Protein AF-0000000072584137 (afdb_homodimer)

Solvent-accessible surface area (backbone atoms only — not comparable to full-atom values): 40515 Å² total; per-residue (Å²): 128,87,74,75,76,69,61,25,71,66,62,80,59,77,85,67,78,55,66,66,57,53,51,50,49,50,27,58,75,66,68,50,82,61,41,59,30,57,46,79,56,51,59,75,38,82,65,82,69,66,58,68,61,53,21,49,43,50,46,73,45,74,51,58,66,57,70,93,46,38,44,40,56,66,70,41,37,46,48,52,31,48,56,41,40,75,72,74,38,88,64,60,50,87,39,39,34,49,24,19,20,59,47,46,42,50,52,54,51,45,49,49,39,37,42,71,72,36,33,30,35,35,51,16,55,17,64,53,60,57,59,58,55,30,33,72,62,43,30,41,78,41,76,32,56,45,38,72,94,60,58,46,35,74,52,58,88,38,57,53,66,74,54,53,73,62,35,54,34,37,45,44,51,36,28,19,44,52,58,5,24,62,66,26,71,70,48,48,58,66,36,42,62,59,32,55,75,61,52,36,40,37,36,36,37,31,43,32,60,84,38,60,77,38,93,62,72,82,65,91,78,70,36,61,81,43,48,24,34,38,36,35,40,35,39,60,53,56,40,34,58,19,59,25,47,14,33,38,39,62,31,24,33,68,67,59,45,53,52,49,50,56,52,46,38,53,55,30,54,63,41,63,44,55,35,31,47,55,48,64,33,43,68,64,53,58,72,45,31,66,66,40,43,49,54,53,51,51,42,34,50,51,47,50,52,52,49,53,59,57,37,61,38,71,81,36,43,78,52,42,45,67,53,79,39,35,17,48,58,30,35,38,38,36,21,49,79,31,42,58,23,61,61,39,30,49,47,37,31,73,77,67,28,32,40,52,36,33,30,64,67,28,43,45,78,91,46,89,67,49,10,31,37,35,36,29,29,53,29,45,59,69,55,43,53,52,49,48,61,73,72,98,129,86,73,76,76,68,60,26,72,66,63,81,58,76,85,68,79,54,67,65,58,52,51,50,50,49,27,59,75,66,69,49,83,61,40,60,29,57,47,80,57,51,60,74,37,81,64,81,69,67,58,68,61,53,22,50,43,49,45,73,45,73,52,57,66,55,70,93,47,38,44,41,56,66,69,43,36,46,48,52,30,49,55,40,41,77,72,74,38,87,63,59,50,87,39,40,34,50,25,20,19,61,48,46,41,49,52,54,49,46,48,49,38,38,43,71,70,36,34,29,35,36,51,15,56,17,64,54,60,58,57,57,55,30,34,70,62,43,31,42,76,42,74,32,56,45,41,73,94,60,57,47,35,75,52,58,89,37,58,54,66,74,55,52,74,62,35,55,36,37,44,42,52,34,28,19,44,52,58,4,21,61,65,27,71,68,48,49,58,68,36,43,62,60,32,55,74,62,52,36,38,37,37,35,37,32,42,32,59,82,39,58,76,38,93,61,71,80,65,92,78,69,38,61,81,43,46,24,34,36,36,35,41,35,39,62,51,55,40,34,57,18,59,26,47,13,36,37,39,63,32,24,32,69,68,59,46,52,52,49,50,55,52,46,38,53,55,28,54,63,42,63,43,54,37,29,49,55,47,64,33,42,70,64,54,58,73,44,30,67,66,41,42,50,54,52,51,50,41,34,50,51,44,50,50,52,50,53,60,59,37,62,39,70,80,34,43,79,53,40,45,66,55,79,40,36,16,48,56,32,34,38,37,37,22,48,79,29,42,59,24,60,60,40,31,51,48,37,30,72,77,68,28,31,42,51,36,33,29,64,68,29,43,45,78,90,47,89,66,48,12,31,38,35,37,28,30,53,29,45,59,69,54,42,52,51,49,49,60,74,72,98

Foldseek 3Di:
DPDDDDDDCLCVDDDDDDPVRVVVVVCVVVVNDFQEQPDDQLVPQPFDDPVVLLVVLLVPWDQDDDDLQLQADLVLLVLVQVVLVVVVDHADSLQKRKFLALLVVVLLVCVLFHDQAAEEEEEVLADLCNCVSQSVRNYHYDYFYADVVVLSQDAPVSDDPVCLLGHRAYEEEACGPPSQDHCAPVRCVRCVVVCVVSQHEYEYEDQFQVFFAAPDHHHDDADAAHWYKYKYFCCSQQSCSVLRMIMIGIHYHPVVSVVSSVSSSVVSSVCSPHHRSSSGSVSSSVVCRCVRSVVQNVLLVLLVVLLVVVCPPDVNVVFKDKSDHRTDFKIKIKGLQCPPVSVNQSCCCVPVSYHWAWSVSSRHDDDPSMTMTMGTSSHHNVSSNVNSVVVD/DPDDDDDDPLCVDDDDDDPVRVVVVVCVVVVNDFQEQPDDQLVPLPFDDPVVLLVVLLVPWDQDDDDLQLQADLVLLVLVQVVLVVVVDHADSLQKRKFLALLVVVLLVCVLFHDQAAEEEEEVLADLCNCVSQSVRNYHYDYFYADVVVLSQDAPVSDDPVCLLGHRAYEEEACGPPSQDHCAPVRCVRCVVVCVVSQHEYEYEDQFQVFFAAPDHHHDDADAAHWYKYKYFCCSQQSCSVLRMIMIGIHYHPVVSVVSSVSSSVVSSVCSPHHRSSSGSVSSSVVCRCVRSVVQNVLLVLLVVLLVVVCPPDVNVVFKDKSDHRTDFKIKIKGLQCPPVSVNQSCCCVPVSYHWAWSVSSRHDDDPSMTMTMGTSSHHNVSSNVNSVVVD

Radius of gyration: 27.63 Å; Cα contacts (8 Å, |Δi|>4): 1580; chains: 2; bounding box: 61×88×61 Å

Secondary structure (DSSP, 8-state):
---S-PPPGGG---SS--HHHHHHHHHHHTT---EETT---GGGTT----HHHHHHHHHHS--S-----TT--HHHHHHHHHHHHHTT----GGGEEEES-HHHHHHHHHHHH--TT-EEEEEESS-THHHHHHHHTT-EEEEEE--GGGTT---GGGS-HHHHHH-S-EEEESS-TTT-----HHHHHHHHHHHHHHT--EEEE-TTTT-B-SS--------SSS-EEEEEEHHHHSS-GGG--EEEEEES-HHHHHHHHHHHHHHHHHH----HHHHHTHHHHHTTHHHHHHHHHHHHHHHHHHHHHHHTSHHHHTTEEEE--SBSSEEEEEEGGG-SHHHHHHHHHHHH-EE-EEGGGGT----TT-EEEEEETTS-HHHHHHHHHHH-/---S-PPPGGG---SS--HHHHHHHHHHHTT---EETT---GGGTT----HHHHHHHHHHS--S-----TT--HHHHHHHHHHHHHTT----GGGEEEES-HHHHHHHHHHHH--TT-EEEEEESS-THHHHHHHHTT-EEEEEE--GGGTT---GGGS-HHHHHH-S-EEEESS-TTT-----HHHHHHHHHHHHHTT--EEEE-TTTT-B-SS--------SSS-EEEEEEHHHHSS-GGG--EEEEEES-HHHHHHHHHHHHHHHHHH----HHHHHTHHHHHTTHHHHHHHHHHHHHHHHHHHHHHHTSHHHHTT-EEE--SBSSEEEEEEGGG-SHHHHHHHHHHHH-EE-EEGGGGT----TT-EEEEEETTS-HHHHHHHHHHH-

Sequence (784 aa):
MKESFRFSSRFSFQEGENEFSKILSEYKKNQIYYFDLTLSNPTQADFQYPTEAIRHSFATSDLITYHPNPQGNLETRKKIQGYYASKGLDIDPDDLFLTSSSSEAYSFLFKLFCDPGDSILIPAPGYPLFEFLSVMEGIRTVSYFTKKENGWKLTNSDLDPKDLEKCKLILSVSPNNPTGSVLNQSDFYSIKNTLKYYNLPIIIDEVFSDYIYGTESYNTLIDPDIPVVNVNGLSKMLGLPGMKLSWILLSGPKVWKQKSKEYLELISDTYLSVNTPVQNILADLFQWKNFIQSQINKRIQRNLSFLKENLSHDGVSKKIQCDFPNAGWYCVLESEEFFPEEKYALRLLKEKKIYVHPGEIFGFPKEKNLGRIVLSLLTPTETFEFGVKEILMKESFRFSSRFSFQEGENEFSKILSEYKKNQIYYFDLTLSNPTQADFQYPTEAIRHSFATSDLITYHPNPQGNLETRKKIQGYYASKGLDIDPDDLFLTSSSSEAYSFLFKLFCDPGDSILIPAPGYPLFEFLSVMEGIRTVSYFTKKENGWKLTNSDLDPKDLEKCKLILSVSPNNPTGSVLNQSDFYSIKNTLKYYNLPIIIDEVFSDYIYGTESYNTLIDPDIPVVNVNGLSKMLGLPGMKLSWILLSGPKVWKQKSKEYLELISDTYLSVNTPVQNILADLFQWKNFIQSQINKRIQRNLSFLKENLSHDGVSKKIQCDFPNAGWYCVLESEEFFPEEKYALRLLKEKKIYVHPGEIFGFPKEKNLGRIVLSLLTPTETFEFGVKEIL

Structure (mmCIF, N/CA/C/O backbone):
data_AF-0000000072584137-model_v1
#
loop_
_entity.id
_entity.type
_entity.pdbx_description
1 polymer Aminotransferase
#
loop_
_atom_site.group_PDB
_atom_site.id
_atom_site.type_symbol
_atom_site.label_atom_id
_atom_site.label_alt_id
_atom_site.label_comp_id
_atom_site.label_asym_id
_atom_site.label_entity_id
_atom_site.label_seq_id
_atom_site.pdbx_PDB_ins_code
_atom_site.Cartn_x
_atom_site.Cartn_y
_atom_site.Cartn_z
_atom_site.occupancy
_atom_site.B_iso_or_equiv
_atom_site.auth_seq_id
_atom_site.auth_comp_id
_atom_site.auth_asym_id
_atom_site.auth_atom_id
_atom_site.pdbx_PDB_model_num
ATOM 1 N N . MET A 1 1 ? 30.875 1.577 23.969 1 33.38 1 MET A N 1
ATOM 2 C CA . MET A 1 1 ? 30.469 2.193 22.703 1 33.38 1 MET A CA 1
ATOM 3 C C . MET A 1 1 ? 29.078 1.729 22.297 1 33.38 1 MET A C 1
ATOM 5 O O . MET A 1 1 ? 28.844 0.532 22.125 1 33.38 1 MET A O 1
ATOM 9 N N . LYS A 1 2 ? 27.984 2.406 22.719 1 44.88 2 LYS A N 1
ATOM 10 C CA . LYS A 1 2 ? 26.578 2.02 22.547 1 44.88 2 LYS A CA 1
ATOM 11 C C . LYS A 1 2 ? 26.359 1.388 21.172 1 44.88 2 LYS A C 1
ATOM 13 O O . LYS A 1 2 ? 26.906 1.859 20.172 1 44.88 2 LYS A O 1
ATOM 18 N N . GLU A 1 3 ? 25.953 0.283 21.031 1 51.53 3 GLU A N 1
ATOM 19 C CA . GLU A 1 3 ? 25.625 -0.597 19.906 1 51.53 3 GLU A CA 1
ATOM 20 C C . GLU A 1 3 ? 24.938 0.174 18.781 1 51.53 3 GLU A C 1
ATOM 22 O O . GLU A 1 3 ? 24.344 1.231 19.016 1 51.53 3 GLU A O 1
ATOM 27 N N . SER A 1 4 ? 25.188 -0.303 17.469 1 64.5 4 SER A N 1
ATOM 28 C CA . SER A 1 4 ? 24.672 -0.08 16.125 1 64.5 4 SER A CA 1
ATOM 29 C C . SER A 1 4 ? 23.156 0.1 16.141 1 64.5 4 SER A C 1
ATOM 31 O O . SER A 1 4 ? 22.484 -0.4 17.031 1 64.5 4 SER A O 1
ATOM 33 N N . PHE A 1 5 ? 22.594 1.159 15.562 1 75.62 5 PHE A N 1
ATOM 34 C CA . PHE A 1 5 ? 21.156 1.388 15.383 1 75.62 5 PHE A CA 1
ATOM 35 C C . PHE A 1 5 ? 20.406 0.066 15.25 1 75.62 5 PHE A C 1
ATOM 37 O O . PHE A 1 5 ? 20.891 -0.855 14.578 1 75.62 5 PHE A O 1
ATOM 44 N N . ARG A 1 6 ? 19.422 -0.014 16.141 1 84.31 6 ARG A N 1
ATOM 45 C CA . ARG A 1 6 ? 18.688 -1.266 16.234 1 84.31 6 ARG A CA 1
ATOM 46 C C . ARG A 1 6 ? 17.594 -1.336 15.164 1 84.31 6 ARG A C 1
ATOM 48 O O . ARG A 1 6 ? 16.891 -0.352 14.914 1 84.31 6 ARG A O 1
ATOM 55 N N . PHE A 1 7 ? 17.531 -2.393 14.375 1 93.06 7 PHE A N 1
ATOM 56 C CA . PHE A 1 7 ? 16.484 -2.74 13.43 1 93.06 7 PHE A CA 1
ATOM 57 C C . PHE A 1 7 ? 15.547 -3.783 14.023 1 93.06 7 PHE A C 1
ATOM 59 O O . PHE A 1 7 ? 15.859 -4.398 15.047 1 93.06 7 PHE A O 1
ATOM 66 N N . SER A 1 8 ? 14.367 -3.859 13.461 1 93.19 8 SER A N 1
ATOM 67 C CA . SER A 1 8 ? 13.414 -4.883 13.883 1 93.19 8 SER A CA 1
ATOM 68 C C . SER A 1 8 ? 13.984 -6.281 13.688 1 93.19 8 SER A C 1
ATOM 70 O O . SER A 1 8 ? 14.867 -6.488 12.852 1 93.19 8 SER A O 1
ATOM 72 N N . SER A 1 9 ? 13.492 -7.227 14.43 1 87.75 9 SER A N 1
ATOM 73 C CA . SER A 1 9 ? 13.938 -8.617 14.328 1 87.75 9 SER A CA 1
ATOM 74 C C . SER A 1 9 ? 13.086 -9.398 13.336 1 87.75 9 SER A C 1
ATOM 76 O O . SER A 1 9 ? 13.227 -10.617 13.219 1 87.75 9 SER A O 1
ATOM 78 N N . ARG A 1 10 ? 12.195 -8.695 12.703 1 82.88 10 ARG A N 1
ATOM 79 C CA . ARG A 1 10 ? 11.312 -9.344 11.75 1 82.88 10 ARG A CA 1
ATOM 80 C C . ARG A 1 10 ? 12.102 -10.008 10.625 1 82.88 10 ARG A C 1
ATOM 82 O O . ARG A 1 10 ? 11.641 -10.977 10.016 1 82.88 10 ARG A O 1
ATOM 89 N N . PHE A 1 11 ? 13.219 -9.438 10.312 1 72.5 11 PHE A N 1
ATOM 90 C CA . PHE A 1 11 ? 13.969 -9.789 9.109 1 72.5 11 PHE A CA 1
ATOM 91 C C . PHE A 1 11 ? 15.062 -10.789 9.43 1 72.5 11 PHE A C 1
ATOM 93 O O . PHE A 1 11 ? 15.992 -10.977 8.641 1 72.5 11 PHE A O 1
ATOM 100 N N . SER A 1 12 ? 14.953 -11.664 10.422 1 61.16 12 SER A N 1
ATOM 101 C CA . SER A 1 12 ? 16.078 -12.562 10.695 1 61.16 12 SER A CA 1
ATOM 102 C C . SER A 1 12 ? 16.5 -13.305 9.438 1 61.16 12 SER A C 1
ATOM 104 O O . SER A 1 12 ? 16.203 -14.492 9.281 1 61.16 12 SER A O 1
ATOM 106 N N . PHE A 1 13 ? 16.391 -12.594 8.375 1 56.41 13 PHE A N 1
ATOM 107 C CA . PHE A 1 13 ? 16.812 -13.344 7.195 1 56.41 13 PHE A CA 1
ATOM 108 C C . PHE A 1 13 ? 18.328 -13.453 7.133 1 56.41 13 PHE A C 1
ATOM 110 O O . PHE A 1 13 ? 19.031 -12.602 7.672 1 56.41 13 PHE A O 1
ATOM 117 N N . GLN A 1 14 ? 18.766 -14.641 6.859 1 51.72 14 GLN A N 1
ATOM 118 C CA . GLN A 1 14 ? 20.172 -14.984 6.656 1 51.72 14 GLN A CA 1
ATOM 119 C C . GLN A 1 14 ? 20.844 -14.008 5.699 1 51.72 14 GLN A C 1
ATOM 121 O O . GLN A 1 14 ? 20.328 -13.719 4.625 1 51.72 14 GLN A O 1
ATOM 126 N N . GLU A 1 15 ? 21.734 -13.367 6.281 1 53.22 15 GLU A N 1
ATOM 127 C CA . GLU A 1 15 ? 22.641 -12.484 5.551 1 53.22 15 GLU A CA 1
ATOM 128 C C . GLU A 1 15 ? 23.266 -13.203 4.355 1 53.22 15 GLU A C 1
ATOM 130 O O . GLU A 1 15 ? 23.562 -14.398 4.422 1 53.22 15 GLU A O 1
ATOM 135 N N . GLY A 1 16 ? 23.047 -12.766 3.145 1 54.22 16 GLY A N 1
ATOM 136 C CA . GLY A 1 16 ? 23.797 -13.227 1.98 1 54.22 16 GLY A CA 1
ATOM 137 C C . GLY A 1 16 ? 22.953 -13.273 0.718 1 54.22 16 GLY A C 1
ATOM 138 O O . GLY A 1 16 ? 21.719 -13.383 0.786 1 54.22 16 GLY A O 1
ATOM 139 N N . GLU A 1 17 ? 23.531 -12.688 -0.214 1 59.5 17 GLU A N 1
ATOM 140 C CA . GLU A 1 17 ? 22.938 -12.695 -1.55 1 59.5 17 GLU A CA 1
ATOM 141 C C . GLU A 1 17 ? 22.703 -14.117 -2.041 1 59.5 17 GLU A C 1
ATOM 143 O O . GLU A 1 17 ? 23.562 -14.984 -1.917 1 59.5 17 GLU A O 1
ATOM 148 N N . ASN A 1 18 ? 21.281 -14.391 -2.35 1 79.94 18 ASN A N 1
ATOM 149 C CA . ASN A 1 18 ? 20.938 -15.609 -3.064 1 79.94 18 ASN A CA 1
ATOM 150 C C . ASN A 1 18 ? 21.859 -15.852 -4.254 1 79.94 18 ASN A C 1
ATOM 152 O O . ASN A 1 18 ? 22.156 -14.93 -5.012 1 79.94 18 ASN A O 1
ATOM 156 N N . GLU A 1 19 ? 22.594 -16.953 -4.258 1 87 19 GLU A N 1
ATOM 157 C CA . GLU A 1 19 ? 23.547 -17.297 -5.312 1 87 19 GLU A CA 1
ATOM 158 C C . GLU A 1 19 ? 22.953 -17.031 -6.695 1 87 19 GLU A C 1
ATOM 160 O O . GLU A 1 19 ? 23.656 -16.594 -7.605 1 87 19 GLU A O 1
ATOM 165 N N . PHE A 1 20 ? 21.688 -17.312 -6.848 1 93.19 20 PHE A N 1
ATOM 166 C CA . PHE A 1 20 ? 21.031 -17.047 -8.117 1 93.19 20 PHE A CA 1
ATOM 167 C C . PHE A 1 20 ? 21.094 -15.562 -8.461 1 93.19 20 PHE A C 1
ATOM 169 O O . PHE A 1 20 ? 21.453 -15.195 -9.578 1 93.19 20 PHE A O 1
ATOM 176 N N . SER A 1 21 ? 20.781 -14.797 -7.449 1 88.88 21 SER A N 1
ATOM 177 C CA . SER A 1 21 ? 20.75 -13.352 -7.652 1 88.88 21 SER A CA 1
ATOM 178 C C . SER A 1 21 ? 22.125 -12.812 -8.039 1 88.88 21 SER A C 1
ATOM 180 O O . SER A 1 21 ? 22.234 -11.922 -8.883 1 88.88 21 SER A O 1
ATOM 182 N N . LYS A 1 22 ? 23.109 -13.32 -7.398 1 90.75 22 LYS A N 1
ATOM 183 C CA . LYS A 1 22 ? 24.484 -12.906 -7.688 1 90.75 22 LYS A CA 1
ATOM 184 C C . LYS A 1 22 ? 24.859 -13.211 -9.133 1 90.75 22 LYS A C 1
ATOM 186 O O . LYS A 1 22 ? 25.406 -12.359 -9.836 1 90.75 22 LYS A O 1
ATOM 191 N N . ILE A 1 23 ? 24.547 -14.367 -9.555 1 94.81 23 ILE A N 1
ATOM 192 C CA . ILE A 1 23 ? 24.891 -14.805 -10.898 1 94.81 23 ILE A CA 1
ATOM 193 C C . ILE A 1 23 ? 24.109 -13.977 -11.922 1 94.81 23 ILE A C 1
ATOM 195 O O . ILE A 1 23 ? 24.672 -13.5 -12.906 1 94.81 23 ILE A O 1
ATOM 199 N N . LEU A 1 24 ? 22.875 -13.812 -11.664 1 94.25 24 LEU A N 1
ATOM 200 C CA . LEU A 1 24 ? 22.016 -13.07 -12.594 1 94.25 24 LEU A CA 1
ATOM 201 C C . LEU A 1 24 ? 22.453 -11.609 -12.68 1 94.25 24 LEU A C 1
ATOM 203 O O . LEU A 1 24 ? 22.406 -11.008 -13.758 1 94.25 24 LEU A O 1
ATOM 207 N N . SER A 1 25 ? 22.828 -11.102 -11.547 1 91.19 25 SER A N 1
ATOM 208 C CA . SER A 1 25 ? 23.344 -9.734 -11.547 1 91.19 25 SER A CA 1
ATOM 209 C C . SER A 1 25 ? 24.609 -9.633 -12.391 1 91.19 25 SER A C 1
ATOM 211 O O . SER A 1 25 ? 24.797 -8.656 -13.125 1 91.19 25 SER A O 1
ATOM 213 N N . GLU A 1 26 ? 25.438 -10.547 -12.258 1 94 26 GLU A N 1
ATOM 214 C CA . GLU A 1 26 ? 26.656 -10.609 -13.055 1 94 26 GLU A CA 1
ATOM 215 C C . GLU A 1 26 ? 26.328 -10.742 -14.547 1 94 26 GLU A C 1
ATOM 217 O O . GLU A 1 26 ? 26.969 -10.094 -15.383 1 94 26 GLU A O 1
ATOM 222 N N . TYR A 1 27 ? 25.375 -11.648 -14.844 1 95.56 27 TYR A N 1
ATOM 223 C CA . TYR A 1 27 ? 24.953 -11.805 -16.234 1 95.56 27 TYR A CA 1
ATOM 224 C C . TYR A 1 27 ? 24.453 -10.484 -16.797 1 95.56 27 TYR A C 1
ATOM 226 O O . TYR A 1 27 ? 24.812 -10.117 -17.922 1 95.56 27 TYR A O 1
ATOM 234 N N . LYS A 1 28 ? 23.719 -9.789 -16.016 1 91.12 28 LYS A N 1
ATOM 235 C CA . LYS A 1 28 ? 23.172 -8.508 -16.453 1 91.12 28 LYS A CA 1
ATOM 236 C C . LYS A 1 28 ? 24.281 -7.473 -16.656 1 91.12 28 LYS A C 1
ATOM 238 O O . LYS A 1 28 ? 24.312 -6.789 -17.688 1 91.12 28 LYS A O 1
ATOM 243 N N . LYS A 1 29 ? 25.141 -7.379 -15.742 1 93.06 29 LYS A N 1
ATOM 244 C CA . LYS A 1 29 ? 26.25 -6.43 -15.789 1 93.06 29 LYS A CA 1
ATOM 245 C C . LYS A 1 29 ? 27.141 -6.68 -17 1 93.06 29 LYS A C 1
ATOM 247 O O . LYS A 1 29 ? 27.609 -5.734 -17.641 1 93.06 29 LYS A O 1
ATOM 252 N N . ASN A 1 30 ? 27.297 -7.891 -17.312 1 96 30 ASN A N 1
ATOM 253 C CA . ASN A 1 30 ? 28.219 -8.266 -18.391 1 96 30 ASN A CA 1
ATOM 254 C C . ASN A 1 30 ? 27.469 -8.539 -19.688 1 96 30 ASN A C 1
ATOM 256 O O . ASN A 1 30 ? 28.062 -9.023 -20.656 1 96 30 ASN A O 1
ATOM 260 N N . GLN A 1 31 ? 26.203 -8.391 -19.672 1 95.06 31 GLN A N 1
ATOM 261 C CA . GLN A 1 31 ? 25.359 -8.555 -20.844 1 95.06 31 GLN A CA 1
ATOM 262 C C . GLN A 1 31 ? 25.422 -9.984 -21.375 1 95.06 31 GLN A C 1
ATOM 264 O O . GLN A 1 31 ? 25.594 -10.195 -22.578 1 95.06 31 GLN A O 1
ATOM 269 N N . ILE A 1 32 ? 25.484 -10.859 -20.422 1 95.94 32 ILE A N 1
ATOM 270 C CA . ILE A 1 32 ? 25.422 -12.273 -20.781 1 95.94 32 ILE A CA 1
ATOM 271 C C . ILE A 1 32 ? 23.969 -12.703 -20.922 1 95.94 32 ILE A C 1
ATOM 273 O O . ILE A 1 32 ? 23.172 -12.531 -20 1 95.94 32 ILE A O 1
ATOM 277 N N . TYR A 1 33 ? 23.75 -13.297 -22.031 1 94.56 33 TYR A N 1
ATOM 278 C CA . TYR A 1 33 ? 22.391 -13.758 -22.297 1 94.56 33 TYR A CA 1
ATOM 279 C C . TYR A 1 33 ? 22.109 -15.078 -21.594 1 94.56 33 TYR A C 1
ATOM 281 O O . TYR A 1 33 ? 22.984 -15.945 -21.516 1 94.56 33 TYR A O 1
ATOM 28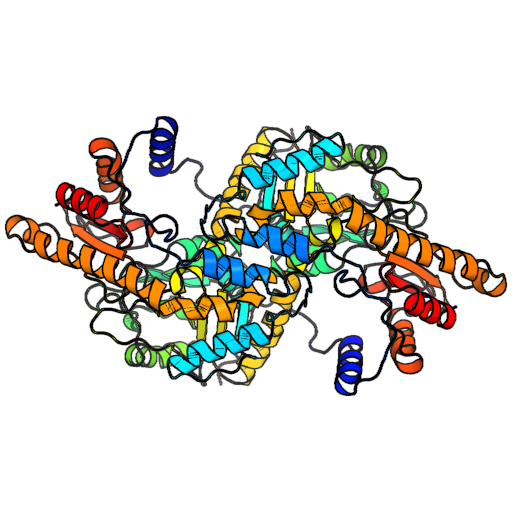9 N N . TYR A 1 34 ? 21 -15.195 -21.062 1 96.44 34 TYR A N 1
ATOM 290 C CA . TYR A 1 34 ? 20.531 -16.453 -20.469 1 96.44 34 TYR A CA 1
ATOM 291 C C . TYR A 1 34 ? 19.062 -16.688 -20.781 1 96.44 34 TYR A C 1
ATOM 293 O O . TYR A 1 34 ? 18.328 -15.734 -21.078 1 96.44 34 TYR A O 1
ATOM 301 N N . PHE A 1 35 ? 18.609 -17.938 -20.812 1 97.12 35 PHE A N 1
ATOM 302 C CA . PHE A 1 35 ? 17.234 -18.328 -21.047 1 97.12 35 PHE A CA 1
ATOM 303 C C . PHE A 1 35 ? 16.438 -18.375 -19.75 1 97.12 35 PHE A C 1
ATOM 305 O O . PHE A 1 35 ? 16.625 -19.281 -18.938 1 97.12 35 PHE A O 1
ATOM 312 N N . ASP A 1 36 ? 15.602 -17.391 -19.562 1 97.75 36 ASP A N 1
ATOM 313 C CA . ASP A 1 36 ? 14.828 -17.266 -18.328 1 97.75 36 ASP A CA 1
ATOM 314 C C . ASP A 1 36 ? 13.523 -18.047 -18.406 1 97.75 36 ASP A C 1
ATOM 316 O O . ASP A 1 36 ? 12.531 -17.562 -18.953 1 97.75 36 ASP A O 1
ATOM 320 N N . LEU A 1 37 ? 13.477 -19.188 -17.812 1 98.62 37 LEU A N 1
ATOM 321 C CA . LEU A 1 37 ? 12.266 -20 -17.781 1 98.62 37 LEU A CA 1
ATOM 322 C C . LEU A 1 37 ? 11.461 -19.719 -16.516 1 98.62 37 LEU A C 1
ATOM 324 O O . LEU A 1 37 ? 10.586 -20.516 -16.141 1 98.62 37 LEU A O 1
ATOM 328 N N . THR A 1 38 ? 11.773 -18.594 -15.844 1 97.94 38 THR A N 1
ATOM 329 C CA . THR A 1 38 ? 11.062 -18.203 -14.633 1 97.94 38 THR A CA 1
ATOM 330 C C . THR A 1 38 ? 10.242 -16.938 -14.867 1 97.94 38 THR A C 1
ATOM 332 O O . THR A 1 38 ? 9.648 -16.406 -13.938 1 97.94 38 THR A O 1
ATOM 335 N N . LEU A 1 39 ? 10.141 -16.484 -16.109 1 97.12 39 LEU A N 1
ATOM 336 C CA . LEU A 1 39 ? 9.492 -15.227 -16.469 1 97.12 39 LEU A CA 1
ATOM 337 C C . LEU A 1 39 ? 8.055 -15.195 -15.969 1 97.12 39 LEU A C 1
ATOM 339 O O . LEU A 1 39 ? 7.258 -16.078 -16.297 1 97.12 39 LEU A O 1
ATOM 343 N N . SER A 1 40 ? 7.758 -14.18 -15.148 1 95 40 SER A N 1
ATOM 344 C CA . SER A 1 40 ? 6.418 -14.094 -14.578 1 95 40 SER A CA 1
ATOM 345 C C . SER A 1 40 ? 5.789 -12.734 -14.836 1 95 40 SER A C 1
ATOM 347 O O . SER A 1 40 ? 4.652 -12.477 -14.43 1 95 40 SER A O 1
ATOM 349 N N . ASN A 1 41 ? 6.504 -11.789 -15.43 1 97.44 41 ASN A N 1
ATOM 350 C CA . ASN A 1 41 ? 6.012 -10.461 -15.805 1 97.44 41 ASN A CA 1
ATOM 351 C C . ASN A 1 41 ? 5.453 -10.453 -17.219 1 97.44 41 ASN A C 1
ATOM 353 O O . ASN A 1 41 ? 6.211 -10.352 -18.188 1 97.44 41 ASN A O 1
ATOM 357 N N . PRO A 1 42 ? 4.18 -10.445 -17.375 1 98.12 42 PRO A N 1
ATOM 358 C CA . PRO A 1 42 ? 3.598 -10.547 -18.719 1 98.12 42 PRO A CA 1
ATOM 359 C C . PRO A 1 42 ? 3.98 -9.375 -19.625 1 98.12 42 PRO A C 1
ATOM 361 O O . PRO A 1 42 ? 4.055 -9.523 -20.844 1 98.12 42 PRO A O 1
ATOM 364 N N . THR A 1 43 ? 4.258 -8.227 -19.047 1 97.88 43 THR A N 1
ATOM 365 C CA . THR A 1 43 ? 4.551 -7.043 -19.828 1 97.88 43 THR A CA 1
ATOM 366 C C . THR A 1 43 ? 5.938 -7.141 -20.469 1 97.88 43 THR A C 1
ATOM 368 O O . THR A 1 43 ? 6.312 -6.301 -21.281 1 97.88 43 THR A O 1
ATOM 371 N N . GLN A 1 44 ? 6.637 -8.211 -20.094 1 96.19 44 GLN A N 1
ATOM 372 C CA . GLN A 1 44 ? 7.961 -8.445 -20.672 1 96.19 44 GLN A CA 1
ATOM 373 C C . GLN A 1 44 ? 8.023 -9.805 -21.359 1 96.19 44 GLN A C 1
ATOM 375 O O . GLN A 1 44 ? 9.109 -10.359 -21.547 1 96.19 44 GLN A O 1
ATOM 380 N N . ALA A 1 45 ? 6.906 -10.391 -21.703 1 97.5 45 ALA A N 1
ATOM 381 C CA . ALA A 1 45 ? 6.832 -11.734 -22.281 1 97.5 45 ALA A CA 1
ATOM 382 C C . ALA A 1 45 ? 6.422 -11.664 -23.75 1 97.5 45 ALA A C 1
ATOM 384 O O . ALA A 1 45 ? 5.922 -12.648 -24.312 1 97.5 45 ALA A O 1
ATOM 385 N N . ASP A 1 46 ? 6.52 -10.453 -24.375 1 97.06 46 ASP A N 1
ATOM 386 C CA . ASP A 1 46 ? 6.312 -10.234 -25.797 1 97.06 46 ASP A CA 1
ATOM 387 C C . ASP A 1 46 ? 4.84 -10.398 -26.172 1 97.06 46 ASP A C 1
ATOM 389 O O . ASP A 1 46 ? 4.52 -10.852 -27.266 1 97.06 46 ASP A O 1
ATOM 393 N N . PHE A 1 47 ? 3.969 -10.188 -25.266 1 98.06 47 PHE A N 1
ATOM 394 C CA . PHE A 1 47 ? 2.551 -10.086 -25.594 1 98.06 47 PHE A CA 1
ATOM 395 C C . PHE A 1 47 ? 2.227 -8.711 -26.156 1 98.06 47 PHE A C 1
ATOM 397 O O . PHE A 1 47 ? 2.906 -7.73 -25.859 1 98.06 47 PHE A O 1
ATOM 404 N N . GLN A 1 48 ? 1.22 -8.68 -26.984 1 97.31 48 GLN A N 1
ATOM 405 C CA . GLN A 1 48 ? 0.731 -7.414 -27.531 1 97.31 48 GLN A CA 1
ATOM 406 C C . GLN A 1 48 ? -0.366 -6.824 -26.641 1 97.31 48 GLN A C 1
ATOM 408 O O . GLN A 1 48 ? -1.255 -7.547 -26.188 1 97.31 48 GLN A O 1
ATOM 413 N N . TYR A 1 49 ? -0.225 -5.562 -26.359 1 97.69 49 TYR A N 1
ATOM 414 C CA . TYR A 1 49 ? -1.242 -4.832 -25.609 1 97.69 49 TYR A CA 1
ATOM 415 C C . TYR A 1 49 ? -1.866 -3.736 -26.469 1 97.69 49 TYR A C 1
ATOM 417 O O . TYR A 1 49 ? -1.215 -3.193 -27.359 1 97.69 49 TYR A O 1
ATOM 425 N N . PRO A 1 50 ? -3.096 -3.471 -26.219 1 97.31 50 PRO A N 1
ATOM 426 C CA . PRO A 1 50 ? -3.701 -2.32 -26.891 1 97.31 50 PRO A CA 1
ATOM 427 C C . PRO A 1 50 ? -3.26 -0.986 -26.297 1 97.31 50 PRO A C 1
ATOM 429 O O . PRO A 1 50 ? -4.086 -0.245 -25.75 1 97.31 50 PRO A O 1
ATOM 432 N N . THR A 1 51 ? -2.051 -0.637 -26.484 1 97.06 51 THR A N 1
ATOM 433 C CA . THR A 1 51 ? -1.383 0.479 -25.828 1 97.06 51 THR A CA 1
ATOM 434 C C . THR A 1 51 ? -2.098 1.793 -26.125 1 97.06 51 THR A C 1
ATOM 436 O O . THR A 1 51 ? -2.354 2.59 -25.219 1 97.06 51 THR A O 1
ATOM 439 N N . GLU A 1 52 ? -2.424 2.016 -27.359 1 97.19 52 GLU A N 1
ATOM 440 C CA . GLU A 1 52 ? -3.07 3.264 -27.766 1 97.19 52 GLU A CA 1
ATOM 441 C C . GLU A 1 52 ? -4.457 3.389 -27.141 1 97.19 52 GLU A C 1
ATOM 443 O O . GLU A 1 52 ? -4.852 4.473 -26.703 1 97.19 52 GLU A O 1
ATOM 448 N N . ALA A 1 53 ? -5.148 2.311 -27.125 1 97.56 53 ALA A N 1
ATOM 449 C CA . ALA A 1 53 ? -6.477 2.32 -26.531 1 97.56 53 ALA A CA 1
ATOM 450 C C . ALA A 1 53 ? -6.402 2.596 -25.031 1 97.56 53 ALA A C 1
ATOM 452 O O . ALA A 1 53 ? -7.219 3.346 -24.484 1 97.56 53 ALA A O 1
ATOM 453 N N . ILE A 1 54 ? -5.473 2.01 -24.359 1 97.56 54 ILE A N 1
ATOM 454 C CA . ILE A 1 54 ? -5.289 2.217 -22.922 1 97.56 54 ILE A CA 1
ATOM 455 C C . ILE A 1 54 ? -4.91 3.67 -22.656 1 97.56 54 ILE A C 1
ATOM 457 O O . ILE A 1 54 ? -5.48 4.316 -21.781 1 97.56 54 ILE A O 1
ATOM 461 N N . ARG A 1 55 ? -3.98 4.18 -23.438 1 97.5 55 ARG A N 1
ATOM 462 C CA . ARG A 1 55 ? -3.576 5.574 -23.312 1 97.5 55 ARG A CA 1
ATOM 463 C C . ARG A 1 55 ? -4.766 6.512 -23.516 1 97.5 55 ARG A C 1
ATOM 465 O O . ARG A 1 55 ? -4.918 7.496 -22.797 1 97.5 55 ARG A O 1
ATOM 472 N N . HIS A 1 56 ? -5.578 6.211 -24.484 1 97.25 56 HIS A N 1
ATOM 473 C CA . HIS A 1 56 ? -6.77 7.012 -24.75 1 97.25 56 HIS A CA 1
ATOM 474 C C . HIS A 1 56 ? -7.719 7.016 -23.562 1 97.25 56 HIS A C 1
ATOM 476 O O . HIS A 1 56 ? -8.328 8.039 -23.25 1 97.25 56 HIS A O 1
ATOM 482 N N . SER A 1 57 ? -7.852 5.906 -22.891 1 97.62 57 SER A N 1
ATOM 483 C CA . SER A 1 57 ? -8.711 5.816 -21.719 1 97.62 57 SER A CA 1
ATOM 484 C C . SER A 1 57 ? -8.242 6.762 -20.609 1 97.62 57 SER A C 1
ATOM 486 O O . SER A 1 57 ? -9.047 7.449 -19.984 1 97.62 57 SER A O 1
ATOM 488 N N . PHE A 1 58 ? -6.969 6.859 -20.391 1 97.62 58 PHE A N 1
ATOM 489 C CA . PHE A 1 58 ? -6.422 7.797 -19.422 1 97.62 58 PHE A CA 1
ATOM 490 C C . PHE A 1 58 ? -6.637 9.234 -19.875 1 97.62 58 PHE A C 1
ATOM 492 O O . PHE A 1 58 ? -6.965 10.109 -19.062 1 97.62 58 PHE A O 1
ATOM 499 N N . ALA A 1 59 ? -6.574 9.492 -21.125 1 96.5 59 ALA A N 1
ATOM 500 C CA . ALA A 1 59 ? -6.637 10.836 -21.703 1 96.5 59 ALA A CA 1
ATOM 501 C C . ALA A 1 59 ? -8.047 11.406 -21.594 1 96.5 59 ALA A C 1
ATOM 503 O O . ALA A 1 59 ? -8.234 12.625 -21.656 1 96.5 59 ALA A O 1
ATOM 504 N N . THR A 1 60 ? -9.047 10.617 -21.375 1 95.31 60 THR A N 1
ATOM 505 C CA . THR A 1 60 ? -10.43 11.086 -21.422 1 95.31 60 THR A CA 1
ATOM 506 C C . THR A 1 60 ? -11.102 10.945 -20.062 1 95.31 60 THR A C 1
ATOM 508 O O . THR A 1 60 ? -12.266 11.32 -19.906 1 95.31 60 THR A O 1
ATOM 511 N N . SER A 1 61 ? -10.406 10.469 -19.125 1 94.62 61 SER A N 1
ATOM 512 C CA . SER A 1 61 ? -11.008 10.203 -17.812 1 94.62 61 SER A CA 1
ATOM 513 C C . SER A 1 61 ? -10.672 11.297 -16.812 1 94.62 61 SER A C 1
ATOM 515 O O . SER A 1 61 ? -9.773 12.109 -17.047 1 94.62 61 SER A O 1
ATOM 517 N N . ASP A 1 62 ? -11.461 11.352 -15.758 1 95.12 62 ASP A N 1
ATOM 518 C CA . ASP A 1 62 ? -11.102 12.172 -14.602 1 95.12 62 ASP A CA 1
ATOM 519 C C . ASP A 1 62 ? -9.984 11.531 -13.797 1 95.12 62 ASP A C 1
ATOM 521 O O . ASP A 1 62 ? -10.211 10.57 -13.062 1 95.12 62 ASP A O 1
ATOM 525 N N . LEU A 1 63 ? -8.805 12.062 -13.883 1 95.38 63 LEU A N 1
ATOM 526 C CA . LEU A 1 63 ? -7.613 11.492 -13.258 1 95.38 63 LEU A CA 1
ATOM 527 C C . LEU A 1 63 ? -7.289 12.203 -11.953 1 95.38 63 LEU A C 1
ATOM 529 O O . LEU A 1 63 ? -6.488 11.711 -11.156 1 95.38 63 LEU A O 1
ATOM 533 N N . ILE A 1 64 ? -7.914 13.328 -11.711 1 95.44 64 ILE A N 1
ATOM 534 C CA . ILE A 1 64 ? -7.41 14.25 -10.695 1 95.44 64 ILE A CA 1
ATOM 535 C C . ILE A 1 64 ? -8.328 14.227 -9.477 1 95.44 64 ILE A C 1
ATOM 537 O O . ILE A 1 64 ? -7.852 14.211 -8.336 1 95.44 64 ILE A O 1
ATOM 541 N N . THR A 1 65 ? -9.672 14.203 -9.688 1 96.44 65 THR A N 1
ATOM 542 C CA . THR A 1 65 ? -10.609 14.273 -8.578 1 96.44 65 THR A CA 1
ATOM 543 C C . THR A 1 65 ? -10.469 13.055 -7.668 1 96.44 65 THR A C 1
ATOM 545 O O . THR A 1 65 ? -10.711 11.93 -8.102 1 96.44 65 THR A O 1
ATOM 548 N N . TYR A 1 66 ? -10.117 13.344 -6.449 1 97 66 TYR A N 1
ATOM 549 C CA . TYR A 1 66 ? -9.836 12.281 -5.496 1 97 66 TYR A CA 1
ATOM 550 C C . TYR A 1 66 ? -11.016 12.062 -4.559 1 97 66 TYR A C 1
ATOM 552 O O . TYR A 1 66 ? -11.508 13.008 -3.932 1 97 66 TYR A O 1
ATOM 560 N N . HIS A 1 67 ? -11.516 10.898 -4.477 1 95.38 67 HIS A N 1
ATOM 561 C CA . HIS A 1 67 ? -12.523 10.461 -3.52 1 95.38 67 HIS A CA 1
ATOM 562 C C . HIS A 1 67 ? -11.945 9.453 -2.529 1 95.38 67 HIS A C 1
ATOM 564 O O . HIS A 1 67 ? -11.812 8.266 -2.85 1 95.38 67 HIS A O 1
ATOM 570 N N . PRO A 1 68 ? -11.742 9.898 -1.324 1 94.25 68 PRO A N 1
ATOM 571 C CA . PRO A 1 68 ? -11.086 9.023 -0.348 1 94.25 68 PRO A CA 1
ATOM 572 C C . PRO A 1 68 ? -12.047 8 0.268 1 94.25 68 PRO A C 1
ATOM 574 O O . PRO A 1 68 ? -12.148 7.91 1.494 1 94.25 68 PRO A O 1
ATOM 577 N N . ASN A 1 69 ? -12.695 7.223 -0.558 1 95.19 69 ASN A N 1
ATOM 578 C CA . ASN A 1 69 ? -13.516 6.113 -0.084 1 95.19 69 ASN A CA 1
ATOM 579 C C . ASN A 1 69 ? -12.656 4.922 0.33 1 95.19 69 ASN A C 1
ATOM 581 O O . ASN A 1 69 ? -11.945 4.348 -0.495 1 95.19 69 ASN A O 1
ATOM 585 N N . PRO A 1 70 ? -12.781 4.516 1.621 1 95.88 70 PRO A N 1
ATOM 586 C CA . PRO A 1 70 ? -11.938 3.416 2.096 1 95.88 70 PRO A CA 1
ATOM 587 C C . PRO A 1 70 ? -12.141 2.129 1.3 1 95.88 70 PRO A C 1
ATOM 589 O O . PRO A 1 70 ? -11.227 1.314 1.188 1 95.88 70 PRO A O 1
ATOM 592 N N . GLN A 1 71 ? -13.281 1.903 0.696 1 97.75 71 GLN A N 1
ATOM 593 C CA . GLN A 1 71 ? -13.57 0.699 -0.073 1 97.75 71 GLN A CA 1
ATOM 594 C C . GLN A 1 71 ? -13.125 0.849 -1.523 1 97.75 71 GLN A C 1
ATOM 596 O O . GLN A 1 71 ? -13.117 -0.124 -2.281 1 97.75 71 GLN A O 1
ATOM 601 N N . GLY A 1 72 ? -12.703 2.006 -1.918 1 97.94 72 GLY A N 1
ATOM 602 C CA . GLY A 1 72 ? -12.492 2.318 -3.322 1 97.94 72 GLY A CA 1
ATOM 603 C C . GLY A 1 72 ? -13.711 2.916 -3.992 1 97.94 72 GLY A C 1
ATOM 604 O O . GLY A 1 72 ? -14.805 2.916 -3.416 1 97.94 72 GLY A O 1
ATOM 605 N N . ASN A 1 73 ? -13.562 3.439 -5.16 1 97.62 73 ASN A N 1
ATOM 606 C CA . ASN A 1 73 ? -14.648 4.094 -5.883 1 97.62 73 ASN A CA 1
ATOM 607 C C . ASN A 1 73 ? -15.812 3.135 -6.145 1 97.62 73 ASN A C 1
ATOM 609 O O . ASN A 1 73 ? -15.594 1.997 -6.566 1 97.62 73 ASN A O 1
ATOM 613 N N . LEU A 1 74 ? -17.016 3.617 -5.879 1 97.5 74 LEU A N 1
ATOM 614 C CA . LEU A 1 74 ? -18.203 2.791 -6.059 1 97.5 74 LEU A CA 1
ATOM 615 C C . LEU A 1 74 ? -18.328 2.336 -7.508 1 97.5 74 LEU A C 1
ATOM 617 O O . LEU A 1 74 ? -18.625 1.168 -7.77 1 97.5 74 LEU A O 1
ATOM 621 N N . GLU A 1 75 ? -18.094 3.254 -8.43 1 97.44 75 GLU A N 1
ATOM 622 C CA . GLU A 1 75 ? -18.219 2.914 -9.844 1 97.44 75 GLU A CA 1
ATOM 623 C C . GLU A 1 75 ? -17.234 1.812 -10.234 1 97.44 75 GLU A C 1
ATOM 625 O O . GLU A 1 75 ? -17.562 0.936 -11.039 1 97.44 75 GLU A O 1
ATOM 630 N N . THR A 1 76 ? -16.062 1.902 -9.695 1 98.31 76 THR A N 1
ATOM 631 C CA . THR A 1 76 ? -15.07 0.868 -9.945 1 98.31 76 THR A CA 1
ATOM 632 C C . THR A 1 76 ? -15.531 -0.472 -9.375 1 98.31 76 THR A C 1
ATOM 634 O O . THR A 1 76 ? -15.438 -1.502 -10.039 1 98.31 76 THR A O 1
ATOM 637 N N . ARG A 1 77 ? -16.047 -0.514 -8.141 1 98.75 77 ARG A N 1
ATOM 638 C CA . ARG A 1 77 ? -16.547 -1.733 -7.512 1 98.75 77 ARG A CA 1
ATOM 639 C C . ARG A 1 77 ? -17.703 -2.326 -8.305 1 98.75 77 ARG A C 1
ATOM 641 O O . ARG A 1 77 ? -17.828 -3.547 -8.422 1 98.75 77 ARG A O 1
ATOM 648 N N . LYS A 1 78 ? -18.516 -1.458 -8.875 1 98.75 78 LYS A N 1
ATOM 649 C CA . LYS A 1 78 ? -19.609 -1.926 -9.711 1 98.75 78 LYS A CA 1
ATOM 650 C C . LYS A 1 78 ? -19.109 -2.611 -10.969 1 98.75 78 LYS A C 1
ATOM 652 O O . LYS A 1 78 ? -19.703 -3.58 -11.445 1 98.75 78 LYS A O 1
ATOM 657 N N . LYS A 1 79 ? -18.047 -2.084 -11.531 1 98.56 79 LYS A N 1
ATOM 658 C CA . LYS A 1 79 ? -17.453 -2.744 -12.695 1 98.56 79 LYS A CA 1
ATOM 659 C C . LYS A 1 79 ? -16.938 -4.133 -12.328 1 98.56 79 LYS A C 1
ATOM 661 O O . LYS A 1 79 ? -17.047 -5.074 -13.117 1 98.56 79 LYS A O 1
ATOM 666 N N . ILE A 1 80 ? -16.391 -4.258 -11.133 1 98.75 80 ILE A N 1
ATOM 667 C CA . ILE A 1 80 ? -15.914 -5.555 -10.664 1 98.75 80 ILE A CA 1
ATOM 668 C C . ILE A 1 80 ? -17.109 -6.48 -10.422 1 98.75 80 ILE A C 1
ATOM 670 O O . ILE A 1 80 ? -17.047 -7.676 -10.727 1 98.75 80 ILE A O 1
ATOM 674 N N . GLN A 1 81 ? -18.156 -5.914 -9.883 1 98.69 81 GLN A N 1
ATOM 675 C CA . GLN A 1 81 ? -19.406 -6.676 -9.781 1 98.69 81 GLN A CA 1
ATOM 676 C C . GLN A 1 81 ? -19.812 -7.238 -11.141 1 98.69 81 GLN A C 1
ATOM 678 O O . GLN A 1 81 ? -20.234 -8.391 -11.242 1 98.69 81 GLN A O 1
ATOM 683 N N . GLY A 1 82 ? -19.75 -6.414 -12.164 1 98.38 82 GLY A N 1
ATOM 684 C CA . GLY A 1 82 ? -20.062 -6.855 -13.508 1 98.38 82 GLY A CA 1
ATOM 685 C C . GLY A 1 82 ? -19.188 -8 -13.977 1 98.38 82 GLY A C 1
ATOM 686 O O . GLY A 1 82 ? -19.672 -8.93 -14.633 1 98.38 82 GLY A O 1
ATOM 687 N N . TYR A 1 83 ? -17.953 -7.953 -13.672 1 97.75 83 TYR A N 1
ATOM 688 C CA . TYR A 1 83 ? -17.031 -9.031 -13.984 1 97.75 83 TYR A CA 1
ATOM 689 C C . TYR A 1 83 ? -17.5 -10.352 -13.367 1 97.75 83 TYR A C 1
ATOM 691 O O . TYR A 1 83 ? -17.562 -11.375 -14.055 1 97.75 83 TYR A O 1
ATOM 699 N N . TYR A 1 84 ? -17.797 -10.359 -12.07 1 98.06 84 TYR A N 1
ATOM 700 C CA . TYR A 1 84 ? -18.266 -11.57 -11.406 1 98.06 84 TYR A CA 1
ATOM 701 C C . TYR A 1 84 ? -19.609 -12.023 -11.977 1 98.06 84 TYR A C 1
ATOM 703 O O . TYR A 1 84 ? -19.844 -13.227 -12.133 1 98.06 84 TYR A O 1
ATOM 711 N N . ALA A 1 85 ? -20.453 -11.078 -12.312 1 97.81 85 ALA A N 1
ATOM 712 C CA . ALA A 1 85 ? -21.75 -11.398 -12.898 1 97.81 85 ALA A CA 1
ATOM 713 C C . ALA A 1 85 ? -21.594 -12.125 -14.234 1 97.81 85 ALA A C 1
ATOM 715 O O . ALA A 1 85 ? -22.344 -13.047 -14.539 1 97.81 85 ALA A O 1
ATOM 716 N N . SER A 1 86 ? -20.625 -11.688 -15.016 1 95.94 86 SER A N 1
ATOM 717 C CA . SER A 1 86 ? -20.344 -12.305 -16.312 1 95.94 86 SER A CA 1
ATOM 718 C C . SER A 1 86 ? -19.938 -13.766 -16.141 1 95.94 86 SER A C 1
ATOM 720 O O . SER A 1 86 ? -20 -14.547 -17.094 1 95.94 86 SER A O 1
ATOM 722 N N . LYS A 1 87 ? -19.562 -14.117 -14.945 1 94.19 87 LYS A N 1
ATOM 723 C CA . LYS A 1 87 ? -19.172 -15.484 -14.648 1 94.19 87 LYS A CA 1
ATOM 724 C C . LYS A 1 87 ? -20.266 -16.234 -13.898 1 94.19 87 LYS A C 1
ATOM 726 O O . LYS A 1 87 ? -20.031 -17.312 -13.352 1 94.19 87 LYS A O 1
ATOM 731 N N . GLY A 1 88 ? -21.359 -15.578 -13.734 1 95.44 88 GLY A N 1
ATOM 732 C CA . GLY A 1 88 ? -22.531 -16.219 -13.148 1 95.44 88 GLY A CA 1
ATOM 733 C C . GLY A 1 88 ? -22.641 -16 -11.648 1 95.44 88 GLY A C 1
ATOM 734 O O . GLY A 1 88 ? -23.391 -16.703 -10.969 1 95.44 88 GLY A O 1
ATOM 735 N N . LEU A 1 89 ? -21.875 -15.117 -11.125 1 97.12 89 LEU A N 1
ATOM 736 C CA . LEU A 1 89 ? -21.891 -14.852 -9.688 1 97.12 89 LEU A CA 1
ATOM 737 C C . LEU A 1 89 ? -22.391 -13.438 -9.406 1 97.12 89 LEU A C 1
ATOM 739 O O . LEU A 1 89 ? -21.797 -12.461 -9.875 1 97.12 89 LEU A O 1
ATOM 743 N N . ASP A 1 90 ? -23.422 -13.336 -8.648 1 96.81 90 ASP A N 1
ATOM 744 C CA . ASP A 1 90 ? -23.938 -12.039 -8.227 1 96.81 90 ASP A CA 1
ATOM 745 C C . ASP A 1 90 ? -23.359 -11.625 -6.879 1 96.81 90 ASP A C 1
ATOM 747 O O . ASP A 1 90 ? -23.562 -12.32 -5.875 1 96.81 90 ASP A O 1
ATOM 751 N N . ILE A 1 91 ? -22.656 -10.555 -6.859 1 97.88 91 ILE A N 1
ATOM 752 C CA . ILE A 1 91 ? -22.078 -10.078 -5.609 1 97.88 91 ILE A CA 1
ATOM 753 C C . ILE A 1 91 ? -22.562 -8.656 -5.332 1 97.88 91 ILE A C 1
ATOM 755 O O . ILE A 1 91 ? -23.047 -7.969 -6.234 1 97.88 91 ILE A O 1
ATOM 759 N N . ASP A 1 92 ? -22.531 -8.242 -4.059 1 98.19 92 ASP A N 1
ATOM 760 C CA . ASP A 1 92 ? -22.781 -6.871 -3.635 1 98.19 92 ASP A CA 1
ATOM 761 C C . ASP A 1 92 ? -21.516 -6.035 -3.67 1 98.19 92 ASP A C 1
ATOM 763 O O . ASP A 1 92 ? -20.516 -6.383 -3.033 1 98.19 92 ASP A O 1
ATOM 767 N N . PRO A 1 93 ? -21.516 -4.941 -4.422 1 98.44 93 PRO A N 1
ATOM 768 C CA . PRO A 1 93 ? -20.328 -4.086 -4.438 1 98.44 93 PRO A CA 1
ATOM 769 C C . PRO A 1 93 ? -19.891 -3.664 -3.037 1 98.44 93 PRO A C 1
ATOM 771 O O . PRO A 1 93 ? -18.703 -3.355 -2.822 1 98.44 93 PRO A O 1
ATOM 774 N N . ASP A 1 94 ? -20.781 -3.691 -2.078 1 97.94 94 ASP A N 1
ATOM 775 C CA . ASP A 1 94 ? -20.469 -3.322 -0.701 1 97.94 94 ASP A CA 1
ATOM 776 C C . ASP A 1 94 ? -19.609 -4.383 -0.029 1 97.94 94 ASP A C 1
ATOM 778 O O . ASP A 1 94 ? -19.047 -4.152 1.048 1 97.94 94 ASP A O 1
ATOM 782 N N . ASP A 1 95 ? -19.469 -5.527 -0.675 1 98.56 95 ASP A N 1
ATOM 783 C CA . ASP A 1 95 ? -18.656 -6.609 -0.122 1 98.56 95 ASP A CA 1
ATOM 784 C C . ASP A 1 95 ? -17.25 -6.59 -0.701 1 98.56 95 ASP A C 1
ATOM 786 O O . ASP A 1 95 ? -16.453 -7.496 -0.448 1 98.56 95 ASP A O 1
ATOM 790 N N . LEU A 1 96 ? -16.969 -5.508 -1.46 1 98.81 96 LEU A N 1
ATOM 791 C CA . LEU A 1 96 ? -15.672 -5.391 -2.105 1 98.81 96 LEU A CA 1
ATOM 792 C C . LEU A 1 96 ? -14.82 -4.328 -1.418 1 98.81 96 LEU A C 1
ATOM 794 O O . LEU A 1 96 ? -15.328 -3.271 -1.032 1 98.81 96 LEU A O 1
ATOM 798 N N . PHE A 1 97 ? -13.555 -4.605 -1.25 1 98.88 97 PHE A N 1
ATOM 799 C CA . PHE A 1 97 ? -12.547 -3.633 -0.845 1 98.88 97 PHE A CA 1
ATOM 800 C C . PHE A 1 97 ? -11.391 -3.609 -1.837 1 98.88 97 PHE A C 1
ATOM 802 O O . PHE A 1 97 ? -10.734 -4.629 -2.062 1 98.88 97 PHE A O 1
ATOM 809 N N . LEU A 1 98 ? -11.172 -2.463 -2.451 1 98.81 98 LEU A N 1
ATOM 810 C CA . LEU A 1 98 ? -10.078 -2.324 -3.406 1 98.81 98 LEU A CA 1
ATOM 811 C C . LEU A 1 98 ? -8.75 -2.115 -2.688 1 98.81 98 LEU A C 1
ATOM 813 O O . LEU A 1 98 ? -8.695 -1.444 -1.654 1 98.81 98 LEU A O 1
ATOM 817 N N . THR A 1 99 ? -7.695 -2.689 -3.199 1 98.62 99 THR A N 1
ATOM 818 C CA . THR A 1 99 ? -6.336 -2.551 -2.686 1 98.62 99 THR A CA 1
ATOM 819 C C . THR A 1 99 ? -5.348 -2.312 -3.824 1 98.62 99 THR A C 1
ATOM 821 O O . THR A 1 99 ? -5.664 -2.561 -4.988 1 98.62 99 THR A O 1
ATOM 824 N N . SER A 1 100 ? -4.164 -1.837 -3.525 1 97.75 100 SER A N 1
ATOM 825 C CA . SER A 1 100 ? -3.162 -1.513 -4.535 1 97.75 100 SER A CA 1
ATOM 826 C C . SER A 1 100 ? -2.502 -2.773 -5.082 1 97.75 100 SER A C 1
ATOM 828 O O . SER A 1 100 ? -1.905 -2.75 -6.16 1 97.75 100 SER A O 1
ATOM 830 N N . SER A 1 101 ? -2.531 -3.859 -4.348 1 96.94 101 SER A N 1
ATOM 831 C CA . SER A 1 101 ? -1.972 -5.145 -4.746 1 96.94 101 SER A CA 1
ATOM 832 C C . SER A 1 101 ? -2.598 -6.289 -3.961 1 96.94 101 SER A C 1
ATOM 834 O O . SER A 1 101 ? -3.248 -6.066 -2.938 1 96.94 101 SER A O 1
ATOM 836 N N . SER A 1 102 ? -2.42 -7.492 -4.473 1 97.81 102 SER A N 1
ATOM 837 C CA . SER A 1 102 ? -2.85 -8.648 -3.695 1 97.81 102 SER A CA 1
ATOM 838 C C . SER A 1 102 ? -2.062 -8.766 -2.393 1 97.81 102 SER A C 1
ATOM 840 O O . SER A 1 102 ? -2.6 -9.203 -1.374 1 97.81 102 SER A O 1
ATOM 842 N N . SER A 1 103 ? -0.78 -8.391 -2.447 1 97.88 103 SER A N 1
ATOM 843 C CA . SER A 1 103 ? 0.028 -8.398 -1.231 1 97.88 103 SER A CA 1
ATOM 844 C C . SER A 1 103 ? -0.571 -7.484 -0.167 1 97.88 103 SER A C 1
ATOM 846 O O . SER A 1 103 ? -0.586 -7.828 1.017 1 97.88 103 SER A O 1
ATOM 848 N N . GLU A 1 104 ? -1.011 -6.324 -0.602 1 98.06 104 GLU A N 1
ATOM 849 C CA . GLU A 1 104 ? -1.675 -5.434 0.346 1 98.06 104 GLU A CA 1
ATOM 850 C C . GLU A 1 104 ? -2.969 -6.051 0.869 1 98.06 104 GLU A C 1
ATOM 852 O O . GLU A 1 104 ? -3.303 -5.898 2.045 1 98.06 104 GLU A O 1
ATOM 857 N N . ALA A 1 105 ? -3.701 -6.707 -0.019 1 98.62 105 ALA A N 1
ATOM 858 C CA . ALA A 1 105 ? -4.91 -7.398 0.417 1 98.62 105 ALA A CA 1
ATOM 859 C C . ALA A 1 105 ? -4.605 -8.367 1.556 1 98.62 105 ALA A C 1
ATOM 861 O O . ALA A 1 105 ? -5.309 -8.383 2.57 1 98.62 105 ALA A O 1
ATOM 862 N N . TYR A 1 106 ? -3.553 -9.133 1.432 1 98.44 106 TYR A N 1
ATOM 863 C CA . TYR A 1 106 ? -3.164 -10.07 2.479 1 98.44 106 TYR A CA 1
ATOM 864 C C . TYR A 1 106 ? -2.783 -9.336 3.758 1 98.44 106 TYR A C 1
ATOM 866 O O . TYR A 1 106 ? -3.131 -9.766 4.859 1 98.44 106 TYR A O 1
ATOM 874 N N . SER A 1 107 ? -2.062 -8.266 3.559 1 97.75 107 SER A N 1
ATOM 875 C CA . SER A 1 107 ? -1.715 -7.469 4.73 1 97.75 107 SER A CA 1
ATOM 876 C C . SER A 1 107 ? -2.961 -7.035 5.496 1 97.75 107 SER A C 1
ATOM 878 O O . SER A 1 107 ? -3.006 -7.137 6.723 1 97.75 107 SER A O 1
ATOM 880 N N . PHE A 1 108 ? -3.959 -6.508 4.766 1 98 108 PHE A N 1
ATOM 881 C CA . PHE A 1 108 ? -5.211 -6.094 5.387 1 98 108 PHE A CA 1
ATOM 882 C C . PHE A 1 108 ? -5.887 -7.27 6.082 1 98 108 PHE A C 1
ATOM 884 O O . PHE A 1 108 ? -6.336 -7.148 7.223 1 98 108 PHE A O 1
ATOM 891 N N . LEU A 1 109 ? -5.922 -8.375 5.418 1 98.44 109 LEU A N 1
ATOM 892 C CA . LEU A 1 109 ? -6.617 -9.555 5.938 1 98.44 109 LEU A CA 1
ATOM 893 C C . LEU A 1 109 ? -5.895 -10.117 7.156 1 98.44 109 LEU A C 1
ATOM 895 O O . LEU A 1 109 ? -6.535 -10.57 8.109 1 98.44 109 LEU A O 1
ATOM 899 N N . PHE A 1 110 ? -4.582 -10.117 7.113 1 97.69 110 PHE A N 1
ATOM 900 C CA . PHE A 1 110 ? -3.811 -10.547 8.273 1 97.69 110 PHE A CA 1
ATOM 901 C C . PHE A 1 110 ? -4.078 -9.641 9.469 1 97.69 110 PHE A C 1
ATOM 903 O O . PHE A 1 110 ? -4.215 -10.117 10.602 1 97.69 110 PHE A O 1
ATOM 910 N N . LYS A 1 111 ? -4.156 -8.359 9.234 1 96.94 111 LYS A N 1
ATOM 911 C CA . LYS A 1 111 ? -4.48 -7.422 10.305 1 96.94 111 LYS A CA 1
ATOM 912 C C . LYS A 1 111 ? -5.906 -7.629 10.805 1 96.94 111 LYS A C 1
ATOM 914 O O . LYS A 1 111 ? -6.188 -7.43 11.992 1 96.94 111 LYS A O 1
ATOM 919 N N . LEU A 1 112 ? -6.773 -7.973 9.922 1 96.75 112 LEU A N 1
ATOM 920 C CA . LEU A 1 112 ? -8.172 -8.203 10.25 1 96.75 112 LEU A CA 1
ATOM 921 C C . LEU A 1 112 ? -8.32 -9.406 11.188 1 96.75 112 LEU A C 1
ATOM 923 O O . LEU A 1 112 ? -9.07 -9.352 12.164 1 96.75 112 LEU A O 1
ATOM 927 N N . PHE A 1 113 ? -7.508 -10.484 10.969 1 96.94 113 PHE A N 1
ATOM 928 C CA . PHE A 1 113 ? -7.816 -11.766 11.594 1 96.94 113 PHE A CA 1
ATOM 929 C C . PHE A 1 113 ? -6.777 -12.117 12.648 1 96.94 113 PHE A C 1
ATOM 931 O O . PHE A 1 113 ? -7.023 -12.961 13.516 1 96.94 113 PHE A O 1
ATOM 938 N N . CYS A 1 114 ? -5.605 -11.508 12.609 1 96.5 114 CYS A N 1
ATOM 939 C CA . CYS A 1 114 ? -4.508 -12.016 13.422 1 96.5 114 CYS A CA 1
ATOM 940 C C . CYS A 1 114 ? -3.912 -10.922 14.289 1 96.5 114 CYS A C 1
ATOM 942 O O . CYS A 1 114 ? -3.783 -9.773 13.852 1 96.5 114 CYS A O 1
ATOM 944 N N . ASP A 1 115 ? -3.582 -11.273 15.453 1 95.38 115 ASP A N 1
ATOM 945 C CA . ASP A 1 115 ? -2.658 -10.508 16.281 1 95.38 115 ASP A CA 1
ATOM 946 C C . ASP A 1 115 ? -1.217 -10.969 16.062 1 95.38 115 ASP A C 1
ATOM 948 O O . ASP A 1 115 ? -0.977 -12.086 15.609 1 95.38 115 ASP A O 1
ATOM 952 N N . PRO A 1 116 ? -0.263 -10.047 16.344 1 94.25 116 PRO A N 1
ATOM 953 C CA . PRO A 1 116 ? 1.12 -10.523 16.281 1 94.25 116 PRO A CA 1
ATOM 954 C C . PRO A 1 116 ? 1.349 -11.773 17.125 1 94.25 116 PRO A C 1
ATOM 956 O O . PRO A 1 116 ? 0.872 -11.859 18.266 1 94.25 116 PRO A O 1
ATOM 959 N N . GLY A 1 117 ? 2.02 -12.766 16.531 1 94.75 117 GLY A N 1
ATOM 960 C CA . GLY A 1 117 ? 2.287 -14.023 17.219 1 94.75 117 GLY A CA 1
ATOM 961 C C . GLY A 1 117 ? 1.333 -15.133 16.828 1 94.75 117 GLY A C 1
ATOM 962 O O . GLY A 1 117 ? 1.626 -16.312 17.031 1 94.75 117 GLY A O 1
ATOM 963 N N . ASP A 1 118 ? 0.198 -14.781 16.25 1 96.75 118 ASP A N 1
ATOM 964 C CA . ASP A 1 118 ? -0.758 -15.797 15.812 1 96.75 118 ASP A CA 1
ATOM 965 C C . ASP A 1 118 ? -0.197 -16.609 14.648 1 96.75 118 ASP A C 1
ATOM 967 O O . ASP A 1 118 ? 0.814 -16.234 14.055 1 96.75 118 ASP A O 1
ATOM 971 N N . SER A 1 119 ? -0.866 -17.734 14.375 1 97.12 119 SER A N 1
ATOM 972 C CA . SER A 1 119 ? -0.438 -18.609 13.297 1 97.12 119 SER A CA 1
ATOM 973 C C . SER A 1 119 ? -1.521 -18.75 12.234 1 97.12 119 SER A C 1
ATOM 975 O O . SER A 1 119 ? -2.713 -18.719 12.547 1 97.12 119 SER A O 1
ATOM 977 N N . ILE A 1 120 ? -1.075 -18.891 11.039 1 98 120 ILE A N 1
ATOM 978 C CA . ILE A 1 120 ? -1.975 -19.156 9.914 1 98 120 ILE A CA 1
ATOM 979 C C . ILE A 1 120 ? -1.496 -20.391 9.141 1 98 120 ILE A C 1
ATOM 981 O O . ILE A 1 120 ? -0.321 -20.75 9.219 1 98 120 ILE A O 1
ATOM 985 N N . LEU A 1 121 ? -2.426 -21.047 8.461 1 98.38 121 LEU A N 1
ATOM 986 C CA . LEU A 1 121 ? -2.076 -22.188 7.609 1 98.38 121 LEU A CA 1
ATOM 987 C C . LEU A 1 121 ? -1.902 -21.75 6.16 1 98.38 121 LEU A C 1
ATOM 989 O O . LEU A 1 121 ? -2.754 -21.047 5.613 1 98.38 121 LEU A O 1
ATOM 993 N N . ILE A 1 122 ? -0.808 -22.094 5.551 1 98.06 122 ILE A N 1
ATOM 994 C CA . ILE A 1 122 ? -0.557 -21.797 4.145 1 98.06 122 ILE A CA 1
ATOM 995 C C . ILE A 1 122 ? -0.296 -23.078 3.371 1 98.06 122 ILE A C 1
ATOM 997 O O . ILE A 1 122 ? 0.123 -24.078 3.951 1 98.06 122 ILE A O 1
ATOM 1001 N N . PRO A 1 123 ? -0.519 -23.047 2.115 1 97.94 123 PRO A N 1
ATOM 1002 C CA . PRO A 1 123 ? -0.329 -24.266 1.316 1 97.94 123 PRO A CA 1
ATOM 1003 C C . PRO A 1 123 ? 1.14 -24.547 1.002 1 97.94 123 PRO A C 1
ATOM 1005 O O . PRO A 1 123 ? 1.923 -23.609 0.821 1 97.94 123 PRO A O 1
ATOM 1008 N N . ALA A 1 124 ? 1.423 -25.797 0.929 1 97.38 124 ALA A N 1
ATOM 1009 C CA . ALA A 1 124 ? 2.68 -26.312 0.401 1 97.38 124 ALA A CA 1
ATOM 1010 C C . ALA A 1 124 ? 2.438 -27.547 -0.469 1 97.38 124 ALA A C 1
ATOM 1012 O O . ALA A 1 124 ? 1.868 -28.531 -0.007 1 97.38 124 ALA A O 1
ATOM 1013 N N . PRO A 1 125 ? 2.861 -27.547 -1.736 1 97.06 125 PRO A N 1
ATOM 1014 C CA . PRO A 1 125 ? 3.449 -26.406 -2.434 1 97.06 125 PRO A CA 1
ATOM 1015 C C . PRO A 1 125 ? 2.479 -25.234 -2.57 1 97.06 125 PRO A C 1
ATOM 1017 O O . PRO A 1 125 ? 1.262 -25.438 -2.592 1 97.06 125 PRO A O 1
ATOM 1020 N N . GLY A 1 126 ? 3.033 -24.031 -2.635 1 96.88 126 GLY A N 1
ATOM 1021 C CA . GLY A 1 126 ? 2.23 -22.828 -2.771 1 96.88 126 GLY A CA 1
ATOM 1022 C C . GLY A 1 126 ? 3.061 -21.594 -3.039 1 96.88 126 GLY A C 1
ATOM 1023 O O . GLY A 1 126 ? 4.27 -21.672 -3.252 1 96.88 126 GLY A O 1
ATOM 1024 N N . TYR A 1 127 ? 2.4 -20.531 -3.104 1 95.25 127 TYR A N 1
ATOM 1025 C CA . TYR A 1 127 ? 3.025 -19.234 -3.367 1 95.25 127 TYR A CA 1
ATOM 1026 C C . TYR A 1 127 ? 4.004 -18.859 -2.258 1 95.25 127 TYR A C 1
ATOM 1028 O O . TYR A 1 127 ? 3.609 -18.703 -1.1 1 95.25 127 TYR A O 1
ATOM 1036 N N . PRO A 1 128 ? 5.195 -18.641 -2.572 1 93.38 128 PRO A N 1
ATOM 1037 C CA . PRO A 1 128 ? 6.234 -18.469 -1.552 1 93.38 128 PRO A CA 1
ATOM 1038 C C . PRO A 1 128 ? 6.086 -17.156 -0.78 1 93.38 128 PRO A C 1
ATOM 1040 O O . PRO A 1 128 ? 6.531 -17.062 0.368 1 93.38 128 PRO A O 1
ATOM 1043 N N . LEU A 1 129 ? 5.469 -16.219 -1.356 1 93.88 129 LEU A N 1
ATOM 1044 C CA . LEU A 1 129 ? 5.434 -14.875 -0.778 1 93.88 129 LEU A CA 1
ATOM 1045 C C . LEU A 1 129 ? 4.574 -14.844 0.481 1 93.88 129 LEU A C 1
ATOM 1047 O O . LEU A 1 129 ? 4.648 -13.898 1.269 1 93.88 129 LEU A O 1
ATOM 1051 N N . PHE A 1 130 ? 3.736 -15.812 0.752 1 95.81 130 PHE A N 1
ATOM 1052 C CA . PHE A 1 130 ? 2.865 -15.836 1.921 1 95.81 130 PHE A CA 1
ATOM 1053 C C . PHE A 1 130 ? 3.684 -15.812 3.207 1 95.81 130 PHE A C 1
ATOM 1055 O O . PHE A 1 130 ? 3.309 -15.148 4.176 1 95.81 130 PHE A O 1
ATOM 1062 N N . GLU A 1 131 ? 4.77 -16.516 3.137 1 92.38 131 GLU A N 1
ATOM 1063 C CA . GLU A 1 131 ? 5.621 -16.547 4.324 1 92.38 131 GLU A CA 1
ATOM 1064 C C . GLU A 1 131 ? 6.23 -15.172 4.602 1 92.38 131 GLU A C 1
ATOM 1066 O O . GLU A 1 131 ? 6.27 -14.727 5.754 1 92.38 131 GLU A O 1
ATOM 1071 N N . PHE A 1 132 ? 6.691 -14.508 3.539 1 91.56 132 PHE A N 1
ATOM 1072 C CA . PHE A 1 132 ? 7.281 -13.18 3.699 1 91.56 132 PHE A CA 1
ATOM 1073 C C . PHE A 1 132 ? 6.234 -12.18 4.176 1 91.56 132 PHE A C 1
ATOM 1075 O O . PHE A 1 132 ? 6.496 -11.383 5.078 1 91.56 132 PHE A O 1
ATOM 1082 N N . LEU A 1 133 ? 5.078 -12.258 3.625 1 95.5 133 LEU A N 1
ATOM 1083 C CA . LEU A 1 133 ? 3.986 -11.359 3.994 1 95.5 133 LEU A CA 1
ATOM 1084 C C . LEU A 1 133 ? 3.598 -11.547 5.457 1 95.5 133 LEU A C 1
ATOM 1086 O O . LEU A 1 133 ? 3.354 -10.57 6.168 1 95.5 133 LEU A O 1
ATOM 1090 N N . SER A 1 134 ? 3.568 -12.789 5.914 1 94.25 134 SER A N 1
ATOM 1091 C CA . SER A 1 134 ? 3.189 -13.094 7.289 1 94.25 134 SER A CA 1
ATOM 1092 C C . SER A 1 134 ? 4.223 -12.57 8.281 1 94.25 134 SER A C 1
ATOM 1094 O O . SER A 1 134 ? 3.869 -11.992 9.312 1 94.25 134 SER A O 1
ATOM 1096 N N . VAL A 1 135 ? 5.465 -12.758 7.918 1 91.56 135 VAL A N 1
ATOM 1097 C CA . VAL A 1 135 ? 6.555 -12.305 8.781 1 91.56 135 VAL A CA 1
ATOM 1098 C C . VAL A 1 135 ? 6.512 -10.789 8.914 1 91.56 135 VAL A C 1
ATOM 1100 O O . VAL A 1 135 ? 6.707 -10.25 10.008 1 91.56 135 VAL A O 1
ATOM 1103 N N . MET A 1 136 ? 6.262 -10.133 7.852 1 93.94 136 MET A N 1
ATOM 1104 C CA . MET A 1 136 ? 6.191 -8.68 7.875 1 93.94 136 MET A CA 1
ATOM 1105 C C . MET A 1 136 ? 5.094 -8.203 8.82 1 93.94 136 MET A C 1
ATOM 1107 O O . MET A 1 136 ? 5.203 -7.125 9.406 1 93.94 136 MET A O 1
ATOM 1111 N N . GLU A 1 137 ? 4.074 -9.047 9.016 1 94.5 137 GLU A N 1
ATOM 1112 C CA . GLU A 1 137 ? 2.947 -8.664 9.859 1 94.5 137 GLU A CA 1
ATOM 1113 C C . GLU A 1 137 ? 3.076 -9.273 11.25 1 94.5 137 GLU A C 1
ATOM 1115 O O . GLU A 1 137 ? 2.146 -9.195 12.055 1 94.5 137 GLU A O 1
ATOM 1120 N N . GLY A 1 138 ? 4.191 -9.945 11.539 1 93.44 138 GLY A N 1
ATOM 1121 C CA . GLY A 1 138 ? 4.441 -10.539 12.844 1 93.44 138 GLY A CA 1
ATOM 1122 C C . GLY A 1 138 ? 3.652 -11.805 13.086 1 93.44 138 GLY A C 1
ATOM 1123 O O . GLY A 1 138 ? 3.33 -12.141 14.227 1 93.44 138 GLY A O 1
ATOM 1124 N N . ILE A 1 139 ? 3.295 -12.469 12.039 1 95.44 139 ILE A N 1
ATOM 1125 C CA . ILE A 1 139 ? 2.469 -13.672 12.109 1 95.44 139 ILE A CA 1
ATOM 1126 C C . ILE A 1 139 ? 3.311 -14.891 11.75 1 95.44 139 ILE A C 1
ATOM 1128 O O . ILE A 1 139 ? 4.277 -14.789 10.992 1 95.44 139 ILE A O 1
ATOM 1132 N N . ARG A 1 140 ? 2.973 -16.016 12.305 1 95 140 ARG A N 1
ATOM 1133 C CA . ARG A 1 140 ? 3.652 -17.266 12.008 1 95 140 ARG A CA 1
ATOM 1134 C C . ARG A 1 140 ? 2.883 -18.078 10.969 1 95 140 ARG A C 1
ATOM 1136 O O . ARG A 1 140 ? 1.651 -18.031 10.93 1 95 140 ARG A O 1
ATOM 1143 N N . THR A 1 141 ? 3.641 -18.828 10.188 1 96.19 141 THR A N 1
ATOM 1144 C CA . THR A 1 141 ? 2.996 -19.672 9.188 1 96.19 141 THR A CA 1
ATOM 1145 C C . THR A 1 141 ? 3.248 -21.156 9.477 1 96.19 141 THR A C 1
ATOM 1147 O O . THR A 1 141 ? 4.328 -21.516 9.945 1 96.19 141 THR A O 1
ATOM 1150 N N . VAL A 1 142 ? 2.244 -21.906 9.328 1 97.38 142 VAL A N 1
ATOM 1151 C CA . VAL A 1 142 ? 2.324 -23.359 9.336 1 97.38 142 VAL A CA 1
ATOM 1152 C C . VAL A 1 142 ? 1.851 -23.906 7.992 1 97.38 142 VAL A C 1
ATOM 1154 O O . VAL A 1 142 ? 0.771 -23.562 7.516 1 97.38 142 VAL A O 1
ATOM 1157 N N . SER A 1 143 ? 2.662 -24.781 7.41 1 97 143 SER A N 1
ATOM 1158 C CA . SER A 1 143 ? 2.314 -25.328 6.105 1 97 143 SER A CA 1
ATOM 1159 C C . SER A 1 143 ? 1.411 -26.547 6.246 1 97 143 SER A C 1
ATOM 1161 O O . SER A 1 143 ? 1.612 -27.391 7.133 1 97 143 SER A O 1
ATOM 1163 N N . TYR A 1 144 ? 0.408 -26.594 5.453 1 97.25 144 TYR A N 1
ATOM 1164 C CA . TYR A 1 144 ? -0.235 -27.875 5.176 1 97.25 144 TYR A CA 1
ATOM 1165 C C . TYR A 1 144 ? 0.199 -28.422 3.82 1 97.25 144 TYR A C 1
ATOM 1167 O O . TYR A 1 144 ? 0.377 -27.656 2.867 1 97.25 144 TYR A O 1
ATOM 1175 N N . PHE A 1 145 ? 0.372 -29.719 3.74 1 96.62 145 PHE A N 1
ATOM 1176 C CA . PHE A 1 145 ? 0.968 -30.297 2.549 1 96.62 145 PHE A CA 1
ATOM 1177 C C . PHE A 1 145 ? -0.083 -31.031 1.722 1 96.62 145 PHE A C 1
ATOM 1179 O O . PHE A 1 145 ? -0.716 -31.969 2.203 1 96.62 145 PHE A O 1
ATOM 1186 N N . THR A 1 146 ? -0.302 -30.516 0.527 1 96.44 146 THR A N 1
ATOM 1187 C CA . THR A 1 146 ? -1.12 -31.266 -0.421 1 96.44 146 THR A CA 1
ATOM 1188 C C . THR A 1 146 ? -0.294 -32.344 -1.117 1 96.44 146 THR A C 1
ATOM 1190 O O . THR A 1 146 ? 0.937 -32.312 -1.058 1 96.44 146 THR A O 1
ATOM 1193 N N . LYS A 1 147 ? -1.008 -33.25 -1.776 1 94.5 147 LYS A N 1
ATOM 1194 C CA . LYS A 1 147 ? -0.313 -34.438 -2.277 1 94.5 147 LYS A CA 1
ATOM 1195 C C . LYS A 1 147 ? -0.497 -34.594 -3.783 1 94.5 147 LYS A C 1
ATOM 1197 O O . LYS A 1 147 ? -1.576 -34.312 -4.312 1 94.5 147 LYS A O 1
ATOM 1202 N N . LYS A 1 148 ? 0.521 -35.125 -4.348 1 93.12 148 LYS A N 1
ATOM 1203 C CA . LYS A 1 148 ? 0.488 -35.406 -5.785 1 93.12 148 LYS A CA 1
ATOM 1204 C C . LYS A 1 148 ? -0.595 -36.406 -6.133 1 93.12 148 LYS A C 1
ATOM 1206 O O . LYS A 1 148 ? -1.271 -36.281 -7.156 1 93.12 148 LYS A O 1
ATOM 1211 N N . GLU A 1 149 ? -0.739 -37.406 -5.316 1 92.88 149 GLU A N 1
ATOM 1212 C CA . GLU A 1 149 ? -1.677 -38.5 -5.555 1 92.88 149 GLU A CA 1
ATOM 1213 C C . GLU A 1 149 ? -3.107 -37.969 -5.676 1 92.88 149 GLU A C 1
ATOM 1215 O O . GLU A 1 149 ? -3.947 -38.594 -6.324 1 92.88 149 GLU A O 1
ATOM 1220 N N . ASN A 1 150 ? -3.342 -36.781 -5.094 1 92.62 150 ASN A N 1
ATOM 1221 C CA . ASN A 1 150 ? -4.672 -36.188 -5.168 1 92.62 150 ASN A CA 1
ATOM 1222 C C . ASN A 1 150 ? -4.688 -34.969 -6.082 1 92.62 150 ASN A C 1
ATOM 1224 O O . ASN A 1 150 ? -5.492 -34.062 -5.891 1 92.62 150 ASN A O 1
ATOM 1228 N N . GLY A 1 151 ? -3.686 -34.875 -6.949 1 92.5 151 GLY A N 1
ATOM 1229 C CA . GLY A 1 151 ? -3.596 -33.75 -7.883 1 92.5 151 GLY A CA 1
ATOM 1230 C C . GLY A 1 151 ? -3.238 -32.438 -7.215 1 92.5 151 GLY A C 1
ATOM 1231 O O . GLY A 1 151 ? -3.633 -31.375 -7.688 1 92.5 151 GLY A O 1
ATOM 1232 N N . TRP A 1 152 ? -2.686 -32.531 -6.027 1 95.38 152 TRP A N 1
ATOM 1233 C CA . TRP A 1 152 ? -2.264 -31.375 -5.234 1 95.38 152 TRP A CA 1
ATOM 1234 C C . TRP A 1 152 ? -3.469 -30.578 -4.75 1 95.38 152 TRP A C 1
ATOM 1236 O O . TRP A 1 152 ? -3.338 -29.422 -4.375 1 95.38 152 TRP A O 1
ATOM 1246 N N . LYS A 1 153 ? -4.641 -31.156 -4.738 1 94.75 153 LYS A N 1
ATOM 1247 C CA . LYS A 1 153 ? -5.852 -30.516 -4.234 1 94.75 153 LYS A CA 1
ATOM 1248 C C . LYS A 1 153 ? -5.895 -30.547 -2.707 1 94.75 153 LYS A C 1
ATOM 1250 O O . LYS A 1 153 ? -5.504 -31.547 -2.092 1 94.75 153 LYS A O 1
ATOM 1255 N N . LEU A 1 154 ? -6.371 -29.516 -2.145 1 96.69 154 LEU A N 1
ATOM 1256 C CA . LEU A 1 154 ? -6.566 -29.469 -0.7 1 96.69 154 LEU A CA 1
ATOM 1257 C C . LEU A 1 154 ? -7.688 -30.406 -0.273 1 96.69 154 LEU A C 1
ATOM 1259 O O . LEU A 1 154 ? -8.789 -30.359 -0.823 1 96.69 154 LEU A O 1
ATOM 1263 N N . THR A 1 155 ? -7.422 -31.266 0.664 1 96.19 155 THR A N 1
ATOM 1264 C CA . THR A 1 155 ? -8.406 -32.188 1.261 1 96.19 155 THR A CA 1
ATOM 1265 C C . THR A 1 155 ? -8.367 -32.094 2.783 1 96.19 155 THR A C 1
ATOM 1267 O O . THR A 1 155 ? -7.43 -31.516 3.354 1 96.19 155 THR A O 1
ATOM 1270 N N . ASN A 1 156 ? -9.352 -32.656 3.383 1 95.81 156 ASN A N 1
ATOM 1271 C CA . ASN A 1 156 ? -9.43 -32.656 4.84 1 95.81 156 ASN A CA 1
ATOM 1272 C C . ASN A 1 156 ? -8.211 -33.312 5.465 1 95.81 156 ASN A C 1
ATOM 1274 O O . ASN A 1 156 ? -7.746 -32.906 6.531 1 95.81 156 ASN A O 1
ATOM 1278 N N . SER A 1 157 ? -7.766 -34.344 4.793 1 95.5 157 SER A N 1
ATOM 1279 C CA . SER A 1 157 ? -6.664 -35.125 5.336 1 95.5 157 SER A CA 1
ATOM 1280 C C . SER A 1 157 ? -5.375 -34.312 5.375 1 95.5 157 SER A C 1
ATOM 1282 O O . SER A 1 157 ? -4.422 -34.688 6.066 1 95.5 157 SER A O 1
ATOM 1284 N N . ASP A 1 158 ? -5.305 -33.281 4.66 1 96.38 158 ASP A N 1
ATOM 1285 C CA . ASP A 1 158 ? -4.117 -32.438 4.629 1 96.38 158 ASP A CA 1
ATOM 1286 C C . ASP A 1 158 ? -4.082 -31.484 5.836 1 96.38 158 ASP A C 1
ATOM 1288 O O . ASP A 1 158 ? -3.055 -30.859 6.109 1 96.38 158 ASP A O 1
ATOM 1292 N N . LEU A 1 159 ? -5.195 -31.359 6.551 1 97.31 159 LEU A N 1
ATOM 1293 C CA . LEU A 1 159 ? -5.336 -30.391 7.637 1 97.31 159 LEU A CA 1
ATOM 1294 C C . LEU A 1 159 ? -5.207 -31.078 8.992 1 97.31 159 LEU A C 1
ATOM 1296 O O . LEU A 1 159 ? -6.121 -31.781 9.422 1 97.31 159 LEU A O 1
ATOM 1300 N N . ASP A 1 160 ? -4.148 -30.859 9.68 1 97.12 160 ASP A N 1
ATOM 1301 C CA . ASP A 1 160 ? -3.891 -31.422 11 1 97.12 160 ASP A CA 1
ATOM 1302 C C . ASP A 1 160 ? -4.766 -30.766 12.062 1 97.12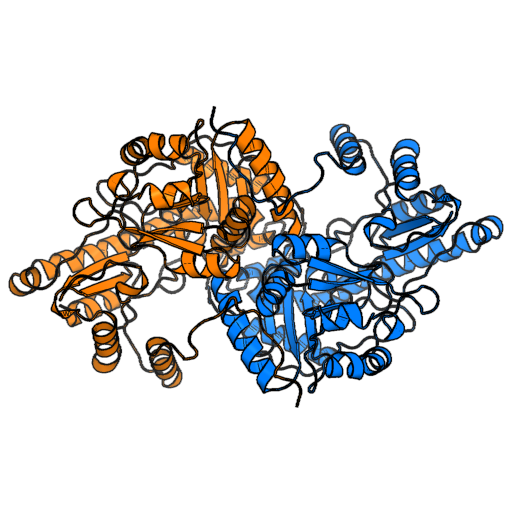 160 ASP A C 1
ATOM 1304 O O . ASP A 1 160 ? -4.703 -29.547 12.258 1 97.12 160 ASP A O 1
ATOM 1308 N N . PRO A 1 161 ? -5.465 -31.547 12.828 1 96.88 161 PRO A N 1
ATOM 1309 C CA . PRO A 1 161 ? -6.328 -30.984 13.867 1 96.88 161 PRO A CA 1
ATOM 1310 C C . PRO A 1 161 ? -5.562 -30.109 14.859 1 96.88 161 PRO A C 1
ATOM 1312 O O . PRO A 1 161 ? -6.094 -29.094 15.336 1 96.88 161 PRO A O 1
ATOM 1315 N N . LYS A 1 162 ? -4.367 -30.469 15.133 1 97.25 162 LYS A N 1
ATOM 1316 C CA . LYS A 1 162 ? -3.562 -29.703 16.078 1 97.25 162 LYS A CA 1
ATOM 1317 C C . LYS A 1 162 ? -3.285 -28.297 15.539 1 97.25 162 LYS A C 1
ATOM 1319 O O . LYS A 1 162 ? -3.281 -27.328 16.297 1 97.25 162 LYS A O 1
ATOM 1324 N N . ASP A 1 163 ? -3.029 -28.234 14.266 1 97.56 163 ASP A N 1
ATOM 1325 C CA . ASP A 1 163 ? -2.791 -26.938 13.633 1 97.56 163 ASP A CA 1
ATOM 1326 C C . ASP A 1 163 ? -4.086 -26.141 13.516 1 97.56 163 ASP A C 1
ATOM 1328 O O . ASP A 1 163 ? -4.09 -24.922 13.719 1 97.56 163 ASP A O 1
ATOM 1332 N N . LEU A 1 164 ? -5.172 -26.844 13.258 1 97.06 164 LEU A N 1
ATOM 1333 C CA . LEU A 1 164 ? -6.477 -26.219 13.094 1 97.06 164 LEU A CA 1
ATOM 1334 C C . LEU A 1 164 ? -6.938 -25.578 14.398 1 97.06 164 LEU A C 1
ATOM 1336 O O . LEU A 1 164 ? -7.594 -24.531 14.383 1 97.06 164 LEU A O 1
ATOM 1340 N N . GLU A 1 165 ? -6.578 -26.141 15.477 1 95.75 165 GLU A N 1
ATOM 1341 C CA . GLU A 1 165 ? -6.969 -25.625 16.781 1 95.75 165 GLU A CA 1
ATOM 1342 C C . GLU A 1 165 ? -6.242 -24.328 17.109 1 95.75 165 GLU A C 1
ATOM 1344 O O . GLU A 1 165 ? -6.773 -23.469 17.828 1 95.75 165 GLU A O 1
ATOM 1349 N N . LYS A 1 166 ? -5.148 -24.203 16.5 1 95.5 166 LYS A N 1
ATOM 1350 C CA . LYS A 1 166 ? -4.281 -23.109 16.906 1 95.5 166 LYS A CA 1
ATOM 1351 C C . LYS A 1 166 ? -4.34 -21.969 15.891 1 95.5 166 LYS A C 1
ATOM 1353 O O . LYS A 1 166 ? -4.172 -20.797 16.25 1 95.5 166 LYS A O 1
ATOM 1358 N N . CYS A 1 167 ? -4.539 -22.188 14.656 1 96.94 167 CYS A N 1
ATOM 1359 C CA . CYS A 1 167 ? -4.398 -21.188 13.602 1 96.94 167 CYS A CA 1
ATOM 1360 C C . CYS A 1 167 ? -5.609 -20.266 13.57 1 96.94 167 CYS A C 1
ATOM 1362 O O . CYS A 1 167 ? -6.66 -20.578 14.125 1 96.94 167 CYS A O 1
ATOM 1364 N N . LYS A 1 168 ? -5.438 -19.078 12.945 1 97.19 168 LYS A N 1
ATOM 1365 C CA . LYS A 1 168 ? -6.484 -18.062 12.898 1 97.19 168 LYS A CA 1
ATOM 1366 C C . LYS A 1 168 ? -7.168 -18.031 11.539 1 97.19 168 LYS A C 1
ATOM 1368 O O . LYS A 1 168 ? -8.273 -17.5 11.398 1 97.19 168 LYS A O 1
ATOM 1373 N N . LEU A 1 169 ? -6.508 -18.5 10.516 1 97 169 LEU A N 1
ATOM 1374 C CA . LEU A 1 169 ? -7.074 -18.578 9.172 1 97 169 LEU A CA 1
ATOM 1375 C C . LEU A 1 169 ? -6.305 -19.578 8.312 1 97 169 LEU A C 1
ATOM 1377 O O . LEU A 1 169 ? -5.199 -19.984 8.672 1 97 169 LEU A O 1
ATOM 1381 N N . ILE A 1 170 ? -6.945 -20 7.254 1 97.88 170 ILE A N 1
ATOM 1382 C CA . ILE A 1 170 ? -6.336 -20.859 6.25 1 97.88 170 ILE A CA 1
ATOM 1383 C C . ILE A 1 170 ? -6.27 -20.141 4.91 1 97.88 170 ILE A C 1
ATOM 1385 O O . ILE A 1 170 ? -7.25 -19.516 4.484 1 97.88 170 ILE A O 1
ATOM 1389 N N . LEU A 1 171 ? -5.121 -20.156 4.301 1 98.25 171 LEU A N 1
ATOM 1390 C CA . LEU A 1 171 ? -4.945 -19.625 2.953 1 98.25 171 LEU A CA 1
ATOM 1391 C C . LEU A 1 171 ? -4.91 -20.75 1.928 1 98.25 171 LEU A C 1
ATOM 1393 O O . LEU A 1 171 ? -4.25 -21.766 2.141 1 98.25 171 LEU A O 1
ATOM 1397 N N . SER A 1 172 ? -5.66 -20.578 0.929 1 97.75 172 SER A N 1
ATOM 1398 C CA . SER A 1 172 ? -5.621 -21.453 -0.229 1 97.75 172 SER A CA 1
ATOM 1399 C C . SER A 1 172 ? -5.414 -20.672 -1.521 1 97.75 172 SER A C 1
ATOM 1401 O O . SER A 1 172 ? -5.793 -19.5 -1.608 1 97.75 172 SER A O 1
ATOM 1403 N N . VAL A 1 173 ? -4.711 -21.25 -2.379 1 97.69 173 VAL A N 1
ATOM 1404 C CA . VAL A 1 173 ? -4.508 -20.672 -3.707 1 97.69 173 VAL A CA 1
ATOM 1405 C C . VAL A 1 173 ? -5.191 -21.547 -4.754 1 97.69 173 VAL A C 1
ATOM 1407 O O . VAL A 1 173 ? -4.84 -22.719 -4.914 1 97.69 173 VAL A O 1
ATOM 1410 N N . SER A 1 174 ? -6.133 -21.047 -5.406 1 97.44 174 SER A N 1
ATOM 1411 C CA . SER A 1 174 ? -6.883 -21.797 -6.402 1 97.44 174 SER A CA 1
ATOM 1412 C C . SER A 1 174 ? -7.281 -20.922 -7.582 1 97.44 174 SER A C 1
ATOM 1414 O O . SER A 1 174 ? -8.164 -20.062 -7.453 1 97.44 174 SER A O 1
ATOM 1416 N N . PRO A 1 175 ? -6.691 -21.156 -8.703 1 97.25 175 PRO A N 1
ATOM 1417 C CA . PRO A 1 175 ? -5.723 -22.188 -9.07 1 97.25 175 PRO A CA 1
ATOM 1418 C C . PRO A 1 175 ? -4.387 -22.031 -8.352 1 97.25 175 PRO A C 1
ATOM 1420 O O . PRO A 1 175 ? -3.908 -20.906 -8.18 1 97.25 175 PRO A O 1
ATOM 1423 N N . ASN A 1 176 ? -3.848 -23.188 -7.988 1 97.75 176 ASN A N 1
ATOM 1424 C CA . ASN A 1 176 ? -2.645 -23.188 -7.16 1 97.75 176 ASN A CA 1
ATOM 1425 C C . ASN A 1 176 ? -1.405 -22.812 -7.969 1 97.75 176 ASN A C 1
ATOM 1427 O O . ASN A 1 176 ? -1.254 -23.25 -9.117 1 97.75 176 ASN A O 1
ATOM 1431 N N . ASN A 1 177 ? -0.584 -22.016 -7.461 1 96.88 177 ASN A N 1
ATOM 1432 C CA . ASN A 1 177 ? 0.779 -21.766 -7.918 1 96.88 177 ASN A CA 1
ATOM 1433 C C . ASN A 1 177 ? 1.801 -22.531 -7.082 1 96.88 177 ASN A C 1
ATOM 1435 O O . ASN A 1 177 ? 1.956 -22.281 -5.891 1 96.88 177 ASN A O 1
ATOM 1439 N N . PRO A 1 178 ? 2.426 -23.531 -7.613 1 97.69 178 PRO A N 1
ATOM 1440 C CA . PRO A 1 178 ? 2.701 -23.641 -9.047 1 97.69 178 PRO A CA 1
ATOM 1441 C C . PRO A 1 178 ? 2.01 -24.844 -9.688 1 97.69 178 PRO A C 1
ATOM 1443 O O . PRO A 1 178 ? 2.184 -25.109 -10.883 1 97.69 178 PRO A O 1
ATOM 1446 N N . THR A 1 179 ? 1.197 -25.562 -8.961 1 97.19 179 THR A N 1
ATOM 1447 C CA . THR A 1 179 ? 0.77 -26.875 -9.422 1 97.19 179 THR A CA 1
ATOM 1448 C C . THR A 1 179 ? -0.359 -26.75 -10.445 1 97.19 179 THR A C 1
ATOM 1450 O O . THR A 1 179 ? -0.633 -27.688 -11.195 1 97.19 179 THR A O 1
ATOM 1453 N N . GLY A 1 180 ? -1.064 -25.656 -10.352 1 97 180 GLY A N 1
ATOM 1454 C CA . GLY A 1 180 ? -2.203 -25.469 -11.242 1 97 180 GLY A CA 1
ATOM 1455 C C . GLY A 1 180 ? -3.443 -26.203 -10.781 1 97 180 GLY A C 1
ATOM 1456 O O . GLY A 1 180 ? -4.453 -26.234 -11.492 1 97 180 GLY A O 1
ATOM 1457 N N . SER A 1 181 ? -3.387 -26.766 -9.625 1 95.94 181 SER A N 1
ATOM 1458 C CA . SER A 1 181 ? -4.551 -27.469 -9.086 1 95.94 181 SER A CA 1
ATOM 1459 C C . SER A 1 181 ? -5.688 -26.5 -8.781 1 95.94 181 SER A C 1
ATOM 1461 O O . SER A 1 181 ? -5.449 -25.344 -8.422 1 95.94 181 SER A O 1
ATOM 1463 N N . VAL A 1 182 ? -6.914 -27 -8.914 1 96.38 182 VAL A N 1
ATOM 1464 C CA . VAL A 1 182 ? -8.109 -26.172 -8.727 1 96.38 182 VAL A CA 1
ATOM 1465 C C . VAL A 1 182 ? -8.961 -26.75 -7.602 1 96.38 182 VAL A C 1
ATOM 1467 O O . VAL A 1 182 ? -9.25 -27.953 -7.586 1 96.38 182 VAL A O 1
ATOM 1470 N N . LEU A 1 183 ? -9.234 -25.953 -6.629 1 95.75 183 LEU A N 1
ATOM 1471 C CA . LEU A 1 183 ? -10.227 -26.281 -5.613 1 95.75 183 LEU A CA 1
ATOM 1472 C C . LEU A 1 183 ? -11.641 -26.016 -6.125 1 95.75 183 LEU A C 1
ATOM 1474 O O . LEU A 1 183 ? -12.148 -24.891 -5.992 1 95.75 183 LEU A O 1
ATOM 1478 N N . ASN A 1 184 ? -12.289 -27 -6.66 1 93.12 184 ASN A N 1
ATOM 1479 C CA . ASN A 1 184 ? -13.625 -26.781 -7.207 1 93.12 184 ASN A CA 1
ATOM 1480 C C . ASN A 1 184 ? -14.688 -26.812 -6.117 1 93.12 184 ASN A C 1
ATOM 1482 O O . ASN A 1 184 ? -14.367 -26.953 -4.934 1 93.12 184 ASN A O 1
ATOM 1486 N N . GLN A 1 185 ? -15.898 -26.656 -6.469 1 93.75 185 GLN A N 1
ATOM 1487 C CA . GLN A 1 185 ? -17 -26.547 -5.527 1 93.75 185 GLN A CA 1
ATOM 1488 C C . GLN A 1 185 ? -17.125 -27.797 -4.664 1 93.75 185 GLN A C 1
ATOM 1490 O O . GLN A 1 185 ? -17.328 -27.703 -3.453 1 93.75 185 GLN A O 1
ATOM 1495 N N . SER A 1 186 ? -16.984 -28.938 -5.309 1 93.38 186 SER A N 1
ATOM 1496 C CA . SER A 1 186 ? -17.094 -30.203 -4.59 1 93.38 186 SER A CA 1
ATOM 1497 C C . SER A 1 186 ? -15.977 -30.344 -3.562 1 93.38 186 SER A C 1
ATOM 1499 O O . SER A 1 186 ? -16.219 -30.781 -2.434 1 93.38 186 SER A O 1
ATOM 1501 N N . ASP A 1 187 ? -14.758 -30 -4 1 94.25 187 ASP A N 1
ATOM 1502 C CA . ASP A 1 187 ? -13.633 -30.031 -3.082 1 94.25 187 ASP A CA 1
ATOM 1503 C C . ASP A 1 187 ? -13.867 -29.109 -1.89 1 94.25 187 ASP A C 1
ATOM 1505 O O . ASP A 1 187 ? -13.625 -29.484 -0.743 1 94.25 187 ASP A O 1
ATOM 1509 N N . PHE A 1 188 ? -14.359 -27.922 -2.154 1 95.44 188 PHE A N 1
ATOM 1510 C CA . PHE A 1 188 ? -14.625 -26.922 -1.126 1 95.44 188 PHE A CA 1
ATOM 1511 C C . PHE A 1 188 ? -15.664 -27.438 -0.135 1 95.44 188 PHE A C 1
ATOM 1513 O O . PHE A 1 188 ? -15.5 -27.281 1.077 1 95.44 188 PHE A O 1
ATOM 1520 N N . TYR A 1 189 ? -16.656 -28.031 -0.601 1 94 189 TYR A N 1
ATOM 1521 C CA . TYR A 1 189 ? -17.719 -28.562 0.263 1 94 189 TYR A CA 1
ATOM 1522 C C . TYR A 1 189 ? -17.172 -29.641 1.184 1 94 189 TYR A C 1
ATOM 1524 O O . TYR A 1 189 ? -17.625 -29.781 2.324 1 94 189 TYR A O 1
ATOM 1532 N N . SER A 1 190 ? -16.234 -30.375 0.679 1 93.44 190 SER A N 1
ATOM 1533 C CA . SER A 1 190 ? -15.664 -31.469 1.453 1 93.44 190 SER A CA 1
ATOM 1534 C C . SER A 1 190 ? -14.891 -30.953 2.664 1 93.44 190 SER A C 1
ATOM 1536 O O . SER A 1 190 ? -14.727 -31.672 3.652 1 93.44 190 SER A O 1
ATOM 1538 N N . ILE A 1 191 ? -14.406 -29.75 2.607 1 96 191 ILE A N 1
ATOM 1539 C CA . ILE A 1 191 ? -13.625 -29.234 3.73 1 96 191 ILE A CA 1
ATOM 1540 C C . ILE A 1 191 ? -14.445 -28.234 4.527 1 96 191 ILE A C 1
ATOM 1542 O O . ILE A 1 191 ? -14.023 -27.781 5.59 1 96 191 ILE A O 1
ATOM 1546 N N . LYS A 1 192 ? -15.586 -27.859 4.086 1 95.94 192 LYS A N 1
ATOM 1547 C CA . LYS A 1 192 ? -16.438 -26.844 4.676 1 95.94 192 LYS A CA 1
ATOM 1548 C C . LYS A 1 192 ? -16.75 -27.156 6.133 1 95.94 192 LYS A C 1
ATOM 1550 O O . LYS A 1 192 ? -16.688 -26.266 6.992 1 95.94 192 LYS A O 1
ATOM 1555 N N . ASN A 1 193 ? -17.109 -28.406 6.379 1 95 193 ASN A N 1
ATOM 1556 C CA . ASN A 1 193 ? -17.469 -28.812 7.734 1 95 193 ASN A CA 1
ATOM 1557 C C . ASN A 1 193 ? -16.297 -28.641 8.695 1 95 193 ASN A C 1
ATOM 1559 O O . ASN A 1 193 ? -16.5 -28.281 9.859 1 95 193 ASN A O 1
ATOM 1563 N N . THR A 1 194 ? -15.172 -29 8.188 1 96.5 194 THR A N 1
ATOM 1564 C CA . THR A 1 194 ? -13.977 -28.828 9 1 96.5 194 THR A CA 1
ATOM 1565 C C . THR A 1 194 ? -13.766 -27.344 9.336 1 96.5 194 THR A C 1
ATOM 1567 O O . THR A 1 194 ? -13.508 -27 10.492 1 96.5 194 THR A O 1
ATOM 1570 N N . LEU A 1 195 ? -13.906 -26.469 8.367 1 96 195 LEU A N 1
ATOM 1571 C CA . LEU A 1 195 ? -13.75 -25.031 8.578 1 96 195 LEU A CA 1
ATOM 1572 C C . LEU A 1 195 ? -14.789 -24.516 9.57 1 96 195 LEU A C 1
ATOM 1574 O O . LEU A 1 195 ? -14.469 -23.719 10.453 1 96 195 LEU A O 1
ATOM 1578 N N . LYS A 1 196 ? -15.977 -25.016 9.438 1 94.44 196 LYS A N 1
ATOM 1579 C CA . LYS A 1 196 ? -17.062 -24.625 10.328 1 94.44 196 LYS A CA 1
ATOM 1580 C C . LYS A 1 196 ? -16.797 -25.078 11.758 1 94.44 196 LYS A C 1
ATOM 1582 O O . LYS A 1 196 ? -16.969 -24.312 12.711 1 94.44 196 LYS A O 1
ATOM 1587 N N . TY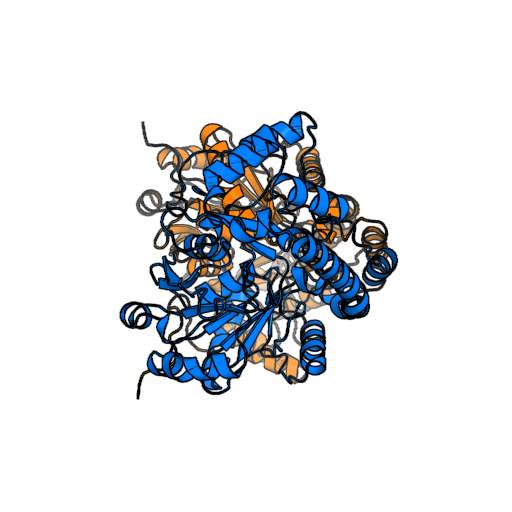R A 1 197 ? -16.391 -26.297 11.891 1 94.38 197 TYR A N 1
ATOM 1588 C CA . TYR A 1 197 ? -16.141 -26.891 13.203 1 94.38 197 TYR A CA 1
ATOM 1589 C C . TYR A 1 197 ? -15.086 -26.094 13.961 1 94.38 197 TYR A C 1
ATOM 1591 O O . TYR A 1 197 ? -15.242 -25.812 15.148 1 94.38 197 TYR A O 1
ATOM 1599 N N . TYR A 1 198 ? -14.07 -25.672 13.297 1 94.94 198 TYR A N 1
ATOM 1600 C CA . TYR A 1 198 ? -12.969 -24.969 13.953 1 94.94 198 TYR A CA 1
ATOM 1601 C C . TYR A 1 198 ? -13.164 -23.469 13.891 1 94.94 198 TYR A C 1
ATOM 1603 O O . TYR A 1 198 ? -12.328 -22.703 14.391 1 94.94 198 TYR A O 1
ATOM 1611 N N . ASN A 1 199 ? -14.266 -23.031 13.234 1 94.06 199 ASN A N 1
ATOM 1612 C CA . ASN A 1 199 ? -14.594 -21.609 13.094 1 94.06 199 ASN A CA 1
ATOM 1613 C C . ASN A 1 199 ? -13.461 -20.844 12.43 1 94.06 199 ASN A C 1
ATOM 1615 O O . ASN A 1 199 ? -13 -19.828 12.953 1 94.06 199 ASN A O 1
ATOM 1619 N N . LEU A 1 200 ? -13 -21.344 11.305 1 96.31 200 LEU A N 1
ATOM 1620 C CA . LEU A 1 200 ? -11.859 -20.75 10.609 1 96.31 200 LEU A CA 1
ATOM 1621 C C . LEU A 1 200 ? -12.289 -20.109 9.297 1 96.31 200 LEU A C 1
ATOM 1623 O O . LEU A 1 200 ? -12.969 -20.75 8.484 1 96.31 200 LEU A O 1
ATOM 1627 N N . PRO A 1 201 ? -11.969 -18.812 9.117 1 97.81 201 PRO A N 1
ATOM 1628 C CA . PRO A 1 201 ? -12.094 -18.266 7.762 1 97.81 201 PRO A CA 1
ATOM 1629 C C . PRO A 1 201 ? -11.094 -18.875 6.781 1 97.81 201 PRO A C 1
ATOM 1631 O O . PRO A 1 201 ? -10.008 -19.297 7.184 1 97.81 201 PRO A O 1
ATOM 1634 N N . ILE A 1 202 ? -11.5 -18.953 5.539 1 98.25 202 ILE A N 1
ATOM 1635 C CA . ILE A 1 202 ? -10.586 -19.359 4.48 1 98.25 202 ILE A CA 1
ATOM 1636 C C . ILE A 1 202 ? -10.414 -18.234 3.477 1 98.25 202 ILE A C 1
ATOM 1638 O O . ILE A 1 202 ? -11.391 -17.625 3.043 1 98.25 202 ILE A O 1
ATOM 1642 N N . ILE A 1 203 ? -9.211 -17.875 3.207 1 98.56 203 ILE A N 1
ATOM 1643 C CA . ILE A 1 203 ? -8.875 -16.953 2.129 1 98.56 203 ILE A CA 1
ATOM 1644 C C . ILE A 1 203 ? -8.516 -17.734 0.87 1 98.56 203 ILE A C 1
ATOM 1646 O O . ILE A 1 203 ? -7.684 -18.641 0.917 1 98.56 203 ILE A O 1
ATOM 1650 N N . ILE A 1 204 ? -9.117 -17.406 -0.182 1 98.44 204 ILE A N 1
ATOM 1651 C CA . ILE A 1 204 ? -8.828 -18.047 -1.461 1 98.44 204 ILE A CA 1
ATOM 1652 C C . ILE A 1 204 ? -8.188 -17.031 -2.41 1 98.44 204 ILE A C 1
ATOM 1654 O O . ILE A 1 204 ? -8.852 -16.094 -2.861 1 98.44 204 ILE A O 1
ATOM 1658 N N . ASP A 1 205 ? -6.945 -17.219 -2.641 1 98.38 205 ASP A N 1
ATOM 1659 C CA . ASP A 1 205 ? -6.27 -16.484 -3.697 1 98.38 205 ASP A CA 1
ATOM 1660 C C . ASP A 1 205 ? -6.699 -16.969 -5.078 1 98.38 205 ASP A C 1
ATOM 1662 O O . ASP A 1 205 ? -6.363 -18.094 -5.477 1 98.38 205 ASP A O 1
ATOM 1666 N N . GLU A 1 206 ? -7.398 -16.156 -5.812 1 98.12 206 GLU A N 1
ATOM 1667 C CA . GLU A 1 206 ? -7.926 -16.641 -7.082 1 98.12 206 GLU A CA 1
ATOM 1668 C C . GLU A 1 206 ? -7.414 -15.797 -8.25 1 98.12 206 GLU A C 1
ATOM 1670 O O . GLU A 1 206 ? -8.125 -15.586 -9.227 1 98.12 206 GLU A O 1
ATOM 1675 N N . VAL A 1 207 ? -6.195 -15.312 -8.148 1 98.06 207 VAL A N 1
ATOM 1676 C CA . VAL A 1 207 ? -5.613 -14.406 -9.141 1 98.06 207 VAL A CA 1
ATOM 1677 C C . VAL A 1 207 ? -5.48 -15.133 -10.484 1 98.06 207 VAL A C 1
ATOM 1679 O O . VAL A 1 207 ? -5.438 -14.492 -11.539 1 98.06 207 VAL A O 1
ATOM 1682 N N . PHE A 1 208 ? -5.473 -16.484 -10.5 1 97.62 208 PHE A N 1
ATOM 1683 C CA . PHE A 1 208 ? -5.34 -17.234 -11.734 1 97.62 208 PHE A CA 1
ATOM 1684 C C . PHE A 1 208 ? -6.691 -17.797 -12.18 1 97.62 208 PHE A C 1
ATOM 1686 O O . PHE A 1 208 ? -6.758 -18.656 -13.055 1 97.62 208 PHE A O 1
ATOM 1693 N N . SER A 1 209 ? -7.773 -17.312 -11.633 1 96.62 209 SER A N 1
ATOM 1694 C CA . SER A 1 209 ? -9.102 -17.875 -11.867 1 96.62 209 SER A CA 1
ATOM 1695 C C . SER A 1 209 ? -9.508 -17.734 -13.336 1 96.62 209 SER A C 1
ATOM 1697 O O . SER A 1 209 ? -10.367 -18.469 -13.812 1 96.62 209 SER A O 1
ATOM 1699 N N . ASP A 1 210 ? -8.898 -16.859 -14.094 1 96.25 210 ASP A N 1
ATOM 1700 C CA . ASP A 1 210 ? -9.242 -16.656 -15.492 1 96.25 210 ASP A CA 1
ATOM 1701 C C . ASP A 1 210 ? -8.398 -17.547 -16.406 1 96.25 210 ASP A C 1
ATOM 1703 O O . ASP A 1 210 ? -8.609 -17.578 -17.625 1 96.25 210 ASP A O 1
ATOM 1707 N N . TYR A 1 211 ? -7.5 -18.25 -15.883 1 97.06 211 TYR A N 1
ATOM 1708 C CA . TYR A 1 211 ? -6.586 -19.047 -16.688 1 97.06 211 TYR A CA 1
ATOM 1709 C C . TYR A 1 211 ? -6.758 -20.531 -16.406 1 97.06 211 TYR A C 1
ATOM 1711 O O . TYR A 1 211 ? -5.789 -21.234 -16.078 1 97.06 211 TYR A O 1
ATOM 1719 N N . ILE A 1 212 ? -7.918 -20.984 -16.609 1 95.44 212 ILE A N 1
ATOM 1720 C CA . ILE A 1 212 ? -8.273 -22.391 -16.5 1 95.44 212 ILE A CA 1
ATOM 1721 C C . ILE A 1 212 ? -8.266 -23.031 -17.891 1 95.44 212 ILE A C 1
ATOM 1723 O O . ILE A 1 212 ? -8.883 -22.5 -18.828 1 95.44 212 ILE A O 1
ATOM 1727 N N . TYR A 1 213 ? -7.586 -24.109 -18.172 1 89.81 213 TYR A N 1
ATOM 1728 C CA . TYR A 1 213 ? -7.512 -24.688 -19.5 1 89.81 213 TYR A CA 1
ATOM 1729 C C . TYR A 1 213 ? -7.477 -26.219 -19.438 1 89.81 213 TYR A C 1
ATOM 1731 O O . TYR A 1 213 ? -7.445 -26.875 -20.484 1 89.81 213 TYR A O 1
ATOM 1739 N N . GLY A 1 214 ? -7.512 -26.734 -18.281 1 82.69 214 GLY A N 1
ATOM 1740 C CA . GLY A 1 214 ? -7.645 -28.172 -18.125 1 82.69 214 GLY A CA 1
ATOM 1741 C C . GLY A 1 214 ? -9.086 -28.641 -18.062 1 82.69 214 GLY A C 1
ATOM 1742 O O . GLY A 1 214 ? -9.977 -27.984 -18.609 1 82.69 214 GLY A O 1
ATOM 1743 N N . THR A 1 215 ? -9.25 -29.734 -17.578 1 79 215 THR A N 1
ATOM 1744 C CA . THR A 1 215 ? -10.539 -30.422 -17.594 1 79 215 THR A CA 1
ATOM 1745 C C . THR A 1 215 ? -11.438 -29.891 -16.469 1 79 215 THR A C 1
ATOM 1747 O O . THR A 1 215 ? -12.648 -30.109 -16.484 1 79 215 THR A O 1
ATOM 1750 N N . GLU A 1 216 ? -10.859 -29.125 -15.68 1 81 216 GLU A N 1
ATOM 1751 C CA . GLU A 1 216 ? -11.617 -28.703 -14.508 1 81 216 GLU A CA 1
ATOM 1752 C C . GLU A 1 216 ? -12.242 -27.328 -14.734 1 81 216 GLU A C 1
ATOM 1754 O O . GLU A 1 216 ? -11.695 -26.5 -15.461 1 81 216 GLU A O 1
ATOM 1759 N N . SER A 1 217 ? -13.391 -27.219 -14.156 1 83.19 217 SER A N 1
ATOM 1760 C CA . SER A 1 217 ? -14.023 -25.891 -14.133 1 83.19 217 SER A CA 1
ATOM 1761 C C . SER A 1 217 ? -13.797 -25.203 -12.789 1 83.19 217 SER A C 1
ATOM 1763 O O . SER A 1 217 ? -13.539 -25.859 -11.781 1 83.19 217 SER A O 1
ATOM 1765 N N . TYR A 1 218 ? -13.734 -23.938 -12.844 1 85.75 218 TYR A N 1
ATOM 1766 C CA . TYR A 1 218 ? -13.57 -23.156 -11.625 1 85.75 218 TYR A CA 1
ATOM 1767 C C . TYR A 1 218 ? -14.641 -22.078 -11.516 1 85.75 218 TYR A C 1
ATOM 1769 O O . TYR A 1 218 ? -14.969 -21.422 -12.5 1 85.75 218 TYR A O 1
ATOM 1777 N N . ASN A 1 219 ? -15.227 -22.078 -10.359 1 90.31 219 ASN A N 1
ATOM 1778 C CA . ASN A 1 219 ? -16.062 -20.953 -9.945 1 90.31 219 ASN A CA 1
ATOM 1779 C C . ASN A 1 219 ? -15.539 -20.312 -8.664 1 90.31 219 ASN A C 1
ATOM 1781 O O . ASN A 1 219 ? -15 -21 -7.789 1 90.31 219 ASN A O 1
ATOM 1785 N N . THR A 1 220 ? -15.695 -19 -8.648 1 95.94 220 THR A N 1
ATOM 1786 C CA . THR A 1 220 ? -15.367 -18.328 -7.402 1 95.94 220 THR A CA 1
ATOM 1787 C C . THR A 1 220 ? -16.156 -18.922 -6.238 1 95.94 220 THR A C 1
ATOM 1789 O O . THR A 1 220 ? -17.375 -19.047 -6.305 1 95.94 220 THR A O 1
ATOM 1792 N N . LEU A 1 221 ? -15.461 -19.312 -5.219 1 96.19 221 LEU A N 1
ATOM 1793 C CA . LEU A 1 221 ? -16.062 -20 -4.078 1 96.19 221 LEU A CA 1
ATOM 1794 C C . LEU A 1 221 ? -16.562 -19 -3.045 1 96.19 221 LEU A C 1
ATOM 1796 O O . LEU A 1 221 ? -15.797 -18.172 -2.557 1 96.19 221 LEU A O 1
ATOM 1800 N N . ILE A 1 222 ? -17.766 -18.969 -2.738 1 97 222 ILE A N 1
ATOM 1801 C CA . ILE A 1 222 ? -18.406 -18.156 -1.707 1 97 222 ILE A CA 1
ATOM 1802 C C . ILE A 1 222 ? -19.281 -19.047 -0.829 1 97 222 ILE A C 1
ATOM 1804 O O . ILE A 1 222 ? -19.609 -20.172 -1.208 1 97 222 ILE A O 1
ATOM 1808 N N . ASP A 1 223 ? -19.625 -18.625 0.278 1 96.56 223 ASP A N 1
ATOM 1809 C CA . ASP A 1 223 ? -20.5 -19.359 1.184 1 96.56 223 ASP A CA 1
ATOM 1810 C C . ASP A 1 223 ? -21.203 -18.422 2.16 1 96.56 223 ASP A C 1
ATOM 1812 O O . ASP A 1 223 ? -20.578 -17.516 2.713 1 96.56 223 ASP A O 1
ATOM 1816 N N . PRO A 1 224 ? -22.484 -18.609 2.365 1 94.94 224 PRO A N 1
ATOM 1817 C CA . PRO A 1 224 ? -23.188 -17.734 3.301 1 94.94 224 PRO A CA 1
ATOM 1818 C C . PRO A 1 224 ? -23.031 -18.172 4.754 1 94.94 224 PRO A C 1
ATOM 1820 O O . PRO A 1 224 ? -23.344 -17.422 5.672 1 94.94 224 PRO A O 1
ATOM 1823 N N . ASP A 1 225 ? -22.531 -19.406 4.965 1 94.56 225 ASP A N 1
ATOM 1824 C CA . ASP A 1 225 ? -22.562 -19.969 6.316 1 94.56 225 ASP A CA 1
ATOM 1825 C C . ASP A 1 225 ? -21.172 -19.906 6.965 1 94.56 225 ASP A C 1
ATOM 1827 O O . ASP A 1 225 ? -21.062 -19.969 8.195 1 94.56 225 ASP A O 1
ATOM 1831 N N . ILE A 1 226 ? -20.156 -19.875 6.184 1 95.81 226 ILE A N 1
ATOM 1832 C CA . ILE A 1 226 ? -18.812 -19.797 6.742 1 95.81 226 ILE A CA 1
ATOM 1833 C C . ILE A 1 226 ? -18.047 -18.656 6.086 1 95.81 226 ILE A C 1
ATOM 1835 O O . ILE A 1 226 ? -18.344 -18.281 4.945 1 95.81 226 ILE A O 1
ATOM 1839 N N . PRO A 1 227 ? -17.062 -18.078 6.789 1 97.5 227 PRO A N 1
ATOM 1840 C CA . PRO A 1 227 ? -16.281 -16.969 6.238 1 97.5 227 PRO A CA 1
ATOM 1841 C C . PRO A 1 227 ? -15.391 -17.406 5.07 1 97.5 227 PRO A C 1
ATOM 1843 O O . PRO A 1 227 ? -14.516 -18.266 5.238 1 97.5 227 PRO A O 1
ATOM 1846 N N . VAL A 1 228 ? -15.617 -16.844 3.924 1 98.31 228 VAL A N 1
ATOM 1847 C CA . VAL A 1 228 ? -14.789 -17.031 2.738 1 98.31 228 VAL A CA 1
ATOM 1848 C C . VAL A 1 228 ? -14.383 -15.672 2.174 1 98.31 228 VAL A C 1
ATOM 1850 O O . VAL A 1 228 ? -15.227 -14.805 1.947 1 98.31 228 VAL A O 1
ATOM 1853 N N . VAL A 1 229 ? -13.117 -15.516 1.991 1 98.75 229 VAL A N 1
ATOM 1854 C CA . VAL A 1 229 ? -12.586 -14.273 1.426 1 98.75 229 VAL A CA 1
ATOM 1855 C C . VAL A 1 229 ? -11.82 -14.586 0.142 1 98.75 229 VAL A C 1
ATOM 1857 O O . VAL A 1 229 ? -10.938 -15.445 0.131 1 98.75 229 VAL A O 1
ATOM 1860 N N . ASN A 1 230 ? -12.172 -13.922 -0.907 1 98.81 230 ASN A N 1
ATOM 1861 C CA . ASN A 1 230 ? -11.453 -14.078 -2.164 1 98.81 230 ASN A CA 1
ATOM 1862 C C . ASN A 1 230 ? -10.547 -12.883 -2.449 1 98.81 230 ASN A C 1
ATOM 1864 O O . ASN A 1 230 ? -10.922 -11.742 -2.172 1 98.81 230 ASN A O 1
ATOM 1868 N N . VAL A 1 231 ? -9.391 -13.133 -2.955 1 98.81 231 VAL A N 1
ATOM 1869 C CA . VAL A 1 231 ? -8.453 -12.102 -3.381 1 98.81 231 VAL A CA 1
ATOM 1870 C C . VAL A 1 231 ? -8.164 -12.242 -4.875 1 98.81 231 VAL A C 1
ATOM 1872 O O . VAL A 1 231 ? -7.859 -13.336 -5.352 1 98.81 231 VAL A O 1
ATOM 1875 N N . ASN A 1 232 ? -8.32 -11.211 -5.629 1 98.62 232 ASN A N 1
ATOM 1876 C CA . ASN A 1 232 ? -8.078 -11.148 -7.066 1 98.62 232 ASN A CA 1
ATOM 1877 C C . ASN A 1 232 ? -7.562 -9.781 -7.488 1 98.62 232 ASN A C 1
ATOM 1879 O O . ASN A 1 232 ? -7.355 -8.906 -6.648 1 98.62 232 ASN A O 1
ATOM 1883 N N . GLY A 1 233 ? -7.215 -9.609 -8.805 1 98.19 233 GLY A N 1
ATOM 1884 C CA . GLY A 1 233 ? -6.699 -8.328 -9.258 1 98.19 233 GLY A CA 1
ATOM 1885 C C . GLY A 1 233 ? -6.312 -8.32 -10.727 1 98.19 233 GLY A C 1
ATOM 1886 O O . GLY A 1 233 ? -6.434 -9.336 -11.406 1 98.19 233 GLY A O 1
ATOM 1887 N N . LEU A 1 234 ? -5.754 -7.203 -11.18 1 98.19 234 LEU A N 1
ATOM 1888 C CA . LEU A 1 234 ? -5.5 -6.961 -12.602 1 98.19 234 LEU A CA 1
ATOM 1889 C C . LEU A 1 234 ? -4.184 -7.594 -13.031 1 98.19 234 LEU A C 1
ATOM 1891 O O . LEU A 1 234 ? -3.961 -7.82 -14.227 1 98.19 234 LEU A O 1
ATOM 1895 N N . SER A 1 235 ? -3.311 -7.871 -12.078 1 97.81 235 SER A N 1
ATOM 1896 C CA . SER A 1 235 ? -1.951 -8.305 -12.398 1 97.81 235 SER A CA 1
ATOM 1897 C C . SER A 1 235 ? -1.955 -9.531 -13.305 1 97.81 235 SER A C 1
ATOM 1899 O O . SER A 1 235 ? -1.259 -9.562 -14.32 1 97.81 235 SER A O 1
ATOM 1901 N N . LYS A 1 236 ? -2.723 -10.547 -12.898 1 98.12 236 LYS A N 1
ATOM 1902 C CA . LYS A 1 236 ? -2.809 -11.758 -13.703 1 98.12 236 LYS A CA 1
ATOM 1903 C C . LYS A 1 236 ? -4.008 -11.711 -14.648 1 98.12 236 LYS A C 1
ATOM 1905 O O . LYS A 1 236 ? -3.887 -12.039 -15.828 1 98.12 236 LYS A O 1
ATOM 1910 N N . MET A 1 237 ? -5.082 -11.172 -14.164 1 97.75 237 MET A N 1
ATOM 1911 C CA . MET A 1 237 ? -6.32 -11.125 -14.938 1 97.75 237 MET A CA 1
ATOM 1912 C C . MET A 1 237 ? -6.102 -10.453 -16.281 1 97.75 237 MET A C 1
ATOM 1914 O O . MET A 1 237 ? -6.547 -10.961 -17.312 1 97.75 237 MET A O 1
ATOM 1918 N N . LEU A 1 238 ? -5.398 -9.32 -16.312 1 98.06 238 LEU A N 1
ATOM 1919 C CA . LEU A 1 238 ? -5.18 -8.555 -17.531 1 98.06 238 LEU A CA 1
ATOM 1920 C C . LEU A 1 238 ? -3.697 -8.508 -17.891 1 98.06 238 LEU A C 1
ATOM 1922 O O . LEU A 1 238 ? -3.287 -7.75 -18.766 1 98.06 238 LEU A O 1
ATOM 1926 N N . GLY A 1 239 ? -2.879 -9.281 -17.109 1 98.25 239 GLY A N 1
ATOM 1927 C CA . GLY A 1 239 ? -1.449 -9.195 -17.344 1 98.25 239 GLY A CA 1
ATOM 1928 C C . GLY A 1 239 ? -0.899 -7.793 -17.172 1 98.25 239 GLY A C 1
ATOM 1929 O O . GLY A 1 239 ? -0.027 -7.367 -17.938 1 98.25 239 GLY A O 1
ATOM 1930 N N . LEU A 1 240 ? -1.451 -6.996 -16.312 1 98.12 240 LEU A N 1
ATOM 1931 C CA . LEU A 1 240 ? -1.052 -5.609 -16.094 1 98.12 240 LEU A CA 1
ATOM 1932 C C . LEU A 1 240 ? -0.661 -5.387 -14.641 1 98.12 240 LEU A C 1
ATOM 1934 O O . LEU A 1 240 ? -1.315 -4.621 -13.922 1 98.12 240 LEU A O 1
ATOM 1938 N N . PRO A 1 241 ? 0.465 -5.98 -14.211 1 97.88 241 PRO A N 1
ATOM 1939 C CA . PRO A 1 241 ? 0.849 -5.859 -12.805 1 97.88 241 PRO A CA 1
ATOM 1940 C C . PRO A 1 241 ? 1.163 -4.422 -12.398 1 97.88 241 PRO A C 1
ATOM 1942 O O . PRO A 1 241 ? 0.981 -4.051 -11.234 1 97.88 241 PRO A O 1
ATOM 1945 N N . GLY A 1 242 ? 1.576 -3.562 -13.336 1 97.69 242 GLY A N 1
ATOM 1946 C CA . GLY A 1 242 ? 1.979 -2.199 -13.031 1 97.69 242 GLY A CA 1
ATOM 1947 C C . GLY A 1 242 ? 0.806 -1.285 -12.727 1 97.69 242 GLY A C 1
ATOM 1948 O O . GLY A 1 242 ? 0.989 -0.184 -12.203 1 97.69 242 GLY A O 1
ATOM 1949 N N . MET A 1 243 ? -0.456 -1.685 -13.047 1 98.06 243 MET A N 1
ATOM 1950 C CA . MET A 1 243 ? -1.636 -0.854 -12.82 1 98.06 243 MET A CA 1
ATOM 1951 C C . MET A 1 243 ? -1.963 -0.766 -11.336 1 98.06 243 MET A C 1
ATOM 1953 O O . MET A 1 243 ? -2.564 0.211 -10.883 1 98.06 243 MET A O 1
ATOM 1957 N N . LYS A 1 244 ? -1.594 -1.85 -10.586 1 97.94 244 LYS A N 1
ATOM 1958 C CA . LYS A 1 244 ? -1.687 -1.905 -9.133 1 97.94 244 LYS A CA 1
ATOM 1959 C C . LYS A 1 244 ? -3.125 -1.706 -8.664 1 97.94 244 LYS A C 1
ATOM 1961 O O . LYS A 1 244 ? -3.416 -0.779 -7.902 1 97.94 244 LYS A O 1
ATOM 1966 N N . LEU A 1 245 ? -3.977 -2.602 -9.016 1 98.62 245 LEU A N 1
ATOM 1967 C CA . LEU A 1 245 ? -5.359 -2.652 -8.555 1 98.62 245 LEU A CA 1
ATOM 1968 C C . LEU A 1 245 ? -5.785 -4.09 -8.273 1 98.62 245 LEU A C 1
ATOM 1970 O O . LEU A 1 245 ? -5.758 -4.938 -9.172 1 98.62 245 LEU A O 1
ATOM 1974 N N . SER A 1 246 ? -6.102 -4.395 -7.078 1 98.69 246 SER A N 1
ATOM 1975 C CA . SER A 1 246 ? -6.59 -5.672 -6.57 1 98.69 246 SER A CA 1
ATOM 1976 C C . SER A 1 246 ? -7.812 -5.48 -5.676 1 98.69 246 SER A C 1
ATOM 1978 O O . SER A 1 246 ? -8.258 -4.352 -5.457 1 98.69 246 SER A O 1
ATOM 1980 N N . TRP A 1 247 ? -8.406 -6.605 -5.223 1 98.88 247 TRP A N 1
ATOM 1981 C CA . TRP A 1 247 ? -9.562 -6.43 -4.352 1 98.88 247 TRP A CA 1
ATOM 1982 C C . TRP A 1 247 ? -9.781 -7.66 -3.477 1 98.88 247 TRP A C 1
ATOM 1984 O O . TRP A 1 247 ? -9.289 -8.75 -3.791 1 98.88 247 TRP A O 1
ATOM 1994 N N . ILE A 1 248 ? -10.438 -7.434 -2.418 1 98.88 248 ILE A N 1
ATOM 1995 C CA . ILE A 1 248 ? -10.961 -8.422 -1.483 1 98.88 248 ILE A CA 1
ATOM 1996 C C . ILE A 1 248 ? -12.469 -8.57 -1.684 1 98.88 248 ILE A C 1
ATOM 1998 O O . ILE A 1 248 ? -13.188 -7.574 -1.791 1 98.88 248 ILE A O 1
ATOM 2002 N N . LEU A 1 249 ? -12.93 -9.75 -1.83 1 98.94 249 LEU A N 1
ATOM 2003 C CA . LEU A 1 249 ? -14.359 -10.047 -1.844 1 98.94 249 LEU A CA 1
ATOM 2004 C C . LEU A 1 249 ? -14.758 -10.844 -0.611 1 98.94 249 LEU A C 1
ATOM 2006 O O . LEU A 1 249 ? -14.25 -11.945 -0.389 1 98.94 249 LEU A O 1
ATOM 2010 N N . LEU A 1 250 ? -15.656 -10.344 0.222 1 98.75 250 LEU A N 1
ATOM 2011 C CA . LEU A 1 250 ? -16.109 -10.969 1.455 1 98.75 250 LEU A CA 1
ATOM 2012 C C . LEU A 1 250 ? -17.375 -11.789 1.213 1 98.75 250 LEU A C 1
ATOM 2014 O O . LEU A 1 250 ? -18.297 -11.328 0.545 1 98.75 250 LEU A O 1
ATOM 2018 N N . SER A 1 251 ? -17.406 -12.984 1.693 1 98.19 251 SER A N 1
ATOM 2019 C CA . SER A 1 251 ? -18.594 -13.828 1.738 1 98.19 251 SER A CA 1
ATOM 2020 C C . SER A 1 251 ? -18.672 -14.594 3.055 1 98.19 251 SER A C 1
ATOM 2022 O O . SER A 1 251 ? -17.656 -15.062 3.568 1 98.19 251 SER A O 1
ATOM 2024 N N . GLY A 1 252 ? -19.812 -14.758 3.602 1 96.69 252 GLY A N 1
ATOM 2025 C CA . GLY A 1 252 ? -20.016 -15.43 4.875 1 96.69 252 GLY A CA 1
ATOM 2026 C C . GLY A 1 252 ? -21.297 -14.992 5.582 1 96.69 252 GLY A C 1
ATOM 2027 O O . GLY A 1 252 ? -22.172 -14.375 4.969 1 96.69 252 GLY A O 1
ATOM 2028 N N . PRO A 1 253 ? -21.438 -15.391 6.895 1 96.06 253 PRO A N 1
ATOM 2029 C CA . PRO A 1 253 ? -22.609 -14.984 7.668 1 96.06 253 PRO A CA 1
ATOM 2030 C C . PRO A 1 253 ? -22.75 -13.469 7.762 1 96.06 253 PRO A C 1
ATOM 2032 O O . PRO A 1 253 ? -21.75 -12.75 7.863 1 96.06 253 PRO A O 1
ATOM 2035 N N . LYS A 1 254 ? -23.984 -13.039 7.816 1 95.44 254 LYS A N 1
ATOM 2036 C CA . LYS A 1 254 ? -24.312 -11.617 7.758 1 95.44 254 LYS A CA 1
ATOM 2037 C C . LYS A 1 254 ? -23.578 -10.844 8.852 1 95.44 254 LYS A C 1
ATOM 2039 O O . LYS A 1 254 ? -22.953 -9.812 8.578 1 95.44 254 LYS A O 1
ATOM 2044 N N . VAL A 1 255 ? -23.625 -11.344 10.008 1 94.06 255 VAL A N 1
ATOM 2045 C CA . VAL A 1 255 ? -23.047 -10.648 11.148 1 94.06 255 VAL A CA 1
ATOM 2046 C C . VAL A 1 255 ? -21.531 -10.578 10.992 1 94.06 255 VAL A C 1
ATOM 2048 O O . VAL A 1 255 ? -20.922 -9.531 11.234 1 94.06 255 VAL A O 1
ATOM 2051 N N . TRP A 1 256 ? -20.938 -11.695 10.602 1 95.62 256 TRP A N 1
ATOM 2052 C CA . TRP A 1 256 ? -19.5 -11.734 10.391 1 95.62 256 TRP A CA 1
ATOM 2053 C C . TRP A 1 256 ? -19.078 -10.773 9.289 1 95.62 256 TRP A C 1
ATOM 2055 O O . TRP A 1 256 ? -18.094 -10.039 9.43 1 95.62 256 TRP A O 1
ATOM 2065 N N . LYS A 1 257 ? -19.828 -10.82 8.234 1 96.62 257 LYS A N 1
ATOM 2066 C CA . LYS A 1 257 ? -19.516 -9.977 7.086 1 96.62 257 LYS A CA 1
ATOM 2067 C C . LYS A 1 257 ? -19.594 -8.492 7.453 1 96.62 257 LYS A C 1
ATOM 2069 O O . LYS A 1 257 ? -18.719 -7.711 7.066 1 96.62 257 LYS A O 1
ATOM 2074 N N . GLN A 1 258 ? -20.578 -8.094 8.18 1 95.12 258 GLN A N 1
ATOM 2075 C CA . GLN A 1 258 ? -20.734 -6.707 8.594 1 95.12 258 GLN A CA 1
ATOM 2076 C C . GLN A 1 258 ? -19.562 -6.262 9.469 1 95.12 258 GLN A C 1
ATOM 2078 O O . GLN A 1 258 ? -19.016 -5.172 9.273 1 95.12 258 GLN A O 1
ATOM 2083 N N . LYS A 1 259 ? -19.234 -7.086 10.398 1 93.94 259 LYS A N 1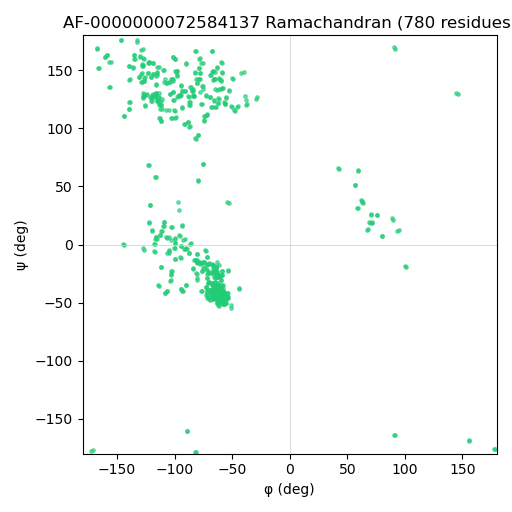
ATOM 2084 C CA . LYS A 1 259 ? -18.109 -6.766 11.273 1 93.94 259 LYS A CA 1
ATOM 2085 C C . LYS A 1 259 ? -16.812 -6.684 10.477 1 93.94 259 LYS A C 1
ATOM 2087 O O . LYS A 1 259 ? -15.984 -5.801 10.719 1 93.94 259 LYS A O 1
ATOM 2092 N N . SER A 1 260 ? -16.609 -7.629 9.562 1 96.5 260 SER A N 1
ATOM 2093 C CA . SER A 1 260 ? -15.43 -7.609 8.695 1 96.5 260 SER A CA 1
ATOM 2094 C C . SER A 1 260 ? -15.344 -6.305 7.906 1 96.5 260 SER A C 1
ATOM 2096 O O . SER A 1 260 ? -14.266 -5.719 7.781 1 96.5 260 SER A O 1
ATOM 2098 N N . LYS A 1 261 ? -16.484 -5.887 7.391 1 96.88 261 LYS A N 1
ATOM 2099 C CA . LYS A 1 261 ? -16.516 -4.648 6.617 1 96.88 261 LYS A CA 1
ATOM 2100 C C . LYS A 1 261 ? -16.141 -3.449 7.48 1 96.88 261 LYS A C 1
ATOM 2102 O O . LYS A 1 261 ? -15.398 -2.572 7.039 1 96.88 261 LYS A O 1
ATOM 2107 N N . GLU A 1 262 ? -16.609 -3.391 8.656 1 93.81 262 GLU A N 1
ATOM 2108 C CA . GLU A 1 262 ? -16.297 -2.301 9.578 1 93.81 262 GLU A CA 1
ATOM 2109 C C . GLU A 1 262 ? -14.797 -2.234 9.859 1 93.81 262 GLU A C 1
ATOM 2111 O O . GLU A 1 262 ? -14.195 -1.16 9.797 1 93.81 262 GLU A O 1
ATOM 2116 N N . TYR A 1 263 ? -14.195 -3.344 10.117 1 94.75 263 TYR A N 1
ATOM 2117 C CA . TYR A 1 263 ? -12.773 -3.389 10.445 1 94.75 263 TYR A CA 1
ATOM 2118 C C . TYR A 1 263 ? -11.922 -3.115 9.211 1 94.75 263 TYR A C 1
ATOM 2120 O O . TYR A 1 263 ? -10.914 -2.4 9.289 1 94.75 263 TYR A O 1
ATOM 2128 N N . LEU A 1 264 ? -12.336 -3.682 8.117 1 97.06 264 LEU A N 1
ATOM 2129 C CA . LEU A 1 264 ? -11.594 -3.441 6.887 1 97.06 264 LEU A CA 1
ATOM 2130 C C . LEU A 1 264 ? -11.672 -1.973 6.484 1 97.06 264 LEU A C 1
ATOM 2132 O O . LEU A 1 264 ? -10.719 -1.429 5.922 1 97.06 264 LEU A O 1
ATOM 2136 N N . GLU A 1 265 ? -12.836 -1.396 6.727 1 95.62 265 GLU A N 1
ATOM 2137 C CA . GLU A 1 265 ? -12.953 0.035 6.457 1 95.62 265 GLU A CA 1
ATOM 2138 C C . GLU A 1 265 ? -11.945 0.838 7.273 1 95.62 265 GLU A C 1
ATOM 2140 O O . GLU A 1 265 ? -11.328 1.77 6.754 1 95.62 265 GLU A O 1
ATOM 2145 N N . LEU A 1 266 ? -11.781 0.508 8.477 1 93.75 266 LEU A N 1
ATOM 2146 C CA . LEU A 1 266 ? -10.812 1.177 9.336 1 93.75 266 LEU A CA 1
ATOM 2147 C C . LEU A 1 266 ? -9.391 0.974 8.812 1 93.75 266 LEU A C 1
ATOM 2149 O O . LEU A 1 266 ? -8.617 1.927 8.727 1 93.75 266 LEU A O 1
ATOM 2153 N N . ILE A 1 267 ? -9.07 -0.244 8.438 1 96.12 267 ILE A N 1
ATOM 2154 C CA . ILE A 1 267 ? -7.746 -0.576 7.926 1 96.12 267 ILE A CA 1
ATOM 2155 C C . ILE A 1 267 ? -7.492 0.182 6.625 1 96.12 267 ILE A C 1
ATOM 2157 O O . ILE A 1 267 ? -6.473 0.863 6.484 1 96.12 267 ILE A O 1
ATOM 2161 N N . SER A 1 268 ? -8.469 0.073 5.734 1 96.94 268 SER A N 1
ATOM 2162 C CA . SER A 1 268 ? -8.336 0.708 4.426 1 96.94 268 SER A CA 1
ATOM 2163 C C . SER A 1 268 ? -8.234 2.225 4.555 1 96.94 268 SER A C 1
ATOM 2165 O O . SER A 1 268 ? -7.488 2.867 3.818 1 96.94 268 SER A O 1
ATOM 2167 N N . ASP A 1 269 ? -8.992 2.762 5.453 1 94.5 269 ASP A N 1
ATOM 2168 C CA . ASP A 1 269 ? -8.984 4.203 5.684 1 94.5 269 ASP A CA 1
ATOM 2169 C C . ASP A 1 269 ? -7.633 4.668 6.219 1 94.5 269 ASP A C 1
ATOM 2171 O O . ASP A 1 269 ? -7.23 5.812 5.996 1 94.5 269 ASP A O 1
ATOM 2175 N N . THR A 1 270 ? -6.973 3.834 6.891 1 94.12 270 THR A N 1
ATOM 2176 C CA . THR A 1 270 ? -5.684 4.145 7.496 1 94.12 270 THR A CA 1
ATOM 2177 C C . THR A 1 270 ? -4.602 4.293 6.426 1 94.12 270 THR A C 1
ATOM 2179 O O . THR A 1 270 ? -3.736 5.16 6.527 1 94.12 270 THR A O 1
ATOM 2182 N N . TYR A 1 271 ? -4.695 3.549 5.336 1 93.75 271 TYR A N 1
ATOM 2183 C CA . TYR A 1 271 ? -3.607 3.523 4.367 1 93.75 271 TYR A CA 1
ATOM 2184 C C . TYR A 1 271 ? -3.982 4.289 3.104 1 93.75 271 TYR A C 1
ATOM 2186 O O . TYR A 1 271 ? -3.135 4.945 2.494 1 93.75 271 TYR A O 1
ATOM 2194 N N . LEU A 1 272 ? -5.27 4.168 2.623 1 94 272 LEU A N 1
ATOM 2195 C CA . LEU A 1 272 ? -5.805 4.832 1.438 1 94 272 LEU A CA 1
ATOM 2196 C C . LEU A 1 272 ? -4.797 4.793 0.294 1 94 272 LEU A C 1
ATOM 2198 O O . LEU A 1 272 ? -4.418 5.84 -0.24 1 94 272 LEU A O 1
ATOM 2202 N N . SER A 1 273 ? -4.508 3.594 -0.197 1 93.88 273 SER A N 1
ATOM 2203 C CA . SER A 1 273 ? -3.342 3.43 -1.062 1 93.88 273 SER A CA 1
ATOM 2204 C C . SER A 1 273 ? -3.754 3.275 -2.521 1 93.88 273 SER A C 1
ATOM 2206 O O . SER A 1 273 ? -2.902 3.234 -3.412 1 93.88 273 SER A O 1
ATOM 2208 N N . VAL A 1 274 ? -5.062 3.199 -2.809 1 97.56 274 VAL A N 1
ATOM 2209 C CA . VAL A 1 274 ? -5.496 2.865 -4.16 1 97.56 274 VAL A CA 1
ATOM 2210 C C . VAL A 1 274 ? -5.531 4.129 -5.02 1 97.56 274 VAL A C 1
ATOM 2212 O O . VAL A 1 274 ? -6.117 5.137 -4.621 1 97.56 274 VAL A O 1
ATOM 2215 N N . ASN A 1 275 ? -4.965 4.078 -6.191 1 97.5 275 ASN A N 1
ATOM 2216 C CA . ASN A 1 275 ? -4.816 5.273 -7.016 1 97.5 275 ASN A CA 1
ATOM 2217 C C . ASN A 1 275 ? -6.09 5.582 -7.797 1 97.5 275 ASN A C 1
ATOM 2219 O O . ASN A 1 275 ? -6.781 4.668 -8.25 1 97.5 275 ASN A O 1
ATOM 2223 N N . THR A 1 276 ? -6.387 6.82 -8.047 1 97.75 276 THR A N 1
ATOM 2224 C CA . THR A 1 276 ? -7.574 7.312 -8.734 1 97.75 276 THR A CA 1
ATOM 2225 C C . THR A 1 276 ? -7.523 6.977 -10.219 1 97.75 276 THR A C 1
ATOM 2227 O O . THR A 1 276 ? -8.492 6.453 -10.773 1 97.75 276 THR A O 1
ATOM 2230 N N . PRO A 1 277 ? -6.344 7.199 -10.914 1 97.88 277 PRO A N 1
ATOM 2231 C CA . PRO A 1 277 ? -6.336 7.043 -12.367 1 97.88 277 PRO A CA 1
ATOM 2232 C C . PRO A 1 277 ? -6.75 5.641 -12.812 1 97.88 277 PRO A C 1
ATOM 2234 O O . PRO A 1 277 ? -7.637 5.488 -13.656 1 97.88 277 PRO A O 1
ATOM 2237 N N . VAL A 1 278 ? -6.207 4.586 -12.234 1 98.06 278 VAL A N 1
ATOM 2238 C CA . VAL A 1 278 ? -6.477 3.225 -12.68 1 98.06 278 VAL A CA 1
ATOM 2239 C C . VAL A 1 278 ? -7.902 2.83 -12.305 1 98.06 278 VAL A C 1
ATOM 2241 O O . VAL A 1 278 ? -8.586 2.15 -13.07 1 98.06 278 VAL A O 1
ATOM 2244 N N . GLN A 1 279 ? -8.359 3.25 -11.109 1 98.38 279 GLN A N 1
ATOM 2245 C CA . GLN A 1 279 ? -9.75 2.996 -10.734 1 98.38 279 GLN A CA 1
ATOM 2246 C C . GLN A 1 279 ? -10.711 3.525 -11.797 1 98.38 279 GLN A C 1
ATOM 2248 O O . GLN A 1 279 ? -11.656 2.84 -12.18 1 98.38 279 GLN A O 1
ATOM 2253 N N . ASN A 1 280 ? -10.406 4.691 -12.297 1 97.69 280 ASN A N 1
ATOM 2254 C CA . ASN A 1 280 ? -11.344 5.406 -13.156 1 97.69 280 ASN A CA 1
ATOM 2255 C C . ASN A 1 280 ? -11.359 4.84 -14.57 1 97.69 280 ASN A C 1
ATOM 2257 O O . ASN A 1 280 ? -12.281 5.098 -15.344 1 97.69 280 ASN A O 1
ATOM 2261 N N . ILE A 1 281 ? -10.344 4.051 -14.945 1 97.94 281 ILE A N 1
ATOM 2262 C CA . ILE A 1 281 ? -10.336 3.551 -16.312 1 97.94 281 ILE A CA 1
ATOM 2263 C C . ILE A 1 281 ? -10.578 2.043 -16.312 1 97.94 281 ILE A C 1
ATOM 2265 O O . ILE A 1 281 ? -10.414 1.381 -17.344 1 97.94 281 ILE A O 1
ATOM 2269 N N . LEU A 1 282 ? -10.969 1.469 -15.203 1 98.25 282 LEU A N 1
ATOM 2270 C CA . LEU A 1 282 ? -11.102 0.021 -15.078 1 98.25 282 LEU A CA 1
ATOM 2271 C C . LEU A 1 282 ? -12.062 -0.534 -16.125 1 98.25 282 LEU A C 1
ATOM 2273 O O . LEU A 1 282 ? -11.797 -1.58 -16.719 1 98.25 282 LEU A O 1
ATOM 2277 N N . ALA A 1 283 ? -13.195 0.132 -16.328 1 96.88 283 ALA A N 1
ATOM 2278 C CA . ALA A 1 283 ? -14.18 -0.316 -17.297 1 96.88 283 ALA A CA 1
ATOM 2279 C C . ALA A 1 283 ? -13.547 -0.468 -18.688 1 96.88 283 ALA A C 1
ATOM 2281 O O . ALA A 1 283 ? -13.805 -1.449 -19.391 1 96.88 283 ALA A O 1
ATOM 2282 N N . ASP A 1 284 ? -12.734 0.525 -19.062 1 97.31 284 ASP A N 1
ATOM 2283 C CA . ASP A 1 284 ? -12.055 0.487 -20.359 1 97.31 284 ASP A CA 1
ATOM 2284 C C . ASP A 1 284 ? -11.047 -0.663 -20.422 1 97.31 284 ASP A C 1
ATOM 2286 O O . ASP A 1 284 ? -10.906 -1.316 -21.453 1 97.31 284 ASP A O 1
ATOM 2290 N N . LEU A 1 285 ? -10.383 -0.892 -19.312 1 98.06 285 LEU A N 1
ATOM 2291 C CA . LEU A 1 285 ? -9.406 -1.977 -19.281 1 98.06 285 LEU A CA 1
ATOM 2292 C C . LEU A 1 285 ? -10.094 -3.326 -19.484 1 98.06 285 LEU A C 1
ATOM 2294 O O . LEU A 1 285 ? -9.562 -4.199 -20.188 1 98.06 285 LEU A O 1
ATOM 2298 N N . PHE A 1 286 ? -11.25 -3.504 -18.906 1 98.12 286 PHE A N 1
ATOM 2299 C CA . PHE A 1 286 ? -11.977 -4.766 -18.953 1 98.12 286 PHE A CA 1
ATOM 2300 C C . PHE A 1 286 ? -12.391 -5.086 -20.391 1 98.12 286 PHE A C 1
ATOM 2302 O O . PHE A 1 286 ? -12.57 -6.254 -20.75 1 98.12 286 PHE A O 1
ATOM 2309 N N . GLN A 1 287 ? -12.477 -4.105 -21.234 1 97.38 287 GLN A N 1
ATOM 2310 C CA . GLN A 1 287 ? -12.859 -4.316 -22.625 1 97.38 287 GLN A CA 1
ATOM 2311 C C . GLN A 1 287 ? -11.789 -5.109 -23.375 1 97.38 287 GLN A C 1
ATOM 2313 O O . GLN A 1 287 ? -12.078 -5.727 -24.391 1 97.38 287 GLN A O 1
ATOM 2318 N N . TRP A 1 288 ? -10.633 -5.141 -22.812 1 97.38 288 TRP A N 1
ATOM 2319 C CA . TRP A 1 288 ? -9.516 -5.758 -23.516 1 97.38 288 TRP A CA 1
ATOM 2320 C C . TRP A 1 288 ? -9.148 -7.094 -22.891 1 97.38 288 TRP A C 1
ATOM 2322 O O . TRP A 1 288 ? -8.148 -7.715 -23.266 1 97.38 288 TRP A O 1
ATOM 2332 N N . LYS A 1 289 ? -9.93 -7.516 -21.969 1 97.69 289 LYS A N 1
ATOM 2333 C CA . LYS A 1 289 ? -9.656 -8.727 -21.203 1 97.69 289 LYS A CA 1
ATOM 2334 C C . LYS A 1 289 ? -9.508 -9.938 -22.125 1 97.69 289 LYS A C 1
ATOM 2336 O O . LYS A 1 289 ? -8.492 -10.641 -22.078 1 97.69 289 LYS A O 1
ATOM 2341 N N . ASN A 1 290 ? -10.461 -10.164 -23.016 1 97.5 290 ASN A N 1
ATOM 2342 C CA . ASN A 1 290 ? -10.445 -11.336 -23.891 1 97.5 290 ASN A CA 1
ATOM 2343 C C . ASN A 1 290 ? -9.234 -11.328 -24.812 1 97.5 290 ASN A C 1
ATOM 2345 O O . ASN A 1 290 ? -8.602 -12.359 -25.031 1 97.5 290 ASN A O 1
ATOM 2349 N N . PHE A 1 291 ? -8.922 -10.188 -25.359 1 98.19 291 PHE A N 1
ATOM 2350 C CA . PHE A 1 291 ? -7.789 -10.055 -26.266 1 98.19 291 PHE A CA 1
ATOM 2351 C C . PHE A 1 291 ? -6.488 -10.43 -25.562 1 98.19 291 PHE A C 1
ATOM 2353 O O . PHE A 1 291 ? -5.699 -11.219 -26.078 1 98.19 291 PHE A O 1
ATOM 2360 N N . ILE A 1 292 ? -6.324 -9.914 -24.391 1 98.19 292 ILE A N 1
ATOM 2361 C CA . ILE A 1 292 ? -5.09 -10.133 -23.641 1 98.19 292 ILE A CA 1
ATOM 2362 C C . ILE A 1 292 ? -5.016 -11.586 -23.188 1 98.19 292 ILE A C 1
ATOM 2364 O O . ILE A 1 292 ? -4.004 -12.258 -23.406 1 98.19 292 ILE A O 1
ATOM 2368 N N . GLN A 1 293 ? -6.078 -12.117 -22.641 1 98.19 293 GLN A N 1
ATOM 2369 C CA . GLN A 1 293 ? -6.082 -13.469 -22.094 1 98.19 293 GLN A CA 1
ATOM 2370 C C . GLN A 1 293 ? -5.93 -14.516 -23.188 1 98.19 293 GLN A C 1
ATOM 2372 O O . GLN A 1 293 ? -5.316 -15.562 -22.969 1 98.19 293 GLN A O 1
ATOM 2377 N N . SER A 1 294 ? -6.465 -14.219 -24.344 1 98.19 294 SER A N 1
ATOM 2378 C CA . SER A 1 294 ? -6.344 -15.164 -25.453 1 98.19 294 SER A CA 1
ATOM 2379 C C . SER A 1 294 ? -4.887 -15.375 -25.844 1 98.19 294 SER A C 1
ATOM 2381 O O . SER A 1 294 ? -4.473 -16.5 -26.141 1 98.19 294 SER A O 1
ATOM 2383 N N . GLN A 1 295 ? -4.086 -14.336 -25.875 1 98.38 295 GLN A N 1
ATOM 2384 C CA . GLN A 1 295 ? -2.668 -14.453 -26.203 1 98.38 295 GLN A CA 1
ATOM 2385 C C . GLN A 1 295 ? -1.931 -15.281 -25.156 1 98.38 295 GLN A C 1
ATOM 2387 O O . GLN A 1 295 ? -1.105 -16.125 -25.5 1 98.38 295 GLN A O 1
ATOM 2392 N N . ILE A 1 296 ? -2.252 -15 -23.922 1 98.5 296 ILE A N 1
ATOM 2393 C CA . ILE A 1 296 ? -1.579 -15.688 -22.828 1 98.5 296 ILE A CA 1
ATOM 2394 C C . ILE A 1 296 ? -1.936 -17.172 -22.859 1 98.5 296 ILE A C 1
ATOM 2396 O O . ILE A 1 296 ? -1.055 -18.031 -22.766 1 98.5 296 ILE A O 1
ATOM 2400 N N . ASN A 1 297 ? -3.195 -17.469 -23.062 1 97.88 297 ASN A N 1
ATOM 2401 C CA . ASN A 1 297 ? -3.637 -18.859 -23.125 1 97.88 297 ASN A CA 1
ATOM 2402 C C . ASN A 1 297 ? -2.994 -19.594 -24.312 1 97.88 297 ASN A C 1
ATOM 2404 O O . ASN A 1 297 ? -2.625 -20.75 -24.188 1 97.88 297 ASN A O 1
ATOM 2408 N N . LYS A 1 298 ? -2.889 -18.922 -25.422 1 98.12 298 LYS A N 1
ATOM 2409 C CA . LYS A 1 298 ? -2.246 -19.531 -26.578 1 98.12 298 LYS A CA 1
ATOM 2410 C C . LYS A 1 298 ? -0.788 -19.875 -26.297 1 98.12 298 LYS A C 1
ATOM 2412 O O . LYS A 1 298 ? -0.302 -20.938 -26.688 1 98.12 298 LYS A O 1
ATOM 2417 N N . ARG A 1 299 ? -0.047 -18.891 -25.672 1 98.5 299 ARG A N 1
ATOM 2418 C CA . ARG A 1 299 ? 1.331 -19.141 -25.25 1 98.5 299 ARG A CA 1
ATOM 2419 C C . ARG A 1 299 ? 1.424 -20.359 -24.344 1 98.5 299 ARG A C 1
ATOM 2421 O O . ARG A 1 299 ? 2.268 -21.234 -24.547 1 98.5 299 ARG A O 1
ATOM 2428 N N . ILE A 1 300 ? 0.561 -20.453 -23.375 1 98.25 300 ILE A N 1
ATOM 2429 C CA . ILE A 1 300 ? 0.545 -21.547 -22.406 1 98.25 300 ILE A CA 1
ATOM 2430 C C . ILE A 1 300 ? 0.305 -22.875 -23.141 1 98.25 300 ILE A C 1
ATOM 2432 O O . ILE A 1 300 ? 1.039 -23.844 -22.922 1 98.25 300 ILE A O 1
ATOM 2436 N N . GLN A 1 301 ? -0.638 -22.906 -24 1 97.31 301 GLN A N 1
ATOM 2437 C CA . GLN A 1 301 ? -0.986 -24.125 -24.734 1 97.31 301 GLN A CA 1
ATOM 2438 C C . GLN A 1 301 ? 0.163 -24.562 -25.625 1 97.31 301 GLN A C 1
ATOM 2440 O O . GLN A 1 301 ? 0.474 -25.766 -25.703 1 97.31 301 GLN A O 1
ATOM 2445 N N . ARG A 1 302 ? 0.723 -23.656 -26.297 1 98.12 302 ARG A N 1
ATOM 2446 C CA . ARG A 1 302 ? 1.835 -23.969 -27.172 1 98.12 302 ARG A CA 1
ATOM 2447 C C . ARG A 1 302 ? 3.006 -24.562 -26.391 1 98.12 302 ARG A C 1
ATOM 2449 O O . ARG A 1 302 ? 3.57 -25.578 -26.781 1 98.12 302 ARG A O 1
ATOM 2456 N N . ASN A 1 303 ? 3.375 -23.906 -25.344 1 98.38 303 ASN A N 1
ATOM 2457 C CA . ASN A 1 303 ? 4.496 -24.375 -24.531 1 98.38 303 ASN A CA 1
ATOM 2458 C C . ASN A 1 303 ? 4.207 -25.734 -23.906 1 98.38 303 ASN A C 1
ATOM 2460 O O . ASN A 1 303 ? 5.082 -26.609 -23.859 1 98.38 303 ASN A O 1
ATOM 2464 N N . LEU A 1 304 ? 2.99 -25.938 -23.453 1 97.62 304 LEU A N 1
ATOM 2465 C CA . LEU A 1 304 ? 2.613 -27.234 -22.875 1 97.62 304 LEU A CA 1
ATOM 2466 C C . LEU A 1 304 ? 2.615 -28.328 -23.938 1 97.62 304 LEU A C 1
ATOM 2468 O O . LEU A 1 304 ? 3.029 -29.453 -23.672 1 97.62 304 LEU A O 1
ATOM 2472 N N . SER A 1 305 ? 2.113 -27.969 -25.094 1 97.12 305 SER A N 1
ATOM 2473 C CA . SER A 1 305 ? 2.104 -28.938 -26.188 1 97.12 305 SER A CA 1
ATOM 2474 C C . SER A 1 305 ? 3.518 -29.391 -26.562 1 97.12 305 SER A C 1
ATOM 2476 O O . SER A 1 305 ? 3.768 -30.578 -26.766 1 97.12 305 SER A O 1
ATOM 2478 N N . PHE A 1 306 ? 4.363 -28.469 -26.656 1 97.62 306 PHE A N 1
ATOM 2479 C CA . PHE A 1 306 ? 5.754 -28.781 -26.953 1 97.62 306 PHE A CA 1
ATOM 2480 C C . PHE A 1 306 ? 6.344 -29.703 -25.875 1 97.62 306 PHE A C 1
ATOM 2482 O O . PHE A 1 306 ? 7.027 -30.672 -26.203 1 97.62 306 PHE A O 1
ATOM 2489 N N . LEU A 1 307 ? 6.125 -29.328 -24.625 1 97.06 307 LEU A N 1
ATOM 2490 C CA . LEU A 1 307 ? 6.633 -30.125 -23.516 1 97.06 307 LEU A CA 1
ATOM 2491 C C . LEU A 1 307 ? 6.098 -31.547 -23.578 1 97.06 307 LEU A C 1
ATOM 2493 O O . LEU A 1 307 ? 6.852 -32.5 -23.406 1 97.06 307 LEU A O 1
ATOM 2497 N N . LYS A 1 308 ? 4.832 -31.688 -23.766 1 95.38 308 LYS A N 1
ATOM 2498 C CA . LYS A 1 308 ? 4.184 -33 -23.844 1 95.38 308 LYS A CA 1
ATOM 2499 C C . LYS A 1 308 ? 4.785 -33.844 -24.953 1 95.38 308 LYS A C 1
ATOM 2501 O O . LYS A 1 308 ? 5.059 -35.031 -24.75 1 95.38 308 LYS A O 1
ATOM 2506 N N . GLU A 1 309 ? 4.957 -33.25 -26.031 1 95.31 309 GLU A N 1
ATOM 2507 C CA . GLU A 1 309 ? 5.523 -33.938 -27.188 1 95.31 309 GLU A CA 1
ATOM 2508 C C . GLU A 1 309 ? 6.941 -34.438 -26.891 1 95.31 309 GLU A C 1
ATOM 2510 O O . GLU A 1 309 ? 7.297 -35.562 -27.234 1 95.31 309 GLU A O 1
ATOM 2515 N N . ASN A 1 310 ? 7.691 -33.656 -26.281 1 94.5 310 ASN A N 1
ATOM 2516 C CA . ASN A 1 310 ? 9.094 -34 -26.047 1 94.5 310 ASN A CA 1
ATOM 2517 C C . ASN A 1 310 ? 9.258 -34.938 -24.859 1 94.5 310 ASN A C 1
ATOM 2519 O O . ASN A 1 310 ? 10.219 -35.719 -24.828 1 94.5 310 ASN A O 1
ATOM 2523 N N . LEU A 1 311 ? 8.391 -34.875 -23.922 1 94.5 311 LEU A N 1
ATOM 2524 C CA . LEU A 1 311 ? 8.453 -35.781 -22.781 1 94.5 311 LEU A CA 1
ATOM 2525 C C . LEU A 1 311 ? 7.973 -37.188 -23.172 1 94.5 311 LEU A C 1
ATOM 2527 O O . LEU A 1 311 ? 8.242 -38.156 -22.469 1 94.5 311 LEU A O 1
ATOM 2531 N N . SER A 1 312 ? 7.258 -37.281 -24.219 1 89.81 312 SER A N 1
ATOM 2532 C CA . SER A 1 312 ? 6.688 -38.531 -24.641 1 89.81 312 SER A CA 1
ATOM 2533 C C . SER A 1 312 ? 7.75 -39.438 -25.281 1 89.81 312 SER A C 1
ATOM 2535 O O . SER A 1 312 ? 7.535 -40.625 -25.453 1 89.81 312 SER A O 1
ATOM 2537 N N . HIS A 1 313 ? 8.812 -38.812 -25.609 1 87.25 313 HIS A N 1
ATOM 2538 C CA . HIS A 1 313 ? 9.883 -39.656 -26.156 1 87.25 313 HIS A CA 1
ATOM 2539 C C . HIS A 1 313 ? 10.383 -40.656 -25.125 1 87.25 313 HIS A C 1
ATOM 2541 O O . HIS A 1 313 ? 10.547 -40.312 -23.953 1 87.25 313 HIS A O 1
ATOM 2547 N N . ASP A 1 314 ? 10.523 -41.906 -25.516 1 75.19 314 ASP A N 1
ATOM 2548 C CA . ASP A 1 314 ? 10.766 -43.031 -24.641 1 75.19 314 ASP A CA 1
ATOM 2549 C C . ASP A 1 314 ? 11.938 -42.781 -23.688 1 75.19 314 ASP A C 1
ATOM 2551 O O . ASP A 1 314 ? 11.812 -42.969 -22.484 1 75.19 314 ASP A O 1
ATOM 2555 N N . GLY A 1 315 ? 12.984 -42.438 -24.047 1 77.56 315 GLY A N 1
ATOM 2556 C CA . GLY A 1 315 ? 14.125 -42.25 -23.172 1 77.56 315 GLY A CA 1
ATOM 2557 C C . GLY A 1 315 ? 13.922 -41.156 -22.156 1 77.56 315 GLY A C 1
ATOM 2558 O O . GLY A 1 315 ? 14.367 -41.25 -21.016 1 77.56 315 GLY A O 1
ATOM 2559 N N . VAL A 1 316 ? 13.102 -40.25 -22.391 1 83.38 316 VAL A N 1
ATOM 2560 C CA . VAL A 1 316 ? 12.914 -39.062 -21.562 1 83.38 316 VAL A CA 1
ATOM 2561 C C . VAL A 1 316 ? 11.805 -39.312 -20.547 1 83.38 316 VAL A C 1
ATOM 2563 O O . VAL A 1 316 ? 11.953 -38.969 -19.359 1 83.38 316 VAL A O 1
ATOM 2566 N N . SER A 1 317 ? 10.805 -39.969 -21.031 1 83.25 317 SER A N 1
ATOM 2567 C CA . SER A 1 317 ? 9.625 -40.156 -20.219 1 83.25 317 SER A CA 1
ATOM 2568 C C . SER A 1 317 ? 9.945 -41.031 -19 1 83.25 317 SER A C 1
ATOM 2570 O O . SER A 1 317 ? 9.258 -40.969 -17.984 1 83.25 317 SER A O 1
ATOM 2572 N N . LYS A 1 318 ? 10.945 -41.812 -19.062 1 86.88 318 LYS A N 1
ATOM 2573 C CA . LYS A 1 318 ? 11.336 -42.719 -17.969 1 86.88 318 LYS A CA 1
ATOM 2574 C C . LYS A 1 318 ? 12.117 -41.938 -16.906 1 86.88 318 LYS A C 1
ATOM 2576 O O . LYS A 1 318 ? 12.164 -42.344 -15.742 1 86.88 318 LYS A O 1
ATOM 2581 N N . LYS A 1 319 ? 12.547 -40.812 -17.266 1 92 319 LYS A N 1
ATOM 2582 C CA . LYS A 1 319 ? 13.469 -40.094 -16.375 1 92 319 LYS A CA 1
ATOM 2583 C C . LYS A 1 319 ? 12.836 -38.844 -15.828 1 92 319 LYS A C 1
ATOM 2585 O O . LYS A 1 319 ? 13.117 -38.438 -14.695 1 92 319 LYS A O 1
ATOM 2590 N N . ILE A 1 320 ? 12.055 -38.219 -16.641 1 95.81 320 ILE A N 1
ATOM 2591 C CA . ILE A 1 320 ? 11.484 -36.906 -16.281 1 95.81 320 ILE A CA 1
ATOM 2592 C C . ILE A 1 320 ? 9.969 -36.938 -16.453 1 95.81 320 ILE A C 1
ATOM 2594 O O . ILE A 1 320 ? 9.461 -37.406 -17.469 1 95.81 320 ILE A O 1
ATOM 2598 N N . GLN A 1 321 ? 9.328 -36.562 -15.453 1 94.38 321 GLN A N 1
ATOM 2599 C CA . GLN A 1 321 ? 7.871 -36.469 -15.461 1 94.38 321 GLN A CA 1
ATOM 2600 C C . GLN A 1 321 ? 7.398 -35.031 -15.297 1 94.38 321 GLN A C 1
ATOM 2602 O O . GLN A 1 321 ? 8.133 -34.188 -14.781 1 94.38 321 GLN A O 1
ATOM 2607 N N . CYS A 1 322 ? 6.254 -34.812 -15.82 1 95.06 322 CYS A N 1
ATOM 2608 C CA . CYS A 1 322 ? 5.621 -33.5 -15.656 1 95.06 322 CYS A CA 1
ATOM 2609 C C . CYS A 1 322 ? 4.23 -33.625 -15.047 1 95.06 322 CYS A C 1
ATOM 2611 O O . CYS A 1 322 ? 3.453 -34.5 -15.461 1 95.06 322 CYS A O 1
ATOM 2613 N N . ASP A 1 323 ? 3.967 -32.906 -14.039 1 91.38 323 ASP A N 1
ATOM 2614 C CA . ASP A 1 323 ? 2.6 -32.688 -13.57 1 91.38 323 ASP A CA 1
ATOM 2615 C C . ASP A 1 323 ? 1.905 -31.594 -14.375 1 91.38 323 ASP A C 1
ATOM 2617 O O . ASP A 1 323 ? 1.956 -30.422 -14.008 1 91.38 323 ASP A O 1
ATOM 2621 N N . PHE A 1 324 ? 1.25 -32.031 -15.414 1 94.19 324 PHE A N 1
ATOM 2622 C CA . PHE A 1 324 ? 0.625 -31.047 -16.297 1 94.19 324 PHE A CA 1
ATOM 2623 C C . PHE A 1 324 ? -0.488 -30.297 -15.578 1 94.19 324 PHE A C 1
ATOM 2625 O O . PHE A 1 324 ? -1.412 -30.922 -15.039 1 94.19 324 PHE A O 1
ATOM 2632 N N . PRO A 1 325 ? -0.416 -28.984 -15.547 1 95.75 325 PRO A N 1
ATOM 2633 C CA . PRO A 1 325 ? -1.36 -28.188 -14.758 1 95.75 325 PRO A CA 1
ATOM 2634 C C . PRO A 1 325 ? -2.73 -28.062 -15.422 1 95.75 325 PRO A C 1
ATOM 2636 O O . PRO A 1 325 ? -2.838 -28.172 -16.656 1 95.75 325 PRO A O 1
ATOM 2639 N N . ASN A 1 326 ? -3.742 -27.797 -14.586 1 94.88 326 ASN A N 1
ATOM 2640 C CA . ASN A 1 326 ? -5.086 -27.531 -15.078 1 94.88 326 ASN A CA 1
ATOM 2641 C C . ASN A 1 326 ? -5.336 -26.031 -15.227 1 94.88 326 ASN A C 1
ATOM 2643 O O . ASN A 1 326 ? -6.316 -25.609 -15.844 1 94.88 326 ASN A O 1
ATOM 2647 N N . ALA A 1 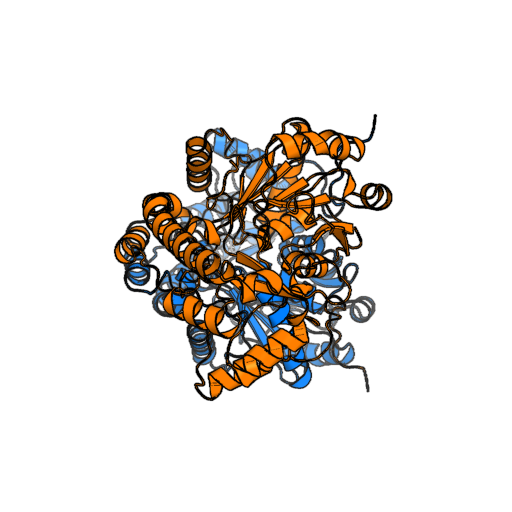327 ? -4.438 -25.25 -14.688 1 97.19 327 ALA A N 1
ATOM 2648 C CA . ALA A 1 327 ? -4.629 -23.797 -14.656 1 97.19 327 ALA A CA 1
ATOM 2649 C C . ALA A 1 327 ? -3.334 -23.094 -14.273 1 97.19 327 ALA A C 1
ATOM 2651 O O . ALA A 1 327 ? -2.342 -23.734 -13.93 1 97.19 327 ALA A O 1
ATOM 2652 N N . GLY A 1 328 ? -3.326 -21.812 -14.445 1 97.31 328 GLY A N 1
ATOM 2653 C CA . GLY A 1 328 ? -2.203 -21 -14.008 1 97.31 328 GLY A CA 1
ATOM 2654 C C . GLY A 1 328 ? -1.147 -20.812 -15.078 1 97.31 328 GLY A C 1
ATOM 2655 O O . GLY A 1 328 ? -1.416 -21.016 -16.266 1 97.31 328 GLY A O 1
ATOM 2656 N N . TRP A 1 329 ? 0.033 -20.375 -14.648 1 98.38 329 TRP A N 1
ATOM 2657 C CA . TRP A 1 329 ? 1.061 -19.938 -15.594 1 98.38 329 TRP A CA 1
ATOM 2658 C C . TRP A 1 329 ? 2.318 -20.797 -15.453 1 98.38 329 TRP A C 1
ATOM 2660 O O . TRP A 1 329 ? 3.387 -20.406 -15.938 1 98.38 329 TRP A O 1
ATOM 2670 N N . TYR A 1 330 ? 2.248 -21.984 -14.703 1 98.25 330 TYR A N 1
ATOM 2671 C CA . TYR A 1 330 ? 3.469 -22.719 -14.406 1 98.25 330 TYR A CA 1
ATOM 2672 C C . TYR A 1 330 ? 3.271 -24.219 -14.648 1 98.25 330 TYR A C 1
ATOM 2674 O O . TYR A 1 330 ? 2.139 -24.703 -14.711 1 98.25 330 TYR A O 1
ATOM 2682 N N . CYS A 1 331 ? 4.367 -24.891 -14.812 1 97.69 331 CYS A N 1
ATOM 2683 C CA . CYS A 1 331 ? 4.379 -26.359 -14.82 1 97.69 331 CYS A CA 1
ATOM 2684 C C . CYS A 1 331 ? 5.535 -26.891 -13.992 1 97.69 331 CYS A C 1
ATOM 2686 O O . CYS A 1 331 ? 6.547 -26.219 -13.812 1 97.69 331 CYS A O 1
ATOM 2688 N N . VAL A 1 332 ? 5.344 -28.062 -13.477 1 97.88 332 VAL A N 1
ATOM 2689 C CA . VAL A 1 332 ? 6.312 -28.672 -12.578 1 97.88 332 VAL A CA 1
ATOM 2690 C C . VAL A 1 332 ? 6.898 -29.922 -13.227 1 97.88 332 VAL A C 1
ATOM 2692 O O . VAL A 1 332 ? 6.16 -30.812 -13.648 1 97.88 332 VAL A O 1
ATOM 2695 N N . LEU A 1 333 ? 8.211 -30 -13.344 1 97.62 333 LEU A N 1
ATOM 2696 C CA . LEU A 1 333 ? 8.922 -31.188 -13.781 1 97.62 333 LEU A CA 1
ATOM 2697 C C . LEU A 1 333 ? 9.57 -31.906 -12.594 1 97.62 333 LEU A C 1
ATOM 2699 O O . LEU A 1 333 ? 10.07 -31.25 -11.672 1 97.62 333 LEU A O 1
ATOM 2703 N N . GLU A 1 334 ? 9.547 -33.156 -12.648 1 96.19 334 GLU A N 1
ATOM 2704 C CA . GLU A 1 334 ? 10.117 -33.969 -11.586 1 96.19 334 GLU A CA 1
ATOM 2705 C C . GLU A 1 334 ? 11.086 -35 -12.141 1 96.19 334 GLU A C 1
ATOM 2707 O O . GLU A 1 334 ? 10.836 -35.594 -13.203 1 96.19 334 GLU A O 1
ATOM 2712 N N . SER A 1 335 ? 12.188 -35.188 -11.438 1 96.75 335 SER A N 1
ATOM 2713 C CA . SER A 1 335 ? 13.172 -36.188 -11.836 1 96.75 335 SER A CA 1
ATOM 2714 C C . SER A 1 335 ? 14.172 -36.469 -10.711 1 96.75 335 SER A C 1
ATOM 2716 O O . SER A 1 335 ? 14.477 -35.562 -9.922 1 96.75 335 SER A O 1
ATOM 2718 N N . GLU A 1 336 ? 14.695 -37.625 -10.68 1 95.88 336 GLU A N 1
ATOM 2719 C CA . GLU A 1 336 ? 15.812 -37.906 -9.781 1 95.88 336 GLU A CA 1
ATOM 2720 C C . GLU A 1 336 ? 17.047 -37.094 -10.164 1 95.88 336 GLU A C 1
ATOM 2722 O O . GLU A 1 336 ? 17.859 -36.75 -9.312 1 95.88 336 GLU A O 1
ATOM 2727 N N . GLU A 1 337 ? 17.125 -36.719 -11.383 1 95.12 337 GLU A N 1
ATOM 2728 C CA . GLU A 1 337 ? 18.266 -35.969 -11.898 1 95.12 337 GLU A CA 1
ATOM 2729 C C . GLU A 1 337 ? 18.266 -34.531 -11.367 1 95.12 337 GLU A C 1
ATOM 2731 O O . GLU A 1 337 ? 19.281 -33.844 -11.398 1 95.12 337 GLU A O 1
ATOM 2736 N N . PHE A 1 338 ? 17.125 -34.125 -10.984 1 97.25 338 PHE A N 1
ATOM 2737 C CA . PHE A 1 338 ? 16.984 -32.719 -10.547 1 97.25 338 PHE A CA 1
ATOM 2738 C C . PHE A 1 338 ? 17.359 -32.594 -9.078 1 97.25 338 PHE A C 1
ATOM 2740 O O . PHE A 1 338 ? 17.375 -31.469 -8.539 1 97.25 338 PHE A O 1
ATOM 2747 N N . PHE A 1 339 ? 17.766 -33.75 -8.461 1 95.69 339 PHE A N 1
ATOM 2748 C CA . PHE A 1 339 ? 18.047 -33.75 -7.035 1 95.69 339 PHE A CA 1
ATOM 2749 C C . PHE A 1 339 ? 19.531 -33.531 -6.785 1 95.69 339 PHE A C 1
ATOM 2751 O O . PHE A 1 339 ? 20.375 -34.188 -7.422 1 95.69 339 PHE A O 1
ATOM 2758 N N . PRO A 1 340 ? 19.875 -32.719 -5.848 1 95.44 340 PRO A N 1
ATOM 2759 C CA . PRO A 1 340 ? 19.062 -31.75 -5.113 1 95.44 340 PRO A CA 1
ATOM 2760 C C . PRO A 1 340 ? 18.609 -30.562 -5.977 1 95.44 340 PRO A C 1
ATOM 2762 O O . PRO A 1 340 ? 19.391 -30.062 -6.789 1 95.44 340 PRO A O 1
ATOM 2765 N N . GLU A 1 341 ? 17.453 -30.016 -5.777 1 96.56 341 GLU A N 1
ATOM 2766 C CA . GLU A 1 341 ? 16.781 -29.094 -6.672 1 96.56 341 GLU A CA 1
ATOM 2767 C C . GLU A 1 341 ? 17.578 -27.812 -6.871 1 96.56 341 GLU A C 1
ATOM 2769 O O . GLU A 1 341 ? 17.812 -27.391 -8 1 96.56 341 GLU A O 1
ATOM 2774 N N . GLU A 1 342 ? 18.031 -27.219 -5.754 1 94.94 342 GLU A N 1
ATOM 2775 C CA . GLU A 1 342 ? 18.766 -25.953 -5.828 1 94.94 342 GLU A CA 1
ATOM 2776 C C . GLU A 1 342 ? 20.094 -26.125 -6.562 1 94.94 342 GLU A C 1
ATOM 2778 O O . GLU A 1 342 ? 20.484 -25.281 -7.371 1 94.94 342 GLU A O 1
ATOM 2783 N N . LYS A 1 343 ? 20.812 -27.172 -6.234 1 95.62 343 LYS A N 1
ATOM 2784 C CA . LYS A 1 343 ? 22.109 -27.438 -6.875 1 95.62 343 LYS A CA 1
ATOM 2785 C C . LYS A 1 343 ? 21.938 -27.672 -8.375 1 95.62 343 LYS A C 1
ATOM 2787 O O . LYS A 1 343 ? 22.734 -27.172 -9.172 1 95.62 343 LYS A O 1
ATOM 2792 N N . TYR A 1 344 ? 20.984 -28.438 -8.695 1 97.12 344 TYR A N 1
ATOM 2793 C CA . TYR A 1 344 ? 20.719 -28.688 -10.109 1 97.12 344 TYR A CA 1
ATOM 2794 C C . TYR A 1 344 ? 20.422 -27.391 -10.844 1 97.12 344 TYR A C 1
ATOM 2796 O O . TYR A 1 344 ? 20.984 -27.125 -11.906 1 97.12 344 TYR A O 1
ATOM 2804 N N . ALA A 1 345 ? 19.469 -26.578 -10.281 1 97.88 345 ALA A N 1
ATOM 2805 C CA . ALA A 1 345 ? 19.062 -25.328 -10.914 1 97.88 345 ALA A CA 1
ATOM 2806 C C . ALA A 1 345 ? 20.25 -24.391 -11.078 1 97.88 345 ALA A C 1
ATOM 2808 O O . ALA A 1 345 ? 20.391 -23.719 -12.102 1 97.88 345 ALA A O 1
ATOM 2809 N N . LEU A 1 346 ? 21.094 -24.359 -10.055 1 97.31 346 LEU A N 1
ATOM 2810 C CA . LEU A 1 346 ? 22.281 -23.516 -10.102 1 97.31 346 LEU A CA 1
ATOM 2811 C C . LEU A 1 346 ? 23.234 -23.969 -11.195 1 97.31 346 LEU A C 1
ATOM 2813 O O . LEU A 1 346 ? 23.797 -23.156 -11.922 1 97.31 346 LEU A O 1
ATOM 2817 N N . ARG A 1 347 ? 23.469 -25.234 -11.25 1 97.44 347 ARG A N 1
ATOM 2818 C CA . ARG A 1 347 ? 24.328 -25.797 -12.289 1 97.44 347 ARG A CA 1
ATOM 2819 C C . ARG A 1 347 ? 23.797 -25.5 -13.68 1 97.44 347 ARG A C 1
ATOM 2821 O O . ARG A 1 347 ? 24.547 -25.125 -14.578 1 97.44 347 ARG A O 1
ATOM 2828 N N . LEU A 1 348 ? 22.516 -25.703 -13.828 1 97.94 348 LEU A N 1
ATOM 2829 C CA . LEU A 1 348 ? 21.859 -25.422 -15.102 1 97.94 348 LEU A CA 1
ATOM 2830 C C . LEU A 1 348 ? 22.062 -23.969 -15.516 1 97.94 348 LEU A C 1
ATOM 2832 O O . LEU A 1 348 ? 22.328 -23.688 -16.688 1 97.94 348 LEU A O 1
ATOM 2836 N N . LEU A 1 349 ? 21.969 -23.016 -14.578 1 98.12 349 LEU A N 1
ATOM 2837 C CA . LEU A 1 349 ? 22.156 -21.594 -14.844 1 98.12 349 LEU A CA 1
ATOM 2838 C C . LEU A 1 349 ? 23.609 -21.297 -15.211 1 98.12 349 LEU A C 1
ATOM 2840 O O . LEU A 1 349 ? 23.875 -20.578 -16.188 1 98.12 349 LEU A O 1
ATOM 2844 N N . LYS A 1 350 ? 24.5 -21.859 -14.492 1 97.19 350 LYS A N 1
ATOM 2845 C CA . LYS A 1 350 ? 25.922 -21.578 -14.68 1 97.19 350 LYS A CA 1
ATOM 2846 C C . LYS A 1 350 ? 26.453 -22.203 -15.969 1 97.19 350 LYS A C 1
ATOM 2848 O O . LYS A 1 350 ? 27.172 -21.562 -16.734 1 97.19 350 LYS A O 1
ATOM 2853 N N . GLU A 1 351 ? 26.062 -23.438 -16.234 1 97.25 351 GLU A N 1
ATOM 2854 C CA . GLU A 1 351 ? 26.672 -24.203 -17.312 1 97.25 351 GLU A CA 1
ATOM 2855 C C . GLU A 1 351 ? 25.922 -24 -18.625 1 97.25 351 GLU A C 1
ATOM 2857 O O . GLU A 1 351 ? 26.516 -23.969 -19.688 1 97.25 351 GLU A O 1
ATOM 2862 N N . LYS A 1 352 ? 24.625 -23.859 -18.5 1 97.5 352 LYS A N 1
ATOM 2863 C CA . LYS A 1 352 ? 23.828 -23.828 -19.719 1 97.5 352 LYS A CA 1
ATOM 2864 C C . LYS A 1 352 ? 23.125 -22.484 -19.891 1 97.5 352 LYS A C 1
ATOM 2866 O O . LYS A 1 352 ? 22.469 -22.25 -20.906 1 97.5 352 LYS A O 1
ATOM 2871 N N . LYS A 1 353 ? 23.203 -21.594 -18.906 1 97.75 353 LYS A N 1
ATOM 2872 C CA . LYS A 1 353 ? 22.562 -20.281 -18.938 1 97.75 353 LYS A CA 1
ATOM 2873 C C . LYS A 1 353 ? 21.031 -20.406 -19 1 97.75 353 LYS A C 1
ATOM 2875 O O . LYS A 1 353 ? 20.375 -19.703 -19.75 1 97.75 353 LYS A O 1
ATOM 2880 N N . ILE A 1 354 ? 20.531 -21.406 -18.328 1 98.44 354 ILE A N 1
ATOM 2881 C CA . ILE A 1 354 ? 19.094 -21.609 -18.219 1 98.44 354 ILE A CA 1
ATOM 2882 C C . ILE A 1 354 ? 18.641 -21.406 -16.766 1 98.44 354 ILE A C 1
ATOM 2884 O O . ILE A 1 354 ? 19.141 -22.078 -15.859 1 98.44 354 ILE A O 1
ATOM 2888 N N . TYR A 1 355 ? 17.766 -20.5 -16.594 1 98.31 355 TYR A N 1
ATOM 2889 C CA . TYR A 1 355 ? 17.281 -20.141 -15.258 1 98.31 355 TYR A CA 1
ATOM 2890 C C . TYR A 1 355 ? 15.93 -20.781 -14.984 1 98.31 355 TYR A C 1
ATOM 2892 O O . TYR A 1 355 ? 14.969 -20.562 -15.727 1 98.31 355 TYR A O 1
ATOM 2900 N N . VAL A 1 356 ? 15.828 -21.672 -14.008 1 98.5 356 VAL A N 1
ATOM 2901 C CA . VAL A 1 356 ? 14.594 -22.312 -13.57 1 98.5 356 VAL A CA 1
ATOM 2902 C C . VAL A 1 356 ? 14.422 -22.141 -12.07 1 98.5 356 VAL A C 1
ATOM 2904 O O . VAL A 1 356 ? 15.375 -21.812 -11.359 1 98.5 356 VAL A O 1
ATOM 2907 N N . HIS A 1 357 ? 13.172 -22.312 -11.602 1 97.62 357 HIS A N 1
ATOM 2908 C CA . HIS A 1 357 ? 12.945 -22.281 -10.156 1 97.62 357 HIS A CA 1
ATOM 2909 C C . HIS A 1 357 ? 13.117 -23.672 -9.547 1 97.62 357 HIS A C 1
ATOM 2911 O O . HIS A 1 357 ? 12.5 -24.641 -10.008 1 97.62 357 HIS A O 1
ATOM 2917 N N . PRO A 1 358 ? 13.945 -23.766 -8.516 1 96.81 358 PRO A N 1
ATOM 2918 C CA . PRO A 1 358 ? 13.898 -25.016 -7.758 1 96.81 358 PRO A CA 1
ATOM 2919 C C . PRO A 1 358 ? 12.562 -25.203 -7.043 1 96.81 358 PRO A C 1
ATOM 2921 O O . PRO A 1 358 ? 11.969 -24.25 -6.543 1 96.81 358 PRO A O 1
ATOM 2924 N N . GLY A 1 359 ? 12.102 -26.391 -7.004 1 96.06 359 GLY A N 1
ATOM 2925 C CA . GLY A 1 359 ? 10.812 -26.703 -6.398 1 96.06 359 GLY A CA 1
ATOM 2926 C C . GLY A 1 359 ? 10.75 -26.375 -4.922 1 96.06 359 GLY A C 1
ATOM 2927 O O . GLY A 1 359 ? 9.68 -26.047 -4.398 1 96.06 359 GLY A O 1
ATOM 2928 N N . GLU A 1 360 ? 11.836 -26.375 -4.289 1 93.38 360 GLU A N 1
ATOM 2929 C CA . GLU A 1 360 ? 11.898 -26.156 -2.848 1 93.38 360 GLU A CA 1
ATOM 2930 C C . GLU A 1 360 ? 11.398 -24.766 -2.482 1 93.38 360 GLU A C 1
ATOM 2932 O O . GLU A 1 360 ? 10.836 -24.562 -1.401 1 93.38 360 GLU A O 1
ATOM 2937 N N . ILE A 1 361 ? 11.508 -23.797 -3.361 1 93.94 361 ILE A N 1
ATOM 2938 C CA . ILE A 1 361 ? 11.094 -22.422 -3.09 1 93.94 361 ILE A CA 1
ATOM 2939 C C . ILE A 1 361 ? 9.578 -22.359 -2.91 1 93.94 361 ILE A C 1
ATOM 2941 O O . ILE A 1 361 ? 9.062 -21.469 -2.246 1 93.94 361 ILE A O 1
ATOM 2945 N N . PHE A 1 362 ? 8.867 -23.359 -3.418 1 96.81 362 PHE A N 1
ATOM 2946 C CA . PHE A 1 362 ? 7.406 -23.375 -3.371 1 96.81 362 PHE A CA 1
ATOM 2947 C C . PHE A 1 362 ? 6.914 -24.281 -2.246 1 96.81 362 PHE A C 1
ATOM 2949 O O . PHE A 1 362 ? 5.707 -24.469 -2.078 1 96.81 362 PHE A O 1
ATOM 2956 N N . GLY A 1 363 ? 7.785 -24.906 -1.574 1 95 363 GLY A N 1
ATOM 2957 C CA . GLY A 1 363 ? 7.422 -25.688 -0.406 1 95 363 GLY A CA 1
ATOM 2958 C C . GLY A 1 363 ? 7.09 -27.141 -0.738 1 95 363 GLY A C 1
ATOM 2959 O O . GLY A 1 363 ? 6.363 -27.797 0.005 1 95 363 GLY A O 1
ATOM 2960 N N . PHE A 1 364 ? 7.559 -27.641 -1.869 1 94.5 364 PHE A N 1
ATOM 2961 C CA . PHE A 1 364 ? 7.363 -29.047 -2.164 1 94.5 364 PHE A CA 1
ATOM 2962 C C . PHE A 1 364 ? 8.008 -29.922 -1.095 1 94.5 364 PHE A C 1
ATOM 2964 O O . PHE A 1 364 ? 9.07 -29.578 -0.564 1 94.5 364 PHE A O 1
ATOM 2971 N N . PRO A 1 365 ? 7.336 -30.984 -0.762 1 85.75 365 PRO A N 1
ATOM 2972 C CA . PRO A 1 365 ? 7.941 -31.859 0.245 1 85.75 365 PRO A CA 1
ATOM 2973 C C . PRO A 1 365 ? 9.281 -32.438 -0.202 1 85.75 365 PRO A C 1
ATOM 2975 O O . PRO A 1 365 ? 9.469 -32.719 -1.385 1 85.75 365 PRO A O 1
ATOM 2978 N N . LYS A 1 366 ? 10.109 -32.531 0.759 1 83 366 LYS A N 1
ATOM 2979 C CA . LYS A 1 366 ? 11.398 -33.156 0.479 1 83 366 LYS A CA 1
ATOM 2980 C C . LYS A 1 366 ? 11.25 -34.656 0.329 1 83 366 LYS A C 1
ATOM 2982 O O . LYS A 1 366 ? 10.695 -35.344 1.207 1 83 366 LYS A O 1
ATOM 2987 N N . GLU A 1 367 ? 11.422 -35.125 -0.836 1 83.5 367 GLU A N 1
ATOM 2988 C CA . GLU A 1 367 ? 11.445 -36.531 -1.107 1 83.5 367 GLU A CA 1
ATOM 2989 C C . GLU A 1 367 ? 12.859 -37.031 -1.459 1 83.5 367 GLU A C 1
ATOM 2991 O O . GLU A 1 367 ? 13.602 -36.312 -2.139 1 83.5 367 GLU A O 1
ATOM 2996 N N . LYS A 1 368 ? 13.148 -38.188 -0.945 1 84.56 368 LYS A N 1
ATOM 2997 C CA . LYS A 1 368 ? 14.484 -38.719 -1.183 1 84.56 368 LYS A CA 1
ATOM 2998 C C . LYS A 1 368 ? 14.734 -38.938 -2.672 1 84.56 368 LYS A C 1
ATOM 3000 O O . LYS A 1 368 ? 13.906 -39.531 -3.367 1 84.56 368 LYS A O 1
ATOM 3005 N N . ASN A 1 369 ? 15.758 -38.375 -3.184 1 90.56 369 ASN A N 1
ATOM 3006 C CA . ASN A 1 369 ? 16.328 -38.594 -4.508 1 90.56 369 ASN A CA 1
ATOM 3007 C C . ASN A 1 369 ? 15.406 -38.094 -5.605 1 90.56 369 ASN A C 1
ATOM 3009 O O . ASN A 1 369 ? 15.508 -38.5 -6.758 1 90.56 369 ASN A O 1
ATOM 3013 N N . LEU A 1 370 ? 14.367 -37.281 -5.234 1 94.44 370 LEU A N 1
ATOM 3014 C CA . LEU A 1 370 ? 13.5 -36.688 -6.242 1 94.44 370 LEU A CA 1
ATOM 3015 C C . LEU A 1 370 ? 13.617 -35.156 -6.227 1 94.44 370 LEU A C 1
ATOM 3017 O O . LEU A 1 370 ? 13.578 -34.562 -5.164 1 94.44 370 LEU A O 1
ATOM 3021 N N . GLY A 1 371 ? 13.82 -34.625 -7.348 1 96.44 371 GLY A N 1
ATOM 3022 C CA . GLY A 1 371 ? 13.875 -33.188 -7.477 1 96.44 371 GLY A CA 1
ATOM 3023 C C . GLY A 1 371 ? 12.797 -32.625 -8.391 1 96.44 371 GLY A C 1
ATOM 3024 O O . GLY A 1 371 ? 12.297 -33.312 -9.273 1 96.44 371 GLY A O 1
ATOM 3025 N N . ARG A 1 372 ? 12.523 -31.391 -8.133 1 97.5 372 ARG A N 1
ATOM 3026 C CA . ARG A 1 372 ? 11.539 -30.688 -8.938 1 97.5 372 ARG A CA 1
ATOM 3027 C C . ARG A 1 372 ? 12.07 -29.328 -9.414 1 97.5 372 ARG A C 1
ATOM 3029 O O . ARG A 1 372 ? 12.797 -28.656 -8.68 1 97.5 372 ARG A O 1
ATOM 3036 N N . ILE A 1 373 ? 11.703 -28.969 -10.594 1 98.06 373 ILE A N 1
ATOM 3037 C CA . ILE A 1 373 ? 11.914 -27.609 -11.094 1 98.06 373 ILE A CA 1
ATOM 3038 C C . ILE A 1 373 ? 10.602 -27.047 -11.633 1 98.06 373 ILE A C 1
ATOM 3040 O O . ILE A 1 373 ? 9.734 -27.797 -12.078 1 98.06 373 ILE A O 1
ATOM 3044 N N . VAL A 1 374 ? 10.438 -25.797 -11.5 1 98.5 374 VAL A N 1
ATOM 3045 C CA . VAL A 1 374 ? 9.219 -25.094 -11.898 1 98.5 374 VAL A CA 1
ATOM 3046 C C . VAL A 1 374 ? 9.516 -24.156 -13.055 1 98.5 374 VAL A C 1
ATOM 3048 O O . VAL A 1 374 ? 10.43 -23.328 -12.977 1 98.5 374 VAL A O 1
ATOM 3051 N N . LEU A 1 375 ? 8.773 -24.266 -14.102 1 98.62 375 LEU A N 1
ATOM 3052 C CA . LEU A 1 375 ? 8.961 -23.469 -15.312 1 98.62 375 LEU A CA 1
ATOM 3053 C C . LEU A 1 375 ? 7.754 -22.578 -15.562 1 98.62 375 LEU A C 1
ATOM 3055 O O . LEU A 1 375 ? 6.609 -22.984 -15.352 1 98.62 375 LEU A O 1
ATOM 3059 N N . SER A 1 376 ? 8.039 -21.422 -16.078 1 98.56 376 SER A N 1
ATOM 3060 C CA . SER A 1 376 ? 6.984 -20.5 -16.469 1 98.56 376 SER A CA 1
ATOM 3061 C C . SER A 1 376 ? 6.461 -20.812 -17.875 1 98.56 376 SER A C 1
ATOM 3063 O O . SER A 1 376 ? 7.242 -20.969 -18.812 1 98.56 376 SER A O 1
ATOM 3065 N N . LEU A 1 377 ? 5.176 -20.828 -17.984 1 98.44 377 LEU A N 1
ATOM 3066 C CA . LEU A 1 377 ? 4.527 -21.094 -19.266 1 98.44 377 LEU A CA 1
ATOM 3067 C C . LEU A 1 377 ? 4.297 -19.797 -20.031 1 98.44 377 LEU A C 1
ATOM 3069 O O . LEU A 1 377 ? 3.852 -19.828 -21.188 1 98.44 377 LEU A O 1
ATOM 3073 N N . LEU A 1 378 ? 4.645 -18.656 -19.422 1 98.25 378 LEU A N 1
ATOM 3074 C CA . LEU A 1 378 ? 4.543 -17.359 -20.062 1 98.25 378 LEU A CA 1
ATOM 3075 C C . LEU A 1 378 ? 5.734 -17.109 -20.984 1 98.25 378 LEU A C 1
ATOM 3077 O O . LEU A 1 378 ? 5.707 -16.188 -21.812 1 98.25 378 LEU A O 1
ATOM 3081 N N . THR A 1 379 ? 6.785 -17.891 -20.844 1 98.31 379 THR A N 1
ATOM 3082 C CA . THR A 1 379 ? 8.047 -17.703 -21.562 1 98.31 379 THR A CA 1
ATOM 3083 C C . THR A 1 379 ? 7.82 -17.75 -23.078 1 98.31 379 THR A C 1
ATOM 3085 O O . THR A 1 379 ? 7.086 -18.609 -23.578 1 98.31 379 THR A O 1
ATOM 3088 N N . PRO A 1 380 ? 8.422 -16.812 -23.766 1 98 380 PRO A N 1
ATOM 3089 C CA . PRO A 1 380 ? 8.328 -16.906 -25.234 1 98 380 PRO A CA 1
ATOM 3090 C C . PRO A 1 380 ? 8.688 -18.297 -25.75 1 98 380 PRO A C 1
ATOM 3092 O O . PRO A 1 380 ? 9.609 -18.938 -25.25 1 98 380 PRO A O 1
ATOM 3095 N N . THR A 1 381 ? 7.988 -18.719 -26.75 1 97.75 381 THR A N 1
ATOM 3096 C CA . THR A 1 381 ? 8 -20.109 -27.188 1 97.75 381 THR A CA 1
ATOM 3097 C C . THR A 1 381 ? 9.414 -20.531 -27.578 1 97.75 381 THR A C 1
ATOM 3099 O O . THR A 1 381 ? 9.852 -21.625 -27.203 1 97.75 381 THR A O 1
ATOM 3102 N N . GLU A 1 382 ? 10.125 -19.672 -28.281 1 97.5 382 GLU A N 1
ATOM 3103 C CA . GLU A 1 382 ? 11.469 -20.031 -28.719 1 97.5 382 GLU A CA 1
ATOM 3104 C C . GLU A 1 382 ? 12.391 -20.266 -27.531 1 97.5 382 GLU A C 1
ATOM 3106 O O . GLU A 1 382 ? 13.148 -21.234 -27.5 1 97.5 382 GLU A O 1
ATOM 3111 N N . THR A 1 383 ? 12.32 -19.359 -26.609 1 97.75 383 THR A N 1
ATOM 3112 C CA . THR A 1 383 ? 13.125 -19.484 -25.391 1 97.75 383 THR A CA 1
ATOM 3113 C C . THR A 1 383 ? 12.727 -20.719 -24.594 1 97.75 383 THR A C 1
ATOM 3115 O O . THR A 1 383 ? 13.586 -21.438 -24.094 1 97.75 383 THR A O 1
ATOM 3118 N N . PHE A 1 384 ? 11.445 -20.953 -24.516 1 98.38 384 PHE A N 1
ATOM 3119 C CA . PHE A 1 384 ? 10.922 -22.094 -23.781 1 98.38 384 PHE A CA 1
ATOM 3120 C C . PHE A 1 384 ? 11.383 -23.406 -24.406 1 98.38 384 PHE A C 1
ATOM 3122 O O . PHE A 1 384 ? 11.875 -24.297 -23.719 1 98.38 384 PHE A O 1
ATOM 3129 N N . GLU A 1 385 ? 11.25 -23.484 -25.688 1 98 385 GLU A N 1
ATOM 3130 C CA . GLU A 1 385 ? 11.602 -24.703 -26.422 1 98 385 GLU A CA 1
ATOM 3131 C C . GLU A 1 385 ? 13.094 -25.016 -26.297 1 98 385 GLU A C 1
ATOM 3133 O O . GLU A 1 385 ? 13.477 -26.156 -26.047 1 98 385 GLU A O 1
ATOM 3138 N N . PHE A 1 386 ? 13.859 -23.984 -26.422 1 97.44 386 PHE A N 1
ATOM 3139 C CA . PHE A 1 386 ? 15.297 -24.188 -26.266 1 97.44 386 PHE A CA 1
ATOM 3140 C C . PHE A 1 386 ? 15.641 -24.688 -24.875 1 97.44 386 PHE A C 1
ATOM 3142 O O . PHE A 1 386 ? 16.375 -25.672 -24.719 1 97.44 386 PHE A O 1
ATOM 3149 N N . GLY A 1 387 ? 15.148 -23.969 -23.875 1 97.5 387 GLY A N 1
ATOM 3150 C CA . GLY A 1 387 ? 15.422 -24.344 -22.5 1 97.5 387 GLY A CA 1
ATOM 3151 C C . GLY A 1 387 ? 14.977 -25.766 -22.172 1 97.5 387 GLY A C 1
ATOM 3152 O O . GLY A 1 387 ? 15.719 -26.531 -21.547 1 97.5 387 GLY A O 1
ATOM 3153 N N . VAL A 1 388 ? 13.836 -26.141 -22.641 1 96.75 388 VAL A N 1
ATOM 3154 C CA . VAL A 1 388 ? 13.281 -27.469 -22.359 1 96.75 388 VAL A CA 1
ATOM 3155 C C . VAL A 1 388 ? 14.133 -28.531 -23.047 1 96.75 388 VAL A C 1
ATOM 3157 O O . VAL A 1 388 ? 14.406 -29.578 -22.453 1 96.75 388 VAL A O 1
ATOM 3160 N N . LYS A 1 389 ? 14.547 -28.312 -24.234 1 95.69 389 LYS A N 1
ATOM 3161 C CA . LYS A 1 389 ? 15.383 -29.266 -24.953 1 95.69 389 LYS A CA 1
ATOM 3162 C C . LYS A 1 389 ? 16.703 -29.5 -24.219 1 95.69 389 LYS A C 1
ATOM 3164 O O . LYS A 1 389 ? 17.188 -30.625 -24.172 1 95.69 389 LYS A O 1
ATOM 3169 N N . GLU A 1 390 ? 17.219 -28.484 -23.656 1 95.31 390 GLU A N 1
ATOM 3170 C CA . GLU A 1 390 ? 18.469 -28.609 -22.922 1 95.31 390 GLU A CA 1
ATOM 3171 C C . GLU A 1 390 ? 18.281 -29.391 -21.625 1 95.31 390 GLU A C 1
ATOM 3173 O O . GLU A 1 390 ? 19.203 -30.047 -21.141 1 95.31 390 GLU A O 1
ATOM 3178 N N . ILE A 1 391 ? 17.156 -29.281 -21.031 1 96 391 ILE A N 1
ATOM 3179 C CA . ILE A 1 391 ? 16.844 -29.938 -19.766 1 96 391 ILE A CA 1
ATOM 3180 C C . ILE A 1 391 ? 16.562 -31.422 -20 1 96 391 ILE A C 1
ATOM 3182 O O . ILE A 1 391 ? 16.984 -32.281 -19.219 1 96 391 ILE A O 1
ATOM 3186 N N . LEU A 1 392 ? 15.875 -31.672 -21.062 1 92.12 392 LEU A N 1
ATOM 3187 C CA . LEU A 1 392 ? 15.438 -33.031 -21.328 1 92.12 392 LEU A CA 1
ATOM 3188 C C . LEU A 1 392 ? 16.578 -33.875 -21.922 1 92.12 392 LEU A C 1
ATOM 3190 O O . LEU A 1 392 ? 16.672 -35.062 -21.672 1 92.12 392 LEU A O 1
ATOM 3194 N N . MET B 1 1 ? -22.578 -23.406 21.953 1 33.25 1 MET B N 1
ATOM 3195 C CA . MET B 1 1 ? -22.609 -22.828 20.609 1 33.25 1 MET B CA 1
ATOM 3196 C C . MET B 1 1 ? -21.297 -22.109 20.297 1 33.25 1 MET B C 1
ATOM 3198 O O . MET B 1 1 ? -20.891 -21.219 21.047 1 33.25 1 MET B O 1
ATOM 3202 N N . LYS B 1 2 ? -20.25 -22.734 19.734 1 44.28 2 LYS B N 1
ATOM 3203 C CA . LYS B 1 2 ? -18.906 -22.234 19.484 1 44.28 2 LYS B CA 1
ATOM 3204 C C . LYS B 1 2 ? -18.953 -20.766 19.062 1 44.28 2 LYS B C 1
ATOM 3206 O O . LYS B 1 2 ? -19.797 -20.359 18.266 1 44.28 2 LYS B O 1
ATOM 3211 N N . GLU B 1 3 ? -18.391 -19.875 19.672 1 51.56 3 GLU B N 1
ATOM 3212 C CA . GLU B 1 3 ? -18.234 -18.438 19.609 1 51.56 3 GLU B CA 1
ATOM 3213 C C . GLU B 1 3 ? -18 -17.969 18.172 1 51.56 3 GLU B C 1
ATOM 3215 O O . GLU B 1 3 ? -17.531 -18.75 17.328 1 51.56 3 GLU B O 1
ATOM 3220 N N . SER B 1 4 ? -18.516 -16.703 17.844 1 64.31 4 SER B N 1
ATOM 3221 C CA . SER B 1 4 ? -18.422 -15.734 16.75 1 64.31 4 SER B CA 1
ATOM 3222 C C . SER B 1 4 ? -17.016 -15.672 16.188 1 64.31 4 SER B C 1
ATOM 3224 O O . SER B 1 4 ? -16.047 -15.953 16.891 1 64.31 4 SER B O 1
ATOM 3226 N N . PHE B 1 5 ? -16.797 -15.875 14.875 1 75 5 PHE B N 1
ATOM 3227 C CA . PHE B 1 5 ? -15.516 -15.703 14.18 1 75 5 PHE B CA 1
ATOM 3228 C C . PHE B 1 5 ? -14.664 -14.641 14.875 1 75 5 PHE B C 1
ATOM 3230 O O . PHE B 1 5 ? -15.18 -13.609 15.305 1 75 5 PHE B O 1
ATOM 3237 N N . ARG B 1 6 ? -13.453 -15.117 15.156 1 84.31 6 ARG B N 1
ATOM 3238 C CA . ARG B 1 6 ? -12.547 -14.273 15.922 1 84.31 6 ARG B CA 1
ATOM 3239 C C . ARG B 1 6 ? -11.828 -13.281 15.016 1 84.31 6 ARG B C 1
ATOM 3241 O O . ARG B 1 6 ? -11.375 -13.641 13.93 1 84.31 6 ARG B O 1
ATOM 3248 N N . PHE B 1 7 ? -11.867 -12 15.328 1 93.06 7 PHE B N 1
ATOM 3249 C CA . PHE B 1 7 ? -11.102 -10.922 14.711 1 93.06 7 PHE B CA 1
ATOM 3250 C C . PHE B 1 7 ? -9.891 -10.562 15.562 1 93.06 7 PHE B C 1
ATOM 3252 O O . PHE B 1 7 ? -9.805 -10.969 16.719 1 93.06 7 PHE B O 1
ATOM 3259 N N . SER B 1 8 ? -8.93 -9.922 14.938 1 93 8 SER B N 1
ATOM 3260 C CA . SER B 1 8 ? -7.77 -9.453 15.68 1 93 8 SER B CA 1
ATOM 3261 C C . SER B 1 8 ? -8.172 -8.469 16.781 1 93 8 SER B C 1
ATOM 3263 O O . SER B 1 8 ? -9.227 -7.832 16.688 1 93 8 SER B O 1
ATOM 3265 N N . SER B 1 9 ? -7.359 -8.328 17.766 1 88 9 SER B N 1
ATOM 3266 C CA . SER B 1 9 ? -7.617 -7.422 18.875 1 88 9 SER B CA 1
ATOM 3267 C C . SER B 1 9 ? -7 -6.047 18.625 1 88 9 SER B C 1
ATOM 3269 O O . SER B 1 9 ? -7 -5.188 19.5 1 88 9 SER B O 1
ATOM 3271 N N . ARG B 1 10 ? -6.445 -5.91 17.469 1 82.69 10 ARG B N 1
ATOM 3272 C CA . ARG B 1 10 ? -5.793 -4.648 17.125 1 82.69 10 ARG B CA 1
ATOM 3273 C C . ARG B 1 10 ? -6.781 -3.49 17.172 1 82.69 10 ARG B C 1
ATOM 3275 O O . ARG B 1 10 ? -6.391 -2.342 17.391 1 82.69 10 ARG B O 1
ATOM 3282 N N . PHE B 1 11 ? -8.008 -3.779 16.891 1 72.5 11 PHE B N 1
ATOM 3283 C CA . PHE B 1 11 ? -9.016 -2.756 16.641 1 72.5 11 PHE B CA 1
ATOM 3284 C C . PHE B 1 11 ? -9.828 -2.473 17.906 1 72.5 11 PHE B C 1
ATOM 3286 O O . PHE B 1 11 ? -10.891 -1.857 17.844 1 72.5 11 PHE B O 1
ATOM 3293 N N . SER B 1 12 ? -9.25 -2.492 19.125 1 62.16 12 SER B N 1
ATOM 3294 C CA . SER B 1 12 ? -10.086 -2.232 20.281 1 62.16 12 SER B CA 1
ATOM 3295 C C . SER B 1 12 ? -10.836 -0.91 20.141 1 62.16 12 SER B C 1
ATOM 3297 O O . SER B 1 12 ? -10.484 0.081 20.781 1 62.16 12 SER B O 1
ATOM 3299 N N . PHE B 1 13 ? -11.219 -0.678 18.938 1 56.62 13 PHE B N 1
ATOM 3300 C CA . PHE B 1 13 ? -11.875 0.622 18.859 1 56.62 13 PHE B CA 1
ATOM 3301 C C . PHE B 1 13 ? -13.297 0.543 19.391 1 56.62 13 PHE B C 1
ATOM 3303 O O . PHE B 1 13 ? -13.922 -0.518 19.359 1 56.62 13 PHE B O 1
ATOM 3310 N N . GLN B 1 14 ? -13.578 1.477 20.234 1 51.88 14 GLN B N 1
ATOM 3311 C CA . GLN B 1 14 ? -14.914 1.665 20.797 1 51.88 14 GLN B CA 1
ATOM 3312 C C . GLN B 1 14 ? -15.977 1.633 19.688 1 51.88 14 GLN B C 1
ATOM 3314 O O . GLN B 1 14 ? -15.836 2.305 18.672 1 51.88 14 GLN B O 1
ATOM 3319 N N . GLU B 1 15 ? -16.719 0.639 19.844 1 53.34 15 GLU B N 1
ATOM 3320 C CA . GLU B 1 15 ? -17.922 0.479 19 1 53.34 15 GLU B CA 1
ATOM 3321 C C . GLU B 1 15 ? -18.766 1.748 19 1 53.34 15 GLU B C 1
ATOM 3323 O O . GLU B 1 15 ? -18.859 2.434 20.016 1 53.34 15 GLU B O 1
ATOM 3328 N N . GLY B 1 16 ? -18.984 2.385 17.891 1 53.84 16 GLY B N 1
ATOM 3329 C CA . GLY B 1 16 ? -19.953 3.451 17.75 1 53.84 16 GLY B CA 1
ATOM 3330 C C . GLY B 1 16 ? -19.516 4.547 16.797 1 53.84 16 GLY B C 1
ATOM 3331 O O . GLY B 1 16 ? -18.328 4.734 16.578 1 53.84 16 GLY B O 1
ATOM 3332 N N . GLU B 1 17 ? -20.422 4.789 15.977 1 59.28 17 GLU B N 1
ATOM 3333 C CA . GLU B 1 17 ? -20.25 5.875 15.023 1 59.28 17 GLU B CA 1
ATOM 3334 C C . GLU B 1 17 ? -19.969 7.195 15.734 1 59.28 17 GLU B C 1
ATOM 3336 O O . GLU B 1 17 ? -20.641 7.539 16.703 1 59.28 17 GLU B O 1
ATOM 3341 N N . ASN B 1 18 ? -18.688 7.809 15.367 1 79.69 18 ASN B N 1
ATOM 3342 C CA . ASN B 1 18 ? -18.391 9.18 15.758 1 79.69 18 ASN B CA 1
ATOM 3343 C C . ASN B 1 18 ? -19.594 10.102 15.5 1 79.69 18 ASN B C 1
ATOM 3345 O O . ASN B 1 18 ? -20.219 10.031 14.445 1 79.69 18 ASN B O 1
ATOM 3349 N N . GLU B 1 19 ? -20.125 10.711 16.547 1 86.88 19 GLU B N 1
ATOM 3350 C CA . GLU B 1 19 ? -21.297 11.586 16.453 1 86.88 19 GLU B CA 1
ATOM 3351 C C . GLU B 1 19 ? -21.188 12.539 15.258 1 86.88 19 GLU B C 1
ATOM 3353 O O . GLU B 1 19 ? -22.172 12.836 14.594 1 86.88 19 GLU B O 1
ATOM 3358 N N . PHE B 1 20 ? -20 13.008 15 1 93.19 20 PHE B N 1
ATOM 3359 C CA . PHE B 1 20 ? -19.781 13.867 13.844 1 93.19 20 PHE B CA 1
ATOM 3360 C C . PHE B 1 20 ? -20.156 13.156 12.555 1 93.19 20 PHE B C 1
ATOM 3362 O O . PHE B 1 20 ? -20.875 13.703 11.719 1 93.19 20 PHE B O 1
ATOM 3369 N N . SER B 1 21 ? -19.672 11.938 12.484 1 88.75 21 SER B N 1
ATOM 3370 C CA . SER B 1 21 ? -19.906 11.156 11.273 1 88.75 21 SER B CA 1
ATOM 3371 C C . SER B 1 21 ? -21.391 10.906 11.055 1 88.75 21 SER B C 1
ATOM 3373 O O . SER B 1 21 ? -21.875 10.945 9.922 1 88.75 21 SER B O 1
ATOM 3375 N N . LYS B 1 22 ? -22.062 10.633 12.117 1 90.69 22 LYS B N 1
ATOM 3376 C CA . LYS B 1 22 ? -23.516 10.391 12.039 1 90.69 22 LYS B CA 1
ATOM 3377 C C . LYS B 1 22 ? -24.25 11.617 11.523 1 90.69 22 LYS B C 1
ATOM 3379 O O . LYS B 1 22 ? -25.078 11.516 10.625 1 90.69 22 LYS B O 1
ATOM 3384 N N . ILE B 1 23 ? -23.906 12.734 12.039 1 94.81 23 ILE B N 1
ATOM 3385 C CA . ILE B 1 23 ? -24.562 13.977 11.656 1 94.81 23 ILE B CA 1
ATOM 3386 C C . ILE B 1 23 ? -24.25 14.312 10.203 1 94.81 23 ILE B C 1
ATOM 3388 O O . ILE B 1 23 ? -25.141 14.656 9.43 1 94.81 23 ILE B O 1
ATOM 3392 N N . LEU B 1 24 ? -23.031 14.172 9.867 1 94.25 24 LEU B N 1
ATOM 3393 C CA . LEU B 1 24 ? -22.609 14.5 8.508 1 94.25 24 LEU B CA 1
ATOM 3394 C C . LEU B 1 24 ? -23.25 13.555 7.5 1 94.25 24 LEU B C 1
ATOM 3396 O O . LEU B 1 24 ? -23.594 13.969 6.391 1 94.25 24 LEU B O 1
ATOM 3400 N N . SER B 1 25 ? -23.328 12.328 7.898 1 91.31 25 SER B N 1
ATOM 3401 C CA . SER B 1 25 ? -24.031 11.367 7.039 1 91.31 25 SER B CA 1
ATOM 3402 C C . SER B 1 25 ? -25.484 11.758 6.84 1 91.31 25 SER B C 1
ATOM 3404 O O . SER B 1 25 ? -26.016 11.648 5.73 1 91.31 25 SER B O 1
ATOM 3406 N N . GLU B 1 26 ? -26.078 12.148 7.844 1 94.06 26 GLU B N 1
ATOM 3407 C CA . GLU B 1 26 ? -27.469 12.625 7.773 1 94.06 26 GLU B CA 1
ATOM 3408 C C . GLU B 1 26 ? -27.578 13.859 6.891 1 94.06 26 GLU B C 1
ATOM 3410 O O . GLU B 1 26 ? -28.516 13.984 6.102 1 94.06 26 GLU B O 1
ATOM 3415 N N . TYR B 1 27 ? -26.641 14.805 7.105 1 95.62 27 TYR B N 1
ATOM 3416 C CA . TYR B 1 27 ? -26.625 16 6.273 1 95.62 27 TYR B CA 1
ATOM 3417 C C . TYR B 1 27 ? -26.5 15.641 4.797 1 95.62 27 TYR B C 1
ATOM 3419 O O . TYR B 1 27 ? -27.219 16.188 3.959 1 95.62 27 TYR B O 1
ATOM 3427 N N . LYS B 1 28 ? -25.688 14.695 4.516 1 91.06 28 LYS B N 1
ATOM 3428 C CA . LYS B 1 28 ? -25.484 14.258 3.137 1 91.06 28 LYS B CA 1
ATOM 3429 C C . LYS B 1 28 ? -26.734 13.594 2.578 1 91.06 28 LYS B C 1
ATOM 3431 O O . LYS B 1 28 ? -27.172 13.906 1.468 1 91.06 28 LYS B O 1
ATOM 3436 N N . LYS B 1 29 ? -27.297 12.734 3.322 1 93.25 29 LYS B N 1
ATOM 3437 C CA . LYS B 1 29 ? -28.5 12.008 2.916 1 93.25 29 LYS B CA 1
ATOM 3438 C C . LYS B 1 29 ? -29.656 12.961 2.645 1 93.25 29 LYS B C 1
ATOM 3440 O O . LYS B 1 29 ? -30.438 12.758 1.704 1 93.25 29 LYS B O 1
ATOM 3445 N N . ASN B 1 30 ? -29.719 13.953 3.408 1 96.06 30 ASN B N 1
ATOM 3446 C CA . ASN B 1 30 ? -30.844 14.875 3.32 1 96.06 30 ASN B CA 1
ATOM 3447 C C . ASN B 1 30 ? -30.484 16.125 2.529 1 96.06 30 ASN B C 1
ATOM 3449 O O . ASN B 1 30 ? -31.25 17.094 2.49 1 96.06 30 ASN B O 1
ATOM 3453 N N . GLN B 1 31 ? -29.312 16.172 2.055 1 95.12 31 GLN B N 1
ATOM 3454 C CA . GLN B 1 31 ? -28.828 17.281 1.223 1 95.12 31 GLN B CA 1
ATOM 3455 C C . GLN B 1 31 ? -28.844 18.594 1.992 1 95.12 31 GLN B C 1
ATOM 3457 O O . GLN B 1 31 ? -29.328 19.609 1.486 1 95.12 31 GLN B O 1
ATOM 3462 N N . ILE B 1 32 ? -28.5 18.453 3.229 1 96 32 ILE B N 1
ATOM 3463 C CA . ILE B 1 32 ? -28.344 19.641 4.059 1 96 32 ILE B CA 1
ATOM 3464 C C . ILE B 1 32 ? -26.953 20.234 3.865 1 96 32 ILE B C 1
ATOM 3466 O O . ILE B 1 32 ? -25.938 19.547 4.043 1 96 32 ILE B O 1
ATOM 3470 N N . TYR B 1 33 ? -26.984 21.469 3.572 1 94.62 33 TYR B N 1
ATOM 3471 C CA . TYR B 1 33 ? -25.703 22.156 3.354 1 94.62 33 TYR B CA 1
ATOM 3472 C C . TYR B 1 33 ? -25.047 22.531 4.68 1 94.62 33 TYR B C 1
ATOM 3474 O O . TYR B 1 33 ? -25.734 22.922 5.629 1 94.62 33 TYR B O 1
ATOM 3482 N N . TYR B 1 34 ? -23.828 22.359 4.754 1 96.44 34 TYR B N 1
ATOM 3483 C CA . TYR B 1 34 ? -23.031 22.797 5.902 1 96.44 34 TYR B CA 1
ATOM 3484 C C . TYR B 1 34 ? -21.703 23.375 5.453 1 96.44 34 TYR B C 1
ATOM 3486 O O . TYR B 1 34 ? -21.234 23.094 4.344 1 96.44 34 TYR B O 1
ATOM 3494 N N . PHE B 1 35 ? -21.125 24.266 6.246 1 97.12 35 PHE B N 1
ATOM 3495 C CA . PHE B 1 35 ? -19.828 24.906 5.98 1 97.12 35 PHE B CA 1
ATOM 3496 C C . PHE B 1 35 ? -18.688 24.062 6.555 1 97.12 35 PHE B C 1
ATOM 3498 O O . PHE B 1 35 ? -18.484 24.031 7.773 1 97.12 35 PHE B O 1
ATOM 3505 N N . ASP B 1 36 ? -17.984 23.391 5.688 1 97.69 36 ASP B N 1
ATOM 3506 C CA . ASP B 1 36 ? -16.906 22.5 6.094 1 97.69 36 ASP B CA 1
ATOM 3507 C C . ASP B 1 36 ? -15.586 23.25 6.246 1 97.69 36 ASP B C 1
ATOM 3509 O O . ASP B 1 36 ? -14.883 23.5 5.262 1 97.69 36 ASP B O 1
ATOM 3513 N N . LEU B 1 37 ? -15.195 23.547 7.441 1 98.62 37 LEU B N 1
ATOM 3514 C CA . LEU B 1 37 ? -13.93 24.203 7.715 1 98.62 37 LEU B CA 1
ATOM 3515 C C . LEU B 1 37 ? -12.836 23.188 8.023 1 98.62 37 LEU B C 1
ATOM 3517 O O . LEU B 1 37 ? -11.805 23.547 8.602 1 98.62 37 LEU B O 1
ATOM 3521 N N . THR B 1 38 ? -13.094 21.922 7.668 1 97.88 38 THR B N 1
ATOM 3522 C CA . THR B 1 38 ? -12.125 20.859 7.895 1 97.88 38 THR B CA 1
ATOM 3523 C C . THR B 1 38 ? -11.586 20.328 6.566 1 97.88 38 THR B C 1
ATOM 3525 O O . THR B 1 38 ? -10.836 19.344 6.547 1 97.88 38 THR B O 1
ATOM 3528 N N . LEU B 1 39 ? -11.906 20.969 5.453 1 97.12 39 LEU B N 1
ATOM 3529 C CA . LEU B 1 39 ? -11.57 20.5 4.113 1 97.12 39 LEU B CA 1
ATOM 3530 C C . LEU B 1 39 ? -10.062 20.297 3.969 1 97.12 39 LEU B C 1
ATOM 3532 O O . LEU B 1 39 ? -9.281 21.219 4.219 1 97.12 39 LEU B O 1
ATOM 3536 N N . SER B 1 40 ? -9.695 19.062 3.604 1 95.06 40 SER B N 1
ATOM 3537 C CA . SER B 1 40 ? -8.273 18.766 3.492 1 95.06 40 SER B CA 1
ATOM 3538 C C . SER B 1 40 ? -7.945 18.156 2.131 1 95.06 40 SER B C 1
ATOM 3540 O O . SER B 1 40 ? -6.785 17.844 1.848 1 95.06 40 SER B O 1
ATOM 3542 N N . ASN B 1 41 ? -8.922 17.906 1.273 1 97.38 41 ASN B N 1
ATOM 3543 C CA . ASN B 1 41 ? -8.75 17.391 -0.082 1 97.38 41 ASN B CA 1
ATOM 3544 C C . ASN B 1 41 ? -8.641 18.516 -1.099 1 97.38 41 ASN B C 1
ATOM 3546 O O . ASN B 1 41 ? -9.656 19.078 -1.521 1 97.38 41 ASN B O 1
ATOM 3550 N N . PRO B 1 42 ? -7.492 18.812 -1.575 1 98.12 42 PRO B N 1
ATOM 3551 C CA . PRO B 1 42 ? -7.32 19.953 -2.471 1 98.12 42 PRO B CA 1
ATOM 3552 C C . PRO B 1 42 ? -8.109 19.812 -3.77 1 98.12 42 PRO B C 1
ATOM 3554 O O . PRO B 1 42 ? -8.516 20.812 -4.363 1 98.12 42 PRO B O 1
ATOM 3557 N N . THR B 1 43 ? -8.352 18.594 -4.191 1 97.88 43 THR B N 1
ATOM 3558 C CA . THR B 1 43 ? -9.031 18.375 -5.465 1 97.88 43 THR B CA 1
ATOM 3559 C C . THR B 1 43 ? -10.508 18.719 -5.359 1 97.88 43 THR B C 1
ATOM 3561 O O . THR B 1 43 ? -11.227 18.734 -6.363 1 97.88 43 THR B O 1
ATOM 3564 N N . GLN B 1 44 ? -10.914 19.047 -4.133 1 96.12 44 GLN B N 1
ATOM 3565 C CA . GLN B 1 44 ? -12.305 19.438 -3.906 1 96.12 44 GLN B CA 1
ATOM 3566 C C . GLN B 1 44 ?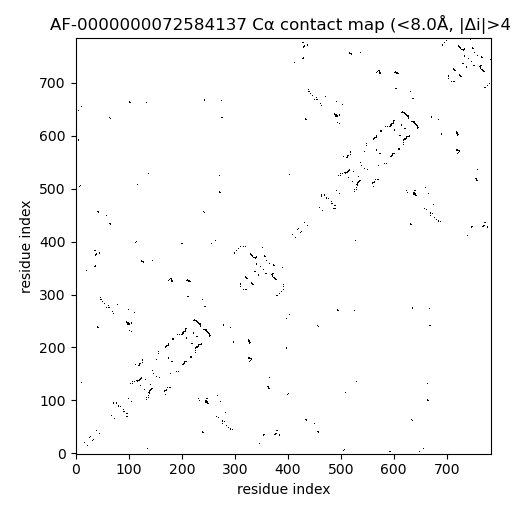 -12.383 20.844 -3.291 1 96.12 44 GLN B C 1
ATOM 3568 O O . GLN B 1 44 ? -13.383 21.188 -2.662 1 96.12 44 GLN B O 1
ATOM 3573 N N . ALA B 1 45 ? -11.344 21.641 -3.383 1 97.44 45 ALA B N 1
ATOM 3574 C CA . ALA B 1 45 ? -11.258 22.953 -2.758 1 97.44 45 ALA B CA 1
ATOM 3575 C C . ALA B 1 45 ? -11.312 24.062 -3.805 1 97.44 45 ALA B C 1
ATOM 3577 O O . ALA B 1 45 ? -10.875 25.188 -3.553 1 97.44 45 ALA B O 1
ATOM 3578 N N . ASP B 1 46 ? -11.758 23.719 -5.051 1 97 46 ASP B N 1
ATOM 3579 C CA . ASP B 1 46 ? -12.016 24.672 -6.129 1 97 46 ASP B CA 1
ATOM 3580 C C . ASP B 1 46 ? -10.719 25.25 -6.668 1 97 46 ASP B C 1
ATOM 3582 O O . ASP B 1 46 ? -10.68 26.422 -7.086 1 97 46 ASP B O 1
ATOM 3586 N N . PHE B 1 47 ? -9.656 24.562 -6.535 1 98 47 PHE B N 1
ATOM 3587 C CA . PHE B 1 47 ? -8.43 24.938 -7.223 1 98 47 PHE B CA 1
ATOM 3588 C C . PHE B 1 47 ? -8.477 24.5 -8.688 1 98 47 PHE B C 1
ATOM 3590 O O . PHE B 1 47 ? -9.164 23.547 -9.031 1 98 47 PHE B O 1
ATOM 3597 N N . GLN B 1 48 ? -7.77 25.25 -9.492 1 97.31 48 GLN B N 1
ATOM 3598 C CA . GLN B 1 48 ? -7.641 24.891 -10.906 1 97.31 48 GLN B CA 1
ATOM 3599 C C . GLN B 1 48 ? -6.426 24 -11.141 1 97.31 48 GLN B C 1
ATOM 3601 O O . GLN B 1 48 ? -5.348 24.25 -10.594 1 97.31 48 GLN B O 1
ATOM 3606 N N . TYR B 1 49 ? -6.652 22.938 -11.867 1 97.69 49 TYR B N 1
ATOM 3607 C CA . TYR B 1 49 ? -5.57 22.031 -12.258 1 97.69 49 TYR B CA 1
ATOM 3608 C C . TYR B 1 49 ? -5.383 22.047 -13.773 1 97.69 49 TYR B C 1
ATOM 3610 O O . TYR B 1 49 ? -6.332 22.281 -14.523 1 97.69 49 TYR B O 1
ATOM 3618 N N . PRO B 1 50 ? -4.172 21.859 -14.18 1 97.31 50 PRO B N 1
ATOM 3619 C CA . PRO B 1 50 ? -3.957 21.688 -15.617 1 97.31 50 PRO B CA 1
ATOM 3620 C C . PRO B 1 50 ? -4.387 20.312 -16.125 1 97.31 50 PRO B C 1
ATOM 3622 O O . PRO B 1 50 ? -3.555 19.547 -16.609 1 97.31 50 PRO B O 1
ATOM 3625 N N . THR B 1 51 ? -5.641 20.062 -16.141 1 97.06 51 THR B N 1
ATOM 3626 C CA . THR B 1 51 ? -6.234 18.75 -16.391 1 97.06 51 THR B CA 1
ATOM 3627 C C . THR B 1 51 ? -5.832 18.219 -17.75 1 97.06 51 THR B C 1
ATOM 3629 O O . THR B 1 51 ? -5.434 17.062 -17.891 1 97.06 51 THR B O 1
ATOM 3632 N N . GLU B 1 52 ? -5.926 19.047 -18.75 1 97.12 52 GLU B N 1
ATOM 3633 C CA . GLU B 1 52 ? -5.605 18.625 -20.109 1 97.12 52 GLU B CA 1
ATOM 3634 C C . GLU B 1 52 ? -4.129 18.266 -20.234 1 97.12 52 GLU B C 1
ATOM 3636 O O . GLU B 1 52 ? -3.777 17.297 -20.906 1 97.12 52 GLU B O 1
ATOM 3641 N N . ALA B 1 53 ? -3.316 19.047 -19.641 1 97.56 53 ALA B N 1
ATOM 3642 C CA . ALA B 1 53 ? -1.883 18.766 -19.688 1 97.56 53 ALA B CA 1
ATOM 3643 C C . ALA B 1 53 ? -1.553 17.453 -18.969 1 97.56 53 ALA B C 1
ATOM 3645 O O . ALA B 1 53 ? -0.727 16.672 -19.453 1 97.56 53 ALA B O 1
ATOM 3646 N N . ILE B 1 54 ? -2.156 17.219 -17.859 1 97.5 54 ILE B N 1
ATOM 3647 C CA . ILE B 1 54 ? -1.937 15.992 -17.109 1 97.5 54 ILE B CA 1
ATOM 3648 C C . ILE B 1 54 ? -2.42 14.797 -17.922 1 97.5 54 ILE B C 1
ATOM 3650 O O . ILE B 1 54 ? -1.711 13.797 -18.047 1 97.5 54 ILE B O 1
ATOM 3654 N N . ARG B 1 55 ? -3.598 14.922 -18.484 1 97.5 55 ARG B N 1
ATOM 3655 C CA . ARG B 1 55 ? -4.137 13.859 -19.344 1 97.5 55 ARG B CA 1
ATOM 3656 C C . ARG B 1 55 ? -3.201 13.57 -20.516 1 97.5 55 ARG B C 1
ATOM 3658 O O . ARG B 1 55 ? -2.979 12.414 -20.859 1 97.5 55 ARG B O 1
ATOM 3665 N N . HIS B 1 56 ? -2.672 14.594 -21.094 1 97.25 56 HIS B N 1
ATOM 3666 C CA . HIS B 1 56 ? -1.74 14.445 -22.203 1 97.25 56 HIS B CA 1
ATOM 3667 C C . HIS B 1 56 ? -0.491 13.68 -21.781 1 97.25 56 HIS B C 1
ATOM 3669 O O . HIS B 1 56 ? 0.04 12.875 -22.547 1 97.25 56 HIS B O 1
ATOM 3675 N N . SER B 1 57 ? -0.014 13.914 -20.594 1 97.62 57 SER B N 1
ATOM 3676 C CA . SER B 1 57 ? 1.155 13.211 -20.062 1 97.62 57 SER B CA 1
ATOM 3677 C C . SER B 1 57 ? 0.905 11.711 -19.984 1 97.62 57 SER B C 1
ATOM 3679 O O . SER B 1 57 ? 1.764 10.906 -20.359 1 97.62 57 SER B O 1
ATOM 3681 N N . PHE B 1 58 ? -0.249 11.297 -19.547 1 97.62 58 PHE B N 1
ATOM 3682 C CA . PHE B 1 58 ? -0.609 9.883 -19.516 1 97.62 58 PHE B CA 1
ATOM 3683 C C . PHE B 1 58 ? -0.737 9.328 -20.922 1 97.62 58 PHE B C 1
ATOM 3685 O O . PHE B 1 58 ? -0.309 8.203 -21.203 1 97.62 58 PHE B O 1
ATOM 3692 N N . ALA B 1 59 ? -1.196 10.094 -21.844 1 96.5 59 ALA B N 1
ATOM 3693 C CA . ALA B 1 59 ? -1.49 9.656 -23.203 1 96.5 59 ALA B CA 1
ATOM 3694 C C . ALA B 1 59 ? -0.206 9.398 -23.984 1 96.5 59 ALA B C 1
ATOM 3696 O O . ALA B 1 59 ? -0.218 8.68 -24.984 1 96.5 59 ALA B O 1
ATOM 3697 N N . THR B 1 60 ? 0.918 9.883 -23.547 1 95.38 60 THR B N 1
ATOM 3698 C CA . THR B 1 60 ? 2.141 9.812 -24.344 1 95.38 60 THR B CA 1
ATOM 3699 C C . THR B 1 60 ? 3.201 8.977 -23.625 1 95.38 60 THR B C 1
ATOM 3701 O O . THR B 1 60 ? 4.297 8.773 -24.156 1 95.38 60 THR B O 1
ATOM 3704 N N . SER B 1 61 ? 2.883 8.477 -22.5 1 94.88 61 SER B N 1
ATOM 3705 C CA . SER B 1 61 ? 3.875 7.77 -21.703 1 94.88 61 SER B CA 1
ATOM 3706 C C . SER B 1 61 ? 3.703 6.258 -21.828 1 94.88 61 SER B C 1
ATOM 3708 O O . SER B 1 61 ? 2.672 5.781 -22.297 1 94.88 61 SER B O 1
ATOM 3710 N N . ASP B 1 62 ? 4.754 5.543 -21.469 1 95.31 62 ASP B N 1
ATOM 3711 C CA . ASP B 1 62 ? 4.645 4.098 -21.281 1 95.31 62 ASP B CA 1
ATOM 3712 C C . ASP B 1 62 ? 3.912 3.76 -19.984 1 95.31 62 ASP B C 1
ATOM 3714 O O . ASP B 1 62 ? 4.477 3.873 -18.906 1 95.31 62 ASP B O 1
ATOM 3718 N N . LEU B 1 63 ? 2.701 3.307 -20.094 1 95.5 63 LEU B N 1
ATOM 3719 C CA . LEU B 1 63 ? 1.837 3.053 -18.953 1 95.5 63 LEU B CA 1
ATOM 3720 C C . LEU B 1 63 ? 1.823 1.569 -18.594 1 95.5 63 LEU B C 1
ATOM 3722 O O . LEU B 1 63 ? 1.371 1.188 -17.516 1 95.5 63 LEU B O 1
ATOM 3726 N N . ILE B 1 64 ? 2.34 0.744 -19.469 1 95.56 64 ILE B N 1
ATOM 3727 C CA . ILE B 1 64 ? 2.037 -0.681 -19.406 1 95.56 64 ILE B CA 1
ATOM 3728 C C . ILE B 1 64 ? 3.27 -1.448 -18.922 1 95.56 64 ILE B C 1
ATOM 3730 O O . ILE B 1 64 ? 3.16 -2.348 -18.078 1 95.56 64 ILE B O 1
ATOM 3734 N N . THR B 1 65 ? 4.477 -1.087 -19.422 1 96.56 65 THR B N 1
ATOM 3735 C CA . THR B 1 65 ? 5.684 -1.838 -19.094 1 96.56 65 THR B CA 1
ATOM 3736 C C . THR B 1 65 ? 5.992 -1.733 -17.609 1 96.56 65 THR B C 1
ATOM 3738 O O . THR B 1 65 ? 6.25 -0.642 -17.094 1 96.56 65 THR B O 1
ATOM 3741 N N . TYR B 1 66 ? 5.977 -2.887 -16.984 1 97.06 66 TYR B N 1
ATOM 3742 C CA . TYR B 1 66 ? 6.145 -2.938 -15.539 1 97.06 66 TYR B CA 1
ATOM 3743 C C . TYR B 1 66 ? 7.57 -3.334 -15.164 1 97.06 66 TYR B C 1
ATOM 3745 O O . TYR B 1 66 ? 8.078 -4.352 -15.641 1 97.06 66 TYR B O 1
ATOM 3753 N N . HIS B 1 67 ? 8.234 -2.561 -14.398 1 95.5 67 HIS B N 1
ATOM 3754 C CA . HIS B 1 67 ? 9.531 -2.855 -13.805 1 95.5 67 HIS B CA 1
ATOM 3755 C C . HIS B 1 67 ? 9.422 -3.021 -12.289 1 95.5 67 HIS B C 1
ATOM 3757 O O . HIS B 1 67 ? 9.352 -2.031 -11.555 1 95.5 67 HIS B O 1
ATOM 3763 N N . PRO B 1 68 ? 9.516 -4.246 -11.836 1 94.31 68 PRO B N 1
ATOM 3764 C CA . PRO B 1 68 ? 9.297 -4.5 -10.414 1 94.31 68 PRO B CA 1
ATOM 3765 C C . PRO B 1 68 ? 10.523 -4.168 -9.562 1 94.31 68 PRO B C 1
ATOM 3767 O O . PRO B 1 68 ? 10.992 -5.008 -8.789 1 94.31 68 PRO B O 1
ATOM 3770 N N . ASN B 1 69 ? 11.016 -2.955 -9.688 1 95.25 69 ASN B N 1
ATOM 3771 C CA . ASN B 1 69 ? 12.086 -2.475 -8.812 1 95.25 69 ASN B CA 1
ATOM 3772 C C . ASN B 1 69 ? 11.555 -2.121 -7.426 1 95.25 69 ASN B C 1
ATOM 3774 O O . ASN B 1 69 ? 10.711 -1.231 -7.285 1 95.25 69 ASN B O 1
ATOM 3778 N N . PRO B 1 70 ? 12.102 -2.799 -6.387 1 95.81 70 PRO B N 1
ATOM 3779 C CA . PRO B 1 70 ? 11.594 -2.549 -5.035 1 95.81 70 PRO B CA 1
ATOM 3780 C C . PRO B 1 70 ? 11.727 -1.088 -4.613 1 95.81 70 PRO B C 1
ATOM 3782 O O . PRO B 1 70 ? 10.938 -0.597 -3.809 1 95.81 70 PRO B O 1
ATOM 3785 N N . GLN B 1 71 ? 12.656 -0.331 -5.137 1 97.75 71 GLN B N 1
ATOM 3786 C CA . GLN B 1 71 ? 12.875 1.069 -4.785 1 97.75 71 GLN B CA 1
ATOM 3787 C C . GLN B 1 71 ? 12 1.988 -5.633 1 97.75 71 GLN B C 1
ATOM 3789 O O . GLN B 1 71 ? 11.898 3.188 -5.359 1 97.75 71 GLN B O 1
ATOM 3794 N N . GLY B 1 72 ? 11.32 1.474 -6.609 1 97.94 72 GLY B N 1
ATOM 3795 C CA . GLY B 1 72 ? 10.664 2.285 -7.621 1 97.94 72 GLY B CA 1
ATOM 3796 C C . GLY B 1 72 ? 11.539 2.559 -8.828 1 97.94 72 GLY B C 1
ATOM 3797 O O . GLY B 1 72 ? 12.734 2.271 -8.812 1 97.94 72 GLY B O 1
ATOM 3798 N N . ASN B 1 73 ? 10.984 3.094 -9.867 1 97.62 73 ASN B N 1
ATOM 3799 C CA . ASN B 1 73 ? 11.703 3.355 -11.109 1 97.62 73 ASN B CA 1
ATOM 3800 C C . ASN B 1 73 ? 12.852 4.336 -10.898 1 97.62 73 ASN B C 1
ATOM 3802 O O . ASN B 1 73 ? 12.68 5.363 -10.242 1 97.62 73 ASN B O 1
ATOM 3806 N N . LEU B 1 74 ? 14 3.982 -11.453 1 97.5 74 LEU B N 1
ATOM 3807 C CA . LEU B 1 74 ? 15.188 4.816 -11.297 1 97.5 74 LEU B CA 1
ATOM 3808 C C . LEU B 1 74 ? 14.945 6.215 -11.859 1 97.5 74 LEU B C 1
ATOM 3810 O O . LEU B 1 74 ? 15.312 7.211 -11.234 1 97.5 74 LEU B O 1
ATOM 3814 N N . GLU B 1 75 ? 14.312 6.266 -13.023 1 97.44 75 GLU B N 1
ATOM 3815 C CA . GLU B 1 75 ? 14.055 7.559 -13.648 1 97.44 75 GLU B CA 1
ATOM 3816 C C . GLU B 1 75 ? 13.172 8.438 -12.766 1 97.44 75 GLU B C 1
ATOM 3818 O O . GLU B 1 75 ? 13.367 9.648 -12.695 1 97.44 75 GLU B O 1
ATOM 3823 N N . THR B 1 76 ? 12.211 7.809 -12.172 1 98.31 76 THR B N 1
ATOM 3824 C CA . THR B 1 76 ? 11.344 8.523 -11.25 1 98.31 76 THR B CA 1
ATOM 3825 C C . THR B 1 76 ? 12.133 9.039 -10.047 1 98.31 76 THR B C 1
ATOM 3827 O O . THR B 1 76 ? 11.984 10.195 -9.648 1 98.31 76 THR B O 1
ATOM 3830 N N . ARG B 1 77 ? 12.984 8.219 -9.43 1 98.75 77 ARG B N 1
ATOM 3831 C CA . ARG B 1 77 ? 13.812 8.609 -8.297 1 98.75 77 ARG B CA 1
ATOM 3832 C C . ARG B 1 77 ? 14.758 9.742 -8.672 1 98.75 77 ARG B C 1
ATOM 3834 O O . ARG B 1 77 ? 15.008 10.641 -7.863 1 98.75 77 ARG B O 1
ATOM 3841 N N . LYS B 1 78 ? 15.227 9.727 -9.898 1 98.75 78 LYS B N 1
ATOM 3842 C CA . LYS B 1 78 ? 16.094 10.797 -10.375 1 98.75 78 LYS B CA 1
ATOM 3843 C C . LYS B 1 78 ? 15.328 12.117 -10.469 1 98.75 78 LYS B C 1
ATOM 3845 O O . LYS B 1 78 ? 15.891 13.188 -10.203 1 98.75 78 LYS B O 1
ATOM 3850 N N . LYS B 1 79 ? 14.086 12.039 -10.875 1 98.56 79 LYS B N 1
ATOM 3851 C CA . LYS B 1 79 ? 13.273 13.258 -10.898 1 98.56 79 LYS B CA 1
ATOM 3852 C C . LYS B 1 79 ? 13.086 13.82 -9.492 1 98.56 79 LYS B C 1
ATOM 3854 O O . LYS B 1 79 ? 13.094 15.039 -9.305 1 98.56 79 LYS B O 1
ATOM 3859 N N . ILE B 1 80 ? 12.938 12.93 -8.531 1 98.75 80 ILE B N 1
ATOM 3860 C CA . ILE B 1 80 ? 12.82 13.359 -7.145 1 98.75 80 ILE B CA 1
ATOM 3861 C C . ILE B 1 80 ? 14.141 13.945 -6.664 1 98.75 80 ILE B C 1
ATOM 3863 O O . ILE B 1 80 ? 14.156 14.945 -5.938 1 98.75 80 ILE B O 1
ATOM 3867 N N . GLN B 1 81 ? 15.227 13.32 -7.078 1 98.69 81 GLN B N 1
ATOM 3868 C CA . GLN B 1 81 ? 16.531 13.922 -6.82 1 98.69 81 GLN B CA 1
ATOM 3869 C C . GLN B 1 81 ? 16.594 15.352 -7.332 1 98.69 81 GLN B C 1
ATOM 3871 O O . GLN B 1 81 ? 17.125 16.234 -6.652 1 98.69 81 GLN B O 1
ATOM 3876 N N . GLY B 1 82 ? 16.109 15.57 -8.531 1 98.38 82 GLY B N 1
ATOM 3877 C CA . GLY B 1 82 ? 16.062 16.906 -9.102 1 98.38 82 GLY B CA 1
ATOM 3878 C C . GLY B 1 82 ? 15.266 17.891 -8.266 1 98.38 82 GLY B C 1
ATOM 3879 O O . GLY B 1 82 ? 15.656 19.047 -8.102 1 98.38 82 GLY B O 1
ATOM 3880 N N . TYR B 1 83 ? 14.188 17.438 -7.75 1 97.75 83 TYR B N 1
ATOM 3881 C CA . TYR B 1 83 ? 13.367 18.25 -6.852 1 97.75 83 TYR B CA 1
ATOM 3882 C C . TYR B 1 83 ? 14.172 18.719 -5.645 1 97.75 83 TYR B C 1
ATOM 3884 O O . TYR B 1 83 ? 14.172 19.906 -5.309 1 97.75 83 TYR B O 1
ATOM 3892 N N . TYR B 1 84 ? 14.852 17.797 -4.957 1 98.06 84 TYR B N 1
ATOM 3893 C CA . TYR B 1 84 ? 15.656 18.156 -3.795 1 98.06 84 TYR B CA 1
ATOM 3894 C C . TYR B 1 84 ? 16.812 19.062 -4.191 1 98.06 84 TYR B C 1
ATOM 3896 O O . TYR B 1 84 ? 17.156 20 -3.459 1 98.06 84 TYR B O 1
ATOM 3904 N N . ALA B 1 85 ? 17.359 18.828 -5.355 1 97.81 85 ALA B N 1
ATOM 3905 C CA . ALA B 1 85 ? 18.469 19.641 -5.852 1 97.81 85 ALA B CA 1
ATOM 3906 C C . ALA B 1 85 ? 18.016 21.094 -6.055 1 97.81 85 ALA B C 1
ATOM 3908 O O . ALA B 1 85 ? 18.766 22.031 -5.773 1 97.81 85 ALA B O 1
ATOM 3909 N N . SER B 1 86 ? 16.812 21.25 -6.555 1 95.88 86 SER B N 1
ATOM 3910 C CA . SER B 1 86 ? 16.266 22.594 -6.781 1 95.88 86 SER B CA 1
ATOM 3911 C C . SER B 1 86 ? 16.109 23.359 -5.469 1 95.88 86 SER B C 1
ATOM 3913 O O . SER B 1 86 ? 16 24.578 -5.473 1 95.88 86 SER B O 1
ATOM 3915 N N . LYS B 1 87 ? 16.172 22.625 -4.387 1 94.19 87 LYS B N 1
ATOM 3916 C CA . LYS B 1 87 ? 16.078 23.25 -3.064 1 94.19 87 LYS B CA 1
ATOM 3917 C C . LYS B 1 87 ? 17.438 23.312 -2.391 1 94.19 87 LYS B C 1
ATOM 3919 O O . LYS B 1 87 ? 17.531 23.594 -1.19 1 94.19 87 LYS B O 1
ATOM 3924 N N . GLY B 1 88 ? 18.438 22.938 -3.111 1 95.44 88 GLY B N 1
ATOM 3925 C CA . GLY B 1 88 ? 19.797 23.078 -2.629 1 95.44 88 GLY B CA 1
ATOM 3926 C C . GLY B 1 88 ? 20.312 21.828 -1.933 1 95.44 88 GLY B C 1
ATOM 3927 O O . GLY B 1 88 ? 21.328 21.891 -1.229 1 95.44 88 GLY B O 1
ATOM 3928 N N . LEU B 1 89 ? 19.625 20.75 -2.043 1 97.06 89 LEU B N 1
ATOM 3929 C CA . LEU B 1 89 ? 20.047 19.516 -1.391 1 97.06 89 LEU B CA 1
ATOM 3930 C C . LEU B 1 89 ? 20.391 18.453 -2.422 1 97.06 89 LEU B C 1
ATOM 3932 O O . LEU B 1 89 ? 19.562 18.094 -3.256 1 97.06 89 LEU B O 1
ATOM 3936 N N . ASP B 1 90 ? 21.578 17.969 -2.342 1 96.75 90 ASP B N 1
ATOM 3937 C CA . ASP B 1 90 ? 22.016 16.875 -3.213 1 96.75 90 ASP B CA 1
ATOM 3938 C C . ASP B 1 90 ? 21.812 15.516 -2.545 1 96.75 90 ASP B C 1
ATOM 3940 O O . ASP B 1 90 ? 22.391 15.25 -1.49 1 96.75 90 ASP B O 1
ATOM 3944 N N . ILE B 1 91 ? 21 14.711 -3.137 1 97.88 91 ILE B N 1
ATOM 3945 C CA . ILE B 1 91 ? 20.75 13.383 -2.578 1 97.88 91 ILE B CA 1
ATOM 3946 C C . ILE B 1 91 ? 21.094 12.312 -3.613 1 97.88 91 ILE B C 1
ATOM 3948 O O . ILE B 1 91 ? 21.203 12.609 -4.809 1 97.88 91 ILE B O 1
ATOM 3952 N N . ASP B 1 92 ? 21.375 11.094 -3.143 1 98.19 92 ASP B N 1
ATOM 3953 C CA . ASP B 1 92 ? 21.562 9.914 -3.99 1 98.19 92 ASP B CA 1
ATOM 3954 C C . ASP B 1 92 ? 20.234 9.219 -4.258 1 98.19 92 ASP B C 1
ATOM 3956 O O . ASP B 1 92 ? 19.531 8.836 -3.324 1 98.19 92 ASP B O 1
ATOM 3960 N N . PRO B 1 93 ? 19.859 9.062 -5.527 1 98.44 93 PRO B N 1
ATOM 3961 C CA . PRO B 1 93 ? 18.625 8.352 -5.824 1 98.44 93 PRO B CA 1
ATOM 3962 C C . PRO B 1 93 ? 18.562 6.973 -5.176 1 98.44 93 PRO B C 1
ATOM 3964 O O . PRO B 1 93 ? 17.469 6.449 -4.938 1 98.44 93 PRO B O 1
ATOM 3967 N N . ASP B 1 94 ? 19.688 6.406 -4.848 1 97.94 94 ASP B N 1
ATOM 3968 C CA . ASP B 1 94 ? 19.75 5.094 -4.211 1 97.94 94 ASP B CA 1
ATOM 3969 C C . ASP B 1 94 ? 19.281 5.164 -2.76 1 97.94 94 ASP B C 1
ATOM 3971 O O . ASP B 1 94 ? 19.047 4.133 -2.127 1 97.94 94 ASP B O 1
ATOM 3975 N N . ASP B 1 95 ? 19.125 6.371 -2.256 1 98.56 95 ASP B N 1
ATOM 3976 C CA . ASP B 1 95 ? 18.672 6.551 -0.879 1 98.56 95 ASP B CA 1
ATOM 3977 C C . ASP B 1 95 ? 17.156 6.773 -0.823 1 98.56 95 ASP B C 1
ATOM 3979 O O . ASP B 1 95 ? 16.609 7.07 0.24 1 98.56 95 ASP B O 1
ATOM 3983 N N . LEU B 1 96 ? 16.531 6.609 -1.998 1 98.81 96 LEU B N 1
ATOM 3984 C CA . LEU B 1 96 ? 15.086 6.832 -2.086 1 98.81 96 LEU B CA 1
ATOM 3985 C C . LEU B 1 96 ? 14.344 5.508 -2.217 1 98.81 96 LEU B C 1
ATOM 3987 O O . LEU B 1 96 ? 14.789 4.602 -2.922 1 98.81 96 LEU B O 1
ATOM 3991 N N . PHE B 1 97 ? 13.234 5.395 -1.536 1 98.88 97 PHE B N 1
ATOM 3992 C CA . PHE B 1 97 ? 12.266 4.32 -1.721 1 98.88 97 PHE B CA 1
ATOM 3993 C C . PHE B 1 97 ? 10.875 4.887 -1.989 1 98.88 97 PHE B C 1
ATOM 3995 O O . PHE B 1 97 ? 10.336 5.637 -1.171 1 98.88 97 PHE B O 1
ATOM 4002 N N . LEU B 1 98 ? 10.32 4.562 -3.139 1 98.81 98 LEU B N 1
ATOM 4003 C CA . LEU B 1 98 ? 8.992 5.043 -3.492 1 98.81 98 LEU B CA 1
ATOM 4004 C C . LEU B 1 98 ? 7.914 4.188 -2.832 1 98.81 98 LEU B C 1
ATOM 4006 O O . LEU B 1 98 ? 8.07 2.973 -2.699 1 98.81 98 LEU B O 1
ATOM 4010 N N . THR B 1 99 ? 6.844 4.801 -2.404 1 98.62 99 THR B N 1
ATOM 4011 C CA . THR B 1 99 ? 5.695 4.137 -1.802 1 98.62 99 THR B CA 1
ATOM 4012 C C . THR B 1 99 ? 4.391 4.695 -2.367 1 98.62 99 THR B C 1
ATOM 4014 O O . THR B 1 99 ? 4.383 5.77 -2.973 1 98.62 99 THR B O 1
ATOM 4017 N N . SER B 1 100 ? 3.289 4 -2.193 1 97.75 100 SER B N 1
ATOM 4018 C CA . SER B 1 100 ? 1.996 4.406 -2.736 1 97.75 100 SER B CA 1
ATOM 4019 C C . SER B 1 100 ? 1.388 5.543 -1.928 1 97.75 100 SER B C 1
ATOM 4021 O O . SER B 1 100 ? 0.504 6.254 -2.412 1 97.75 100 SER B O 1
ATOM 4023 N N . SER B 1 101 ? 1.787 5.703 -0.684 1 97 101 SER B N 1
ATOM 4024 C CA . SER B 1 101 ? 1.316 6.762 0.203 1 97 101 SER B CA 1
ATOM 4025 C C . SER B 1 101 ? 2.299 7.004 1.344 1 97 101 SER B C 1
ATOM 4027 O O . SER B 1 101 ? 3.184 6.184 1.594 1 97 101 SER B O 1
ATOM 4029 N N . SER B 1 102 ? 2.148 8.148 1.979 1 97.81 102 SER B N 1
ATOM 4030 C CA . SER B 1 102 ? 2.943 8.383 3.18 1 97.81 102 SER B CA 1
ATOM 4031 C C . SER B 1 102 ? 2.6 7.375 4.273 1 97.81 102 SER B C 1
ATOM 4033 O O . SER B 1 102 ? 3.469 6.973 5.051 1 97.81 102 SER B O 1
ATOM 4035 N N . SER B 1 103 ? 1.319 6.992 4.344 1 97.88 103 SER B N 1
ATOM 4036 C CA . SER B 1 103 ? 0.916 5.973 5.312 1 97.88 103 SER B CA 1
ATOM 4037 C C . SER B 1 103 ? 1.669 4.668 5.09 1 97.88 103 SER B C 1
ATOM 4039 O O . SER B 1 103 ? 2.082 4.012 6.047 1 97.88 103 SER B O 1
ATOM 4041 N N . GLU B 1 104 ? 1.791 4.301 3.832 1 98.06 104 GLU B N 1
ATOM 4042 C CA . GLU B 1 104 ? 2.576 3.105 3.533 1 98.06 104 GLU B CA 1
ATOM 4043 C C . GLU B 1 104 ? 4.039 3.295 3.924 1 98.06 104 GLU B C 1
ATOM 4045 O O . GLU B 1 104 ? 4.68 2.365 4.418 1 98.06 104 GLU B O 1
ATOM 4050 N N . ALA B 1 105 ? 4.566 4.488 3.672 1 98.62 105 ALA B N 1
ATOM 4051 C CA . ALA B 1 105 ? 5.934 4.785 4.09 1 98.62 105 ALA B CA 1
ATOM 4052 C C . ALA B 1 105 ? 6.117 4.527 5.582 1 98.62 105 ALA B C 1
ATOM 4054 O O . ALA B 1 105 ? 7.082 3.875 5.996 1 98.62 105 ALA B O 1
ATOM 4055 N N . TYR B 1 106 ? 5.188 4.969 6.398 1 98.44 106 TYR B N 1
ATOM 4056 C CA . TYR B 1 106 ? 5.262 4.746 7.836 1 98.44 106 TYR B CA 1
ATOM 4057 C C . TYR B 1 106 ? 5.176 3.26 8.164 1 98.44 106 TYR B C 1
ATOM 4059 O O . TYR B 1 106 ? 5.891 2.77 9.039 1 98.44 106 TYR B O 1
ATOM 4067 N N . SER B 1 107 ? 4.293 2.619 7.465 1 97.75 107 SER B N 1
ATOM 4068 C CA . SER B 1 107 ? 4.199 1.177 7.676 1 97.75 107 SER B CA 1
ATOM 4069 C C . SER B 1 107 ? 5.543 0.496 7.441 1 97.75 107 SER B C 1
ATOM 4071 O O . SER B 1 107 ? 5.965 -0.346 8.242 1 97.75 107 SER B O 1
ATOM 4073 N N . PHE B 1 108 ? 6.195 0.83 6.312 1 98 108 PHE B N 1
ATOM 4074 C CA . PHE B 1 108 ? 7.508 0.27 6 1 98 108 PHE B CA 1
ATOM 4075 C C . PHE B 1 108 ? 8.516 0.612 7.094 1 98 108 PHE B C 1
ATOM 4077 O O . PHE B 1 108 ? 9.266 -0.255 7.551 1 98 108 PHE B O 1
ATOM 4084 N N . LEU B 1 109 ? 8.5 1.832 7.52 1 98.44 109 LEU B N 1
ATOM 4085 C CA . LEU B 1 109 ? 9.469 2.305 8.5 1 98.44 109 LEU B CA 1
ATOM 4086 C C . LEU B 1 109 ? 9.219 1.662 9.867 1 98.44 109 LEU B C 1
ATOM 4088 O O . LEU B 1 109 ? 10.164 1.337 10.586 1 98.44 109 LEU B O 1
ATOM 4092 N N . PHE B 1 110 ? 7.965 1.514 10.227 1 97.75 110 PHE B N 1
ATOM 4093 C CA . PHE B 1 110 ? 7.641 0.82 11.461 1 97.75 110 PHE B CA 1
ATOM 4094 C C . PHE B 1 110 ? 8.125 -0.624 11.422 1 97.75 110 PHE B C 1
ATOM 4096 O O . PHE B 1 110 ? 8.656 -1.137 12.406 1 97.75 110 PHE B O 1
ATOM 4103 N N . LYS B 1 111 ? 7.957 -1.266 10.305 1 96.94 111 LYS B N 1
ATOM 4104 C CA . LYS B 1 111 ? 8.445 -2.631 10.141 1 96.94 111 LYS B CA 1
ATOM 4105 C C . LYS B 1 111 ? 9.969 -2.676 10.172 1 96.94 111 LYS B C 1
ATOM 4107 O O . LYS B 1 111 ? 10.555 -3.65 10.648 1 96.94 111 LYS B O 1
ATOM 4112 N N . LEU B 1 112 ? 10.578 -1.67 9.656 1 96.81 112 LEU B N 1
ATOM 4113 C CA . LEU B 1 112 ? 12.031 -1.571 9.617 1 96.81 112 LEU B CA 1
ATOM 4114 C C . LEU B 1 112 ? 12.609 -1.468 11.023 1 96.81 112 LEU B C 1
ATOM 4116 O O . LEU B 1 112 ? 13.602 -2.131 11.344 1 96.81 112 LEU B O 1
ATOM 4120 N N . PHE B 1 113 ? 11.922 -0.722 11.938 1 96.94 113 PHE B N 1
ATOM 4121 C CA . PHE B 1 113 ? 12.57 -0.318 13.18 1 96.94 113 PHE B CA 1
ATOM 4122 C C . PHE B 1 113 ? 11.953 -1.025 14.375 1 96.94 113 PHE B C 1
ATOM 4124 O O . PHE B 1 113 ? 12.555 -1.092 15.445 1 96.94 113 PHE B O 1
ATOM 4131 N N . CYS B 1 114 ? 10.75 -1.552 14.227 1 96.56 114 CYS B N 1
ATOM 4132 C CA . CYS B 1 114 ? 10.016 -1.979 15.414 1 96.56 114 CYS B CA 1
ATOM 4133 C C . CYS B 1 114 ? 9.562 -3.428 15.289 1 96.56 114 CYS B C 1
ATOM 4135 O O . CYS B 1 114 ? 9.148 -3.859 14.203 1 96.56 114 CYS B O 1
ATOM 4137 N N . ASP B 1 115 ? 9.641 -4.117 16.344 1 95.44 115 ASP B N 1
ATOM 4138 C CA . ASP B 1 115 ? 8.906 -5.359 16.531 1 95.44 115 ASP B CA 1
ATOM 4139 C C . ASP B 1 115 ? 7.539 -5.098 17.156 1 95.44 115 ASP B C 1
ATOM 4141 O O . ASP B 1 115 ? 7.332 -4.059 17.797 1 95.44 115 ASP B O 1
ATOM 4145 N N . PRO B 1 116 ? 6.59 -6.035 16.922 1 94.44 116 PRO B N 1
ATOM 4146 C CA . PRO B 1 116 ? 5.328 -5.871 17.656 1 94.44 116 PRO B CA 1
ATOM 4147 C C . PRO B 1 116 ? 5.535 -5.715 19.156 1 94.44 116 PRO B C 1
ATOM 4149 O O . PRO B 1 116 ? 6.328 -6.445 19.75 1 94.44 116 PRO B O 1
ATOM 4152 N N . GLY B 1 117 ? 4.867 -4.707 19.734 1 94.81 117 GLY B N 1
ATOM 4153 C CA . GLY B 1 117 ? 4.988 -4.441 21.172 1 94.81 117 GLY B CA 1
ATOM 4154 C C . GLY B 1 117 ? 5.926 -3.293 21.484 1 94.81 117 GLY B C 1
ATOM 4155 O O . GLY B 1 117 ? 5.875 -2.725 22.578 1 94.81 117 GLY B O 1
ATOM 4156 N N . ASP B 1 118 ? 6.785 -2.939 20.547 1 96.75 118 ASP B N 1
ATOM 4157 C CA . ASP B 1 118 ? 7.699 -1.821 20.766 1 96.75 118 ASP B CA 1
ATOM 4158 C C . ASP B 1 118 ? 6.941 -0.499 20.844 1 96.75 118 ASP B C 1
ATOM 4160 O O . ASP B 1 118 ? 5.758 -0.434 20.5 1 96.75 118 ASP B O 1
ATOM 4164 N N . SER B 1 119 ? 7.648 0.526 21.312 1 97.06 119 SER B N 1
ATOM 4165 C CA . SER B 1 119 ? 7.051 1.85 21.469 1 97.06 119 SER B CA 1
ATOM 4166 C C . SER B 1 119 ? 7.777 2.881 20.609 1 97.06 119 SER B C 1
ATOM 4168 O O . SER B 1 119 ? 8.992 2.791 20.422 1 97.06 119 SER B O 1
ATOM 4170 N N . ILE B 1 120 ? 7.016 3.812 20.141 1 98 120 ILE B N 1
ATOM 4171 C CA . ILE B 1 120 ? 7.574 4.938 19.406 1 98 120 ILE B CA 1
ATOM 4172 C C . ILE B 1 120 ? 7.066 6.25 20 1 98 120 ILE B C 1
ATOM 4174 O O . ILE B 1 120 ? 6.027 6.277 20.656 1 98 120 ILE B O 1
ATOM 4178 N N . LEU B 1 121 ? 7.84 7.328 19.812 1 98.31 121 LEU B N 1
ATOM 4179 C CA . LEU B 1 121 ? 7.422 8.648 20.25 1 98.31 121 LEU B CA 1
ATOM 4180 C C . LEU B 1 121 ? 6.766 9.422 19.109 1 98.31 121 LEU B C 1
ATOM 4182 O O . LEU B 1 121 ? 7.309 9.492 18 1 98.31 121 LEU B O 1
ATOM 4186 N N . ILE B 1 122 ? 5.59 9.953 19.344 1 98 122 ILE B N 1
ATOM 4187 C CA . ILE B 1 122 ? 4.895 10.758 18.344 1 98 122 ILE B CA 1
ATOM 4188 C C . ILE B 1 122 ? 4.598 12.141 18.922 1 98 122 ILE B C 1
ATOM 4190 O O . ILE B 1 122 ? 4.512 12.312 20.141 1 98 122 ILE B O 1
ATOM 4194 N N . PRO B 1 123 ? 4.434 13.102 18.078 1 97.94 123 PRO B N 1
ATOM 4195 C CA . PRO B 1 123 ? 4.184 14.461 18.562 1 97.94 123 PRO B CA 1
ATOM 4196 C C . PRO B 1 123 ? 2.742 14.672 19.016 1 97.94 123 PRO B C 1
ATOM 4198 O O . PRO B 1 123 ? 1.818 14.094 18.438 1 97.94 123 PRO B O 1
ATOM 4201 N N . ALA B 1 124 ? 2.631 15.5 19.969 1 97.38 124 ALA B N 1
ATOM 4202 C CA . ALA B 1 124 ? 1.359 16.062 20.422 1 97.38 124 ALA B CA 1
ATOM 4203 C C . ALA B 1 124 ? 1.504 17.547 20.75 1 97.38 124 ALA B C 1
ATOM 4205 O O . ALA B 1 124 ? 2.322 17.922 21.578 1 97.38 124 ALA B O 1
ATOM 4206 N N . PRO B 1 125 ? 0.737 18.438 20.125 1 97.06 125 PRO B N 1
ATOM 4207 C CA . PRO B 1 125 ? -0.189 18.125 19.031 1 97.06 125 PRO B CA 1
ATOM 4208 C C . PRO B 1 125 ? 0.522 17.594 17.797 1 97.06 125 PRO B C 1
ATOM 4210 O O . PRO B 1 125 ? 1.695 17.906 17.562 1 97.06 125 PRO B O 1
ATOM 4213 N N . GLY B 1 126 ? -0.194 16.797 17.016 1 96.88 126 GLY B N 1
ATOM 4214 C CA . GLY B 1 126 ? 0.355 16.219 15.797 1 96.88 126 GLY B CA 1
ATOM 4215 C C . GLY B 1 126 ? -0.681 15.492 14.961 1 96.88 126 GLY B C 1
ATOM 4216 O O . GLY B 1 126 ? -1.876 15.547 15.258 1 96.88 126 GLY B O 1
ATOM 4217 N N . TYR B 1 127 ? -0.221 14.938 13.93 1 95.19 127 TYR B N 1
ATOM 4218 C CA . TYR B 1 127 ? -1.065 14.203 13 1 95.19 127 TYR B CA 1
ATOM 4219 C C . TYR B 1 127 ? -1.71 13 13.672 1 95.19 127 TYR B C 1
ATOM 4221 O O . TYR B 1 127 ? -1.014 12.086 14.133 1 95.19 127 TYR B O 1
ATOM 4229 N N . PRO B 1 128 ? -2.961 12.93 13.68 1 93.19 128 PRO B N 1
ATOM 4230 C CA . PRO B 1 128 ? -3.66 11.906 14.469 1 93.19 128 PRO B CA 1
ATOM 4231 C C . PRO B 1 128 ? -3.469 10.5 13.906 1 93.19 128 PRO B C 1
ATOM 4233 O O . PRO B 1 128 ? -3.551 9.516 14.648 1 93.19 128 PRO B O 1
ATOM 4236 N N . LEU B 1 129 ? -3.193 10.398 12.672 1 93.81 129 LEU B N 1
ATOM 4237 C CA . LEU B 1 129 ? -3.17 9.102 12.008 1 93.81 129 LEU B CA 1
ATOM 4238 C C . LEU B 1 129 ? -1.985 8.266 12.484 1 93.81 129 LEU B C 1
ATOM 4240 O O . LEU B 1 129 ? -1.95 7.051 12.273 1 93.81 129 LEU B O 1
ATOM 4244 N N . PHE B 1 130 ? -0.98 8.812 13.117 1 95.75 130 PHE B N 1
ATOM 4245 C CA . PHE B 1 130 ? 0.192 8.078 13.578 1 95.75 130 PHE B CA 1
ATOM 4246 C C . PHE B 1 130 ? -0.205 6.996 14.578 1 95.75 130 PHE B C 1
ATOM 4248 O O . PHE B 1 130 ? 0.343 5.895 14.547 1 95.75 130 PHE B O 1
ATOM 4255 N N . GLU B 1 131 ? -1.149 7.363 15.383 1 92.38 131 GLU B N 1
ATOM 4256 C CA . GLU B 1 131 ? -1.598 6.379 16.359 1 92.38 131 GLU B CA 1
ATOM 4257 C C . GLU B 1 131 ? -2.283 5.195 15.688 1 92.38 131 GLU B C 1
ATOM 4259 O O . GLU B 1 131 ? -2.047 4.043 16.047 1 92.38 131 GLU B O 1
ATOM 4264 N N . PHE B 1 132 ? -3.131 5.492 14.695 1 91.38 132 PHE B N 1
ATOM 4265 C CA . PHE B 1 132 ? -3.828 4.43 13.977 1 91.38 132 PHE B CA 1
ATOM 4266 C C . PHE B 1 132 ? -2.842 3.561 13.211 1 91.38 132 PHE B C 1
ATOM 4268 O O . PHE B 1 132 ? -2.936 2.332 13.242 1 91.38 132 PHE B O 1
ATOM 4275 N N . LEU B 1 133 ? -1.901 4.176 12.586 1 95.38 133 LEU B N 1
ATOM 4276 C CA . LEU B 1 133 ? -0.889 3.461 11.82 1 95.38 133 LEU B CA 1
ATOM 4277 C C . LEU B 1 133 ? -0.065 2.547 12.719 1 95.38 133 LEU B C 1
ATOM 4279 O O . LEU B 1 133 ? 0.242 1.413 12.352 1 95.38 133 LEU B O 1
ATOM 4283 N N . SER B 1 134 ? 0.265 3.027 13.914 1 94.19 134 SER B N 1
ATOM 4284 C CA . SER B 1 134 ? 1.068 2.256 14.852 1 94.19 134 SER B CA 1
ATOM 4285 C C . SER B 1 134 ? 0.309 1.033 15.359 1 94.19 134 SER B C 1
ATOM 4287 O O . SER B 1 134 ? 0.869 -0.063 15.438 1 94.19 134 SER B O 1
ATOM 4289 N N . VAL B 1 135 ? -0.947 1.253 15.648 1 91.5 135 VAL B N 1
ATOM 4290 C CA . VAL B 1 135 ? -1.786 0.166 16.141 1 91.5 135 VAL B CA 1
ATOM 4291 C C . VAL B 1 135 ? -1.914 -0.917 15.07 1 91.5 135 VAL B C 1
ATOM 4293 O O . VAL B 1 135 ? -1.851 -2.109 15.375 1 91.5 135 VAL B O 1
ATOM 4296 N N . MET B 1 136 ? -2.072 -0.512 13.883 1 93.81 136 MET B N 1
ATOM 4297 C CA . MET B 1 136 ? -2.199 -1.462 12.781 1 93.81 136 MET B CA 1
ATOM 4298 C C . MET B 1 136 ? -0.952 -2.332 12.664 1 93.81 136 MET B C 1
ATOM 4300 O O . MET B 1 136 ? -1.034 -3.49 12.25 1 93.81 136 MET B O 1
ATOM 4304 N N . GLU B 1 137 ? 0.183 -1.783 13.109 1 94.5 137 GLU B N 1
ATOM 4305 C CA . GLU B 1 137 ? 1.446 -2.506 12.992 1 94.5 137 GLU B CA 1
ATOM 4306 C C . GLU B 1 137 ? 1.821 -3.17 14.312 1 94.5 137 GLU B C 1
ATOM 4308 O O . GLU B 1 137 ? 2.93 -3.689 14.461 1 94.5 137 GLU B O 1
ATOM 4313 N N . GLY B 1 138 ? 0.947 -3.105 15.32 1 93.38 138 GLY B N 1
ATOM 4314 C CA . GLY B 1 138 ? 1.177 -3.73 16.609 1 93.38 138 GLY B CA 1
ATOM 4315 C C . GLY B 1 138 ? 2.174 -2.975 17.469 1 93.38 138 GLY B C 1
ATOM 4316 O O . GLY B 1 138 ? 2.861 -3.57 18.297 1 93.38 138 GLY B O 1
ATOM 4317 N N . ILE B 1 139 ? 2.299 -1.723 17.234 1 95.38 139 ILE B N 1
ATOM 4318 C CA . ILE B 1 139 ? 3.266 -0.879 17.938 1 95.38 139 ILE B CA 1
ATOM 4319 C C . ILE B 1 139 ? 2.537 0.067 18.891 1 95.38 139 ILE B C 1
ATOM 4321 O O . ILE B 1 139 ? 1.381 0.425 18.656 1 95.38 139 ILE B O 1
ATOM 4325 N N . ARG B 1 140 ? 3.178 0.427 19.953 1 95 140 ARG B N 1
ATOM 4326 C CA . ARG B 1 140 ? 2.627 1.372 20.906 1 95 140 ARG B CA 1
ATOM 4327 C C . ARG B 1 140 ? 3.158 2.781 20.672 1 95 140 ARG B C 1
ATOM 4329 O O . ARG B 1 140 ? 4.297 2.951 20.234 1 95 140 ARG B O 1
ATOM 4336 N N . THR B 1 141 ? 2.314 3.754 21 1 96.19 141 THR B N 1
ATOM 4337 C CA . THR B 1 141 ? 2.742 5.137 20.828 1 96.19 141 THR B CA 1
ATOM 4338 C C . THR B 1 141 ? 2.799 5.848 22.188 1 96.19 141 THR B C 1
ATOM 4340 O O . THR B 1 141 ? 1.971 5.594 23.062 1 96.19 141 THR B O 1
ATOM 4343 N N . VAL B 1 142 ? 3.805 6.594 22.344 1 97.38 142 VAL B N 1
ATOM 4344 C CA . VAL B 1 142 ? 3.934 7.527 23.469 1 97.38 142 VAL B CA 1
ATOM 4345 C C . VAL B 1 142 ? 4.059 8.953 22.938 1 97.38 142 VAL B C 1
ATOM 4347 O O . VAL B 1 142 ? 4.891 9.227 22.062 1 97.38 142 VAL B O 1
ATOM 4350 N N . SER B 1 143 ? 3.23 9.836 23.469 1 97 143 SER B N 1
ATOM 4351 C CA . SER B 1 143 ? 3.25 11.219 23 1 97 143 SER B CA 1
ATOM 4352 C C . SER B 1 143 ? 4.309 12.039 23.734 1 97 143 SER B C 1
ATOM 4354 O O . SER B 1 143 ? 4.492 11.891 24.938 1 97 143 SER B O 1
ATOM 4356 N N . TYR B 1 144 ? 5.031 12.797 23 1 97.19 144 TYR B N 1
ATOM 4357 C CA . TYR B 1 144 ? 5.73 13.922 23.594 1 97.19 144 TYR B CA 1
ATOM 4358 C C . TYR B 1 144 ? 4.996 15.234 23.312 1 97.19 144 TYR B C 1
ATOM 4360 O O . TYR B 1 144 ? 4.461 15.43 22.219 1 97.19 144 TYR B O 1
ATOM 4368 N N . PHE B 1 145 ? 4.969 16.094 24.281 1 96.62 145 PHE B N 1
ATOM 4369 C CA . PHE B 1 145 ? 4.141 17.297 24.188 1 96.62 145 PHE B CA 1
ATOM 4370 C C . PHE B 1 145 ? 4.996 18.531 23.922 1 96.62 145 PHE B C 1
ATOM 4372 O O . PHE B 1 145 ? 5.867 18.859 24.734 1 96.62 145 PHE B O 1
ATOM 4379 N N . THR B 1 146 ? 4.785 19.125 22.766 1 96.38 146 THR B N 1
ATOM 4380 C CA . THR B 1 146 ? 5.387 20.422 22.531 1 96.38 146 THR B CA 1
ATOM 4381 C C . THR B 1 146 ? 4.551 21.531 23.156 1 96.38 146 THR B C 1
ATOM 4383 O O . THR B 1 146 ? 3.402 21.312 23.547 1 96.38 146 THR B O 1
ATOM 4386 N N . LYS B 1 147 ? 5.156 22.719 23.234 1 94.44 147 LYS B N 1
ATOM 4387 C CA . LYS B 1 147 ? 4.52 23.766 24.016 1 94.44 147 LYS B CA 1
ATOM 4388 C C . LYS B 1 147 ? 4.266 25.016 23.172 1 94.44 147 LYS B C 1
ATOM 4390 O O . LYS B 1 147 ? 5.09 25.375 22.328 1 94.44 147 LYS B O 1
ATOM 4395 N N . LYS B 1 148 ? 3.199 25.641 23.547 1 93 148 LYS B N 1
ATOM 4396 C CA . LYS B 1 148 ? 2.84 26.891 22.875 1 93 148 LYS B CA 1
ATOM 4397 C C . LYS B 1 148 ? 3.898 27.969 23.094 1 93 148 LYS B C 1
ATOM 4399 O O . LYS B 1 148 ? 4.215 28.734 22.188 1 93 148 LYS B O 1
ATOM 4404 N N . GLU B 1 149 ? 4.406 28.016 24.281 1 92.81 149 GLU B N 1
ATOM 4405 C CA . GLU B 1 149 ? 5.371 29.031 24.672 1 92.81 149 GLU B CA 1
AT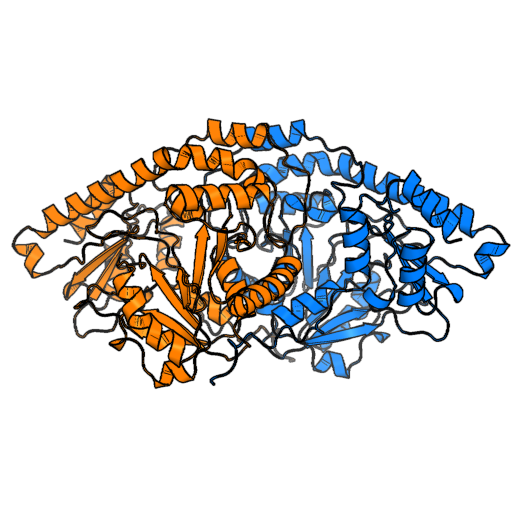OM 4406 C C . GLU B 1 149 ? 6.617 28.984 23.797 1 92.81 149 GLU B C 1
ATOM 4408 O O . GLU B 1 149 ? 7.305 30 23.625 1 92.81 149 GLU B O 1
ATOM 4413 N N . ASN B 1 150 ? 6.855 27.828 23.188 1 92.62 150 ASN B N 1
ATOM 4414 C CA . ASN B 1 150 ? 8.008 27.672 22.312 1 92.62 150 ASN B CA 1
ATOM 4415 C C . ASN B 1 150 ? 7.586 27.562 20.844 1 92.62 150 ASN B C 1
ATOM 4417 O O . ASN B 1 150 ? 8.273 26.922 20.047 1 92.62 150 ASN B O 1
ATOM 4421 N N . GLY B 1 151 ? 6.367 28 20.531 1 92.44 151 GLY B N 1
ATOM 4422 C CA . GLY B 1 151 ? 5.852 27.953 19.172 1 92.44 151 GLY B CA 1
ATOM 4423 C C . GLY B 1 151 ? 5.531 26.547 18.703 1 92.44 151 GLY B C 1
ATOM 4424 O O . GLY B 1 151 ? 5.617 26.25 17.516 1 92.44 151 GLY B O 1
ATOM 4425 N N . TRP B 1 152 ? 5.387 25.641 19.641 1 95.38 152 TRP B N 1
ATOM 4426 C CA . TRP B 1 152 ? 5.062 24.234 19.391 1 95.38 152 TRP B CA 1
ATOM 4427 C C . TRP B 1 152 ? 6.234 23.516 18.734 1 95.38 152 TRP B C 1
ATOM 4429 O O . TRP B 1 152 ? 6.059 22.469 18.125 1 95.38 152 TRP B O 1
ATOM 4439 N N . LYS B 1 153 ? 7.418 24.047 18.812 1 94.75 153 LYS B N 1
ATOM 4440 C CA . LYS B 1 153 ? 8.625 23.422 18.281 1 94.75 153 LYS B CA 1
ATOM 4441 C C . LYS B 1 153 ? 9.117 22.312 19.203 1 94.75 153 LYS B C 1
ATOM 4443 O O . LYS B 1 153 ? 9.07 22.453 20.438 1 94.75 153 LYS B O 1
ATOM 4448 N N . LEU B 1 154 ? 9.594 21.281 18.625 1 96.69 154 LEU B N 1
ATOM 4449 C CA . LEU B 1 154 ? 10.195 20.203 19.406 1 96.69 154 LEU B CA 1
ATOM 4450 C C . LEU B 1 154 ? 11.516 20.641 20.031 1 96.69 154 LEU B C 1
ATOM 4452 O O . LEU B 1 154 ? 12.391 21.172 19.328 1 96.69 154 LEU B O 1
ATOM 4456 N N . THR B 1 155 ? 11.656 20.484 21.328 1 96.19 155 THR B N 1
ATOM 4457 C CA . THR B 1 155 ? 12.883 20.766 22.062 1 96.19 155 THR B CA 1
ATOM 4458 C C . THR B 1 155 ? 13.289 19.562 22.906 1 96.19 155 THR B C 1
ATOM 4460 O O . THR B 1 155 ? 12.492 18.641 23.109 1 96.19 155 THR B O 1
ATOM 4463 N N . ASN B 1 156 ? 14.469 19.625 23.406 1 95.88 156 ASN B N 1
ATOM 4464 C CA . ASN B 1 156 ? 14.969 18.547 24.266 1 95.88 156 ASN B CA 1
ATOM 4465 C C . ASN B 1 156 ? 14.094 18.359 25.5 1 95.88 156 ASN B C 1
ATOM 4467 O O . ASN B 1 156 ? 13.914 17.234 25.969 1 95.88 156 ASN B O 1
ATOM 4471 N N . SER B 1 157 ? 13.617 19.469 25.984 1 95.56 157 SER B N 1
ATOM 4472 C CA . SER B 1 157 ? 12.844 19.422 27.219 1 95.56 157 SER B CA 1
ATOM 4473 C C . SER B 1 157 ? 11.523 18.688 27.016 1 95.56 157 SER B C 1
ATOM 4475 O O . SER B 1 157 ? 10.883 18.281 27.984 1 95.56 157 SER B O 1
ATOM 4477 N N . ASP B 1 158 ? 11.109 18.516 25.828 1 96.38 158 ASP B N 1
ATOM 4478 C CA . ASP B 1 158 ? 9.859 17.828 25.516 1 96.38 158 ASP B CA 1
ATOM 4479 C C . ASP B 1 158 ? 10.055 16.312 25.547 1 96.38 158 ASP B C 1
ATOM 4481 O O . ASP B 1 158 ? 9.078 15.555 25.547 1 96.38 158 ASP B O 1
ATOM 4485 N N . LEU B 1 159 ? 11.297 15.844 25.562 1 97.31 159 LEU B N 1
ATOM 4486 C CA . LEU B 1 159 ? 11.617 14.43 25.438 1 97.31 159 LEU B CA 1
ATOM 4487 C C . LEU B 1 159 ? 11.992 13.844 26.797 1 97.31 159 LEU B C 1
ATOM 4489 O O . LEU B 1 159 ? 13.078 14.109 27.328 1 97.31 159 LEU B O 1
ATOM 4493 N N . ASP B 1 160 ? 11.172 13.039 27.359 1 97.12 160 ASP B N 1
ATOM 4494 C CA . ASP B 1 160 ? 11.398 12.383 28.641 1 97.12 160 ASP B CA 1
ATOM 4495 C C . ASP B 1 160 ? 12.445 11.281 28.516 1 97.12 160 ASP B C 1
ATOM 4497 O O . ASP B 1 160 ? 12.273 10.336 27.75 1 97.12 160 ASP B O 1
ATOM 4501 N N . PRO B 1 161 ? 13.43 11.312 29.359 1 96.88 161 PRO B N 1
ATOM 4502 C CA . PRO B 1 161 ? 14.477 10.289 29.297 1 96.88 161 PRO B CA 1
ATOM 4503 C C . PRO B 1 161 ? 13.922 8.875 29.469 1 96.88 161 PRO B C 1
ATOM 4505 O O . PRO B 1 161 ? 14.422 7.938 28.828 1 96.88 161 PRO B O 1
ATOM 4508 N N . LYS B 1 162 ? 12.93 8.75 30.266 1 97.25 162 LYS B N 1
ATOM 4509 C CA . LYS B 1 162 ? 12.344 7.43 30.484 1 97.25 162 LYS B CA 1
ATOM 4510 C C . LYS B 1 162 ? 11.727 6.879 29.203 1 97.25 162 LYS B C 1
ATOM 4512 O O . LYS B 1 162 ? 11.812 5.68 28.938 1 97.25 162 LYS B O 1
ATOM 4517 N N . ASP B 1 163 ? 11.102 7.75 28.469 1 97.5 163 ASP B N 1
ATOM 4518 C CA . ASP B 1 163 ? 10.508 7.348 27.188 1 97.5 163 ASP B CA 1
ATOM 4519 C C . ASP B 1 163 ? 11.586 7.094 26.141 1 97.5 163 ASP B C 1
ATOM 4521 O O . ASP B 1 163 ? 11.484 6.148 25.359 1 97.5 163 ASP B O 1
ATOM 4525 N N . LEU B 1 164 ? 12.633 7.898 26.188 1 97 164 LEU B N 1
ATOM 4526 C CA . LEU B 1 164 ? 13.727 7.789 25.234 1 97 164 LEU B CA 1
ATOM 4527 C C . LEU B 1 164 ? 14.461 6.461 25.391 1 97 164 LEU B C 1
ATOM 4529 O O . LEU B 1 164 ? 14.938 5.887 24.406 1 97 164 LEU B O 1
ATOM 4533 N N . GLU B 1 165 ? 14.508 5.973 26.562 1 95.62 165 GLU B N 1
ATOM 4534 C CA . GLU B 1 165 ? 15.195 4.715 26.844 1 95.62 165 GLU B CA 1
ATOM 4535 C C . GLU B 1 165 ? 14.422 3.525 26.281 1 95.62 165 GLU B C 1
ATOM 4537 O O . GLU B 1 165 ? 15.016 2.512 25.906 1 95.62 165 GLU B O 1
ATOM 4542 N N . LYS B 1 166 ? 13.203 3.752 26.156 1 95.44 166 LYS B N 1
ATOM 4543 C CA . LYS B 1 166 ? 12.344 2.615 25.828 1 95.44 166 LYS B CA 1
ATOM 4544 C C . LYS B 1 166 ? 11.945 2.637 24.359 1 95.44 166 LYS B C 1
ATOM 4546 O O . LYS B 1 166 ? 11.734 1.585 23.75 1 95.44 166 LYS B O 1
ATOM 4551 N N . CYS B 1 167 ? 11.82 3.73 23.719 1 96.94 167 CYS B N 1
ATOM 4552 C CA . CYS B 1 167 ? 11.242 3.854 22.391 1 96.94 167 CYS B CA 1
ATOM 4553 C C . CYS B 1 167 ? 12.25 3.449 21.328 1 96.94 167 CYS B C 1
ATOM 4555 O O . CYS B 1 167 ? 13.453 3.404 21.578 1 96.94 167 CYS B O 1
ATOM 4557 N N . LYS B 1 168 ? 11.734 3.104 20.125 1 97.25 168 LYS B N 1
ATOM 4558 C CA . LYS B 1 168 ? 12.57 2.619 19.031 1 97.25 168 LYS B CA 1
ATOM 4559 C C . LYS B 1 168 ? 12.812 3.715 18 1 97.25 168 LYS B C 1
ATOM 4561 O O . LYS B 1 168 ? 13.742 3.623 17.188 1 97.25 168 LYS B O 1
ATOM 4566 N N . LEU B 1 169 ? 11.945 4.699 17.938 1 96.94 169 LEU B N 1
ATOM 4567 C CA . LEU B 1 169 ? 12.102 5.828 17.016 1 96.94 169 LEU B CA 1
ATOM 4568 C C . LEU B 1 169 ? 11.25 7.012 17.484 1 96.94 169 LEU B C 1
ATOM 4570 O O . LEU B 1 169 ? 10.375 6.859 18.328 1 96.94 169 LEU B O 1
ATOM 4574 N N . ILE B 1 170 ? 11.609 8.172 16.969 1 97.81 170 ILE B N 1
ATOM 4575 C CA . ILE B 1 170 ? 10.852 9.398 17.188 1 97.81 170 ILE B CA 1
ATOM 4576 C C . ILE B 1 170 ? 10.297 9.914 15.867 1 97.81 170 ILE B C 1
ATOM 4578 O O . ILE B 1 170 ? 11.016 9.953 14.859 1 97.81 170 ILE B O 1
ATOM 4582 N N . LEU B 1 171 ? 9.031 10.219 15.859 1 98.25 171 LEU B N 1
ATOM 4583 C CA . LEU B 1 171 ? 8.398 10.859 14.711 1 98.25 171 LEU B CA 1
ATOM 4584 C C . LEU B 1 171 ? 8.219 12.352 14.953 1 98.25 171 LEU B C 1
ATOM 4586 O O . LEU B 1 171 ? 7.793 12.766 16.031 1 98.25 171 LEU B O 1
ATOM 4590 N N . SER B 1 172 ? 8.617 13.094 14 1 97.69 172 SER B N 1
ATOM 4591 C CA . SER B 1 172 ? 8.367 14.531 13.984 1 97.69 172 SER B CA 1
ATOM 4592 C C . SER B 1 172 ? 7.684 14.953 12.688 1 97.69 172 SER B C 1
ATOM 4594 O O . SER B 1 172 ? 7.855 14.312 11.648 1 97.69 172 SER B O 1
ATOM 4596 N N . VAL B 1 173 ? 6.828 15.852 12.805 1 97.69 173 VAL B N 1
ATOM 4597 C CA . VAL B 1 173 ? 6.164 16.438 11.648 1 97.69 173 VAL B CA 1
ATOM 4598 C C . VAL B 1 173 ? 6.621 17.891 11.477 1 97.69 173 VAL B C 1
ATOM 4600 O O . VAL B 1 173 ? 6.402 18.734 12.352 1 97.69 173 VAL B O 1
ATOM 4603 N N . SER B 1 174 ? 7.246 18.188 10.43 1 97.38 174 SER B N 1
ATOM 4604 C CA . SER B 1 174 ? 7.766 19.531 10.172 1 97.38 174 SER B CA 1
ATOM 4605 C C . SER B 1 174 ? 7.672 19.891 8.695 1 97.38 174 SER B C 1
ATOM 4607 O O . SER B 1 174 ? 8.422 19.359 7.875 1 97.38 174 SER B O 1
ATOM 4609 N N . PRO B 1 175 ? 6.832 20.781 8.383 1 97.25 175 PRO B N 1
ATOM 4610 C CA . PRO B 1 175 ? 5.945 21.594 9.219 1 97.25 175 PRO B CA 1
ATOM 4611 C C . PRO B 1 175 ? 4.875 20.766 9.922 1 97.25 175 PRO B C 1
ATOM 4613 O O . PRO B 1 175 ? 4.324 19.844 9.336 1 97.25 175 PRO B O 1
ATOM 4616 N N . ASN B 1 176 ? 4.617 21.188 11.164 1 97.69 176 ASN B N 1
ATOM 4617 C CA . ASN B 1 176 ? 3.727 20.406 12.016 1 97.69 176 ASN B CA 1
ATOM 4618 C C . ASN B 1 176 ? 2.266 20.594 11.617 1 97.69 176 ASN B C 1
ATOM 4620 O O . ASN B 1 176 ? 1.842 21.719 11.305 1 97.69 176 ASN B O 1
ATOM 4624 N N . ASN B 1 177 ? 1.54 19.578 11.57 1 96.81 177 ASN B N 1
ATOM 4625 C CA . ASN B 1 177 ? 0.082 19.562 11.508 1 96.81 177 ASN B CA 1
ATOM 4626 C C . ASN B 1 177 ? -0.531 19.312 12.883 1 96.81 177 ASN B C 1
ATOM 4628 O O . ASN B 1 177 ? -0.36 18.234 13.453 1 96.81 177 ASN B O 1
ATOM 4632 N N . PRO B 1 178 ? -1.153 20.25 13.492 1 97.69 178 PRO B N 1
ATOM 4633 C CA . PRO B 1 178 ? -1.823 21.359 12.812 1 97.69 178 PRO B CA 1
ATOM 4634 C C . PRO B 1 178 ? -1.191 22.719 13.125 1 97.69 178 PRO B C 1
ATOM 4636 O O . PRO B 1 178 ? -1.679 23.75 12.656 1 97.69 178 PRO B O 1
ATOM 4639 N N . THR B 1 179 ? -0.106 22.766 13.844 1 97.12 179 THR B N 1
ATOM 4640 C CA . THR B 1 179 ? 0.343 24.031 14.422 1 97.12 179 THR B CA 1
ATOM 4641 C C . THR B 1 179 ? 1.092 24.859 13.391 1 97.12 179 THR B C 1
ATOM 4643 O O . THR B 1 179 ? 1.26 26.078 13.57 1 97.12 179 THR B O 1
ATOM 4646 N N . GLY B 1 180 ? 1.63 24.172 12.414 1 97 180 GLY B N 1
ATOM 4647 C CA . GLY B 1 180 ? 2.42 24.875 11.414 1 97 180 GLY B CA 1
ATOM 4648 C C . GLY B 1 180 ? 3.83 25.188 11.875 1 97 180 GLY B C 1
ATOM 4649 O O . GLY B 1 180 ? 4.586 25.859 11.172 1 97 180 GLY B O 1
ATOM 4650 N N . SER B 1 181 ? 4.195 24.672 13.008 1 95.94 181 SER B N 1
ATOM 4651 C CA . SER B 1 181 ? 5.547 24.891 13.508 1 95.94 181 SER B CA 1
ATOM 4652 C C . SER B 1 181 ? 6.582 24.188 12.633 1 95.94 181 SER B C 1
ATOM 4654 O O . SER B 1 181 ? 6.305 23.141 12.055 1 95.94 181 SER B O 1
ATOM 4656 N N . VAL B 1 182 ? 7.766 24.781 12.547 1 96.38 182 VAL B N 1
ATOM 4657 C CA . VAL B 1 182 ? 8.836 24.281 11.688 1 96.38 182 VAL B CA 1
ATOM 4658 C C . VAL B 1 182 ? 10.055 23.938 12.539 1 96.38 182 VAL B C 1
ATOM 4660 O O . VAL B 1 182 ? 10.508 24.75 13.352 1 96.38 182 VAL B O 1
ATOM 4663 N N . LEU B 1 183 ? 10.492 22.719 12.445 1 95.75 183 LEU B N 1
ATOM 4664 C CA . LEU B 1 183 ? 11.773 22.312 13 1 95.75 183 LEU B CA 1
ATOM 4665 C C . LEU B 1 183 ? 12.922 22.719 12.078 1 95.75 183 LEU B C 1
ATOM 4667 O O . LEU B 1 183 ? 13.281 21.969 11.172 1 95.75 183 LEU B O 1
ATOM 4671 N N . ASN B 1 184 ? 13.516 23.844 12.32 1 93.06 184 ASN B N 1
ATOM 4672 C CA . ASN B 1 184 ? 14.594 24.297 11.438 1 93.06 184 ASN B CA 1
ATOM 4673 C C . ASN B 1 184 ? 15.922 23.641 11.797 1 93.06 184 ASN B C 1
ATOM 4675 O O . ASN B 1 184 ? 15.984 22.797 12.695 1 93.06 184 ASN B O 1
ATOM 4679 N N . GLN B 1 185 ? 16.938 23.969 11.117 1 93.69 185 GLN B N 1
ATOM 4680 C CA . GLN B 1 185 ? 18.25 23.344 11.266 1 93.69 185 GLN B CA 1
ATOM 4681 C C . GLN B 1 185 ? 18.781 23.531 12.68 1 93.69 185 GLN B C 1
ATOM 4683 O O . GLN B 1 185 ? 19.328 22.594 13.273 1 93.69 185 GLN B O 1
ATOM 4688 N N . SER B 1 186 ? 18.625 24.734 13.188 1 93.31 186 SER B N 1
ATOM 4689 C CA . SER B 1 186 ? 19.109 25.031 14.531 1 93.31 186 SER B CA 1
ATOM 4690 C C . SER B 1 186 ? 18.375 24.203 15.586 1 93.31 186 SER B C 1
ATOM 4692 O O . SER B 1 186 ? 19 23.672 16.516 1 93.31 186 SER B O 1
ATOM 4694 N N . ASP B 1 187 ? 17.047 24.141 15.422 1 94.19 187 ASP B N 1
ATOM 4695 C CA . ASP B 1 187 ? 16.25 23.312 16.328 1 94.19 187 ASP B CA 1
ATOM 4696 C C . ASP B 1 187 ? 16.703 21.859 16.281 1 94.19 187 ASP B C 1
ATOM 4698 O O . ASP B 1 187 ? 16.875 21.219 17.312 1 94.19 187 ASP B O 1
ATOM 4702 N N . PHE B 1 188 ? 16.922 21.359 15.094 1 95.44 188 PHE B N 1
ATOM 4703 C CA . PHE B 1 188 ? 17.344 19.984 14.883 1 95.44 188 PHE B CA 1
ATOM 4704 C C . PHE B 1 188 ? 18.688 19.719 15.547 1 95.44 188 PHE B C 1
ATOM 4706 O O . PHE B 1 188 ? 18.875 18.688 16.203 1 95.44 188 PHE B O 1
ATOM 4713 N N . TYR B 1 189 ? 19.594 20.578 15.414 1 93.94 189 TYR B N 1
ATOM 4714 C CA . TYR B 1 189 ? 20.906 20.422 16.016 1 93.94 189 TYR B CA 1
ATOM 4715 C C . TYR B 1 189 ? 20.812 20.375 17.531 1 93.94 189 TYR B C 1
ATOM 4717 O O . TYR B 1 189 ? 21.594 19.672 18.188 1 93.94 189 TYR B O 1
ATOM 4725 N N . SER B 1 190 ? 19.875 21.094 18.047 1 93.44 190 SER B N 1
ATOM 4726 C CA . SER B 1 190 ? 19.719 21.156 19.5 1 93.44 190 SER B CA 1
ATOM 4727 C C . SER B 1 190 ? 19.266 19.812 20.062 1 93.44 190 SER B C 1
ATOM 4729 O O . SER B 1 190 ? 19.516 19.516 21.25 1 93.44 190 SER B O 1
ATOM 4731 N N . ILE B 1 191 ? 18.641 19 19.266 1 96 191 ILE B N 1
ATOM 4732 C CA . ILE B 1 191 ? 18.156 17.719 19.797 1 96 191 ILE B CA 1
ATOM 4733 C C . ILE B 1 191 ? 19.031 16.578 19.281 1 96 191 ILE B C 1
ATOM 4735 O O . ILE B 1 191 ? 18.875 15.438 19.703 1 96 191 ILE B O 1
ATOM 4739 N N . LYS B 1 192 ? 19.922 16.828 18.406 1 95.94 192 LYS B N 1
ATOM 4740 C CA . LYS B 1 192 ? 20.75 15.836 17.734 1 95.94 192 LYS B CA 1
ATOM 4741 C C . LYS B 1 192 ? 21.516 15 18.75 1 95.94 192 LYS B C 1
ATOM 4743 O O . LYS B 1 192 ? 21.594 13.773 18.625 1 95.94 192 LYS B O 1
ATOM 4748 N N . ASN B 1 193 ? 22.109 15.68 19.719 1 95 193 ASN B N 1
ATOM 4749 C CA . ASN B 1 193 ? 22.906 14.984 20.719 1 95 193 ASN B CA 1
ATOM 4750 C C . ASN B 1 193 ? 22.062 14 21.531 1 95 193 ASN B C 1
ATOM 4752 O O . ASN B 1 193 ? 22.547 12.922 21.891 1 95 193 ASN B O 1
ATOM 4756 N N . THR B 1 194 ? 20.906 14.461 21.828 1 96.5 194 THR B N 1
ATOM 4757 C CA . THR B 1 194 ? 19.984 13.578 22.531 1 96.5 194 THR B CA 1
ATOM 4758 C C . THR B 1 194 ? 19.672 12.336 21.688 1 96.5 194 THR B C 1
ATOM 4760 O O . THR B 1 194 ? 19.734 11.211 22.203 1 96.5 194 THR B O 1
ATOM 4763 N N . LEU B 1 195 ? 19.406 12.5 20.422 1 95.94 195 LEU B N 1
ATOM 4764 C CA . LEU B 1 195 ? 19.109 11.391 19.531 1 95.94 195 LEU B CA 1
ATOM 4765 C C . LEU B 1 195 ? 20.312 10.453 19.422 1 95.94 195 LEU B C 1
ATOM 4767 O O . LEU B 1 195 ? 20.156 9.234 19.438 1 95.94 195 LEU B O 1
ATOM 4771 N N . LYS B 1 196 ? 21.469 11.039 19.359 1 94.38 196 LYS B N 1
ATOM 4772 C CA . LYS B 1 196 ? 22.703 10.266 19.266 1 94.38 196 LYS B CA 1
ATOM 4773 C C . LYS B 1 196 ? 22.938 9.453 20.547 1 94.38 196 LYS B C 1
ATOM 4775 O O . LYS B 1 196 ? 23.266 8.273 20.484 1 94.38 196 LYS B O 1
ATOM 4780 N N . TYR B 1 197 ? 22.75 10.094 21.656 1 94.38 197 TYR B N 1
ATOM 4781 C CA . TYR B 1 197 ? 22.984 9.461 22.953 1 94.38 197 TYR B CA 1
ATOM 4782 C C . TYR B 1 197 ? 22.109 8.234 23.125 1 94.38 197 TYR B C 1
ATOM 4784 O O . TYR B 1 197 ? 22.562 7.184 23.578 1 94.38 197 TYR B O 1
ATOM 4792 N N . TYR B 1 198 ? 20.891 8.328 22.703 1 94.94 198 TYR B N 1
ATOM 4793 C CA . TYR B 1 198 ? 19.953 7.23 22.906 1 94.94 198 TYR B CA 1
ATOM 4794 C C . TYR B 1 198 ? 19.906 6.32 21.688 1 94.94 198 TYR B C 1
ATOM 4796 O O . TYR B 1 198 ? 19.156 5.348 21.656 1 94.94 198 TYR B O 1
ATOM 4804 N N . ASN B 1 199 ? 20.688 6.676 20.656 1 93.94 199 ASN B N 1
ATOM 4805 C CA . ASN B 1 199 ? 20.766 5.902 19.406 1 93.94 199 ASN B CA 1
ATOM 4806 C C . ASN B 1 199 ? 19.391 5.746 18.766 1 93.94 199 ASN B C 1
ATOM 4808 O O . ASN B 1 199 ? 18.969 4.629 18.453 1 93.94 199 ASN B O 1
ATOM 4812 N N . LEU B 1 200 ? 18.688 6.848 18.594 1 96.25 200 LEU B N 1
ATOM 4813 C CA . LEU B 1 200 ? 17.328 6.828 18.094 1 96.25 200 LEU B CA 1
ATOM 4814 C C . LEU B 1 200 ? 17.25 7.449 16.703 1 96.25 200 LEU B C 1
ATOM 4816 O O . LEU B 1 200 ? 17.734 8.562 16.484 1 96.25 200 LEU B O 1
ATOM 4820 N N . PRO B 1 201 ? 16.734 6.688 15.719 1 97.81 201 PRO B N 1
ATOM 4821 C CA . PRO B 1 201 ? 16.375 7.355 14.469 1 97.81 201 PRO B CA 1
ATOM 4822 C C . PRO B 1 201 ? 15.234 8.352 14.633 1 97.81 201 PRO B C 1
ATOM 4824 O O . PRO B 1 201 ? 14.375 8.18 15.5 1 97.81 201 PRO B O 1
ATOM 4827 N N . ILE B 1 202 ? 15.266 9.391 13.828 1 98.19 202 ILE B N 1
ATOM 4828 C CA . ILE B 1 202 ? 14.156 10.32 13.773 1 98.19 202 ILE B CA 1
ATOM 4829 C C . ILE B 1 202 ? 13.539 10.305 12.375 1 98.19 202 ILE B C 1
ATOM 4831 O O . ILE B 1 202 ? 14.25 10.367 11.375 1 98.19 202 ILE B O 1
ATOM 4835 N N . ILE B 1 203 ? 12.266 10.117 12.305 1 98.56 203 ILE B N 1
ATOM 4836 C CA . ILE B 1 203 ? 11.5 10.266 11.07 1 98.56 203 ILE B CA 1
ATOM 4837 C C . ILE B 1 203 ? 10.891 11.664 11.008 1 98.56 203 ILE B C 1
ATOM 4839 O O . ILE B 1 203 ? 10.242 12.109 11.961 1 98.56 203 ILE B O 1
ATOM 4843 N N . ILE B 1 204 ? 11.117 12.328 9.961 1 98.44 204 ILE B N 1
ATOM 4844 C CA . ILE B 1 204 ? 10.555 13.656 9.758 1 98.44 204 ILE B CA 1
ATOM 4845 C C . ILE B 1 204 ? 9.531 13.617 8.625 1 98.44 204 ILE B C 1
ATOM 4847 O O . ILE B 1 204 ? 9.898 13.422 7.461 1 98.44 204 ILE B O 1
ATOM 4851 N N . ASP B 1 205 ? 8.312 13.742 8.992 1 98.38 205 ASP B N 1
ATOM 4852 C CA . ASP B 1 205 ? 7.262 13.953 8.008 1 98.38 205 ASP B CA 1
ATOM 4853 C C . ASP B 1 205 ? 7.332 15.359 7.418 1 98.38 205 ASP B C 1
ATOM 4855 O O . ASP B 1 205 ? 7.059 16.344 8.117 1 98.38 205 ASP B O 1
ATOM 4859 N N . GLU B 1 206 ? 7.66 15.477 6.172 1 98.12 206 GLU B N 1
ATOM 4860 C CA . GLU B 1 206 ? 7.848 16.812 5.617 1 98.12 206 GLU B CA 1
ATOM 4861 C C . GLU B 1 206 ? 6.906 17.062 4.441 1 98.12 206 GLU B C 1
ATOM 4863 O O . GLU B 1 206 ? 7.266 17.75 3.484 1 98.12 206 GLU B O 1
ATOM 4868 N N . VAL B 1 207 ? 5.711 16.5 4.496 1 98.06 207 VAL B N 1
ATOM 4869 C CA . VAL B 1 207 ? 4.746 16.578 3.406 1 98.06 207 VAL B CA 1
ATOM 4870 C C . VAL B 1 207 ? 4.324 18.016 3.184 1 98.06 207 VAL B C 1
ATOM 4872 O O . VAL B 1 207 ? 3.885 18.391 2.088 1 98.06 207 VAL B O 1
ATOM 4875 N N . PHE B 1 208 ? 4.496 18.922 4.184 1 97.62 208 PHE B N 1
ATOM 4876 C CA . PHE B 1 208 ? 4.113 20.312 4.051 1 97.62 208 PHE B CA 1
ATOM 4877 C C . PHE B 1 208 ? 5.332 21.188 3.801 1 97.62 208 PHE B C 1
ATOM 4879 O O . PHE B 1 208 ? 5.254 22.422 3.896 1 97.62 208 PHE B O 1
ATOM 4886 N N . SER B 1 209 ? 6.449 20.609 3.439 1 96.62 209 SER B N 1
ATOM 4887 C CA . SER B 1 209 ? 7.711 21.344 3.332 1 96.62 209 SER B CA 1
ATOM 4888 C C . SER B 1 209 ? 7.645 22.406 2.24 1 96.62 209 SER B C 1
ATOM 4890 O O . SER B 1 209 ? 8.422 23.359 2.252 1 96.62 209 SER B O 1
ATOM 4892 N N . ASP B 1 210 ? 6.723 22.328 1.322 1 96.25 210 ASP B N 1
ATOM 4893 C CA . ASP B 1 210 ? 6.609 23.281 0.23 1 96.25 210 ASP B CA 1
ATOM 4894 C C . ASP B 1 210 ? 5.668 24.422 0.599 1 96.25 210 ASP B C 1
ATOM 4896 O O . ASP B 1 210 ? 5.512 25.375 -0.165 1 96.25 210 ASP B O 1
ATOM 4900 N N . TYR B 1 211 ? 5.074 24.359 1.703 1 97.06 211 TYR B N 1
ATOM 4901 C CA . TYR B 1 211 ? 4.078 25.359 2.086 1 97.06 211 TYR B CA 1
ATOM 4902 C C . TYR B 1 211 ? 4.527 26.141 3.318 1 97.06 211 TYR B C 1
ATOM 4904 O O . TYR B 1 211 ? 3.811 26.188 4.32 1 97.06 211 TYR B O 1
ATOM 4912 N N . ILE B 1 212 ? 5.629 26.734 3.184 1 95.38 212 ILE B N 1
ATOM 4913 C CA . ILE B 1 212 ? 6.184 27.625 4.195 1 95.38 212 ILE B CA 1
ATOM 4914 C C . ILE B 1 212 ? 5.852 29.062 3.844 1 95.38 212 ILE B C 1
ATOM 4916 O O . ILE B 1 212 ? 6.086 29.516 2.715 1 95.38 212 ILE B O 1
ATOM 4920 N N . TYR B 1 213 ? 5.281 29.891 4.695 1 89.69 213 TYR B N 1
ATOM 4921 C CA . TYR B 1 213 ? 4.898 31.25 4.344 1 89.69 213 TYR B CA 1
ATOM 4922 C C . TYR B 1 213 ? 5.09 32.188 5.527 1 89.69 213 TYR B C 1
ATOM 4924 O O . TYR B 1 213 ? 4.848 33.406 5.418 1 89.69 213 TYR B O 1
ATOM 4932 N N . GLY B 1 214 ? 5.547 31.656 6.598 1 82.44 214 GLY B N 1
ATOM 4933 C CA . GLY B 1 214 ? 5.918 32.5 7.723 1 82.44 214 GLY B CA 1
ATOM 4934 C C . GLY B 1 214 ? 7.367 32.969 7.68 1 82.44 214 GLY B C 1
ATOM 4935 O O . GLY B 1 214 ? 7.957 33.062 6.602 1 82.44 214 GLY B O 1
ATOM 4936 N N . THR B 1 215 ? 7.82 33.344 8.734 1 78.69 215 THR B N 1
ATOM 4937 C CA . THR B 1 215 ? 9.133 33.969 8.852 1 78.69 215 THR B CA 1
ATOM 4938 C C . THR B 1 215 ? 10.234 32.906 8.859 1 78.69 215 THR B C 1
ATOM 4940 O O . THR B 1 215 ? 11.414 33.25 8.664 1 78.69 215 THR B O 1
ATOM 4943 N N . GLU B 1 216 ? 9.812 31.75 8.922 1 80.88 216 GLU B N 1
ATOM 4944 C CA . GLU B 1 216 ? 10.812 30.703 9.078 1 80.88 216 GLU B CA 1
ATOM 4945 C C . GLU B 1 216 ? 11.156 30.062 7.73 1 80.88 216 GLU B C 1
ATOM 4947 O O . GLU B 1 216 ? 10.32 30.016 6.828 1 80.88 216 GLU B O 1
ATOM 4952 N N . SER B 1 217 ? 12.398 29.719 7.66 1 83 217 SER B N 1
ATOM 4953 C CA . SER B 1 217 ? 12.828 28.938 6.512 1 83 217 SER B CA 1
ATOM 4954 C C . SER B 1 217 ? 12.906 27.453 6.859 1 83 217 SER B C 1
ATOM 4956 O O . SER B 1 217 ? 13.047 27.078 8.031 1 83 217 SER B O 1
ATOM 4958 N N . TYR B 1 218 ? 12.656 26.656 5.895 1 85.56 218 TYR B N 1
ATOM 4959 C CA . TYR B 1 218 ? 12.742 25.219 6.082 1 85.56 218 TYR B CA 1
ATOM 4960 C C . TYR B 1 218 ? 13.648 24.578 5.039 1 85.56 218 TYR B C 1
ATOM 4962 O O . TYR B 1 218 ? 13.586 24.938 3.857 1 85.56 218 TYR B O 1
ATOM 4970 N N . ASN B 1 219 ? 14.539 23.797 5.566 1 90.06 219 ASN B N 1
ATOM 4971 C CA . ASN B 1 219 ? 15.297 22.875 4.734 1 90.06 219 ASN B CA 1
ATOM 4972 C C . ASN B 1 219 ? 15.086 21.422 5.172 1 90.06 219 ASN B C 1
ATOM 4974 O O . ASN B 1 219 ? 14.922 21.141 6.363 1 90.06 219 ASN B O 1
ATOM 4978 N N . THR B 1 220 ? 15.062 20.578 4.145 1 95.88 220 THR B N 1
ATOM 4979 C CA . THR B 1 220 ? 15.023 19.172 4.484 1 95.88 220 THR B CA 1
ATOM 4980 C C . THR B 1 220 ? 16.188 18.797 5.395 1 95.88 220 THR B C 1
ATOM 4982 O O . THR B 1 220 ? 17.344 19.094 5.086 1 95.88 220 THR B O 1
ATOM 4985 N N . LEU B 1 221 ? 15.883 18.203 6.512 1 96.12 221 LEU B N 1
ATOM 4986 C CA . LEU B 1 221 ? 16.875 17.875 7.527 1 96.12 221 LEU B CA 1
ATOM 4987 C C . LEU B 1 221 ? 17.516 16.531 7.246 1 96.12 221 LEU B C 1
ATOM 4989 O O . LEU B 1 221 ? 16.828 15.516 7.137 1 96.12 221 LEU B O 1
ATOM 4993 N N . ILE B 1 222 ? 18.75 16.438 7.059 1 96.94 222 ILE B N 1
ATOM 4994 C CA . ILE B 1 222 ? 19.547 15.234 6.883 1 96.94 222 ILE B CA 1
ATOM 4995 C C . ILE B 1 222 ? 20.75 15.273 7.809 1 96.94 222 ILE B C 1
ATOM 4997 O O . ILE B 1 222 ? 21.109 16.328 8.328 1 96.94 222 ILE B O 1
ATOM 5001 N N . ASP B 1 223 ? 21.344 14.219 8.047 1 96.5 223 ASP B N 1
ATOM 5002 C CA . ASP B 1 223 ? 22.547 14.141 8.883 1 96.5 223 ASP B CA 1
ATOM 5003 C C . ASP B 1 223 ? 23.359 12.898 8.562 1 96.5 223 ASP B C 1
ATOM 5005 O O . ASP B 1 223 ? 22.812 11.812 8.391 1 96.5 223 ASP B O 1
ATOM 5009 N N . PRO B 1 224 ? 24.656 13.047 8.445 1 94.88 224 PRO B N 1
ATOM 5010 C CA . PRO B 1 224 ? 25.484 11.883 8.141 1 94.88 224 PRO B CA 1
ATOM 5011 C C . PRO B 1 224 ? 25.828 11.055 9.383 1 94.88 224 PRO B C 1
ATOM 5013 O O . PRO B 1 224 ? 26.297 9.922 9.266 1 94.88 224 PRO B O 1
ATOM 5016 N N . ASP B 1 225 ? 25.578 11.633 10.578 1 94.5 225 ASP B N 1
ATOM 5017 C CA . ASP B 1 225 ? 26.078 10.992 11.789 1 94.5 225 ASP B CA 1
ATOM 5018 C C . ASP B 1 225 ? 24.953 10.266 12.531 1 94.5 225 ASP B C 1
ATOM 5020 O O . ASP B 1 225 ? 25.219 9.383 13.344 1 94.5 225 ASP B O 1
ATOM 5024 N N . ILE B 1 226 ? 23.766 10.703 12.352 1 95.81 226 ILE B N 1
ATOM 5025 C CA . ILE B 1 226 ? 22.656 10.039 13.016 1 95.81 226 ILE B CA 1
ATOM 5026 C C . ILE B 1 226 ? 21.578 9.68 11.992 1 95.81 226 ILE B C 1
ATOM 5028 O O . ILE B 1 226 ? 21.453 10.328 10.953 1 95.81 226 ILE B O 1
ATOM 5032 N N . PRO B 1 227 ? 20.781 8.641 12.273 1 97.44 227 PRO B N 1
ATOM 5033 C CA . PRO B 1 227 ? 19.719 8.227 11.359 1 97.44 227 PRO B CA 1
ATOM 5034 C C . PRO B 1 227 ? 18.594 9.258 11.242 1 97.44 227 PRO B C 1
ATOM 5036 O O . PRO B 1 227 ? 17.938 9.57 12.242 1 97.44 227 PRO B O 1
ATOM 5039 N N . VAL B 1 228 ? 18.391 9.781 10.07 1 98.31 228 VAL B N 1
ATOM 5040 C CA . VAL B 1 228 ? 17.297 10.68 9.742 1 98.31 228 VAL B CA 1
ATOM 5041 C C . VAL B 1 228 ? 16.547 10.156 8.516 1 98.31 228 VAL B C 1
ATOM 5043 O O . VAL B 1 228 ? 17.156 9.867 7.484 1 98.31 228 VAL B O 1
ATOM 5046 N N . VAL B 1 229 ? 15.273 10.008 8.656 1 98.75 229 VAL B N 1
ATOM 5047 C CA . VAL B 1 229 ? 14.438 9.555 7.559 1 98.75 229 VAL B CA 1
ATOM 5048 C C . VAL B 1 229 ? 13.375 10.602 7.25 1 98.75 229 VAL B C 1
ATOM 5050 O O . VAL B 1 229 ? 12.648 11.047 8.141 1 98.75 229 VAL B O 1
ATOM 5053 N N . ASN B 1 230 ? 13.305 11.016 6.023 1 98.81 230 ASN B N 1
ATOM 5054 C CA . ASN B 1 230 ? 12.273 11.961 5.605 1 98.81 230 ASN B CA 1
ATOM 5055 C C . ASN B 1 230 ? 11.172 11.266 4.809 1 98.81 230 ASN B C 1
ATOM 5057 O O . ASN B 1 230 ? 11.453 10.367 4.008 1 98.81 230 ASN B O 1
ATOM 5061 N N . VAL B 1 231 ? 9.961 11.641 5.035 1 98.81 231 VAL B N 1
ATOM 5062 C CA . VAL B 1 231 ? 8.805 11.156 4.285 1 98.81 231 VAL B CA 1
ATOM 5063 C C . VAL B 1 231 ? 8.117 12.328 3.586 1 98.81 231 VAL B C 1
ATOM 5065 O O . VAL B 1 231 ? 7.84 13.352 4.211 1 98.81 231 VAL B O 1
ATOM 5068 N N . ASN B 1 232 ? 7.902 12.242 2.32 1 98.62 232 ASN B N 1
ATOM 5069 C CA . ASN B 1 232 ? 7.246 13.25 1.49 1 98.62 232 ASN B CA 1
ATOM 5070 C C . ASN B 1 232 ? 6.441 12.602 0.364 1 98.62 232 ASN B C 1
ATOM 5072 O O . ASN B 1 232 ? 6.379 11.375 0.264 1 98.62 232 ASN B O 1
ATOM 5076 N N . GLY B 1 233 ? 5.703 13.438 -0.445 1 98.19 233 GLY B N 1
ATOM 5077 C CA . GLY B 1 233 ? 4.898 12.867 -1.518 1 98.19 233 GLY B CA 1
ATOM 5078 C C . GLY B 1 233 ? 4.105 13.906 -2.285 1 98.19 233 GLY B C 1
ATOM 5079 O O . GLY B 1 233 ? 4.168 15.102 -1.972 1 98.19 233 GLY B O 1
ATOM 5080 N N . LEU B 1 234 ? 3.287 13.445 -3.223 1 98.19 234 LEU B N 1
ATOM 5081 C CA . LEU B 1 234 ? 2.6 14.305 -4.176 1 98.19 234 LEU B CA 1
ATOM 5082 C C . LEU B 1 234 ? 1.313 14.867 -3.576 1 98.19 234 LEU B C 1
ATOM 5084 O O . LEU B 1 234 ? 0.788 15.875 -4.051 1 98.19 234 LEU B O 1
ATOM 5088 N N . SER B 1 235 ? 0.8 14.211 -2.545 1 97.81 235 SER B N 1
ATOM 5089 C CA . SER B 1 235 ? -0.521 14.539 -2.018 1 97.81 235 SER B CA 1
ATOM 5090 C C . SER B 1 235 ? -0.614 16.016 -1.641 1 97.81 235 SER B C 1
ATOM 5092 O O . SER B 1 235 ? -1.564 16.703 -2.023 1 97.81 235 SER B O 1
ATOM 5094 N N . LYS B 1 236 ? 0.364 16.484 -0.868 1 98.12 236 LYS B N 1
ATOM 5095 C CA . LYS B 1 236 ? 0.374 17.891 -0.465 1 98.12 236 LYS B CA 1
ATOM 5096 C C . LYS B 1 236 ? 1.223 18.719 -1.417 1 98.12 236 LYS B C 1
ATOM 5098 O O . LYS B 1 236 ? 0.809 19.812 -1.835 1 98.12 236 LYS B O 1
ATOM 5103 N N . MET B 1 237 ? 2.312 18.156 -1.851 1 97.81 237 MET B N 1
ATOM 5104 C CA . MET B 1 237 ? 3.254 18.891 -2.705 1 97.81 237 MET B CA 1
ATOM 5105 C C . MET B 1 237 ? 2.555 19.422 -3.949 1 97.81 237 MET B C 1
ATOM 5107 O O . MET B 1 237 ? 2.738 20.578 -4.316 1 97.81 237 MET B O 1
ATOM 5111 N N . LEU B 1 238 ? 1.729 18.594 -4.598 1 98.06 238 LEU B N 1
ATOM 5112 C CA . LEU B 1 238 ? 1.06 18.984 -5.836 1 98.06 238 LEU B CA 1
ATOM 5113 C C . LEU B 1 238 ? -0.453 19.016 -5.648 1 98.06 238 LEU B C 1
ATOM 5115 O O . LEU B 1 238 ? -1.203 19.125 -6.621 1 98.06 238 LEU B O 1
ATOM 5119 N N . GLY B 1 239 ? -0.895 18.812 -4.363 1 98.25 239 GLY B N 1
ATOM 5120 C CA . GLY B 1 239 ? -2.332 18.75 -4.156 1 98.25 239 GLY B CA 1
ATOM 5121 C C . GLY B 1 239 ? -2.996 17.641 -4.938 1 98.25 239 GLY B C 1
ATOM 5122 O O . GLY B 1 239 ? -4.102 17.797 -5.453 1 98.25 239 GLY B O 1
ATOM 5123 N N . LEU B 1 240 ? -2.334 16.547 -5.18 1 98.12 240 LEU B N 1
ATOM 5124 C CA . LEU B 1 240 ? -2.836 15.422 -5.961 1 98.12 240 LEU B CA 1
ATOM 5125 C C . LEU B 1 240 ? -2.805 14.141 -5.145 1 98.12 240 LEU B C 1
ATOM 5127 O O . LEU B 1 240 ? -2.08 13.203 -5.48 1 98.12 240 LEU B O 1
ATOM 5131 N N . PRO B 1 241 ? -3.66 14.047 -4.109 1 97.94 241 PRO B N 1
ATOM 5132 C CA . PRO B 1 241 ? -3.623 12.867 -3.248 1 97.94 241 PRO B CA 1
ATOM 5133 C C . PRO B 1 241 ? -4 11.578 -3.986 1 97.94 241 PRO B C 1
ATOM 5135 O O . PRO B 1 241 ? -3.533 10.5 -3.627 1 97.94 241 PRO B O 1
ATOM 5138 N N . GLY B 1 242 ? -4.785 11.672 -5.055 1 97.75 242 GLY B N 1
ATOM 5139 C CA . GLY B 1 242 ? -5.262 10.492 -5.77 1 97.75 242 GLY B CA 1
ATOM 5140 C C . GLY B 1 242 ? -4.188 9.836 -6.609 1 97.75 242 GLY B C 1
ATOM 5141 O O . GLY B 1 242 ? -4.355 8.695 -7.059 1 97.75 242 GLY B O 1
ATOM 5142 N N . MET B 1 243 ? -3.041 10.508 -6.887 1 98.06 243 MET B N 1
ATOM 5143 C CA . MET B 1 243 ? -1.974 9.961 -7.719 1 98.06 243 MET B CA 1
ATOM 5144 C C . MET B 1 243 ? -1.236 8.844 -6.992 1 98.06 243 MET B C 1
ATOM 5146 O O . MET B 1 243 ? -0.669 7.953 -7.629 1 98.06 243 MET B O 1
ATOM 5150 N N . LYS B 1 244 ? -1.212 8.93 -5.633 1 98 244 LYS B N 1
ATOM 5151 C CA . LYS B 1 244 ? -0.686 7.895 -4.75 1 98 244 LYS B CA 1
ATOM 5152 C C . LYS B 1 244 ? 0.784 7.613 -5.047 1 98 244 LYS B C 1
ATOM 5154 O O . LYS B 1 244 ? 1.152 6.48 -5.367 1 98 244 LYS B O 1
ATOM 5159 N N . LEU B 1 245 ? 1.613 8.578 -4.848 1 98.62 245 LEU B N 1
ATOM 5160 C CA . LEU B 1 245 ? 3.064 8.461 -4.945 1 98.62 245 LEU B CA 1
ATOM 5161 C C . LEU B 1 245 ? 3.752 9.242 -3.832 1 98.62 245 LEU B C 1
ATOM 5163 O O . LEU B 1 245 ? 3.574 10.461 -3.723 1 98.62 245 LEU B O 1
ATOM 5167 N N . SER B 1 246 ? 4.441 8.586 -2.982 1 98.69 246 SER B N 1
ATOM 5168 C CA . SER B 1 246 ? 5.23 9.109 -1.868 1 98.69 246 SER B CA 1
ATOM 5169 C C . SER B 1 246 ? 6.617 8.477 -1.834 1 98.69 246 SER B C 1
ATOM 5171 O O . SER B 1 246 ? 6.945 7.633 -2.67 1 98.69 246 SER B O 1
ATOM 5173 N N . TRP B 1 247 ? 7.48 8.969 -0.909 1 98.88 247 TRP B N 1
ATOM 5174 C CA . TRP B 1 247 ? 8.805 8.359 -0.86 1 98.88 247 TRP B CA 1
ATOM 5175 C C . TRP B 1 247 ? 9.43 8.531 0.519 1 98.88 247 TRP B C 1
ATOM 5177 O O . TRP B 1 247 ? 9.023 9.406 1.286 1 98.88 247 TRP B O 1
ATOM 5187 N N . ILE B 1 248 ? 10.336 7.68 0.795 1 98.88 248 ILE B N 1
ATOM 5188 C CA . ILE B 1 248 ? 11.242 7.699 1.937 1 98.88 248 ILE B CA 1
ATOM 5189 C C . ILE B 1 248 ? 12.633 8.148 1.483 1 98.88 248 ILE B C 1
ATOM 5191 O O . ILE B 1 248 ? 13.141 7.68 0.464 1 98.88 248 ILE B O 1
ATOM 5195 N N . LEU B 1 249 ? 13.188 9.094 2.141 1 98.94 249 LEU B N 1
ATOM 5196 C CA . LEU B 1 249 ? 14.578 9.492 1.932 1 98.94 249 LEU B CA 1
ATOM 5197 C C . LEU B 1 249 ? 15.43 9.148 3.148 1 98.94 249 LEU B C 1
ATOM 5199 O O . LEU B 1 249 ? 15.164 9.625 4.254 1 98.94 249 LEU B O 1
ATOM 5203 N N . LEU B 1 250 ? 16.453 8.32 3.006 1 98.75 250 LEU B N 1
ATOM 5204 C CA . LEU B 1 250 ? 17.328 7.875 4.078 1 98.75 250 LEU B CA 1
ATOM 5205 C C . LEU B 1 250 ? 18.562 8.758 4.172 1 98.75 250 LEU B C 1
ATOM 5207 O O . LEU B 1 250 ? 19.172 9.086 3.152 1 98.75 250 LEU B O 1
ATOM 5211 N N . SER B 1 251 ? 18.891 9.188 5.332 1 98.12 251 SER B N 1
ATOM 5212 C CA . SER B 1 251 ? 20.156 9.867 5.637 1 98.12 251 SER B CA 1
ATOM 5213 C C . SER B 1 251 ? 20.719 9.391 6.969 1 98.12 251 SER B C 1
ATOM 5215 O O . SER B 1 251 ? 19.984 9.18 7.93 1 98.12 251 SER B O 1
ATOM 5217 N N . GLY B 1 252 ? 21.984 9.242 7.09 1 96.75 252 GLY B N 1
ATOM 5218 C CA . GLY B 1 252 ? 22.641 8.75 8.289 1 96.75 252 GLY B CA 1
ATOM 5219 C C . GLY B 1 252 ? 24 8.117 8.008 1 96.75 252 GLY B C 1
ATOM 5220 O O . GLY B 1 252 ? 24.562 8.289 6.926 1 96.75 252 GLY B O 1
ATOM 5221 N N . PRO B 1 253 ? 24.578 7.418 9.039 1 96.06 253 PRO B N 1
ATOM 5222 C CA . PRO B 1 253 ? 25.859 6.734 8.852 1 96.06 253 PRO B CA 1
ATOM 5223 C C . PRO B 1 253 ? 25.812 5.695 7.734 1 96.06 253 PRO B C 1
ATOM 5225 O O . PRO B 1 253 ? 24.797 5.02 7.555 1 96.06 253 PRO B O 1
ATOM 5228 N N . LYS B 1 254 ? 26.938 5.543 7.098 1 95.38 254 LYS B N 1
ATOM 5229 C CA . LYS B 1 254 ? 27.016 4.703 5.906 1 95.38 254 LYS B CA 1
ATOM 5230 C C . LYS B 1 254 ? 26.547 3.283 6.195 1 95.38 254 LYS B C 1
ATOM 5232 O O . LYS B 1 254 ? 25.734 2.729 5.445 1 95.38 254 LYS B O 1
ATOM 5237 N N . VAL B 1 255 ? 27 2.754 7.246 1 94.06 255 VAL B N 1
ATOM 5238 C CA . VAL B 1 255 ? 26.703 1.369 7.582 1 94.06 255 VAL B CA 1
ATOM 5239 C C . VAL B 1 255 ? 25.203 1.232 7.883 1 94.06 255 VAL B C 1
ATOM 5241 O O . VAL B 1 255 ? 24.562 0.287 7.422 1 94.06 255 VAL B O 1
ATOM 5244 N N . TRP B 1 256 ? 24.688 2.168 8.656 1 95.62 256 TRP B N 1
ATOM 5245 C CA . TRP B 1 256 ? 23.266 2.16 8.984 1 95.62 256 TRP B CA 1
ATOM 5246 C C . TRP B 1 256 ? 22.422 2.299 7.727 1 95.62 256 TRP B C 1
ATOM 5248 O O . TRP B 1 256 ? 21.438 1.58 7.555 1 95.62 256 TRP B O 1
ATOM 5258 N N . LYS B 1 257 ? 22.812 3.219 6.918 1 96.62 257 LYS B N 1
ATOM 5259 C CA . LYS B 1 257 ? 22.078 3.488 5.691 1 96.62 257 LYS B CA 1
ATOM 5260 C C . LYS B 1 257 ? 22.047 2.262 4.785 1 96.62 257 LYS B C 1
ATOM 5262 O O . LYS B 1 257 ? 21 1.921 4.227 1 96.62 257 LYS B O 1
ATOM 5267 N N . GLN B 1 258 ? 23.141 1.588 4.633 1 95.12 258 GLN B N 1
ATOM 5268 C CA . GLN B 1 258 ? 23.219 0.392 3.799 1 95.12 258 GLN B CA 1
ATOM 5269 C C . GLN B 1 258 ? 22.297 -0.709 4.332 1 95.12 258 GLN B C 1
ATOM 5271 O O . GLN B 1 258 ? 21.578 -1.347 3.564 1 95.12 258 GLN B O 1
ATOM 5276 N N . LYS B 1 259 ? 22.375 -0.911 5.602 1 94 259 LYS B N 1
ATOM 5277 C CA . LYS B 1 259 ? 21.516 -1.924 6.211 1 94 259 LYS B CA 1
ATOM 5278 C C . LYS B 1 259 ? 20.047 -1.562 6.062 1 94 259 LYS B C 1
ATOM 5280 O O . LYS B 1 259 ? 19.219 -2.428 5.785 1 94 259 LYS B O 1
ATOM 5285 N N . SER B 1 260 ? 19.719 -0.289 6.281 1 96.5 260 SER B N 1
ATOM 5286 C CA . SER B 1 260 ? 18.344 0.186 6.094 1 96.5 260 SER B CA 1
ATOM 5287 C C . SER B 1 260 ? 17.859 -0.085 4.68 1 96.5 260 SER B C 1
ATOM 5289 O O . SER B 1 260 ? 16.719 -0.523 4.48 1 96.5 260 SER B O 1
ATOM 5291 N N . LYS B 1 261 ? 18.719 0.181 3.723 1 96.88 261 LYS B N 1
ATOM 5292 C CA . LYS B 1 261 ? 18.359 -0.045 2.326 1 96.88 261 LYS B CA 1
ATOM 5293 C C . LYS B 1 261 ? 18.094 -1.523 2.062 1 96.88 261 LYS B C 1
ATOM 5295 O O . LYS B 1 261 ? 17.141 -1.868 1.364 1 96.88 261 LYS B O 1
ATOM 5300 N N . GLU B 1 262 ? 18.875 -2.371 2.58 1 93.88 262 GLU B N 1
ATOM 5301 C CA . GLU B 1 262 ? 18.703 -3.811 2.412 1 93.88 262 GLU B CA 1
ATOM 5302 C C . GLU B 1 262 ? 17.359 -4.27 2.973 1 93.88 262 GLU B C 1
ATOM 5304 O O . GLU B 1 262 ? 16.625 -5.008 2.312 1 93.88 262 GLU B O 1
ATOM 5309 N N . TYR B 1 263 ? 17.016 -3.822 4.133 1 94.88 263 TYR B N 1
ATOM 5310 C CA . TYR B 1 263 ? 15.773 -4.23 4.781 1 94.88 263 TYR B CA 1
ATOM 5311 C C . TYR B 1 263 ? 14.562 -3.607 4.09 1 94.88 263 TYR B C 1
ATOM 5313 O O . TYR B 1 263 ? 13.539 -4.27 3.895 1 94.88 263 TYR B O 1
ATOM 5321 N N . LEU B 1 264 ? 14.711 -2.365 3.734 1 97.06 264 LEU B N 1
ATOM 5322 C CA . LEU B 1 264 ? 13.617 -1.705 3.037 1 97.06 264 LEU B CA 1
ATOM 5323 C C . LEU B 1 264 ? 13.367 -2.354 1.679 1 97.06 264 LEU B C 1
ATOM 5325 O O . LEU B 1 264 ? 12.227 -2.42 1.218 1 97.06 264 LEU B O 1
ATOM 5329 N N . GLU B 1 265 ? 14.461 -2.754 1.054 1 95.69 265 GLU B N 1
ATOM 5330 C CA . GLU B 1 265 ? 14.305 -3.471 -0.208 1 95.69 265 GLU B CA 1
ATOM 5331 C C . GLU B 1 265 ? 13.477 -4.738 -0.021 1 95.69 265 GLU B C 1
ATOM 5333 O O . GLU B 1 265 ? 12.609 -5.047 -0.841 1 95.69 265 GLU B O 1
ATOM 5338 N N . LEU B 1 266 ? 13.719 -5.445 0.993 1 93.81 266 LEU B N 1
ATOM 5339 C CA . LEU B 1 266 ? 12.961 -6.656 1.293 1 93.81 266 LEU B CA 1
ATOM 5340 C C . LEU B 1 266 ? 11.492 -6.328 1.549 1 93.81 266 LEU B C 1
ATOM 5342 O O . LEU B 1 266 ? 10.602 -6.992 1.016 1 93.81 266 LEU B O 1
ATOM 5346 N N . ILE B 1 267 ? 11.25 -5.305 2.33 1 96.19 267 ILE B N 1
ATOM 5347 C CA . ILE B 1 267 ? 9.891 -4.887 2.66 1 96.19 267 ILE B CA 1
ATOM 5348 C C . ILE B 1 267 ? 9.164 -4.449 1.391 1 96.19 267 ILE B C 1
ATOM 5350 O O . ILE B 1 267 ? 8.062 -4.926 1.101 1 96.19 267 ILE B O 1
ATOM 5354 N N . SER B 1 268 ? 9.836 -3.572 0.65 1 97 268 SER B N 1
ATOM 5355 C CA . SER B 1 268 ? 9.242 -3.033 -0.567 1 97 268 SER B CA 1
ATOM 5356 C C . SER B 1 268 ? 8.977 -4.137 -1.588 1 97 268 SER B C 1
ATOM 5358 O O . SER B 1 268 ? 7.961 -4.109 -2.289 1 97 268 SER B O 1
ATOM 5360 N N . ASP B 1 269 ? 9.883 -5.059 -1.671 1 94.5 269 ASP B N 1
ATOM 5361 C CA . ASP B 1 269 ? 9.742 -6.172 -2.604 1 94.5 269 ASP B CA 1
ATOM 5362 C C . ASP B 1 269 ? 8.562 -7.062 -2.229 1 94.5 269 ASP B C 1
ATOM 5364 O O . ASP B 1 269 ? 7.957 -7.695 -3.096 1 94.5 269 ASP B O 1
ATOM 5368 N N . THR B 1 270 ? 8.25 -7.102 -1.015 1 94.19 270 THR B N 1
ATOM 5369 C CA . THR B 1 270 ? 7.164 -7.93 -0.502 1 94.19 270 THR B CA 1
ATOM 5370 C C . THR B 1 270 ? 5.809 -7.375 -0.932 1 94.19 270 THR B C 1
ATOM 5372 O O . THR B 1 270 ? 4.902 -8.133 -1.271 1 94.19 270 THR B O 1
ATOM 5375 N N . TYR B 1 271 ? 5.68 -6.07 -1.048 1 93.75 271 TYR B N 1
ATOM 5376 C CA . TYR B 1 271 ? 4.363 -5.48 -1.285 1 93.75 271 TYR B CA 1
ATOM 5377 C C . TYR B 1 271 ? 4.238 -4.988 -2.721 1 93.75 271 TYR B C 1
ATOM 5379 O O . TYR B 1 271 ? 3.168 -5.078 -3.324 1 93.75 271 TYR B O 1
ATOM 5387 N N . LEU B 1 272 ? 5.324 -4.363 -3.301 1 93.88 272 LEU B N 1
ATOM 5388 C CA . LEU B 1 272 ? 5.387 -3.842 -4.664 1 93.88 272 LEU B CA 1
ATOM 5389 C C . LEU B 1 272 ? 4.102 -3.104 -5.023 1 93.88 272 LEU B C 1
ATOM 5391 O O . LEU B 1 272 ? 3.439 -3.441 -6.008 1 93.88 272 LEU B O 1
ATOM 5395 N N . SER B 1 273 ? 3.842 -1.997 -4.328 1 93.44 273 SER B N 1
ATOM 5396 C CA . SER B 1 273 ? 2.51 -1.405 -4.395 1 93.44 273 SER B CA 1
ATOM 5397 C C . SER B 1 273 ? 2.502 -0.153 -5.266 1 93.44 273 SER B C 1
ATOM 5399 O O . SER B 1 273 ? 1.446 0.434 -5.508 1 93.44 273 SER B O 1
ATOM 5401 N N . VAL B 1 274 ? 3.678 0.281 -5.762 1 97.5 274 VAL B N 1
ATOM 5402 C CA . VAL B 1 274 ? 3.748 1.568 -6.449 1 97.5 274 VAL B CA 1
ATOM 5403 C C . VAL B 1 274 ? 3.348 1.397 -7.91 1 97.5 274 VAL B C 1
ATOM 5405 O O . VAL B 1 274 ? 3.865 0.518 -8.602 1 97.5 274 VAL B O 1
ATOM 5408 N N . ASN B 1 275 ? 2.482 2.234 -8.398 1 97.56 275 ASN B N 1
ATOM 5409 C CA . ASN B 1 275 ? 1.926 2.062 -9.742 1 97.56 275 ASN B CA 1
ATOM 5410 C C . ASN B 1 275 ? 2.863 2.611 -10.812 1 97.56 275 ASN B C 1
ATOM 5412 O O . ASN B 1 275 ? 3.529 3.625 -10.602 1 97.56 275 ASN B O 1
ATOM 5416 N N . THR B 1 276 ? 2.881 2.047 -11.984 1 97.75 276 THR B N 1
ATOM 5417 C CA . THR B 1 276 ? 3.732 2.402 -13.117 1 97.75 276 THR B CA 1
ATOM 5418 C C . THR B 1 276 ? 3.285 3.725 -13.734 1 97.75 276 THR B C 1
ATOM 5420 O O . THR B 1 276 ? 4.105 4.617 -13.961 1 97.75 276 THR B O 1
ATOM 5423 N N . PRO B 1 277 ? 1.936 3.932 -13.969 1 97.94 277 PRO B N 1
ATOM 5424 C CA . PRO B 1 277 ? 1.52 5.117 -14.719 1 97.94 277 PRO B CA 1
ATOM 5425 C C . PRO B 1 277 ? 1.971 6.422 -14.062 1 97.94 277 PRO B C 1
ATOM 5427 O O . PRO B 1 277 ? 2.58 7.27 -14.719 1 97.94 277 PRO B O 1
ATOM 5430 N N . VAL B 1 278 ? 1.766 6.602 -12.773 1 98.12 278 VAL B N 1
ATOM 5431 C CA . VAL B 1 278 ? 2.074 7.863 -12.109 1 98.12 278 VAL B CA 1
ATOM 5432 C C . VAL B 1 278 ? 3.588 8.039 -12.008 1 98.12 278 VAL B C 1
ATOM 5434 O O . VAL B 1 278 ? 4.102 9.148 -12.164 1 98.12 278 VAL B O 1
ATOM 5437 N N . GLN B 1 279 ? 4.316 6.938 -11.734 1 98.38 279 GLN B N 1
ATOM 5438 C CA . GLN B 1 279 ? 5.773 7.02 -11.727 1 98.38 279 GLN B CA 1
ATOM 5439 C C . GLN B 1 279 ? 6.297 7.598 -13.039 1 98.38 279 GLN B C 1
ATOM 5441 O O . GLN B 1 279 ? 7.18 8.461 -13.039 1 98.38 279 GLN B O 1
ATOM 5446 N N . ASN B 1 280 ? 5.703 7.172 -14.125 1 97.69 280 ASN B N 1
ATOM 5447 C CA . ASN B 1 280 ? 6.242 7.473 -15.445 1 97.69 280 ASN B CA 1
ATOM 5448 C C . ASN B 1 280 ? 5.91 8.898 -15.875 1 97.69 280 ASN B C 1
ATOM 5450 O O . ASN B 1 280 ? 6.523 9.43 -16.797 1 97.69 280 ASN B O 1
ATOM 5454 N N . ILE B 1 281 ? 4.961 9.555 -15.211 1 97.94 281 ILE B N 1
ATOM 5455 C CA . ILE B 1 281 ? 4.617 10.898 -15.656 1 97.94 281 ILE B CA 1
ATOM 5456 C C . ILE B 1 281 ? 5.055 11.914 -14.602 1 97.94 281 ILE B C 1
ATOM 5458 O O . ILE B 1 281 ? 4.684 13.086 -14.672 1 97.94 281 ILE B O 1
ATOM 5462 N N . LEU B 1 282 ? 5.832 11.516 -13.625 1 98.25 282 LEU B N 1
ATOM 5463 C CA . LEU B 1 282 ? 6.188 12.383 -12.508 1 98.25 282 LEU B CA 1
ATOM 5464 C C . LEU B 1 282 ? 6.863 13.656 -13 1 98.25 282 LEU B C 1
ATOM 5466 O O . LEU B 1 282 ? 6.586 14.742 -12.5 1 98.25 282 LEU B O 1
ATOM 5470 N N . ALA B 1 283 ? 7.797 13.523 -13.953 1 96.88 283 ALA B N 1
ATOM 5471 C CA . ALA B 1 283 ? 8.5 14.688 -14.492 1 96.88 283 ALA B CA 1
ATOM 5472 C C . ALA B 1 283 ? 7.512 15.727 -15.016 1 96.88 283 ALA B C 1
ATOM 5474 O O . ALA B 1 283 ? 7.684 16.922 -14.781 1 96.88 283 ALA B O 1
ATOM 5475 N N . ASP B 1 284 ? 6.484 15.25 -15.742 1 97.31 284 ASP B N 1
ATOM 5476 C CA . ASP B 1 284 ? 5.465 16.141 -16.281 1 97.31 284 ASP B CA 1
ATOM 5477 C C . ASP B 1 284 ? 4.66 16.797 -15.164 1 97.31 284 ASP B C 1
ATOM 5479 O O . ASP B 1 284 ? 4.312 17.984 -15.25 1 97.31 284 ASP B O 1
ATOM 5483 N N . LEU B 1 285 ? 4.391 16.031 -14.141 1 98.06 285 LEU B N 1
ATOM 5484 C CA . LEU B 1 285 ? 3.625 16.594 -13.023 1 98.06 285 LEU B CA 1
ATOM 5485 C C . LEU B 1 285 ? 4.398 17.703 -12.336 1 98.06 285 LEU B C 1
ATOM 5487 O O . LEU B 1 285 ? 3.816 18.719 -11.945 1 98.06 285 LEU B O 1
ATOM 5491 N N . PHE B 1 286 ? 5.688 17.562 -12.211 1 98.12 286 PHE B N 1
ATOM 5492 C CA . PHE B 1 286 ? 6.535 18.516 -11.516 1 98.12 286 PHE B CA 1
ATOM 5493 C C . PHE B 1 286 ? 6.543 19.859 -12.25 1 98.12 286 PHE B C 1
ATOM 5495 O O . PHE B 1 286 ? 6.777 20.906 -11.641 1 98.12 286 PHE B O 1
ATOM 5502 N N . GLN B 1 287 ? 6.246 19.844 -13.508 1 97.38 287 GLN B N 1
ATOM 5503 C CA . GLN B 1 287 ? 6.227 21.078 -14.289 1 97.38 287 GLN B CA 1
ATOM 5504 C C . GLN B 1 287 ? 5.105 22 -13.828 1 97.38 287 GLN B C 1
ATOM 5506 O O . GLN B 1 287 ? 5.156 23.219 -14.062 1 97.38 287 GLN B O 1
ATOM 5511 N N . TRP B 1 288 ? 4.184 21.453 -13.133 1 97.38 288 TRP B N 1
ATOM 5512 C CA . TRP B 1 288 ? 3.002 22.219 -12.758 1 97.38 288 TRP B CA 1
ATOM 5513 C C . TRP B 1 288 ? 3.025 22.578 -11.273 1 97.38 288 TRP B C 1
ATOM 5515 O O . TRP B 1 288 ? 2.053 23.109 -10.742 1 97.38 288 TRP B O 1
ATOM 5525 N N . LYS B 1 289 ? 4.086 22.266 -10.648 1 97.69 289 LYS B N 1
ATOM 5526 C CA . LYS B 1 289 ? 4.219 22.453 -9.211 1 97.69 289 LYS B CA 1
ATOM 5527 C C . LYS B 1 289 ? 3.975 23.906 -8.812 1 97.69 289 LYS B C 1
ATOM 5529 O O . LYS B 1 289 ? 3.133 24.188 -7.957 1 97.69 289 LYS B O 1
ATOM 5534 N N . ASN B 1 290 ? 4.645 24.844 -9.461 1 97.5 290 ASN B N 1
ATOM 5535 C CA . ASN B 1 290 ? 4.535 26.25 -9.102 1 97.5 290 ASN B CA 1
ATOM 5536 C C . ASN B 1 290 ? 3.115 26.781 -9.305 1 97.5 290 ASN B C 1
ATOM 5538 O O . ASN B 1 290 ? 2.598 27.516 -8.469 1 97.5 290 ASN B O 1
ATOM 5542 N N . PHE B 1 291 ? 2.504 26.391 -10.391 1 98.25 291 PHE B N 1
ATOM 5543 C CA . PHE B 1 291 ? 1.146 26.828 -10.695 1 98.25 291 PHE B CA 1
ATOM 5544 C C . PHE B 1 291 ? 0.175 26.359 -9.609 1 98.25 291 PHE B C 1
ATOM 5546 O O . PHE B 1 291 ? -0.613 27.156 -9.102 1 98.25 291 PHE B O 1
ATOM 5553 N N . ILE B 1 292 ? 0.3 25.141 -9.25 1 98.19 292 ILE B N 1
ATOM 5554 C CA . ILE B 1 292 ? -0.615 24.547 -8.273 1 98.19 292 ILE B CA 1
ATOM 5555 C C . ILE B 1 292 ? -0.354 25.156 -6.895 1 98.19 292 ILE B C 1
ATOM 5557 O O . ILE B 1 292 ? -1.281 25.609 -6.227 1 98.19 292 ILE B O 1
ATOM 5561 N N . GLN B 1 293 ? 0.877 25.234 -6.492 1 98.19 293 GLN B N 1
ATOM 5562 C CA . GLN B 1 293 ? 1.23 25.703 -5.156 1 98.19 293 GLN B CA 1
ATOM 5563 C C . GLN B 1 293 ? 0.905 27.172 -4.984 1 98.19 293 GLN B C 1
ATOM 5565 O O . GLN B 1 293 ? 0.535 27.609 -3.895 1 98.19 293 GLN B O 1
ATOM 5570 N N . SER B 1 294 ? 1.032 27.938 -6.055 1 98.19 294 SER B N 1
ATOM 5571 C CA . SER B 1 294 ? 0.724 29.359 -5.973 1 98.19 294 SER B CA 1
ATOM 5572 C C . SER B 1 294 ? -0.742 29.578 -5.617 1 98.19 294 SER B C 1
ATOM 5574 O O . SER B 1 294 ? -1.063 30.469 -4.828 1 98.19 294 SER B O 1
ATOM 5576 N N . GLN B 1 295 ? -1.649 28.812 -6.168 1 98.38 295 GLN B N 1
ATOM 5577 C CA . GLN B 1 295 ? -3.07 28.938 -5.859 1 98.38 295 GLN B CA 1
ATOM 5578 C C . GLN B 1 295 ? -3.342 28.594 -4.395 1 98.38 295 GLN B C 1
ATOM 5580 O O . GLN B 1 295 ? -4.105 29.281 -3.723 1 98.38 295 GLN B O 1
ATOM 5585 N N . ILE B 1 296 ? -2.711 27.531 -3.961 1 98.5 296 ILE B N 1
ATOM 5586 C CA . ILE B 1 296 ? -2.926 27.078 -2.596 1 98.5 296 ILE B CA 1
ATOM 5587 C C . ILE B 1 296 ? -2.395 28.109 -1.608 1 98.5 296 ILE B C 1
ATOM 5589 O O . ILE B 1 296 ? -3.084 28.469 -0.653 1 98.5 296 ILE B O 1
ATOM 5593 N N . ASN B 1 297 ? -1.229 28.625 -1.897 1 97.81 297 ASN B N 1
ATOM 5594 C CA . ASN B 1 297 ? -0.642 29.641 -1.032 1 97.81 297 ASN B CA 1
ATOM 5595 C C . ASN B 1 297 ? -1.496 30.906 -0.995 1 97.81 297 ASN B C 1
ATOM 5597 O O . ASN B 1 297 ? -1.647 31.531 0.059 1 97.81 297 ASN B O 1
ATOM 5601 N N . LYS B 1 298 ? -2.014 31.297 -2.115 1 98.12 298 LYS B N 1
ATOM 5602 C CA . LYS B 1 298 ? -2.881 32.469 -2.164 1 98.12 298 LYS B CA 1
ATOM 5603 C C . LYS B 1 298 ? -4.129 32.281 -1.308 1 98.12 298 LYS B C 1
ATOM 5605 O O . LYS B 1 298 ? -4.559 33.188 -0.605 1 98.12 298 LYS B O 1
ATOM 5610 N N . ARG B 1 299 ? -4.773 31.062 -1.447 1 98.5 299 ARG B N 1
ATOM 5611 C CA . ARG B 1 299 ? -5.922 30.719 -0.612 1 98.5 299 ARG B CA 1
ATOM 5612 C C . ARG B 1 299 ? -5.57 30.828 0.869 1 98.5 299 ARG B C 1
ATOM 5614 O O . ARG B 1 299 ? -6.309 31.438 1.646 1 98.5 299 ARG B O 1
ATOM 5621 N N . ILE B 1 300 ? -4.461 30.297 1.259 1 98.25 300 ILE B N 1
ATOM 5622 C CA . ILE B 1 300 ? -4.008 30.281 2.646 1 98.25 300 ILE B CA 1
ATOM 5623 C C . ILE B 1 300 ? -3.809 31.719 3.135 1 98.25 300 ILE B C 1
ATOM 5625 O O . ILE B 1 300 ? -4.305 32.094 4.199 1 98.25 300 ILE B O 1
ATOM 5629 N N . GLN B 1 301 ? -3.172 32.531 2.354 1 97.31 301 GLN B N 1
ATOM 5630 C CA . GLN B 1 301 ? -2.889 33.906 2.721 1 97.31 301 GLN B CA 1
ATOM 5631 C C . GLN B 1 301 ? -4.176 34.719 2.863 1 97.31 301 GLN B C 1
ATOM 5633 O O . GLN B 1 301 ? -4.324 35.5 3.805 1 97.31 301 GLN B O 1
ATOM 5638 N N . ARG B 1 302 ? -5.027 34.531 1.95 1 98.12 302 ARG B N 1
ATOM 5639 C CA . ARG B 1 302 ? -6.297 35.25 1.993 1 98.12 302 ARG B CA 1
ATOM 5640 C C . ARG B 1 302 ? -7.09 34.875 3.244 1 98.12 302 ARG B C 1
ATOM 5642 O O . ARG B 1 302 ? -7.598 35.75 3.939 1 98.12 302 ARG B O 1
ATOM 5649 N N . ASN B 1 303 ? -7.211 33.625 3.496 1 98.38 303 ASN B N 1
ATOM 5650 C CA . ASN B 1 303 ? -7.973 33.156 4.656 1 98.38 303 ASN B CA 1
ATOM 5651 C C . ASN B 1 303 ? -7.324 33.625 5.961 1 98.38 303 ASN B C 1
ATOM 5653 O O . ASN B 1 303 ? -8.016 34.031 6.891 1 98.38 303 ASN B O 1
ATOM 5657 N N . LEU B 1 304 ? -6.016 33.594 6.02 1 97.62 304 LEU B N 1
ATOM 5658 C CA . LEU B 1 304 ? -5.312 34.031 7.215 1 97.62 304 LEU B CA 1
ATOM 5659 C C . LEU B 1 304 ? -5.473 35.531 7.402 1 97.62 304 LEU B C 1
ATOM 5661 O O . LEU B 1 304 ? -5.625 36.031 8.531 1 97.62 304 LEU B O 1
ATOM 5665 N N . SER B 1 305 ? -5.398 36.25 6.301 1 97.12 305 SER B N 1
ATOM 5666 C CA . SER B 1 305 ? -5.578 37.688 6.371 1 97.12 305 SER B CA 1
ATOM 5667 C C . SER B 1 305 ? -6.961 38.062 6.902 1 97.12 305 SER B C 1
ATOM 5669 O O . SER B 1 305 ? -7.094 38.969 7.738 1 97.12 305 SER B O 1
ATOM 5671 N N . PHE B 1 306 ? -7.91 37.438 6.414 1 97.62 306 PHE B N 1
ATOM 5672 C CA . PHE B 1 306 ? -9.273 37.656 6.883 1 97.62 306 PHE B CA 1
ATOM 5673 C C . PHE B 1 306 ? -9.383 37.375 8.375 1 97.62 306 PHE B C 1
ATOM 5675 O O . PHE B 1 306 ? -9.992 38.156 9.117 1 97.62 306 PHE B O 1
ATOM 5682 N N . LEU B 1 307 ? -8.852 36.219 8.773 1 97.06 307 LEU B N 1
ATOM 5683 C CA . LEU B 1 307 ? -8.891 35.844 10.18 1 97.06 307 LEU B CA 1
ATOM 5684 C C . LEU B 1 307 ? -8.211 36.906 11.047 1 97.06 307 LEU B C 1
ATOM 5686 O O . LEU B 1 307 ? -8.734 37.281 12.094 1 97.06 307 LEU B O 1
ATOM 5690 N N . LYS B 1 308 ? -7.055 37.312 10.664 1 95.31 308 LYS B N 1
ATOM 5691 C CA . LYS B 1 308 ? -6.277 38.281 11.414 1 95.31 308 LYS B CA 1
ATOM 5692 C C . LYS B 1 308 ? -7.059 39.594 11.57 1 95.31 308 LYS B C 1
ATOM 5694 O O . LYS B 1 308 ? -7.09 40.188 12.656 1 95.31 308 LYS B O 1
ATOM 5699 N N . GLU B 1 309 ? -7.625 39.969 10.516 1 95.31 309 GLU B N 1
ATOM 5700 C CA . GLU B 1 309 ? -8.406 41.219 10.523 1 95.31 309 GLU B CA 1
ATOM 5701 C C . GLU B 1 309 ? -9.586 41.125 11.477 1 95.31 309 GLU B C 1
ATOM 5703 O O . GLU B 1 309 ? -9.867 42.062 12.227 1 95.31 309 GLU B O 1
ATOM 5708 N N . ASN B 1 310 ? -10.219 40.062 11.492 1 94.5 310 ASN B N 1
ATOM 5709 C CA . ASN B 1 310 ? -11.43 39.906 12.289 1 94.5 310 ASN B CA 1
ATOM 5710 C C . ASN B 1 310 ? -11.109 39.625 13.75 1 94.5 310 ASN B C 1
ATOM 5712 O O . ASN B 1 310 ? -11.898 39.969 14.641 1 94.5 310 ASN B O 1
ATOM 5716 N N . LEU B 1 311 ? -10.031 39 14.016 1 94.5 311 LEU B N 1
ATOM 5717 C CA . LEU B 1 311 ? -9.625 38.719 15.383 1 94.5 311 LEU B CA 1
ATOM 5718 C C . LEU B 1 311 ? -9.094 40 16.062 1 94.5 311 LEU B C 1
ATOM 5720 O O . LEU B 1 311 ? -9.016 40.062 17.281 1 94.5 311 LEU B O 1
ATOM 5724 N N . SER B 1 312 ? -8.727 40.938 15.289 1 89.81 312 SER B N 1
ATOM 5725 C CA . SER B 1 312 ? -8.141 42.156 15.812 1 89.81 312 SER B CA 1
ATOM 5726 C C . SER B 1 312 ? -9.211 43.062 16.406 1 89.81 312 SER B C 1
ATOM 5728 O O . SER B 1 312 ? -8.891 44 17.141 1 89.81 312 SER B O 1
ATOM 5730 N N . HIS B 1 313 ? -10.398 42.75 16.078 1 87.38 313 HIS B N 1
ATOM 5731 C CA . HIS B 1 313 ? -11.453 43.562 16.688 1 87.38 313 HIS B CA 1
ATOM 5732 C C . HIS B 1 313 ? -11.484 43.375 18.203 1 87.38 313 HIS B C 1
ATOM 5734 O O . HIS B 1 313 ? -11.336 42.25 18.703 1 87.38 313 HIS B O 1
ATOM 5740 N N . ASP B 1 314 ? -11.57 44.469 18.938 1 75 314 ASP B N 1
ATOM 5741 C CA . ASP B 1 314 ? -11.383 44.531 20.375 1 75 314 ASP B CA 1
ATOM 5742 C C . ASP B 1 314 ? -12.242 43.469 21.094 1 75 314 ASP B C 1
ATOM 5744 O O . ASP B 1 314 ? -11.742 42.719 21.906 1 75 314 ASP B O 1
ATOM 5748 N N . GLY B 1 315 ? -13.375 43.375 20.953 1 78.06 315 GLY B N 1
ATOM 5749 C CA . GLY B 1 315 ? -14.211 42.438 21.656 1 78.06 315 GLY B CA 1
ATOM 5750 C C . GLY B 1 315 ? -13.867 41 21.359 1 78.06 315 GLY B C 1
ATOM 5751 O O . GLY B 1 315 ? -13.938 40.125 22.25 1 78.06 315 GLY B O 1
ATOM 5752 N N . VAL B 1 316 ? -13.289 40.688 20.312 1 83.5 316 VAL B N 1
ATOM 5753 C CA . VAL B 1 316 ? -13.031 39.312 19.859 1 83.5 316 VAL B CA 1
ATOM 5754 C C . VAL B 1 316 ? -11.641 38.875 20.328 1 83.5 316 VAL B C 1
ATOM 5756 O O . VAL B 1 316 ? -11.477 37.781 20.828 1 83.5 316 VAL B O 1
ATOM 5759 N N . SER B 1 317 ? -10.758 39.812 20.234 1 83.5 317 SER B N 1
ATOM 5760 C CA . SER B 1 317 ? -9.359 39.531 20.531 1 83.5 317 SER B CA 1
ATOM 5761 C C . SER B 1 317 ? -9.188 39.125 22 1 83.5 317 SER B C 1
ATOM 5763 O O . SER B 1 317 ? -8.234 38.438 22.344 1 83.5 317 SER B O 1
ATOM 5765 N N . LYS B 1 318 ? -10.055 39.562 22.844 1 87.06 318 LYS B N 1
ATOM 5766 C CA . LYS B 1 318 ? -9.977 39.25 24.281 1 87.06 318 LYS B CA 1
ATOM 5767 C C . LYS B 1 318 ? -10.5 37.844 24.562 1 87.06 318 LYS B C 1
ATOM 5769 O O . LYS B 1 318 ? -10.133 37.25 25.578 1 87.06 318 LYS B O 1
ATOM 5774 N N . LYS B 1 319 ? -11.172 37.312 23.625 1 92.06 319 LYS B N 1
ATOM 5775 C CA . LYS B 1 319 ? -11.867 36.062 23.906 1 92.06 319 LYS B CA 1
ATOM 5776 C C . LYS B 1 319 ? -11.281 34.906 23.094 1 92.06 319 LYS B C 1
ATOM 5778 O O . LYS B 1 319 ? -11.273 33.781 23.547 1 92.06 319 LYS B O 1
ATOM 5783 N N . ILE B 1 320 ? -10.875 35.219 21.922 1 95.88 320 ILE B N 1
ATOM 5784 C CA . ILE B 1 320 ? -10.414 34.188 20.984 1 95.88 320 ILE B CA 1
ATOM 5785 C C . ILE B 1 320 ? -9.023 34.562 20.469 1 95.88 320 ILE B C 1
ATOM 5787 O O . ILE B 1 320 ? -8.781 35.688 20.047 1 95.88 320 ILE B O 1
ATOM 5791 N N . GLN B 1 321 ? -8.172 33.656 20.594 1 94.38 321 GLN B N 1
ATOM 5792 C CA . GLN B 1 321 ? -6.812 33.781 20.094 1 94.38 321 GLN B CA 1
ATOM 5793 C C . GLN B 1 321 ? -6.516 32.812 18.969 1 94.38 321 GLN B C 1
ATOM 5795 O O . GLN B 1 321 ? -7.188 31.766 18.859 1 94.38 321 GLN B O 1
ATOM 5800 N N . CYS B 1 322 ? -5.625 33.188 18.156 1 95.06 322 CYS B N 1
ATOM 5801 C CA . CYS B 1 322 ? -5.16 32.312 17.094 1 95.06 322 CYS B CA 1
ATOM 5802 C C . CYS B 1 322 ? -3.648 32.125 17.156 1 95.06 322 CYS B C 1
ATOM 5804 O O . CYS B 1 322 ? -2.912 33.094 17.312 1 95.06 322 CYS B O 1
ATOM 5806 N N . ASP B 1 323 ? -3.203 30.938 17.125 1 91.25 323 ASP B N 1
ATOM 5807 C CA . ASP B 1 323 ? -1.803 30.641 16.828 1 91.25 323 ASP B CA 1
ATOM 5808 C C . ASP B 1 323 ? -1.54 30.641 15.328 1 91.25 323 ASP B C 1
ATOM 5810 O O . ASP B 1 323 ? -1.64 29.594 14.68 1 91.25 323 ASP B O 1
ATOM 5814 N N . PHE B 1 324 ? -1.159 31.781 14.836 1 94.19 324 PHE B N 1
ATOM 5815 C CA . PHE B 1 324 ? -0.964 31.891 13.391 1 94.19 324 PHE B CA 1
ATOM 5816 C C . PHE B 1 324 ? 0.196 31.031 12.93 1 94.19 324 PHE B C 1
ATOM 5818 O O . PHE B 1 324 ? 1.316 31.156 13.43 1 94.19 324 PHE B O 1
ATOM 5825 N N . PRO B 1 325 ? -0.048 30.141 12 1 95.69 325 PRO B N 1
ATOM 5826 C CA . PRO B 1 325 ? 0.963 29.156 11.586 1 95.69 325 PRO B CA 1
ATOM 5827 C C . PRO B 1 325 ? 2.045 29.766 10.703 1 95.69 325 PRO B C 1
ATOM 5829 O O . PRO B 1 325 ? 1.8 30.766 10.016 1 95.69 325 PRO B O 1
ATOM 5832 N N . ASN B 1 326 ? 3.213 29.094 10.711 1 94.75 326 ASN B N 1
ATOM 5833 C CA . ASN B 1 326 ? 4.305 29.469 9.812 1 94.75 326 ASN B CA 1
ATOM 5834 C C . ASN B 1 326 ? 4.289 28.641 8.539 1 94.75 326 ASN B C 1
ATOM 5836 O O . ASN B 1 326 ? 4.98 28.969 7.566 1 94.75 326 ASN B O 1
ATOM 5840 N N . ALA B 1 327 ? 3.484 27.609 8.531 1 97.19 327 ALA B N 1
ATOM 5841 C CA . ALA B 1 327 ? 3.473 26.672 7.418 1 97.19 327 ALA B CA 1
ATOM 5842 C C . ALA B 1 327 ? 2.26 25.75 7.496 1 97.19 327 ALA B C 1
ATOM 5844 O O . ALA B 1 327 ? 1.512 25.766 8.477 1 97.19 327 ALA B O 1
ATOM 5845 N N . GLY B 1 328 ? 2.025 25.031 6.445 1 97.25 328 GLY B N 1
ATOM 5846 C CA . GLY B 1 328 ? 0.98 24.016 6.434 1 97.25 328 GLY B CA 1
ATOM 5847 C C . GLY B 1 328 ? -0.36 24.562 5.965 1 97.25 328 GLY B C 1
ATOM 5848 O O . GLY B 1 328 ? -0.426 25.609 5.328 1 97.25 328 GLY B O 1
ATOM 5849 N N . TRP B 1 329 ? -1.407 23.797 6.254 1 98.38 329 TRP B N 1
ATOM 5850 C CA . TRP B 1 329 ? -2.717 24.062 5.668 1 98.38 329 TRP B CA 1
ATOM 5851 C C . TRP B 1 329 ? -3.748 24.344 6.754 1 98.38 329 TRP B C 1
ATOM 5853 O O . TRP B 1 329 ? -4.953 24.328 6.496 1 98.38 329 TRP B O 1
ATOM 5863 N N . TYR B 1 330 ? -3.293 24.562 8.062 1 98.19 330 TYR B N 1
ATOM 5864 C CA . TYR B 1 330 ? -4.254 24.672 9.156 1 98.19 330 TYR B CA 1
ATOM 5865 C C . TYR B 1 330 ? -3.932 25.844 10.062 1 98.19 330 TYR B C 1
ATOM 5867 O O . TYR B 1 330 ? -2.807 26.344 10.055 1 98.19 330 TYR B O 1
ATOM 5875 N N . CYS B 1 331 ? -4.918 26.266 10.797 1 97.69 331 CYS B N 1
ATOM 5876 C CA . CYS B 1 331 ? -4.727 27.219 11.883 1 97.69 331 CYS B CA 1
ATOM 5877 C C . CYS B 1 331 ? -5.508 26.797 13.125 1 97.69 331 CYS B C 1
ATOM 5879 O O . CYS B 1 331 ? -6.508 26.078 13.016 1 97.69 331 CYS B O 1
ATOM 5881 N N . VAL B 1 332 ? -5.012 27.188 14.242 1 97.88 332 VAL B N 1
ATOM 5882 C CA . VAL B 1 332 ? -5.582 26.781 15.523 1 97.88 332 VAL B CA 1
ATOM 5883 C C . VAL B 1 332 ? -6.156 28 16.25 1 97.88 332 VAL B C 1
ATOM 5885 O O . VAL B 1 332 ? -5.457 29 16.438 1 97.88 332 VAL B O 1
ATOM 5888 N N . LEU B 1 333 ? -7.418 27.953 16.609 1 97.56 333 LEU B N 1
ATOM 5889 C CA . LEU B 1 333 ? -8.055 28.953 17.453 1 97.56 333 LEU B CA 1
ATOM 5890 C C . LEU B 1 333 ? -8.211 28.438 18.891 1 97.56 333 LEU B C 1
ATOM 5892 O O . LEU B 1 333 ? -8.5 27.266 19.094 1 97.56 333 LEU B O 1
ATOM 5896 N N . GLU B 1 334 ? -8.039 29.297 19.781 1 96.19 334 GLU B N 1
ATOM 5897 C CA . GLU B 1 334 ? -8.141 28.953 21.188 1 96.19 334 GLU B CA 1
ATOM 5898 C C . GLU B 1 334 ? -9.078 29.922 21.922 1 96.19 334 GLU B C 1
ATOM 5900 O O . GLU B 1 334 ? -9.086 31.125 21.656 1 96.19 334 GLU B O 1
ATOM 5905 N N . SER B 1 335 ? -9.883 29.359 22.812 1 96.69 335 SER B N 1
ATOM 5906 C CA . SER B 1 335 ? -10.797 30.172 23.625 1 96.69 335 SER B CA 1
ATOM 5907 C C . SER B 1 335 ? -11.375 29.359 24.781 1 96.69 335 SER B C 1
ATOM 5909 O O . SER B 1 335 ? -11.555 28.141 24.656 1 96.69 335 SER B O 1
ATOM 5911 N N . GLU B 1 336 ? -11.695 30 25.812 1 95.81 336 GLU B N 1
ATOM 5912 C CA . GLU B 1 336 ? -12.445 29.359 26.891 1 95.81 336 GLU B CA 1
ATOM 5913 C C . GLU B 1 336 ? -13.844 28.969 26.422 1 95.81 336 GLU B C 1
ATOM 5915 O O . GLU B 1 336 ? -14.406 27.984 26.906 1 95.81 336 GLU B O 1
ATOM 5920 N N . GLU B 1 337 ? -14.32 29.625 25.438 1 95.06 337 GLU B N 1
ATOM 5921 C CA . GLU B 1 337 ? -15.656 29.359 24.906 1 95.06 337 GLU B CA 1
ATOM 5922 C C . GLU B 1 337 ? -15.695 28.047 24.141 1 95.06 337 GLU B C 1
ATOM 5924 O O . GLU B 1 337 ? -16.766 27.484 23.922 1 95.06 337 GLU B O 1
ATOM 5929 N N . PHE B 1 338 ? -14.562 27.625 23.734 1 97.19 338 PHE B N 1
ATOM 5930 C CA . PHE B 1 338 ? -14.5 26.422 22.922 1 97.19 338 PHE B CA 1
ATOM 5931 C C . PHE B 1 338 ? -14.438 25.172 23.797 1 97.19 338 PHE B C 1
ATOM 5933 O O . PHE B 1 338 ? -14.469 24.062 23.281 1 97.19 338 PHE B O 1
ATOM 5940 N N . PHE B 1 339 ? -14.469 25.438 25.141 1 95.62 339 PHE B N 1
ATOM 5941 C CA . PHE B 1 339 ? -14.32 24.312 26.078 1 95.62 339 PHE B CA 1
ATOM 5942 C C . PHE B 1 339 ? -15.688 23.797 26.5 1 95.62 339 PHE B C 1
ATOM 5944 O O . PHE B 1 339 ? -16.578 24.562 26.859 1 95.62 339 PHE B O 1
ATOM 5951 N N . PRO B 1 340 ? -15.859 22.516 26.562 1 95.38 340 PRO B N 1
ATOM 5952 C CA . PRO B 1 340 ? -15.008 21.438 26.031 1 95.38 340 PRO B CA 1
ATOM 5953 C C . PRO B 1 340 ? -14.992 21.391 24.5 1 95.38 340 PRO B C 1
ATOM 5955 O O . PRO B 1 340 ? -16.047 21.547 23.875 1 95.38 340 PRO B O 1
ATOM 5958 N N . GLU B 1 341 ? -13.93 21.047 23.875 1 96.44 341 GLU B N 1
ATOM 5959 C CA . GLU B 1 341 ? -13.672 21.203 22.438 1 96.44 341 GLU B CA 1
ATOM 5960 C C . GLU B 1 341 ? -14.664 20.406 21.609 1 96.44 341 GLU B C 1
ATOM 5962 O O . GLU B 1 341 ? -15.273 20.953 20.688 1 96.44 341 GLU B O 1
ATOM 5967 N N . GLU B 1 342 ? -14.852 19.125 21.953 1 94.88 342 GLU B N 1
ATOM 5968 C CA . GLU B 1 342 ? -15.742 18.266 21.188 1 94.88 342 GLU B CA 1
ATOM 5969 C C . GLU B 1 342 ? -17.188 18.734 21.266 1 94.88 342 GLU B C 1
ATOM 5971 O O . GLU B 1 342 ? -17.906 18.75 20.266 1 94.88 342 GLU B O 1
ATOM 5976 N N . LYS B 1 343 ? -17.625 19.078 22.469 1 95.56 343 LYS B N 1
ATOM 5977 C CA . LYS B 1 343 ? -18.984 19.547 22.672 1 95.56 343 LYS B CA 1
ATOM 5978 C C . LYS B 1 343 ? -19.234 20.844 21.891 1 95.56 343 LYS B C 1
ATOM 5980 O O . LYS B 1 343 ? -20.297 21 21.281 1 95.56 343 LYS B O 1
ATOM 5985 N N . TYR B 1 344 ? -18.328 21.719 22 1 97.06 344 TYR B N 1
ATOM 5986 C CA . TYR B 1 344 ? -18.469 22.969 21.266 1 97.06 344 TYR B CA 1
ATOM 5987 C C . TYR B 1 344 ? -18.578 22.719 19.766 1 97.06 344 TYR B C 1
ATOM 5989 O O . TYR B 1 344 ? -19.453 23.266 19.109 1 97.06 344 TYR B O 1
ATOM 5997 N N . ALA B 1 345 ? -17.625 21.891 19.219 1 97.81 345 ALA B N 1
ATOM 5998 C CA . ALA B 1 345 ? -17.609 21.609 17.781 1 97.81 345 ALA B CA 1
ATOM 5999 C C . ALA B 1 345 ? -18.906 20.953 17.344 1 97.81 345 ALA B C 1
ATOM 6001 O O . ALA B 1 345 ? -19.438 21.266 16.266 1 97.81 345 ALA B O 1
ATOM 6002 N N . LEU B 1 346 ? -19.406 20.062 18.172 1 97.31 346 LEU B N 1
ATOM 6003 C CA . LEU B 1 346 ? -20.656 19.391 17.859 1 97.31 346 LEU B CA 1
ATOM 6004 C C . LEU B 1 346 ? -21.828 20.375 17.828 1 97.31 346 LEU B C 1
ATOM 6006 O O . LEU B 1 346 ? -22.688 20.312 16.953 1 97.31 346 LEU B O 1
ATOM 6010 N N . ARG B 1 347 ? -21.875 21.203 18.812 1 97.44 347 ARG B N 1
ATOM 6011 C CA . ARG B 1 347 ? -22.922 22.219 18.875 1 97.44 347 ARG B CA 1
ATOM 6012 C C . ARG B 1 347 ? -22.859 23.141 17.656 1 97.44 347 ARG B C 1
ATOM 6014 O O . ARG B 1 347 ? -23.891 23.469 17.062 1 97.44 347 ARG B O 1
ATOM 6021 N N . LEU B 1 348 ? -21.656 23.562 17.344 1 97.94 348 LEU B N 1
ATOM 6022 C CA . LEU B 1 348 ? -21.453 24.422 16.188 1 97.94 348 LEU B CA 1
ATOM 6023 C C . LEU B 1 348 ? -21.969 23.766 14.922 1 97.94 348 LEU B C 1
ATOM 6025 O O . LEU B 1 348 ? -22.609 24.422 14.094 1 97.94 348 LEU B O 1
ATOM 6029 N N . LEU B 1 349 ? -21.75 22.453 14.734 1 98.12 349 LEU B N 1
ATOM 6030 C CA . LEU B 1 349 ? -22.203 21.703 13.57 1 98.12 349 LEU B CA 1
ATOM 6031 C C . LEU B 1 349 ? -23.719 21.578 13.547 1 98.12 349 LEU B C 1
ATOM 6033 O O . LEU B 1 349 ? -24.344 21.812 12.516 1 98.12 349 LEU B O 1
ATOM 6037 N N . LYS B 1 350 ? -24.281 21.297 14.664 1 97.19 350 LYS B N 1
ATOM 6038 C CA . LYS B 1 350 ? -25.719 21.062 14.758 1 97.19 350 LYS B CA 1
ATOM 6039 C C . LYS B 1 350 ? -26.5 22.359 14.617 1 97.19 350 LYS B C 1
ATOM 6041 O O . LYS B 1 350 ? -27.5 22.406 13.891 1 97.19 350 LYS B O 1
ATOM 6046 N N . GLU B 1 351 ? -26.047 23.406 15.273 1 97.19 351 GLU B N 1
ATOM 6047 C CA . GLU B 1 351 ? -26.828 24.625 15.391 1 97.19 351 GLU B CA 1
ATOM 6048 C C . GLU B 1 351 ? -26.531 25.578 14.234 1 97.19 351 GLU B C 1
ATOM 6050 O O . GLU B 1 351 ? -27.422 26.281 13.758 1 97.19 351 GLU B O 1
ATOM 6055 N N . LYS B 1 352 ? -25.297 25.562 13.82 1 97.5 352 LYS B N 1
ATOM 6056 C CA . LYS B 1 352 ? -24.906 26.578 12.836 1 97.5 352 LYS B CA 1
ATOM 6057 C C . LYS B 1 352 ? -24.469 25.922 11.523 1 97.5 352 LYS B C 1
ATOM 6059 O O . LYS B 1 352 ? -24.188 26.625 10.539 1 97.5 352 LYS B O 1
ATOM 6064 N N . LYS B 1 353 ? -24.375 24.609 11.461 1 97.75 353 LYS B N 1
ATOM 6065 C CA . LYS B 1 353 ? -23.953 23.859 10.273 1 97.75 353 LYS B CA 1
ATOM 6066 C C . LYS B 1 353 ? -22.516 24.203 9.891 1 97.75 353 LYS B C 1
ATOM 6068 O O . LYS B 1 353 ? -22.219 24.391 8.711 1 97.75 353 LYS B O 1
ATOM 6073 N N . ILE B 1 354 ? -21.719 24.406 10.883 1 98.44 354 ILE B N 1
ATOM 6074 C CA . ILE B 1 354 ? -20.297 24.672 10.68 1 98.44 354 ILE B CA 1
ATOM 6075 C C . ILE B 1 354 ? -19.469 23.516 11.242 1 98.44 354 ILE B C 1
ATOM 6077 O O . ILE B 1 354 ? -19.578 23.188 12.43 1 98.44 354 ILE B O 1
ATOM 6081 N N . TYR B 1 355 ? -18.719 22.891 10.422 1 98.31 355 TYR B N 1
ATOM 6082 C CA . TYR B 1 355 ? -17.922 21.734 10.797 1 98.31 355 TYR B CA 1
ATOM 6083 C C . TYR B 1 355 ? -16.469 22.125 11.039 1 98.31 355 TYR B C 1
ATOM 6085 O O . TYR B 1 355 ? -15.805 22.672 10.148 1 98.31 355 TYR B O 1
ATOM 6093 N N . VAL B 1 356 ? -15.961 22 12.258 1 98.5 356 VAL B N 1
ATOM 6094 C CA . VAL B 1 356 ? -14.578 22.266 12.633 1 98.5 356 VAL B CA 1
ATOM 6095 C C . VAL B 1 356 ? -13.992 21.047 13.352 1 98.5 356 VAL B C 1
ATOM 6097 O O . VAL B 1 356 ? -14.734 20.172 13.805 1 98.5 356 VAL B O 1
ATOM 6100 N N . HIS B 1 357 ? -12.656 20.969 13.383 1 97.56 357 HIS B N 1
ATOM 6101 C CA . HIS B 1 357 ? -12.016 19.906 14.148 1 97.56 357 HIS B CA 1
ATOM 6102 C C . HIS B 1 357 ? -11.805 20.328 15.602 1 97.56 357 HIS B C 1
ATOM 6104 O O . HIS B 1 357 ? -11.227 21.391 15.867 1 97.56 357 HIS B O 1
ATOM 6110 N N . PRO B 1 358 ? -12.273 19.5 16.516 1 96.75 358 PRO B N 1
ATOM 6111 C CA . PRO B 1 358 ? -11.836 19.75 17.891 1 96.75 358 PRO B CA 1
ATOM 6112 C C . PRO B 1 358 ? -10.336 19.547 18.078 1 96.75 358 PRO B C 1
ATOM 6114 O O . PRO B 1 358 ? -9.758 18.625 17.484 1 96.75 358 PRO B O 1
ATOM 6117 N N . GLY B 1 359 ? -9.719 20.344 18.859 1 95.94 359 GLY B N 1
ATOM 6118 C CA . GLY B 1 359 ? -8.281 20.266 19.078 1 95.94 359 GLY B CA 1
ATOM 6119 C C . GLY B 1 359 ? -7.84 18.953 19.688 1 95.94 359 GLY B C 1
ATOM 6120 O O . GLY B 1 359 ? -6.719 18.5 19.438 1 95.94 359 GLY B O 1
ATOM 6121 N N . GLU B 1 360 ? -8.68 18.328 20.391 1 93.12 360 GLU B N 1
ATOM 6122 C CA . GLU B 1 360 ? -8.352 17.109 21.109 1 93.12 360 GLU B CA 1
ATOM 6123 C C . GLU B 1 360 ? -7.957 15.992 20.125 1 93.12 360 GLU B C 1
ATOM 6125 O O . GLU B 1 360 ? -7.137 15.133 20.469 1 93.12 360 GLU B O 1
ATOM 6130 N N . ILE B 1 361 ? -8.453 16.016 18.922 1 93.81 361 ILE B N 1
ATOM 6131 C CA . ILE B 1 361 ? -8.172 14.977 17.938 1 93.81 361 ILE B CA 1
ATOM 6132 C C . ILE B 1 361 ? -6.695 15.008 17.547 1 93.81 361 ILE B C 1
ATOM 6134 O O . ILE B 1 361 ? -6.137 13.992 17.125 1 93.81 361 ILE B O 1
ATOM 6138 N N . PHE B 1 362 ? -6.027 16.125 17.766 1 96.75 362 PHE B N 1
ATOM 6139 C CA . PHE B 1 362 ? -4.633 16.312 17.391 1 96.75 362 PHE B CA 1
ATOM 6140 C C . PHE B 1 362 ? -3.709 16.125 18.578 1 96.75 362 PHE B C 1
ATOM 6142 O O . PHE B 1 362 ? -2.492 16.281 18.469 1 96.75 362 PHE B O 1
ATOM 6149 N N . GLY B 1 363 ? -4.246 15.906 19.703 1 94.88 363 GLY B N 1
ATOM 6150 C CA . GLY B 1 363 ? -3.451 15.594 20.891 1 94.88 363 GLY B CA 1
ATOM 6151 C C . GLY B 1 363 ? -3.031 16.828 21.656 1 94.88 363 GLY B C 1
ATOM 6152 O O . GLY B 1 363 ? -2.031 16.797 22.391 1 94.88 363 GLY B O 1
ATOM 6153 N N . PHE B 1 364 ? -3.738 17.938 21.5 1 94.38 364 PHE B N 1
ATOM 6154 C CA . PHE B 1 364 ? -3.439 19.109 22.328 1 94.38 364 PHE B CA 1
ATOM 6155 C C . PHE B 1 364 ? -3.609 18.781 23.797 1 94.38 364 PHE B C 1
ATOM 6157 O O . PHE B 1 364 ? -4.5 18.016 24.172 1 94.38 364 PHE B O 1
ATOM 6164 N N . PRO B 1 365 ? -2.736 19.312 24.594 1 85.62 365 PRO B N 1
ATOM 6165 C CA . PRO B 1 365 ? -2.885 19.047 26.031 1 85.62 365 PRO B CA 1
ATOM 6166 C C . PRO B 1 365 ? -4.207 19.578 26.594 1 85.62 365 PRO B C 1
ATOM 6168 O O . PRO B 1 365 ? -4.691 20.625 26.156 1 85.62 365 PRO B O 1
ATOM 6171 N N . LYS B 1 366 ? -4.691 18.797 27.469 1 82.81 366 LYS B N 1
ATOM 6172 C CA . LYS B 1 366 ? -5.902 19.234 28.141 1 82.81 366 LYS B CA 1
ATOM 6173 C C . LYS B 1 366 ? -5.598 20.344 29.156 1 82.81 366 LYS B C 1
ATOM 6175 O O . LYS B 1 366 ? -4.719 20.188 30 1 82.81 366 LYS B O 1
ATOM 6180 N N . GLU B 1 367 ? -6.039 21.469 28.828 1 83.06 367 GLU B N 1
ATOM 6181 C CA . GLU B 1 367 ? -5.941 22.594 29.75 1 83.06 367 GLU B CA 1
ATOM 6182 C C . GLU B 1 367 ? -7.312 22.969 30.312 1 83.06 367 GLU B C 1
ATOM 6184 O O . GLU B 1 367 ? -8.32 22.891 29.609 1 83.06 367 GLU B O 1
ATOM 6189 N N . LYS B 1 368 ? -7.27 23.328 31.578 1 83.62 368 LYS B N 1
ATOM 6190 C CA . LYS B 1 368 ? -8.531 23.672 32.219 1 83.62 368 LYS B CA 1
ATOM 6191 C C . LYS B 1 368 ? -9.18 24.875 31.562 1 83.62 368 LYS B C 1
ATOM 6193 O O . LYS B 1 368 ? -8.523 25.906 31.359 1 83.62 368 LYS B O 1
ATOM 6198 N N . ASN B 1 369 ? -10.375 24.766 31.156 1 90.25 369 ASN B N 1
ATOM 6199 C CA . ASN B 1 369 ? -11.289 25.812 30.688 1 90.25 369 ASN B CA 1
ATOM 6200 C C . ASN B 1 369 ? -10.805 26.422 29.375 1 90.25 369 ASN B C 1
ATOM 6202 O O . ASN B 1 369 ? -11.195 27.547 29.031 1 90.25 369 ASN B O 1
ATOM 6206 N N . LEU B 1 370 ? -9.812 25.781 28.719 1 94.31 370 LEU B N 1
ATOM 6207 C CA . LEU B 1 370 ? -9.375 26.266 27.406 1 94.31 370 LEU B CA 1
ATOM 6208 C C . LEU B 1 370 ? -9.703 25.25 26.312 1 94.31 370 LEU B C 1
ATOM 6210 O O . LEU B 1 370 ? -9.43 24.062 26.469 1 94.31 370 LEU B O 1
ATOM 6214 N N . GLY B 1 371 ? -10.297 25.719 25.312 1 96.31 371 GLY B N 1
ATOM 6215 C CA . GLY B 1 371 ? -10.594 24.859 24.156 1 96.31 371 GLY B CA 1
ATOM 6216 C C . GLY B 1 371 ? -9.922 25.328 22.891 1 96.31 371 GLY B C 1
ATOM 6217 O O . GLY B 1 371 ? -9.609 26.516 22.734 1 96.31 371 GLY B O 1
ATOM 6218 N N . ARG B 1 372 ? -9.766 24.375 22.031 1 97.44 372 ARG B N 1
ATOM 6219 C CA . ARG B 1 372 ? -9.164 24.656 20.734 1 97.44 372 ARG B CA 1
ATOM 6220 C C . ARG B 1 372 ? -10 24.062 19.594 1 97.44 372 ARG B C 1
ATOM 6222 O O . ARG B 1 372 ? -10.562 22.969 19.75 1 97.44 372 ARG B O 1
ATOM 6229 N N . ILE B 1 373 ? -10.039 24.75 18.516 1 98.06 373 ILE B N 1
ATOM 6230 C CA . ILE B 1 373 ? -10.578 24.219 17.266 1 98.06 373 ILE B CA 1
ATOM 6231 C C . ILE B 1 373 ? -9.578 24.438 16.141 1 98.06 373 ILE B C 1
ATOM 6233 O O . ILE B 1 373 ? -8.773 25.375 16.188 1 98.06 373 ILE B O 1
ATOM 6237 N N . VAL B 1 374 ? -9.555 23.547 15.234 1 98.5 374 VAL B N 1
ATOM 6238 C CA . VAL B 1 374 ? -8.609 23.562 14.117 1 98.5 374 VAL B CA 1
ATOM 6239 C C . VAL B 1 374 ? -9.367 23.766 12.805 1 98.5 374 VAL B C 1
ATOM 6241 O O . VAL B 1 374 ? -10.32 23.047 12.508 1 98.5 374 VAL B O 1
ATOM 6244 N N . LEU B 1 375 ? -8.953 24.734 12.055 1 98.62 375 LEU B N 1
ATOM 6245 C CA . LEU B 1 375 ? -9.602 25.094 10.797 1 98.62 375 LEU B CA 1
ATOM 6246 C C . LEU B 1 375 ? -8.664 24.859 9.617 1 98.62 375 LEU B C 1
ATOM 6248 O O . LEU B 1 375 ? -7.465 25.125 9.711 1 98.62 375 LEU B O 1
ATOM 6252 N N . SER B 1 376 ? -9.258 24.469 8.539 1 98.56 376 SER B N 1
ATOM 6253 C CA . SER B 1 376 ? -8.508 24.297 7.297 1 98.56 376 SER B CA 1
ATOM 6254 C C . SER B 1 376 ? -8.375 25.609 6.547 1 98.56 376 SER B C 1
ATOM 6256 O O . SER B 1 376 ? -9.367 26.312 6.324 1 98.56 376 SER B O 1
ATOM 6258 N N . LEU B 1 377 ? -7.184 25.891 6.121 1 98.44 377 LEU B N 1
ATOM 6259 C CA . LEU B 1 377 ? -6.906 27.094 5.363 1 98.44 377 LEU B CA 1
ATOM 6260 C C . LEU B 1 377 ? -7.09 26.859 3.869 1 98.44 377 LEU B C 1
ATOM 6262 O O . LEU B 1 377 ? -7.008 27.797 3.072 1 98.44 377 LEU B O 1
ATOM 6266 N N . LEU B 1 378 ? -7.395 25.609 3.486 1 98.25 378 LEU B N 1
ATOM 6267 C CA . LEU B 1 378 ? -7.668 25.25 2.1 1 98.25 378 LEU B CA 1
ATOM 6268 C C . LEU B 1 378 ? -9.102 25.609 1.718 1 98.25 378 LEU B C 1
ATOM 6270 O O . LEU B 1 378 ? -9.445 25.641 0.533 1 98.25 378 LEU B O 1
ATOM 6274 N N . THR B 1 379 ? -9.945 25.875 2.693 1 98.25 379 THR B N 1
ATOM 6275 C CA . THR B 1 379 ? -11.367 26.125 2.496 1 98.25 379 THR B CA 1
ATOM 6276 C C . THR B 1 379 ? -11.594 27.297 1.565 1 98.25 379 THR B C 1
ATOM 6278 O O . THR B 1 379 ? -10.93 28.328 1.688 1 98.25 379 THR B O 1
ATOM 6281 N N . PRO B 1 380 ? -12.508 27.125 0.632 1 98 380 PRO B N 1
ATOM 6282 C CA . PRO B 1 380 ? -12.828 28.297 -0.192 1 98 380 PRO B CA 1
ATOM 6283 C C . PRO B 1 380 ? -13.133 29.547 0.641 1 98 380 PRO B C 1
ATOM 6285 O O . PRO B 1 380 ? -13.766 29.453 1.692 1 98 380 PRO B O 1
ATOM 6288 N N . THR B 1 381 ? -12.711 30.656 0.153 1 97.75 381 THR B N 1
ATOM 6289 C CA . THR B 1 381 ? -12.656 31.891 0.936 1 97.75 381 THR B CA 1
ATOM 6290 C C . THR B 1 381 ? -14.047 32.25 1.445 1 97.75 381 THR B C 1
ATOM 6292 O O . THR B 1 381 ? -14.203 32.625 2.609 1 97.75 381 THR B O 1
ATOM 6295 N N . GLU B 1 382 ? -15.039 32.125 0.582 1 97.5 382 GLU B N 1
ATOM 6296 C CA . GLU B 1 382 ? -16.391 32.5 0.98 1 97.5 382 GLU B CA 1
ATOM 6297 C C . GLU B 1 382 ? -16.891 31.641 2.135 1 97.5 382 GLU B C 1
ATOM 6299 O O . GLU B 1 382 ? -17.453 32.156 3.098 1 97.5 382 GLU B O 1
ATOM 6304 N N . THR B 1 383 ? -16.672 30.391 1.996 1 97.75 383 THR B N 1
ATOM 6305 C CA . THR B 1 383 ? -17.062 29.438 3.041 1 97.75 383 THR B CA 1
ATOM 6306 C C . THR B 1 383 ? -16.281 29.703 4.324 1 97.75 383 THR B C 1
ATOM 6308 O O . THR B 1 383 ? -16.844 29.688 5.418 1 97.75 383 THR B O 1
ATOM 6311 N N . PHE B 1 384 ? -15.008 29.969 4.176 1 98.38 384 PHE B N 1
ATOM 6312 C CA . PHE B 1 384 ? -14.141 30.234 5.312 1 98.38 384 PHE B CA 1
ATOM 6313 C C . PHE B 1 384 ? -14.578 31.5 6.047 1 98.38 384 PHE B C 1
ATOM 6315 O O . PHE B 1 384 ? -14.719 31.484 7.273 1 98.38 384 PHE B O 1
ATOM 6322 N N . GLU B 1 385 ? -14.812 32.531 5.309 1 98 385 GLU B N 1
ATOM 6323 C CA . GLU B 1 385 ? -15.195 33.812 5.891 1 98 385 GLU B CA 1
ATOM 6324 C C . GLU B 1 385 ? -16.516 33.719 6.637 1 98 385 GLU B C 1
ATOM 6326 O O . GLU B 1 385 ? -16.656 34.219 7.754 1 98 385 GLU B O 1
ATOM 6331 N N . PHE B 1 386 ? -17.422 33.031 6.027 1 97.5 386 PHE B N 1
ATOM 6332 C CA . PHE B 1 386 ? -18.719 32.844 6.68 1 97.5 386 PHE B CA 1
ATOM 6333 C C . PHE B 1 386 ? -18.562 32.094 7.988 1 97.5 386 PHE B C 1
ATOM 6335 O O . PHE B 1 386 ? -19.078 32.531 9.023 1 97.5 386 PHE B O 1
ATOM 6342 N N . GLY B 1 387 ? -17.891 30.938 7.898 1 97.5 387 GLY B N 1
ATOM 6343 C CA . GLY B 1 387 ? -17.703 30.125 9.086 1 97.5 387 GLY B CA 1
ATOM 6344 C C . GLY B 1 387 ? -16.984 30.875 10.203 1 97.5 387 GLY B C 1
ATOM 6345 O O . GLY B 1 387 ? -17.391 30.797 11.367 1 97.5 387 GLY B O 1
ATOM 6346 N N . VAL B 1 388 ? -16 31.625 9.875 1 96.69 388 VAL B N 1
ATOM 6347 C CA . VAL B 1 388 ? -15.203 32.344 10.859 1 96.69 388 VAL B CA 1
ATOM 6348 C C . VAL B 1 388 ? -16.062 33.438 11.5 1 96.69 388 VAL B C 1
ATOM 6350 O O . VAL B 1 388 ? -16.016 33.625 12.719 1 96.69 388 VAL B O 1
ATOM 6353 N N . LYS B 1 389 ? -16.844 34.125 10.742 1 95.69 389 LYS B N 1
ATOM 6354 C CA . LYS B 1 389 ? -17.719 35.156 11.273 1 95.69 389 LYS B CA 1
ATOM 6355 C C . LYS B 1 389 ? -18.703 34.594 12.289 1 95.69 389 LYS B C 1
ATOM 6357 O O . LYS B 1 389 ? -19 35.219 13.305 1 95.69 389 LYS B O 1
ATOM 6362 N N . GLU B 1 390 ? -19.172 33.438 12.016 1 95.31 390 GLU B N 1
ATOM 6363 C CA . GLU B 1 390 ? -20.125 32.781 12.914 1 95.31 390 GLU B CA 1
ATOM 6364 C C . GLU B 1 390 ? -19.453 32.344 14.211 1 95.31 390 GLU B C 1
ATOM 6366 O O . GLU B 1 390 ? -20.094 32.312 15.266 1 95.31 390 GLU B O 1
ATOM 6371 N N . ILE B 1 391 ? -18.219 32 14.141 1 96 391 I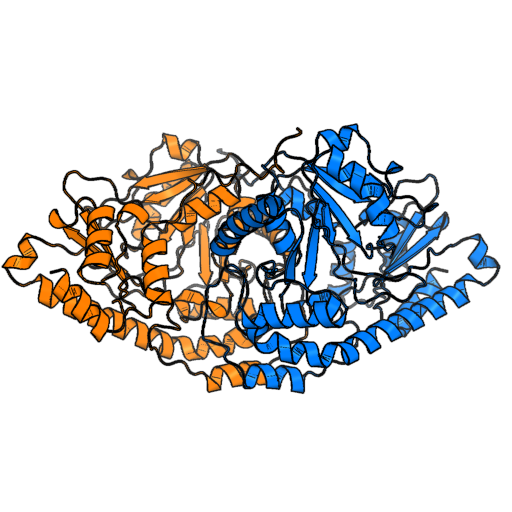LE B N 1
ATOM 6372 C CA . ILE B 1 391 ? -17.453 31.531 15.289 1 96 391 ILE B CA 1
ATOM 6373 C C . ILE B 1 391 ? -17.062 32.719 16.172 1 96 391 ILE B C 1
ATOM 6375 O O . ILE B 1 391 ? -17.109 32.625 17.406 1 96 391 ILE B O 1
ATOM 6379 N N . LEU B 1 392 ? -16.703 33.781 15.531 1 92.12 392 LEU B N 1
ATOM 6380 C CA . LEU B 1 392 ? -16.172 34.906 16.266 1 92.12 392 LEU B CA 1
ATOM 6381 C C . LEU B 1 392 ? -17.312 35.75 16.859 1 92.12 392 LEU B C 1
ATOM 6383 O O . LEU B 1 392 ? -17.172 36.312 17.938 1 92.12 392 LEU B O 1
#

Organism: Leptospira interrogans serogroup Icterohaemorrhagiae serovar Lai (strain 56601) (NCBI:txid189518)

Nearest PDB structures (foldseek):
  3dyd-assembly1_B  TM=8.770E-01  e=1.550E-27  Homo sapiens
  3dyd-assembly1_A  TM=8.723E-01  e=2.440E-27  Homo sapiens
  1b5o-assembly1_B  TM=8.384E-01  e=2.414E-25  Thermus thermophilus HB8
  1b5p-assembly1_B  TM=8.390E-01  e=6.332E-25  Thermus thermophilus HB8
  4ix8-assembly1_A  TM=8.139E-01  e=9.419E-25  Leishmania infantum

InterPro domains:
  IPR004839 Aminotransferase, class I/classII, large domain [PF00155] (58-381)
  IPR015421 Pyridoxal phosphate-dependent transferase, major domain [G3DSA:3.40.640.10] (52-290)
  IPR015422 Pyridoxal phosphate-dependent transferase, small domain [G3DSA:3.90.1150.10] (27-390)
  IPR015424 Pyridoxal phosphate-dependent transferase [SSF53383] (21-390)

pLDDT: mean 94.59, std 7.87, range [33.25, 98.94]